Protein AF-0000000081274586 (afdb_homodimer)

Foldseek 3Di:
DPPPCLLVCQQVQLLVQLVVQLVVCVVVVFHSLLSLLVSLQCQAPQHDDHHRDLVVLVVLLLLLLLLVLLLVLLPDDPVLLVVQVVQQQVLLVQLLVQQLVLQLVLCVVVPADSLQSNLLSNLLRAFAPVLLCVVCVVVVCCVPPLNSSLNSNRNNSVVVLLVCQQCCLLCLLVLPFPPVDPCPPVNSVVSNCLSVVLLVVLLVCCVPVVLPPLLVVLVVVVVVVDPPVNLVSLSCLSQVQLVCSCVPRVGHSSSSSNSSSNSCSPPPCSVVSSVSSVVVSVSSNSSSSSSLSNLANPCCCVVVVPSLVSSLCSLQPVSLVSQLVSCVVSPFDSLSSLSSSLSRSAGHPSSSVSVVVCVVRVSHDSSSSNSNSSSRSVSSVCSVVSVVVSVVVVVVGPPDPGPPD/DPPPCLLVCQQVQLLVQLVVQLVVCVVVVFHSLLSLLVSLQCLAPQHDDHHRDLVVLVVLLLLLLLLVLLLVLLPDDPVLLVVQVVQQQVLLVQLLVQQLVLQLVLCVVVPADSLQSNLLSNLLRAFAPVLLCVVCVVVVCCVPPLNSSLNSNNVNSVVVLLVCQQCCLLCLLVLPFPPVDPQPPVNSVVSNCLSVVLLVVLLVCCQPVVLPPLLVVLVVVVVVVDPPVSLVSLSCLSQVQLVCSCVPRVGHSSSSNNSSSNSCSPHPCSVVSSVSSVVVSVSSNSSSSSSLSNLANPCCCVVVVPSLVSSLCSLQPVSLVSQLVSCVVSPFDSLSSLSSSLSRSAGHPSSSVSVVVCVVRVSHDSSSSNSNSSSRSVSSVCSVVSVVVSVVVVVVGPPDPGPPD

Secondary structure (DSSP, 8-state):
--TT-HHHHHHHHHHHHHHHHHHHHHHTT--HHHHHHHHHHHTSTTSSS----TTHHHHHHHHHHHHHHHHHHHT--HHHHHHTHHHHHHHHHHHHHHHHHHHHHHHHHTT--HHHHHHHHHHHT---HHHHHHHHHHHT-TTSHHHHHHHHHHHHHHHHHHHHHHHHHHHTTTTT-TT-S---HHHHHHHHHHHHHHHHHHHHHIIIIIHHHHHHHHHHHHHHT-HHHHHHHHHHHHHHHHHHHHHHH---HHHHHHHHHHHHHTSTTHHHHHHHHHHHHHHHHHHHHHHHHHT--TTHHHHTHHHHHHHHHIIIIIHHHHHHHHHHHTT--HHHHHHHHHHTSS--HHHHHHHHHHHHTTSS-HHHHHHHHHHHHHHHHHHHHHHHHHHHHHHHS--------/--TT-HHHHHHHHHHHHHHHHHHHHHHTT--HHHHHHHHHHHTSTTSSS----TTHHHHHHHHHHHHHHHHHHHT--HHHHHHTHHHHHHHHHHHHHHHHHHHHHHHHHTT--HHHHHHHHHHHT---HHHHHHHHHHHT-TTSHHHHHHHHHHHHHHHHHHHHHHHHHHHTTTTT-TT-S---HHHHHHHHHHHHHHHHHHHHHIIIIIHHHHHHHHHHHHHHT-HHHHHHHHHHHHHHHHHHHHHHH---HHHHHHHHHHHHHTSTTHHHHHHHHHHHHHHHHHHHHHHHHHT--TTHHHHTHHHHHHHHHIIIIIHHHHHHHHHHHTT--HHHHHHHHHHHSS--HHHHHHHHHHHHTTSS-HHHHHHHHHHHHHHHHHHHHHHHHHHHHHHHS--------

pLDDT: mean 85.74, std 10.14, range [29.06, 97.56]

Sequence (810 aa):
MHADTPLLSTIIGGIVLAFVLGTIAQRLRLPPLVGYLCAGVMAGPFTPGFVADQSLAPQLAELGVILLMFGVGLHFSMKELLAVKSIAIPGAIGQIALATLMGMGLAWLLGWAWGPGLVFGLALSVASTVVLLKALEDRGIEGSHEGHIAVGWLIVEDLVMVVALVLLPALAGVLGGAGSTAVGWWDLTEVLAVTLGKVVAFAALMLVVGRRVIPWMLERIVRTGSRELFRLGVLATALGVAYGATVLFGVSFALGAFFAGMVLAESEFSQRAAEESLPLRDAFAVLFFMSVGMLFDPRVLIDDTWAVLGTVLIVVLGKSLAAFAVVRAFGHPARTALTISASLAQIGEFSFILIGLGIGLEILPARARGLLLAAAILSILLNPLMFALIDRLKREVPAEPAPADMHADTPLLSTIIGGIVLAFVLGTIAQRLRLPPLVGYLCAGVMAGPFTPGFVADQSLAPQLAELGVILLMFGVGLHFSMKELLAVKSIAIPGAIGQIALATLMGMGLAWLLGWAWGPGLVFGLALSVASTVVLLKALEDRGIEGSHEGHIAVGWLIVEDLVMVVALVLLPALAGVLGGAGSTAVGWWDLTEVLAVTLGKVVAFAALMLVVGRRVIPWMLERIVRTGSRELFRLGVLATALGVAYGATVLFGVSFALGAFFAGMVLAESEFSQRAAEESLPLRDAFAVLFFMSVGMLFDPRVLIDDTWAVLGTVLIVVLGKSLAAFAVVRAFGHPARTALTISASLAQIGEFSFILIGLGIGLEILPARARGLLLAAAILSILLNPLMFALIDRLKREVPAEPAPAD

Nearest PDB structures (foldseek):
  8bxg-assembly1_A  TM=8.660E-01  e=5.063E-15  Escherichia coli
  9emb-assembly1_A  TM=8.598E-01  e=8.311E-15  Escherichia coli
  8by2-assembly1_A  TM=8.631E-01  e=4.908E-14  Escherichia coli
  8by2-assembly1_B  TM=8.669E-01  e=5.555E-14  Escherichia coli
  4bwz-assembly1_A  TM=7.240E-01  e=2.753E-14  Thermus thermophilus

Radius of gyration: 29.23 Å; Cα contacts (8 Å, |Δi|>4): 1393; chains: 2; bounding box: 60×84×66 Å

Solvent-accessible surface area (backbone atoms only — not comparable to full-atom values): 38778 Å² total; per-residue (Å²): 114,79,82,86,39,55,67,47,51,31,53,38,52,46,44,36,41,20,39,55,34,15,50,52,24,42,74,69,74,38,64,39,64,58,12,15,25,49,30,8,28,46,30,7,84,70,35,81,74,61,58,49,42,79,75,54,35,58,46,45,19,50,53,9,43,27,40,46,29,17,50,52,14,38,66,55,45,69,65,60,38,60,74,36,38,84,50,14,46,57,37,32,50,50,28,32,51,51,27,16,49,53,33,24,51,52,27,46,75,72,68,44,56,70,36,32,8,47,56,52,2,50,31,54,39,30,46,27,64,67,63,31,52,51,56,28,50,77,67,68,36,51,85,36,74,59,29,48,39,44,51,30,21,46,52,45,40,49,51,53,49,51,52,45,62,58,44,43,74,59,40,22,29,82,30,57,9,62,72,38,54,89,63,49,72,64,56,45,51,49,40,42,48,50,51,50,45,30,50,48,50,49,50,49,43,39,66,57,48,39,49,50,50,55,55,51,54,51,51,56,37,55,70,69,65,41,64,67,57,41,45,40,43,51,50,24,45,33,43,40,40,6,51,46,32,30,67,74,50,67,40,50,43,43,56,24,1,23,52,44,16,37,40,39,31,76,39,95,53,28,66,59,47,51,60,50,43,41,49,47,30,52,55,25,40,46,44,22,38,18,38,58,17,28,69,40,47,74,63,42,64,69,78,36,40,64,63,33,50,51,46,30,43,41,28,43,47,46,33,16,50,38,36,28,52,43,37,44,72,74,60,45,42,70,61,51,17,45,52,45,12,40,52,41,16,25,50,17,70,63,26,56,54,45,47,52,51,33,36,76,40,46,34,32,58,73,64,55,52,40,37,50,48,50,24,33,56,51,21,54,68,42,28,65,57,43,44,54,51,40,56,56,49,44,72,70,46,78,88,59,78,74,62,87,124,116,80,81,88,38,54,66,48,51,29,51,38,52,45,44,34,42,22,39,56,33,15,51,52,24,44,75,70,75,37,63,40,66,58,13,15,26,50,31,9,29,45,30,8,83,69,34,80,74,61,58,48,44,79,75,54,35,56,45,46,18,49,52,9,44,27,41,45,28,17,50,54,14,39,66,53,46,69,66,60,37,62,74,37,36,85,51,16,47,58,38,34,53,49,27,32,52,51,26,16,51,53,33,26,50,52,28,45,76,72,69,43,55,69,36,32,8,48,56,51,1,49,32,54,38,31,46,26,66,67,61,32,51,50,56,28,48,77,68,67,36,52,85,36,72,60,29,47,39,45,51,31,21,46,51,44,40,51,50,51,48,51,51,46,61,59,46,43,74,59,41,21,31,83,29,57,9,61,74,39,53,89,64,50,70,65,57,45,52,48,40,42,48,50,52,51,45,31,51,50,50,48,51,48,43,40,66,60,49,40,48,50,51,54,53,51,53,50,50,58,38,55,71,69,66,41,64,67,56,42,46,40,45,51,51,24,45,32,43,40,41,6,51,48,31,29,68,74,49,65,38,50,44,43,56,26,2,22,52,44,15,38,41,40,30,76,38,94,53,27,66,58,47,52,63,50,43,44,48,47,30,51,56,27,38,44,43,22,38,17,38,56,18,27,68,41,48,73,61,43,64,69,78,36,40,64,61,33,51,52,46,31,42,39,30,42,46,45,34,16,50,37,34,28,51,43,36,44,71,74,59,44,43,69,62,51,17,44,51,44,13,38,52,42,14,24,50,16,70,64,25,57,54,44,47,52,50,33,36,75,39,44,35,32,58,73,64,56,52,42,37,49,49,52,25,32,56,50,20,54,68,42,29,64,56,44,44,53,53,41,56,55,50,48,72,70,47,76,90,60,76,75,60,87,124

InterPro domains:
  IPR006153 Cation/H+ exchanger, transmembrane domain [PF00999] (15-388)
  IPR038770 Sodium/solute symporter superfamily [G3DSA:1.20.1530.20] (6-398)

Organism: Ralstonia solanacearum (NCBI:txid305)

Structure (mmCIF, N/CA/C/O backbone):
data_AF-0000000081274586-model_v1
#
loop_
_entity.id
_entity.type
_entity.pdbx_description
1 polymer 'Cation:proton antiporter'
#
loop_
_atom_site.group_PDB
_atom_site.id
_atom_site.type_symbol
_atom_site.label_atom_id
_atom_site.label_alt_id
_atom_site.label_comp_id
_atom_site.label_asym_id
_atom_site.label_entity_id
_atom_site.label_seq_id
_atom_site.pdbx_PDB_ins_code
_atom_site.Cartn_x
_atom_site.Cartn_y
_atom_site.Cartn_z
_atom_site.occupancy
_atom_site.B_iso_or_equiv
_atom_site.auth_seq_id
_atom_site.auth_comp_id
_atom_site.auth_asym_id
_atom_site.auth_atom_id
_atom_site.pdbx_PDB_model_num
ATOM 1 N N . MET A 1 1 ? 12.43 14.984 -12.961 1 29.06 1 MET A N 1
ATOM 2 C CA . MET A 1 1 ? 11.969 13.938 -12.055 1 29.06 1 MET A CA 1
ATOM 3 C C . MET A 1 1 ? 12.82 13.898 -10.789 1 29.06 1 MET A C 1
ATOM 5 O O . MET A 1 1 ? 14.047 13.961 -10.859 1 29.06 1 MET A O 1
ATOM 9 N N . HIS A 1 2 ? 12.516 14.57 -9.789 1 41.78 2 HIS A N 1
ATOM 10 C CA . HIS A 1 2 ? 13.305 14.625 -8.562 1 41.78 2 HIS A CA 1
ATOM 11 C C . HIS A 1 2 ? 14.078 13.328 -8.344 1 41.78 2 HIS A C 1
ATOM 13 O O . HIS A 1 2 ? 13.477 12.281 -8.102 1 41.78 2 HIS A O 1
ATOM 19 N N . ALA A 1 3 ? 15.141 13.109 -9.156 1 46.03 3 ALA A N 1
ATOM 20 C CA . ALA A 1 3 ? 16.203 12.109 -9.25 1 46.03 3 ALA A CA 1
ATOM 21 C C . ALA A 1 3 ? 16.469 11.469 -7.898 1 46.03 3 ALA A C 1
ATOM 23 O O . ALA A 1 3 ? 16.891 10.305 -7.828 1 46.03 3 ALA A O 1
ATOM 24 N N . ASP A 1 4 ? 15.945 12.164 -6.699 1 61.88 4 ASP A N 1
ATOM 25 C CA . ASP A 1 4 ? 16.406 11.797 -5.371 1 61.88 4 ASP A CA 1
ATOM 26 C C . ASP A 1 4 ? 15.367 10.953 -4.637 1 61.88 4 ASP A C 1
ATOM 28 O O . ASP A 1 4 ? 15.531 10.641 -3.457 1 61.88 4 ASP A O 1
ATOM 32 N N . THR A 1 5 ? 14.266 10.531 -5.508 1 80.75 5 THR A N 1
ATOM 33 C CA . THR A 1 5 ? 13.312 9.719 -4.777 1 80.75 5 THR A CA 1
ATOM 34 C C . THR A 1 5 ? 12.992 8.438 -5.543 1 80.75 5 THR A C 1
ATOM 36 O O . THR A 1 5 ? 11.891 8.266 -6.059 1 80.75 5 THR A O 1
ATOM 39 N N . PRO A 1 6 ? 13.898 7.531 -5.582 1 84.75 6 PRO A N 1
ATOM 40 C CA . PRO A 1 6 ? 13.766 6.32 -6.402 1 84.75 6 PRO A CA 1
ATOM 41 C C . PRO A 1 6 ? 12.547 5.484 -6.02 1 84.75 6 PRO A C 1
ATOM 43 O O . PRO A 1 6 ? 11.898 4.898 -6.891 1 84.75 6 PRO A O 1
ATOM 46 N N . LEU A 1 7 ? 12.227 5.465 -4.801 1 89.12 7 LEU A N 1
ATOM 47 C CA . LEU A 1 7 ? 11.086 4.672 -4.359 1 89.12 7 LEU A CA 1
ATOM 48 C C . LEU A 1 7 ? 9.781 5.277 -4.867 1 89.12 7 LEU A C 1
ATOM 50 O O . LEU A 1 7 ? 8.914 4.562 -5.379 1 89.12 7 LEU A O 1
ATOM 54 N N . LEU A 1 8 ? 9.695 6.582 -4.805 1 88.12 8 LEU A N 1
ATOM 55 C CA . LEU A 1 8 ? 8.484 7.281 -5.23 1 88.12 8 LEU A CA 1
ATOM 56 C C . LEU A 1 8 ? 8.273 7.129 -6.734 1 88.12 8 LEU A C 1
ATOM 58 O O . LEU A 1 8 ? 7.16 6.824 -7.18 1 88.12 8 LEU A O 1
ATOM 62 N N . SER A 1 9 ? 9.328 7.359 -7.465 1 87.94 9 SER A N 1
ATOM 63 C CA . SER A 1 9 ? 9.227 7.277 -8.914 1 87.94 9 SER A CA 1
ATOM 64 C C . SER A 1 9 ? 8.906 5.855 -9.367 1 87.94 9 SER A C 1
ATOM 66 O O . SER A 1 9 ? 8.164 5.656 -10.336 1 87.94 9 SER A O 1
ATOM 68 N N . THR A 1 10 ? 9.453 4.906 -8.648 1 90.25 10 THR A N 1
ATOM 69 C CA . THR A 1 10 ? 9.219 3.508 -8.992 1 90.25 10 THR A CA 1
ATOM 70 C C . THR A 1 10 ? 7.754 3.137 -8.75 1 90.25 10 THR A C 1
ATOM 72 O O . THR A 1 10 ? 7.121 2.508 -9.602 1 90.25 10 THR A O 1
ATOM 75 N N . ILE A 1 11 ? 7.23 3.553 -7.633 1 92.94 11 ILE A N 1
ATOM 76 C CA . ILE A 1 11 ? 5.855 3.207 -7.277 1 92.94 11 ILE A CA 1
ATOM 77 C C . ILE A 1 11 ? 4.887 3.975 -8.172 1 92.94 11 ILE A C 1
ATOM 79 O O . ILE A 1 11 ? 3.986 3.383 -8.773 1 92.94 11 ILE A O 1
ATOM 83 N N . ILE A 1 12 ? 5.07 5.281 -8.328 1 92.69 12 ILE A N 1
ATOM 84 C CA . ILE A 1 12 ? 4.148 6.121 -9.086 1 92.69 12 ILE A CA 1
ATOM 85 C C . ILE A 1 12 ? 4.215 5.77 -10.57 1 92.69 12 ILE A C 1
ATOM 87 O O . ILE A 1 12 ? 3.186 5.551 -11.211 1 92.69 12 ILE A O 1
ATOM 91 N N . GLY A 1 13 ? 5.48 5.723 -11.109 1 91.25 13 GLY A N 1
ATOM 92 C CA . GLY A 1 13 ? 5.645 5.34 -12.508 1 91.25 13 GLY A CA 1
ATOM 93 C C . GLY A 1 13 ? 5.098 3.959 -12.812 1 91.25 13 GLY A C 1
ATOM 94 O O . GLY A 1 13 ? 4.457 3.754 -13.844 1 91.25 13 GLY A O 1
ATOM 95 N N . GLY A 1 14 ? 5.375 3.062 -11.914 1 91.75 14 GLY A N 1
ATOM 96 C CA . GLY A 1 14 ? 4.883 1.706 -12.094 1 91.75 14 GLY A CA 1
ATOM 97 C C . GLY A 1 14 ? 3.367 1.616 -12.094 1 91.75 14 GLY A C 1
ATOM 98 O O . GLY A 1 14 ? 2.777 0.998 -12.977 1 91.75 14 GLY A O 1
ATOM 99 N N . ILE A 1 15 ? 2.721 2.242 -11.125 1 93.75 15 ILE A N 1
ATOM 100 C CA . ILE A 1 15 ? 1.271 2.178 -10.969 1 93.75 15 ILE A CA 1
ATOM 101 C C . ILE A 1 15 ? 0.592 2.863 -12.156 1 93.75 15 ILE A C 1
ATOM 103 O O . ILE A 1 15 ? -0.375 2.34 -12.711 1 93.75 15 ILE A O 1
ATOM 107 N N . VAL A 1 16 ? 1.096 4 -12.578 1 94.31 16 VAL A N 1
ATOM 108 C CA . VAL A 1 16 ? 0.489 4.75 -13.672 1 94.31 16 VAL A CA 1
ATOM 109 C C . VAL A 1 16 ? 0.646 3.979 -14.984 1 94.31 16 VAL A C 1
ATOM 111 O O . VAL A 1 16 ? -0.313 3.832 -15.742 1 94.31 16 VAL A O 1
ATOM 114 N N . LEU A 1 17 ? 1.836 3.488 -15.211 1 94.38 17 LEU A N 1
ATOM 115 C CA . LEU A 1 17 ? 2.088 2.719 -16.422 1 94.38 17 LEU A CA 1
ATOM 116 C C . LEU A 1 17 ? 1.252 1.442 -16.438 1 94.38 17 LEU A C 1
ATOM 118 O O . LEU A 1 17 ? 0.708 1.067 -17.484 1 94.38 17 LEU A O 1
ATOM 122 N N . ALA A 1 18 ? 1.231 0.761 -15.336 1 94.19 18 ALA A N 1
ATOM 123 C CA . ALA A 1 18 ? 0.438 -0.46 -15.227 1 94.19 18 ALA A CA 1
ATOM 124 C C . ALA A 1 18 ? -1.042 -0.176 -15.469 1 94.19 18 ALA A C 1
ATOM 126 O O . ALA A 1 18 ? -1.747 -0.991 -16.062 1 94.19 18 ALA A O 1
A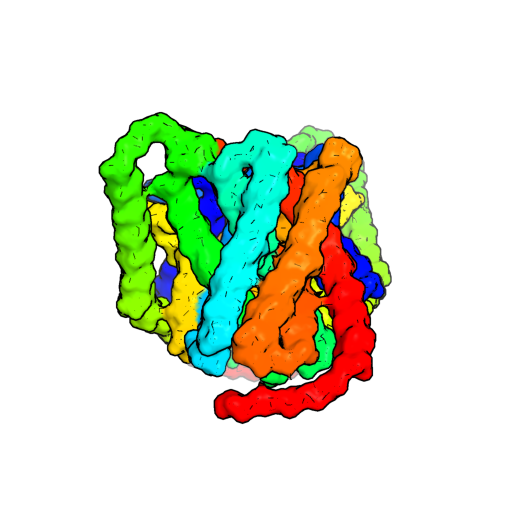TOM 127 N N . PHE A 1 19 ? -1.474 0.962 -14.977 1 94.62 19 PHE A N 1
ATOM 128 C CA . PHE A 1 19 ? -2.871 1.33 -15.18 1 94.62 19 PHE A CA 1
ATOM 129 C C . PHE A 1 19 ? -3.168 1.533 -16.656 1 94.62 19 PHE A C 1
ATOM 131 O O . PHE A 1 19 ? -4.16 1.017 -17.172 1 94.62 19 PHE A O 1
ATOM 138 N N . VAL A 1 20 ? -2.35 2.26 -17.328 1 94.62 20 VAL A N 1
ATOM 139 C CA . VAL A 1 20 ? -2.539 2.555 -18.75 1 94.62 20 VAL A CA 1
ATOM 140 C C . VAL A 1 20 ? -2.518 1.258 -19.562 1 94.62 20 VAL A C 1
ATOM 142 O O . VAL A 1 20 ? -3.438 0.986 -20.328 1 94.62 20 VAL A O 1
ATOM 145 N N . LEU A 1 21 ? -1.54 0.45 -19.297 1 94.25 21 LEU A N 1
ATOM 146 C CA . LEU A 1 21 ? -1.385 -0.771 -20.078 1 94.25 21 LEU A CA 1
ATOM 147 C C . LEU A 1 21 ? -2.4 -1.824 -19.641 1 94.25 21 LEU A C 1
ATOM 149 O O . LEU A 1 21 ? -2.84 -2.637 -20.469 1 94.25 21 LEU A O 1
ATOM 153 N N . GLY A 1 22 ? -2.686 -1.845 -18.375 1 91.75 22 GLY A N 1
ATOM 154 C CA . GLY A 1 22 ? -3.762 -2.717 -17.938 1 91.75 22 GLY A CA 1
ATOM 155 C C . GLY A 1 22 ? -5.094 -2.398 -18.578 1 91.75 22 GLY A C 1
ATOM 156 O O . GLY A 1 22 ? -5.84 -3.307 -18.953 1 91.75 22 GLY A O 1
ATOM 157 N N . THR A 1 23 ? -5.375 -1.112 -18.734 1 92 23 THR A N 1
ATOM 158 C CA . THR A 1 23 ? -6.609 -0.673 -19.391 1 92 23 THR A CA 1
ATOM 159 C C . THR A 1 23 ? -6.613 -1.051 -20.859 1 92 23 THR A C 1
ATOM 161 O O . THR A 1 23 ? -7.641 -1.464 -21.406 1 92 23 THR A O 1
ATOM 164 N N . ILE A 1 24 ? -5.523 -0.921 -21.484 1 93.38 24 ILE A N 1
ATOM 165 C CA . ILE A 1 24 ? -5.395 -1.299 -22.891 1 93.38 24 ILE A CA 1
ATOM 166 C C . ILE A 1 24 ? -5.625 -2.801 -23.031 1 93.38 24 ILE A C 1
ATOM 168 O O . ILE A 1 24 ? -6.324 -3.238 -23.953 1 93.38 24 ILE A O 1
ATOM 172 N N . ALA A 1 25 ? -5.016 -3.586 -22.141 1 89.31 25 ALA A N 1
ATOM 173 C CA . ALA A 1 25 ? -5.223 -5.031 -22.172 1 89.31 25 ALA A CA 1
ATOM 174 C C . ALA A 1 25 ? -6.703 -5.379 -22.016 1 89.31 25 ALA A C 1
ATOM 176 O O . ALA A 1 25 ? -7.227 -6.211 -22.766 1 89.31 25 ALA A O 1
ATOM 177 N N . GLN A 1 26 ? -7.309 -4.703 -21.078 1 85.88 26 GLN A N 1
ATOM 178 C CA . GLN A 1 26 ? -8.727 -4.945 -20.844 1 85.88 26 GLN A CA 1
ATOM 179 C C . GLN A 1 26 ? -9.555 -4.605 -22.078 1 85.88 26 GLN A C 1
ATOM 181 O O . GLN A 1 26 ? -10.508 -5.309 -22.406 1 85.88 26 GLN A O 1
ATOM 186 N N . ARG A 1 27 ? -9.25 -3.576 -22.766 1 87 27 ARG A N 1
ATOM 187 C CA . ARG A 1 27 ? -9.953 -3.164 -23.969 1 87 27 ARG A CA 1
ATOM 188 C C . ARG A 1 27 ? -9.766 -4.188 -25.094 1 87 27 ARG A C 1
ATOM 190 O O . ARG A 1 27 ? -10.648 -4.363 -25.922 1 87 27 ARG A O 1
ATOM 197 N N . LEU A 1 28 ? -8.672 -4.852 -25.047 1 86.31 28 LEU A N 1
ATOM 198 C CA . LEU A 1 28 ? -8.383 -5.887 -26.031 1 86.31 28 LEU A CA 1
ATOM 199 C C . LEU A 1 28 ? -8.938 -7.234 -25.578 1 86.31 28 LEU A C 1
ATOM 201 O O . LEU A 1 28 ? -8.578 -8.273 -26.141 1 86.31 28 LEU A O 1
ATOM 205 N N . ARG A 1 29 ? -9.641 -7.238 -24.469 1 80.94 29 ARG A N 1
ATOM 206 C CA . ARG A 1 29 ? -10.297 -8.422 -23.906 1 80.94 29 ARG A CA 1
ATOM 207 C C . ARG A 1 29 ? -9.273 -9.406 -23.359 1 80.94 29 ARG A C 1
ATOM 209 O O . ARG A 1 29 ? -9.43 -10.625 -23.516 1 80.94 29 ARG A O 1
ATOM 216 N N . LEU A 1 30 ? -8.18 -8.82 -22.891 1 81.5 30 LEU A N 1
ATOM 217 C CA . LEU A 1 30 ? -7.16 -9.594 -22.188 1 81.5 30 LEU A CA 1
ATOM 218 C C . LEU A 1 30 ? -7.195 -9.305 -20.688 1 81.5 30 LEU A C 1
ATOM 220 O O . LEU A 1 30 ? -7.699 -8.266 -20.266 1 81.5 30 LEU A O 1
ATOM 224 N N . PRO A 1 31 ? -6.746 -10.328 -19.875 1 80.81 31 PRO A N 1
ATOM 225 C CA . PRO A 1 31 ? -6.613 -10.023 -18.438 1 80.81 31 PRO A CA 1
ATOM 226 C C . PRO A 1 31 ? -5.672 -8.852 -18.172 1 80.81 31 PRO A C 1
ATOM 228 O O . PRO A 1 31 ? -4.617 -8.742 -18.812 1 80.81 31 PRO A O 1
ATOM 231 N N . PRO A 1 32 ? -6.055 -7.996 -17.266 1 86.19 32 PRO A N 1
ATOM 232 C CA . PRO A 1 32 ? -5.227 -6.824 -16.969 1 86.19 32 PRO A CA 1
ATOM 233 C C . PRO A 1 32 ? -3.803 -7.195 -16.562 1 86.19 32 PRO A C 1
ATOM 235 O O . PRO A 1 32 ? -2.871 -6.414 -16.766 1 86.19 32 PRO A O 1
ATOM 238 N N . LEU A 1 33 ? -3.625 -8.367 -16.031 1 83.12 33 LEU A N 1
ATOM 239 C CA . LEU A 1 33 ? -2.316 -8.82 -15.57 1 83.12 33 LEU A CA 1
ATOM 240 C C . LEU A 1 33 ? -1.305 -8.789 -16.719 1 83.12 33 LEU A C 1
ATOM 242 O O . LEU A 1 33 ? -0.119 -8.531 -16.484 1 83.12 33 LEU A O 1
ATOM 246 N N . VAL A 1 34 ? -1.748 -9.023 -17.922 1 85.06 34 VAL A N 1
ATOM 247 C CA . VAL A 1 34 ? -0.872 -8.938 -19.078 1 85.06 34 VAL A CA 1
ATOM 248 C C . VAL A 1 34 ? -0.344 -7.512 -19.219 1 85.06 34 VAL A C 1
ATOM 250 O O . VAL A 1 34 ? 0.827 -7.305 -19.547 1 85.06 34 VAL A O 1
ATOM 253 N N . GLY A 1 35 ? -1.231 -6.602 -19.047 1 90.12 35 GLY A N 1
ATOM 254 C CA . GLY A 1 35 ? -0.825 -5.207 -19.094 1 90.12 35 GLY A CA 1
ATOM 255 C C . GLY A 1 35 ? 0.187 -4.848 -18.016 1 90.12 35 GLY A C 1
ATOM 256 O O . GLY A 1 35 ? 1.115 -4.074 -18.266 1 90.12 35 GLY A O 1
ATOM 257 N N . TYR A 1 36 ? 0.014 -5.41 -16.781 1 91.12 36 TYR A N 1
ATOM 258 C CA . TYR A 1 36 ? 0.955 -5.152 -15.695 1 91.12 36 TYR A CA 1
ATOM 259 C C . TYR A 1 36 ? 2.338 -5.695 -16.031 1 91.12 36 TYR A C 1
ATOM 261 O O . TYR A 1 36 ? 3.35 -5.039 -15.773 1 91.12 36 TYR A O 1
ATOM 269 N N . LEU A 1 37 ? 2.412 -6.879 -16.641 1 88.44 37 LEU A N 1
ATOM 270 C CA . LEU A 1 37 ? 3.674 -7.477 -17.047 1 88.44 37 LEU A CA 1
ATOM 271 C C . LEU A 1 37 ? 4.348 -6.625 -18.125 1 88.44 37 LEU A C 1
ATOM 273 O O . LEU A 1 37 ? 5.559 -6.398 -18.062 1 88.44 37 LEU A O 1
ATOM 277 N N . CYS A 1 38 ? 3.564 -6.16 -19.062 1 92.19 38 CYS A N 1
ATOM 278 C CA . CYS A 1 38 ? 4.098 -5.324 -20.141 1 92.19 38 CYS A CA 1
ATOM 279 C C . CYS A 1 38 ? 4.629 -4.004 -19.578 1 92.19 38 CYS A C 1
ATOM 281 O O . CYS A 1 38 ? 5.617 -3.469 -20.078 1 92.19 38 CYS A O 1
ATOM 283 N N . ALA A 1 39 ? 3.881 -3.475 -18.609 1 93.56 39 ALA A N 1
ATOM 284 C CA . ALA A 1 39 ? 4.379 -2.273 -17.938 1 93.56 39 ALA A CA 1
ATOM 285 C C . ALA A 1 39 ? 5.758 -2.516 -17.344 1 93.56 39 ALA A C 1
ATOM 287 O O . ALA A 1 39 ? 6.625 -1.643 -17.391 1 93.56 39 ALA A O 1
ATOM 288 N N . GLY A 1 40 ? 5.938 -3.68 -16.75 1 91.94 40 GLY A N 1
ATOM 289 C CA . GLY A 1 40 ? 7.238 -4.059 -16.219 1 91.94 40 GLY A CA 1
ATOM 290 C C . GLY A 1 40 ? 8.312 -4.148 -17.297 1 91.94 40 GLY A C 1
ATOM 291 O O . GLY A 1 40 ? 9.438 -3.68 -17.094 1 91.94 40 GLY A O 1
ATOM 292 N N . VAL A 1 41 ? 7.957 -4.711 -18.406 1 91 41 VAL A N 1
ATOM 293 C CA . VAL A 1 41 ? 8.898 -4.82 -19.516 1 91 41 VAL A CA 1
ATOM 294 C C . VAL A 1 41 ? 9.344 -3.43 -19.969 1 91 41 VAL A C 1
ATOM 296 O O . VAL A 1 41 ? 10.531 -3.189 -20.188 1 91 41 VAL A O 1
ATOM 299 N N . MET A 1 42 ? 8.414 -2.521 -20.016 1 92.94 42 MET A N 1
ATOM 300 C CA . MET A 1 42 ? 8.688 -1.166 -20.484 1 92.94 42 MET A CA 1
ATOM 301 C C . MET A 1 42 ? 9.508 -0.398 -19.453 1 92.94 42 MET A C 1
ATOM 303 O O . MET A 1 42 ? 10.305 0.475 -19.812 1 92.94 42 MET A O 1
ATOM 307 N N . ALA A 1 43 ? 9.312 -0.731 -18.219 1 92.06 43 ALA A N 1
ATOM 308 C CA . ALA A 1 43 ? 10.008 -0.029 -17.141 1 92.06 43 ALA A CA 1
ATOM 309 C C . ALA A 1 43 ? 11.289 -0.758 -16.75 1 92.06 43 ALA A C 1
ATOM 311 O O . ALA A 1 43 ? 11.945 -0.392 -15.766 1 92.06 43 ALA A O 1
ATOM 312 N N . GLY A 1 44 ? 11.617 -1.797 -17.484 1 90.06 44 GLY A N 1
ATOM 313 C CA . GLY A 1 44 ? 12.789 -2.602 -17.188 1 90.06 44 GLY A CA 1
ATOM 314 C C . GLY A 1 44 ? 14.055 -2.092 -17.859 1 90.06 44 GLY A C 1
ATOM 315 O O . GLY A 1 44 ? 14 -1.166 -18.672 1 90.06 44 GLY A O 1
ATOM 316 N N . PRO A 1 45 ? 15.164 -2.631 -17.438 1 88.12 45 PRO A N 1
ATOM 317 C CA . PRO A 1 45 ? 16.453 -2.17 -17.953 1 88.12 45 PRO A CA 1
ATOM 318 C C . PRO A 1 45 ? 16.703 -2.609 -19.406 1 88.12 45 PRO A C 1
ATOM 320 O O . PRO A 1 45 ? 17.594 -2.08 -20.062 1 88.12 45 PRO A O 1
ATOM 323 N N . PHE A 1 46 ? 15.875 -3.432 -19.938 1 88.75 46 PHE A N 1
ATOM 324 C CA . PHE A 1 46 ? 16.156 -4.02 -21.25 1 88.75 46 PHE A CA 1
ATOM 325 C C . PHE A 1 46 ? 15.391 -3.293 -22.344 1 88.75 46 PHE A C 1
ATOM 327 O O . PHE A 1 46 ? 15.484 -3.656 -23.516 1 88.75 46 PHE A O 1
ATOM 334 N N . THR A 1 47 ? 14.578 -2.324 -22 1 86.81 47 THR A N 1
ATOM 335 C CA . THR A 1 47 ? 13.844 -1.496 -22.953 1 86.81 47 THR A CA 1
ATOM 336 C C . THR A 1 47 ? 14.133 -0.016 -22.719 1 86.81 47 THR A C 1
ATOM 338 O O . THR A 1 47 ? 14.445 0.386 -21.594 1 86.81 47 THR A O 1
ATOM 341 N N . PRO A 1 48 ? 14.062 0.738 -23.75 1 83.69 48 PRO A N 1
ATOM 342 C CA . PRO A 1 48 ? 14.344 2.164 -23.578 1 83.69 48 PRO A CA 1
ATOM 343 C C . PRO A 1 48 ? 13.258 2.885 -22.781 1 83.69 48 PRO A C 1
ATOM 345 O O . PRO A 1 48 ? 12.102 2.451 -22.781 1 83.69 48 PRO A O 1
ATOM 348 N N . GLY A 1 49 ? 13.719 3.902 -22.031 1 82 49 GLY A N 1
ATOM 349 C CA . GLY A 1 49 ? 12.742 4.711 -21.312 1 82 49 GLY A CA 1
ATOM 350 C C . GLY A 1 49 ? 12.953 4.707 -19.812 1 82 49 GLY A C 1
ATOM 351 O O . GLY A 1 49 ? 14.086 4.629 -19.344 1 82 49 GLY A O 1
ATOM 352 N N . PHE A 1 50 ? 11.852 4.82 -19.094 1 82.5 50 PHE A N 1
ATOM 353 C CA . PHE A 1 50 ? 11.836 4.855 -17.641 1 82.5 50 PHE A CA 1
ATOM 354 C C . PHE A 1 50 ? 12.258 3.508 -17.062 1 82.5 50 PHE A C 1
ATOM 356 O O . PHE A 1 50 ? 11.719 2.467 -17.438 1 82.5 50 PHE A O 1
ATOM 363 N N . VAL A 1 51 ? 13.359 3.512 -16.266 1 83.88 51 VAL A N 1
ATOM 364 C CA . VAL A 1 51 ? 13.805 2.295 -15.602 1 83.88 51 VAL A CA 1
ATOM 365 C C . VAL A 1 51 ? 13.547 2.398 -14.102 1 83.88 51 VAL A C 1
ATOM 367 O O . VAL A 1 51 ? 14.117 3.258 -13.43 1 83.88 51 VAL A O 1
ATOM 370 N N . ALA A 1 52 ? 12.625 1.581 -13.602 1 85.12 52 ALA A N 1
ATOM 371 C CA . ALA A 1 52 ? 12.344 1.52 -12.172 1 85.12 52 ALA A CA 1
ATOM 372 C C . ALA A 1 52 ? 13.547 1.003 -11.391 1 85.12 52 ALA A C 1
ATOM 374 O O . ALA A 1 52 ? 14.406 0.319 -11.953 1 85.12 52 ALA A O 1
ATOM 375 N N . ASP A 1 53 ? 13.68 1.404 -10.156 1 85.62 53 ASP A N 1
ATOM 376 C CA . ASP A 1 53 ? 14.82 1.02 -9.336 1 85.62 53 ASP A CA 1
ATOM 377 C C . ASP A 1 53 ? 14.906 -0.497 -9.18 1 85.62 53 ASP A C 1
ATOM 379 O O . ASP A 1 53 ? 13.977 -1.125 -8.664 1 85.62 53 ASP A O 1
ATOM 383 N N . GLN A 1 54 ? 16.016 -1.027 -9.547 1 78.31 54 GLN A N 1
ATOM 384 C CA . GLN A 1 54 ? 16.172 -2.473 -9.641 1 78.31 54 GLN A CA 1
ATOM 385 C C . GLN A 1 54 ? 16.375 -3.096 -8.258 1 78.31 54 GLN A C 1
ATOM 387 O O . GLN A 1 54 ? 16.25 -4.312 -8.102 1 78.31 54 GLN A O 1
ATOM 392 N N . SER A 1 55 ? 16.672 -2.287 -7.309 1 80.19 55 SER A N 1
ATOM 393 C CA . SER A 1 55 ? 16.844 -2.801 -5.953 1 80.19 55 SER A CA 1
ATOM 394 C C . SER A 1 55 ? 15.539 -2.736 -5.172 1 80.19 55 SER A C 1
ATOM 396 O O . SER A 1 55 ? 15.266 -3.598 -4.332 1 80.19 55 SER A O 1
ATOM 398 N N . LEU A 1 56 ? 14.703 -1.782 -5.531 1 86.38 56 LEU A N 1
ATOM 399 C CA . LEU A 1 56 ? 13.484 -1.545 -4.77 1 86.38 56 LEU A CA 1
ATOM 400 C C . LEU A 1 56 ? 12.32 -2.348 -5.344 1 86.38 56 LEU A C 1
ATOM 402 O O . LEU A 1 56 ? 11.477 -2.844 -4.598 1 86.38 56 LEU A O 1
ATOM 406 N N . ALA A 1 57 ? 12.359 -2.566 -6.602 1 85.19 57 ALA A N 1
ATOM 407 C CA . ALA A 1 57 ? 11.25 -3.23 -7.281 1 85.19 57 ALA A CA 1
ATOM 408 C C . ALA A 1 57 ? 11.078 -4.66 -6.785 1 85.19 57 ALA A C 1
ATOM 410 O O . ALA A 1 57 ? 9.961 -5.09 -6.48 1 85.19 57 ALA A O 1
ATOM 411 N N . PRO A 1 58 ? 12.203 -5.359 -6.574 1 79.31 58 PRO A N 1
ATOM 412 C CA . PRO A 1 58 ? 12.047 -6.719 -6.055 1 79.31 58 PRO A CA 1
ATOM 413 C C . PRO A 1 58 ? 11.492 -6.75 -4.633 1 79.31 58 PRO A C 1
ATOM 415 O O . PRO A 1 58 ? 10.766 -7.68 -4.27 1 79.31 58 PRO A O 1
ATOM 418 N N . GLN A 1 59 ? 11.812 -5.812 -3.885 1 84.75 59 GLN A N 1
ATOM 419 C CA . GLN A 1 59 ? 11.297 -5.766 -2.52 1 84.75 59 GLN A CA 1
ATOM 420 C C . GLN A 1 59 ? 9.805 -5.457 -2.504 1 84.75 59 GLN A C 1
ATOM 422 O O . GLN A 1 59 ? 9.062 -6.004 -1.684 1 84.75 59 GLN A O 1
ATOM 427 N N . LEU A 1 60 ? 9.398 -4.594 -3.381 1 88.31 60 LEU A N 1
ATOM 428 C CA . LEU A 1 60 ? 7.969 -4.32 -3.527 1 88.31 60 LEU A CA 1
ATOM 429 C C . LEU A 1 60 ? 7.227 -5.562 -4.008 1 88.31 60 LEU A C 1
ATOM 431 O O . LEU A 1 60 ? 6.094 -5.816 -3.584 1 88.31 60 LEU A O 1
ATOM 435 N N . ALA A 1 61 ? 7.914 -6.273 -4.867 1 84.69 61 ALA A N 1
ATOM 436 C CA . ALA A 1 61 ? 7.344 -7.52 -5.371 1 84.69 61 ALA A CA 1
ATOM 437 C C . ALA A 1 61 ? 7.121 -8.516 -4.242 1 84.69 61 ALA A C 1
ATOM 439 O O . ALA A 1 61 ? 6.137 -9.258 -4.246 1 84.69 61 ALA A O 1
ATOM 440 N N . GLU A 1 62 ? 8.062 -8.555 -3.348 1 84.75 62 GLU A N 1
ATOM 441 C CA . GLU A 1 62 ? 7.941 -9.461 -2.211 1 84.75 62 GLU A CA 1
ATOM 442 C C . GLU A 1 62 ? 6.727 -9.117 -1.354 1 84.75 62 GLU A C 1
ATOM 444 O O . GLU A 1 62 ? 6.043 -10.008 -0.848 1 84.75 62 GLU A O 1
ATOM 449 N N . LEU A 1 63 ? 6.457 -7.844 -1.169 1 90.69 63 LEU A N 1
ATOM 450 C CA . LEU A 1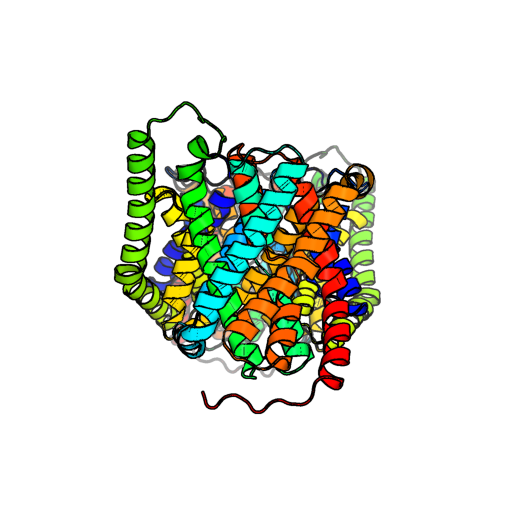 63 ? 5.25 -7.426 -0.461 1 90.69 63 LEU A CA 1
ATOM 451 C C . LEU A 1 63 ? 3.998 -7.887 -1.197 1 90.69 63 LEU A C 1
ATOM 453 O O . LEU A 1 63 ? 3.023 -8.305 -0.57 1 90.69 63 LEU A O 1
ATOM 457 N N . GLY A 1 64 ? 4.074 -7.762 -2.469 1 87.5 64 GLY A N 1
ATOM 458 C CA . GLY A 1 64 ? 2.969 -8.242 -3.283 1 87.5 64 GLY A CA 1
ATOM 459 C C . GLY A 1 64 ? 2.713 -9.727 -3.125 1 87.5 64 GLY A C 1
ATOM 460 O O . GLY A 1 64 ? 1.563 -10.148 -2.988 1 87.5 64 GLY A O 1
ATOM 461 N N . VAL A 1 65 ? 3.791 -10.477 -3.084 1 82.38 65 VAL A N 1
ATOM 462 C CA . VAL A 1 65 ? 3.686 -11.922 -2.91 1 82.38 65 VAL A CA 1
ATOM 463 C C . VAL A 1 65 ? 3.062 -12.234 -1.551 1 82.38 65 VAL A C 1
ATOM 465 O O . VAL A 1 65 ? 2.203 -13.109 -1.442 1 82.38 65 VAL A O 1
ATOM 468 N N . ILE A 1 66 ? 3.498 -11.555 -0.55 1 88.31 66 ILE A N 1
ATOM 469 C CA . ILE A 1 66 ? 3.002 -11.773 0.804 1 88.31 66 ILE A CA 1
ATOM 470 C C . ILE A 1 66 ? 1.495 -11.523 0.846 1 88.31 66 ILE A C 1
ATOM 472 O O . ILE A 1 66 ? 0.736 -12.367 1.336 1 88.31 66 ILE A O 1
ATOM 476 N N . LEU A 1 67 ? 1.077 -10.438 0.268 1 90 67 LEU A N 1
ATOM 477 C CA . LEU A 1 67 ? -0.332 -10.07 0.337 1 90 67 LEU A CA 1
ATOM 478 C C . LEU A 1 67 ? -1.174 -10.961 -0.564 1 90 67 LEU A C 1
ATOM 480 O O . LEU A 1 67 ? -2.314 -11.289 -0.23 1 90 67 LEU A O 1
ATOM 484 N N . LEU A 1 68 ? -0.617 -11.367 -1.689 1 80.5 68 LEU A N 1
ATOM 485 C CA . LEU A 1 68 ? -1.314 -12.297 -2.574 1 80.5 68 LEU A CA 1
ATOM 486 C C . LEU A 1 68 ? -1.527 -13.641 -1.892 1 80.5 68 LEU A C 1
ATOM 488 O O . LEU A 1 68 ? -2.625 -14.195 -1.939 1 80.5 68 LEU A O 1
ATOM 492 N N . MET A 1 69 ? -0.43 -14.102 -1.303 1 80 69 MET A N 1
ATOM 493 C CA . MET A 1 69 ? -0.504 -15.398 -0.641 1 80 69 MET A CA 1
ATOM 494 C C . MET A 1 69 ? -1.452 -15.344 0.552 1 80 69 MET A C 1
ATOM 496 O O . MET A 1 69 ? -2.137 -16.328 0.848 1 80 69 MET A O 1
ATOM 500 N N . PHE A 1 70 ? -1.476 -14.227 1.289 1 88.88 70 PHE A N 1
ATOM 501 C CA . PHE A 1 70 ? -2.438 -14.023 2.365 1 88.88 70 PHE A CA 1
ATOM 502 C C . PHE A 1 70 ? -3.865 -14.125 1.84 1 88.88 70 PHE A C 1
ATOM 504 O O . PHE A 1 70 ? -4.719 -14.758 2.465 1 88.88 70 PHE A O 1
ATOM 511 N N . GLY A 1 71 ? -4.133 -13.523 0.696 1 84.38 71 GLY A N 1
ATOM 512 C CA . GLY A 1 71 ? -5.438 -13.57 0.055 1 84.38 71 GLY A CA 1
ATOM 513 C C . GLY A 1 71 ? -5.852 -14.977 -0.348 1 84.38 71 GLY A C 1
ATOM 514 O O . GLY A 1 71 ? -7.008 -15.367 -0.166 1 84.38 71 GLY A O 1
ATOM 515 N N . VAL A 1 72 ? -4.93 -15.703 -0.931 1 75.12 72 VAL A N 1
ATOM 516 C CA . VAL A 1 72 ? -5.191 -17.078 -1.307 1 75.12 72 VAL A CA 1
ATOM 517 C C . VAL A 1 72 ? -5.566 -17.891 -0.067 1 75.12 72 VAL A C 1
ATOM 519 O O . VAL A 1 72 ? -6.5 -18.703 -0.104 1 75.12 72 VAL A O 1
ATOM 522 N N . GLY A 1 73 ? -4.836 -17.672 0.982 1 81.44 73 GLY A N 1
ATOM 523 C CA . GLY A 1 73 ? -5.137 -18.344 2.232 1 81.44 73 GLY A CA 1
ATOM 524 C C . GLY A 1 73 ? -6.527 -18.047 2.758 1 81.44 73 GLY A C 1
ATOM 525 O O . GLY A 1 73 ? -7.215 -18.938 3.264 1 81.44 73 GLY A O 1
ATOM 526 N N . LEU A 1 74 ? -6.965 -16.828 2.604 1 85.12 74 LEU A N 1
ATOM 527 C CA . LEU A 1 74 ? -8.266 -16.375 3.096 1 85.12 74 LEU A CA 1
ATOM 528 C C . LEU A 1 74 ? -9.398 -17.078 2.344 1 85.12 74 LEU A C 1
ATOM 530 O O . LEU A 1 74 ? -10.492 -17.25 2.881 1 85.12 74 LEU A O 1
ATOM 534 N N . HIS A 1 75 ? -9.156 -17.406 1.114 1 75.62 75 HIS A N 1
ATOM 535 C CA . HIS A 1 75 ? -10.195 -18 0.281 1 75.62 75 HIS A CA 1
ATOM 536 C C . HIS A 1 75 ? -10.086 -19.531 0.27 1 75.62 75 HIS A C 1
ATOM 538 O O . HIS A 1 75 ? -10.844 -20.203 -0.431 1 75.62 75 HIS A O 1
ATOM 544 N N . PHE A 1 76 ? -9.07 -19.938 0.913 1 69.88 76 PHE A N 1
ATOM 545 C CA . PHE A 1 76 ? -8.906 -21.391 0.96 1 69.88 76 PHE A CA 1
ATOM 546 C C . PHE A 1 76 ? -10.023 -22.031 1.761 1 69.88 76 PHE A C 1
ATOM 548 O O . PHE A 1 76 ? -10.305 -21.625 2.895 1 69.88 76 PHE A O 1
ATOM 555 N N . SER A 1 77 ? -10.875 -22.703 1.027 1 70.25 77 SER A N 1
ATOM 556 C CA . SER A 1 77 ? -11.945 -23.438 1.69 1 70.25 77 SER A CA 1
ATOM 557 C C . SER A 1 77 ? -11.672 -24.938 1.674 1 70.25 77 SER A C 1
ATOM 559 O O . SER A 1 77 ? -11.766 -25.578 0.625 1 70.25 77 SER A O 1
ATOM 561 N N . MET A 1 78 ? -11.297 -25.422 2.748 1 67.81 78 MET A N 1
ATOM 562 C CA . MET A 1 78 ? -11.078 -26.859 2.875 1 67.81 78 MET A CA 1
ATOM 563 C C . MET A 1 78 ? -12.32 -27.641 2.467 1 67.81 78 MET A C 1
ATOM 565 O O . MET A 1 78 ? -12.219 -28.719 1.862 1 67.81 78 MET A O 1
ATOM 569 N N . LYS A 1 79 ? -13.398 -27.031 2.66 1 68.88 79 LYS A N 1
ATOM 570 C CA . LYS A 1 79 ? -14.664 -27.688 2.316 1 68.88 79 LYS A CA 1
ATOM 571 C C . LYS A 1 79 ? -14.82 -27.812 0.804 1 68.88 79 LYS A C 1
ATOM 573 O O . LYS A 1 79 ? -15.219 -28.875 0.304 1 68.88 79 LYS A O 1
ATOM 578 N N . GLU A 1 80 ? -14.406 -26.766 0.224 1 67.38 80 GLU A N 1
ATOM 579 C CA . GLU A 1 80 ? -14.523 -26.797 -1.231 1 67.38 80 GLU A CA 1
ATOM 580 C C . GLU A 1 80 ? -13.539 -27.797 -1.845 1 67.38 80 GLU A C 1
ATOM 582 O O . GLU A 1 80 ? -13.867 -28.469 -2.816 1 67.38 80 GLU A O 1
ATOM 587 N N . LEU A 1 81 ? -12.383 -27.875 -1.313 1 70.44 81 LEU A N 1
ATOM 588 C CA . LEU A 1 81 ? -11.391 -28.828 -1.806 1 70.44 81 LEU A CA 1
ATOM 589 C C . LEU A 1 81 ? -11.836 -30.266 -1.54 1 70.44 81 LEU A C 1
ATOM 591 O O . LEU A 1 81 ? -11.703 -31.141 -2.408 1 70.44 81 LEU A O 1
ATOM 595 N N . LEU A 1 82 ? -12.438 -30.438 -0.466 1 77.31 82 LEU A N 1
ATOM 596 C CA . LEU A 1 82 ? -12.844 -31.781 -0.094 1 77.31 82 LEU A CA 1
ATOM 597 C C . LEU A 1 82 ? -14.023 -32.25 -0.942 1 77.31 82 LEU A C 1
ATOM 599 O O . LEU A 1 82 ? -14.195 -33.438 -1.174 1 77.31 82 LEU A O 1
ATOM 603 N N . ALA A 1 83 ? -14.734 -31.328 -1.444 1 77.69 83 ALA A N 1
ATOM 604 C CA . ALA A 1 83 ? -15.898 -31.656 -2.266 1 77.69 83 ALA A CA 1
ATOM 605 C C . ALA A 1 83 ? -15.477 -32.25 -3.607 1 77.69 83 ALA A C 1
ATOM 607 O O . ALA A 1 83 ? -16.219 -33 -4.215 1 77.69 83 ALA A O 1
ATOM 608 N N . VAL A 1 84 ? -14.289 -31.875 -4.035 1 78.5 84 VAL A N 1
ATOM 609 C CA . VAL A 1 84 ? -13.836 -32.344 -5.336 1 78.5 84 VAL A CA 1
ATOM 610 C C . VAL A 1 84 ? -12.492 -33.062 -5.18 1 78.5 84 VAL A C 1
ATOM 612 O O . VAL A 1 84 ? -11.703 -33.125 -6.129 1 78.5 84 VAL A O 1
ATOM 615 N N . LYS A 1 85 ? -12.25 -33.562 -4.043 1 85.5 85 LYS A N 1
ATOM 616 C CA . LYS A 1 85 ? -10.938 -34.094 -3.699 1 85.5 85 LYS A CA 1
ATOM 617 C C . LYS A 1 85 ? -10.594 -35.312 -4.566 1 85.5 85 LYS A C 1
ATOM 619 O O . LYS A 1 85 ? -9.422 -35.531 -4.898 1 85.5 85 LYS A O 1
ATOM 624 N N . SER A 1 86 ? -11.586 -36 -4.992 1 87.56 86 SER A N 1
ATOM 625 C CA . SER A 1 86 ? -11.359 -37.25 -5.703 1 87.56 86 SER A CA 1
ATOM 626 C C . SER A 1 86 ? -10.781 -37 -7.094 1 87.56 86 SER A C 1
ATOM 628 O O . SER A 1 86 ? -10.094 -37.875 -7.648 1 87.56 86 SER A O 1
ATOM 630 N N . ILE A 1 87 ? -11.031 -35.906 -7.578 1 86.94 87 ILE A N 1
ATOM 631 C CA . ILE A 1 87 ? -10.531 -35.594 -8.914 1 86.94 87 ILE A CA 1
ATOM 632 C C . ILE A 1 87 ? -9.438 -34.531 -8.836 1 86.94 87 ILE A C 1
ATOM 634 O O . ILE A 1 87 ? -8.406 -34.625 -9.5 1 86.94 87 ILE A O 1
ATOM 638 N N . ALA A 1 88 ? -9.711 -33.562 -8.047 1 88.12 88 ALA A N 1
ATOM 639 C CA . ALA A 1 88 ? -8.82 -32.406 -8 1 88.12 88 ALA A CA 1
ATOM 640 C C . ALA A 1 88 ? -7.438 -32.812 -7.484 1 88.12 88 ALA A C 1
ATOM 642 O O . ALA A 1 88 ? -6.418 -32.406 -8.047 1 88.12 88 ALA A O 1
ATOM 643 N N . ILE A 1 89 ? -7.391 -33.625 -6.484 1 90.88 89 ILE A N 1
ATOM 644 C CA . ILE A 1 89 ? -6.113 -33.938 -5.848 1 90.88 89 ILE A CA 1
ATOM 645 C C . ILE A 1 89 ? -5.289 -34.844 -6.75 1 90.88 89 ILE A C 1
ATOM 647 O O . ILE A 1 89 ? -4.223 -34.469 -7.227 1 90.88 89 ILE A O 1
ATOM 651 N N . PRO A 1 90 ? -5.809 -35.969 -7.078 1 91.88 90 PRO A N 1
ATOM 652 C CA . PRO A 1 90 ? -5.004 -36.844 -7.949 1 91.88 90 PRO A CA 1
ATOM 653 C C . PRO A 1 90 ? -4.816 -36.25 -9.344 1 91.88 90 PRO A C 1
ATOM 655 O O . PRO A 1 90 ? -3.766 -36.438 -9.961 1 91.88 90 PRO A O 1
ATOM 658 N N . GLY A 1 91 ? -5.773 -35.625 -9.82 1 92.19 91 GLY A N 1
ATOM 659 C CA . GLY A 1 91 ? -5.664 -35 -11.125 1 92.19 91 GLY A CA 1
ATOM 660 C C . GLY A 1 91 ? -4.574 -33.969 -11.203 1 92.19 91 GLY A C 1
ATOM 661 O O . GLY A 1 91 ? -3.744 -33.969 -12.109 1 92.19 91 GLY A O 1
ATOM 662 N N . ALA A 1 92 ? -4.625 -33.062 -10.258 1 93.62 92 ALA A N 1
ATOM 663 C CA . ALA A 1 92 ? -3.623 -31.984 -10.219 1 93.62 92 ALA A CA 1
ATOM 664 C C . ALA A 1 92 ? -2.219 -32.562 -10.062 1 93.62 92 ALA A C 1
ATOM 666 O O . ALA A 1 92 ? -1.282 -32.125 -10.734 1 93.62 92 ALA A O 1
ATOM 667 N N . ILE A 1 93 ? -2.1 -33.562 -9.219 1 94.69 93 ILE A N 1
ATOM 668 C CA . ILE A 1 93 ? -0.801 -34.188 -8.984 1 94.69 93 ILE A CA 1
ATOM 669 C C . ILE A 1 93 ? -0.317 -34.875 -10.258 1 94.69 93 ILE A C 1
ATOM 671 O O . ILE A 1 93 ? 0.857 -34.75 -10.617 1 94.69 93 ILE A O 1
ATOM 675 N N . GLY A 1 94 ? -1.239 -35.531 -10.836 1 94.5 94 GLY A N 1
ATOM 676 C CA . GLY A 1 94 ? -0.903 -36.188 -12.094 1 94.5 94 GLY A CA 1
ATOM 677 C C . GLY A 1 94 ? -0.484 -35.219 -13.172 1 94.5 94 GLY A C 1
ATOM 678 O O . GLY A 1 94 ? 0.513 -35.438 -13.867 1 94.5 94 GLY A O 1
ATOM 679 N N . GLN A 1 95 ? -1.256 -34.188 -13.328 1 94.69 95 GLN A N 1
ATOM 680 C CA . GLN A 1 95 ? -0.947 -33.188 -14.336 1 94.69 95 GLN A CA 1
ATOM 681 C C . GLN A 1 95 ? 0.369 -32.5 -14.016 1 94.69 95 GLN A C 1
ATOM 683 O O . GLN A 1 95 ? 1.155 -32.188 -14.922 1 94.69 95 GLN A O 1
ATOM 688 N N . ILE A 1 96 ? 0.658 -32.156 -12.758 1 96 96 ILE A N 1
ATOM 689 C CA . ILE A 1 96 ? 1.909 -31.547 -12.336 1 96 96 ILE A CA 1
ATOM 690 C C . ILE A 1 96 ? 3.084 -32.438 -12.703 1 96 96 ILE A C 1
ATOM 692 O O . ILE A 1 96 ? 4.09 -31.969 -13.242 1 96 96 ILE A O 1
ATOM 696 N N . ALA A 1 97 ? 2.914 -33.719 -12.422 1 96.56 97 ALA A N 1
ATOM 697 C CA . ALA A 1 97 ? 3.969 -34.688 -12.727 1 96.56 97 ALA A CA 1
ATOM 698 C C . ALA A 1 97 ? 4.258 -34.719 -14.219 1 96.56 97 ALA A C 1
ATOM 700 O O . ALA A 1 97 ? 5.418 -34.719 -14.641 1 96.56 97 ALA A O 1
ATOM 701 N N . LEU A 1 98 ? 3.211 -34.812 -14.961 1 96.12 98 LEU A N 1
ATOM 702 C CA . LEU A 1 98 ? 3.373 -34.906 -16.406 1 96.12 98 LEU A CA 1
ATOM 703 C C . LEU A 1 98 ? 4 -33.625 -16.969 1 96.12 98 LEU A C 1
ATOM 705 O O . LEU A 1 98 ? 4.895 -33.688 -17.812 1 96.12 98 LEU A O 1
ATOM 709 N N . ALA A 1 99 ? 3.506 -32.531 -16.562 1 95.56 99 ALA A N 1
ATOM 710 C CA . ALA A 1 99 ? 4.055 -31.25 -17.016 1 95.56 99 ALA A CA 1
ATOM 711 C C . ALA A 1 99 ? 5.512 -31.094 -16.594 1 95.56 99 ALA A C 1
ATOM 713 O O . ALA A 1 99 ? 6.332 -30.578 -17.359 1 95.56 99 ALA A O 1
ATOM 714 N N . THR A 1 100 ? 5.805 -31.469 -15.391 1 97.25 100 THR A N 1
ATOM 715 C CA . THR A 1 100 ? 7.176 -31.406 -14.883 1 97.25 100 THR A CA 1
ATOM 716 C C . THR A 1 100 ? 8.102 -32.281 -15.742 1 97.25 100 THR A C 1
ATOM 718 O O . THR A 1 100 ? 9.211 -31.859 -16.078 1 97.25 100 THR A O 1
ATOM 721 N N . LEU A 1 101 ? 7.625 -33.438 -16.078 1 97.44 101 LEU A N 1
ATOM 722 C CA . LEU A 1 101 ? 8.422 -34.344 -16.906 1 97.44 101 LEU A CA 1
ATOM 723 C C . LEU A 1 101 ? 8.672 -33.719 -18.281 1 97.44 101 LEU A C 1
ATOM 725 O O . LEU A 1 101 ? 9.773 -33.844 -18.828 1 97.44 101 LEU A O 1
ATOM 729 N N . MET A 1 102 ? 7.688 -33.156 -18.844 1 97.5 102 MET A N 1
ATOM 730 C CA . MET A 1 102 ? 7.867 -32.469 -20.125 1 97.5 102 MET A CA 1
ATOM 731 C C . MET A 1 102 ? 8.875 -31.328 -20 1 97.5 102 MET A C 1
ATOM 733 O O . MET A 1 102 ? 9.719 -31.156 -20.891 1 97.5 102 MET A O 1
ATOM 737 N N . GLY A 1 103 ? 8.758 -30.562 -18.953 1 97.12 103 GLY A N 1
ATOM 738 C CA . GLY A 1 103 ? 9.719 -29.5 -18.719 1 97.12 103 GLY A CA 1
ATOM 739 C C . GLY A 1 103 ? 11.133 -30.016 -18.531 1 97.12 103 GLY A C 1
ATOM 740 O O . GLY A 1 103 ? 12.086 -29.406 -19.016 1 97.12 103 GLY A O 1
ATOM 741 N N . MET A 1 104 ? 11.258 -31.125 -17.812 1 97.38 104 MET A N 1
ATOM 742 C CA . MET A 1 104 ? 12.562 -31.75 -17.656 1 97.38 104 MET A CA 1
ATOM 743 C C . MET A 1 104 ? 13.133 -32.188 -19 1 97.38 104 MET A C 1
ATOM 745 O O . MET A 1 104 ? 14.328 -32.094 -19.25 1 97.38 104 MET A O 1
ATOM 749 N N . GLY A 1 105 ? 12.281 -32.781 -19.766 1 97.56 105 GLY A N 1
ATOM 750 C CA . GLY A 1 105 ? 12.695 -33.156 -21.094 1 97.56 105 GLY A CA 1
ATOM 751 C C . GLY A 1 105 ? 13.242 -32 -21.906 1 97.56 105 GLY A C 1
ATOM 752 O O . GLY A 1 105 ? 14.273 -32.125 -22.562 1 97.56 105 GLY A O 1
ATOM 753 N N . LEU A 1 106 ? 12.523 -30.906 -21.906 1 97.5 106 LEU A N 1
ATOM 754 C CA . LEU A 1 106 ? 13 -29.719 -22.625 1 97.5 106 LEU A CA 1
ATOM 755 C C . LEU A 1 106 ? 14.328 -29.25 -22.047 1 97.5 106 LEU A C 1
ATOM 757 O O . LEU A 1 106 ? 15.234 -28.875 -22.797 1 97.5 106 LEU A O 1
ATOM 761 N N . ALA A 1 107 ? 14.422 -29.188 -20.719 1 97.19 107 ALA A N 1
ATOM 762 C CA . ALA A 1 107 ? 15.656 -28.766 -20.062 1 97.19 107 ALA A CA 1
ATOM 763 C C . ALA A 1 107 ? 16.828 -29.641 -20.484 1 97.19 107 ALA A C 1
ATOM 765 O O . ALA A 1 107 ? 17.938 -29.156 -20.688 1 97.19 107 ALA A O 1
ATOM 766 N N . TRP A 1 108 ? 16.562 -30.906 -20.625 1 95.94 108 TRP A N 1
ATOM 767 C CA . TRP A 1 108 ? 17.594 -31.844 -21.062 1 95.94 108 TRP A CA 1
ATOM 768 C C . TRP A 1 108 ? 18.047 -31.531 -22.484 1 95.94 108 TRP A C 1
ATOM 770 O O . TRP A 1 108 ? 19.234 -31.594 -22.781 1 95.94 108 TRP A O 1
ATOM 780 N N . LEU A 1 109 ? 17.109 -31.234 -23.281 1 96.38 109 LEU A N 1
ATOM 781 C CA . LEU A 1 109 ? 17.422 -30.875 -24.656 1 96.38 109 LEU A CA 1
ATOM 782 C C . LEU A 1 109 ? 18.25 -29.594 -24.719 1 96.38 109 LEU A C 1
ATOM 784 O O . LEU A 1 109 ? 19.016 -29.375 -25.656 1 96.38 109 LEU A O 1
ATOM 788 N N . LEU A 1 110 ? 18.109 -28.797 -23.719 1 95.69 110 LEU A N 1
ATOM 789 C CA . LEU A 1 110 ? 18.828 -27.516 -23.672 1 95.69 110 LEU A CA 1
ATOM 790 C C . LEU A 1 110 ? 20.188 -27.688 -22.969 1 95.69 110 LEU A C 1
ATOM 792 O O . LEU A 1 110 ? 20.938 -26.734 -22.828 1 95.69 110 LEU A O 1
ATOM 796 N N . GLY A 1 111 ? 20.453 -28.891 -22.391 1 94.88 111 GLY A N 1
ATOM 797 C CA . GLY A 1 111 ? 21.734 -29.203 -21.797 1 94.88 111 GLY A CA 1
ATOM 798 C C . GLY A 1 111 ? 21.781 -29 -20.297 1 94.88 111 GLY A C 1
ATOM 799 O O . GLY A 1 111 ? 22.859 -28.891 -19.703 1 94.88 111 GLY A O 1
ATOM 800 N N . TRP A 1 112 ? 20.641 -28.844 -19.766 1 95.81 112 TRP A N 1
ATOM 801 C CA . TRP A 1 112 ? 20.625 -28.641 -18.328 1 95.81 112 TRP A CA 1
ATOM 802 C C . TRP A 1 112 ? 20.656 -29.969 -17.578 1 95.81 112 TRP A C 1
ATOM 804 O O . TRP A 1 112 ? 20.203 -31 -18.109 1 95.81 112 TRP A O 1
ATOM 814 N N . ALA A 1 113 ? 21.172 -30.031 -16.375 1 94.75 113 ALA A N 1
ATOM 815 C CA . ALA A 1 113 ? 21.188 -31.219 -15.516 1 94.75 113 ALA A CA 1
ATOM 816 C C . ALA A 1 113 ? 19.781 -31.516 -14.977 1 94.75 113 ALA A C 1
ATOM 818 O O . ALA A 1 113 ? 18.844 -30.734 -15.203 1 94.75 113 ALA A O 1
ATOM 819 N N . TRP A 1 114 ? 19.609 -32.625 -14.328 1 94.06 114 TRP A N 1
ATOM 820 C CA . TRP A 1 114 ? 18.297 -33.062 -13.875 1 94.06 114 TRP A CA 1
ATOM 821 C C . TRP A 1 114 ? 17.734 -32.125 -12.805 1 94.06 114 TRP A C 1
ATOM 823 O O . TRP A 1 114 ? 16.516 -31.922 -12.734 1 94.06 114 TRP A O 1
ATOM 833 N N . GLY A 1 115 ? 18.609 -31.562 -12 1 93.94 115 GLY A N 1
ATOM 834 C CA . GLY A 1 115 ? 18.172 -30.656 -10.945 1 93.94 115 GLY A CA 1
ATOM 835 C C . GLY A 1 115 ? 17.469 -29.422 -11.484 1 93.94 115 GLY A C 1
ATOM 836 O O . GLY A 1 115 ? 16.281 -29.203 -11.203 1 93.94 115 GLY A O 1
ATOM 837 N N . PRO A 1 116 ? 18.219 -28.672 -12.328 1 95.75 116 PRO A N 1
ATOM 838 C CA . PRO A 1 116 ? 17.562 -27.516 -12.961 1 95.75 116 PRO A CA 1
ATOM 839 C C . PRO A 1 116 ? 16.328 -27.906 -13.766 1 95.75 116 PRO A C 1
ATOM 841 O O . PRO A 1 116 ? 15.344 -27.156 -13.789 1 95.75 116 PRO A O 1
ATOM 844 N N . GLY A 1 117 ? 16.438 -29.031 -14.367 1 97 117 GLY A N 1
ATOM 845 C CA . GLY A 1 117 ? 15.289 -29.5 -15.141 1 97 117 GLY A CA 1
ATOM 846 C C . GLY A 1 117 ? 14.062 -29.75 -14.289 1 97 117 GLY A C 1
ATOM 847 O O . GLY A 1 117 ? 12.945 -29.438 -14.703 1 97 117 GLY A O 1
ATOM 848 N N . LEU A 1 118 ? 14.211 -30.328 -13.148 1 96.5 118 LEU A N 1
ATOM 849 C CA . LEU A 1 118 ? 13.109 -30.594 -12.234 1 96.5 118 LEU A CA 1
ATOM 850 C C . LEU A 1 118 ? 12.445 -29.297 -11.789 1 96.5 118 LEU A C 1
ATOM 852 O O . LEU A 1 118 ? 11.219 -29.172 -11.812 1 96.5 118 LEU A O 1
ATOM 856 N N . VAL A 1 119 ? 13.289 -28.312 -11.414 1 96.44 119 VAL A N 1
ATOM 857 C CA . VAL A 1 119 ? 12.773 -27.031 -10.922 1 96.44 119 VAL A CA 1
ATOM 858 C C . VAL A 1 119 ? 12.086 -26.281 -12.055 1 96.44 119 VAL A C 1
ATOM 860 O O . VAL A 1 119 ? 11.023 -25.688 -11.867 1 96.44 119 VAL A O 1
ATOM 863 N N . PHE A 1 120 ? 12.672 -26.328 -13.195 1 97.25 120 PHE A N 1
ATOM 864 C CA . PHE A 1 120 ? 12.109 -25.688 -14.375 1 97.25 120 PHE A CA 1
ATOM 865 C C . PHE A 1 120 ? 10.773 -26.312 -14.75 1 97.25 120 PHE A C 1
ATOM 867 O O . PHE A 1 120 ? 9.789 -25.609 -14.992 1 97.25 120 PHE A O 1
ATOM 874 N N . GLY A 1 121 ? 10.758 -27.641 -14.797 1 97.19 121 GLY A N 1
ATOM 875 C CA . GLY A 1 121 ? 9.523 -28.344 -15.102 1 97.19 121 GLY A CA 1
ATOM 876 C C . GLY A 1 121 ? 8.422 -28.094 -14.094 1 97.19 121 GLY A C 1
ATOM 877 O O . GLY A 1 121 ? 7.262 -27.906 -14.469 1 97.19 121 GLY A O 1
ATOM 878 N N . LEU A 1 122 ? 8.75 -28.062 -12.859 1 96.19 122 LEU A N 1
ATOM 879 C CA . LEU A 1 122 ? 7.785 -27.766 -11.805 1 96.19 122 LEU A CA 1
ATOM 880 C C . LEU A 1 122 ? 7.207 -26.359 -11.977 1 96.19 122 LEU A C 1
ATOM 882 O O . LEU A 1 122 ? 6.016 -26.156 -11.758 1 96.19 122 LEU A O 1
ATOM 886 N N . ALA A 1 123 ? 8.062 -25.422 -12.336 1 96.06 123 ALA A N 1
ATOM 887 C CA . ALA A 1 123 ? 7.637 -24.031 -12.539 1 96.06 123 ALA A CA 1
ATOM 888 C C . ALA A 1 123 ? 6.633 -23.922 -13.68 1 96.06 123 ALA A C 1
ATOM 890 O O . ALA A 1 123 ? 5.75 -23.062 -13.664 1 96.06 123 ALA A O 1
ATOM 891 N N . LEU A 1 124 ? 6.742 -24.812 -14.641 1 96.25 124 LEU A N 1
ATOM 892 C CA . LEU A 1 124 ? 5.871 -24.766 -15.805 1 96.25 124 LEU A CA 1
ATOM 893 C C . LEU A 1 124 ? 4.539 -25.453 -15.523 1 96.25 124 LEU A C 1
ATOM 895 O O . LEU A 1 124 ? 3.588 -25.312 -16.297 1 96.25 124 LEU A O 1
ATOM 899 N N . SER A 1 125 ? 4.426 -26.078 -14.383 1 95.31 125 SER A N 1
ATOM 900 C CA . SER A 1 125 ? 3.32 -27.016 -14.172 1 95.31 125 SER A CA 1
ATOM 901 C C . SER A 1 125 ? 2.131 -26.328 -13.523 1 95.31 125 SER A C 1
ATOM 903 O O . SER A 1 125 ? 1.029 -26.875 -13.477 1 95.31 125 SER A O 1
ATOM 905 N N . VAL A 1 126 ? 2.299 -25.078 -13.102 1 91.69 126 VAL A N 1
ATOM 906 C CA . VAL A 1 126 ? 1.243 -24.453 -12.312 1 91.69 126 VAL A CA 1
ATOM 907 C C . VAL A 1 126 ? 0.605 -23.312 -13.109 1 91.69 126 VAL A C 1
ATOM 909 O O . VAL A 1 126 ? 1.289 -22.609 -13.852 1 91.69 126 VAL A O 1
ATOM 912 N N . ALA A 1 127 ? -0.712 -23.188 -12.875 1 91.56 127 ALA A N 1
ATOM 913 C CA . ALA A 1 127 ? -1.481 -22.156 -13.562 1 91.56 127 ALA A CA 1
ATOM 914 C C . ALA A 1 127 ? -1.841 -21.016 -12.625 1 91.56 127 ALA A C 1
ATOM 916 O O . ALA A 1 127 ? -1.592 -21.094 -11.414 1 91.56 127 ALA A O 1
ATOM 917 N N . SER A 1 128 ? -2.322 -19.953 -13.195 1 83.75 128 SER A N 1
ATOM 918 C CA . SER A 1 128 ? -2.699 -18.766 -12.438 1 83.75 128 SER A CA 1
ATOM 919 C C . SER A 1 128 ? -4.16 -18.828 -12 1 83.75 128 SER A C 1
ATOM 921 O O . SER A 1 128 ? -5.055 -18.984 -12.836 1 83.75 128 SER A O 1
ATOM 923 N N . THR A 1 129 ? -4.336 -18.594 -10.727 1 75.69 129 THR A N 1
ATOM 924 C CA . THR A 1 129 ? -5.691 -18.578 -10.18 1 75.69 129 THR A CA 1
ATOM 925 C C . THR A 1 129 ? -6.465 -17.375 -10.703 1 75.69 129 THR A C 1
ATOM 927 O O . THR A 1 129 ? -7.648 -17.484 -11.031 1 75.69 129 THR A O 1
ATOM 930 N N . VAL A 1 130 ? -5.887 -16.297 -10.805 1 69.12 130 VAL A N 1
ATOM 931 C CA . VAL A 1 130 ? -6.535 -15.055 -11.211 1 69.12 130 VAL A CA 1
ATOM 932 C C . VAL A 1 130 ? -7.031 -15.18 -12.656 1 69.12 130 VAL A C 1
ATOM 934 O O . VAL A 1 130 ? -8.164 -14.789 -12.961 1 69.12 130 VAL A O 1
ATOM 937 N N . VAL A 1 131 ? -6.188 -15.711 -13.516 1 75.88 131 VAL A N 1
ATOM 938 C CA . VAL A 1 131 ? -6.543 -15.852 -14.922 1 75.88 131 VAL A CA 1
ATOM 939 C C . VAL A 1 131 ? -7.664 -16.875 -15.078 1 75.88 131 VAL A C 1
ATOM 941 O O . VAL A 1 131 ? -8.594 -16.672 -15.859 1 75.88 131 VAL A O 1
ATOM 944 N N . LEU A 1 132 ? -7.605 -17.891 -14.32 1 80.88 132 LEU A N 1
ATOM 945 C CA . LEU A 1 132 ? -8.617 -18.938 -14.367 1 80.88 132 LEU A CA 1
ATOM 946 C C . LEU A 1 132 ? -9.977 -18.391 -13.93 1 80.88 132 LEU A C 1
ATOM 948 O O . LEU A 1 132 ? -10.984 -18.609 -14.609 1 80.88 132 LEU A O 1
ATOM 952 N N . LEU A 1 133 ? -10.008 -17.75 -12.797 1 72.69 133 LEU A N 1
ATOM 953 C CA . LEU A 1 133 ? -11.266 -17.25 -12.25 1 72.69 133 LEU A CA 1
ATOM 954 C C . LEU A 1 133 ? -11.906 -16.234 -13.188 1 72.69 133 LEU A C 1
ATOM 956 O O . LEU A 1 133 ? -13.125 -16.234 -13.375 1 72.69 133 LEU A O 1
ATOM 960 N N . LYS A 1 134 ? -11.031 -15.414 -13.719 1 69.62 134 LYS A N 1
ATOM 961 C CA . LYS A 1 134 ? -11.555 -14.438 -14.672 1 69.62 134 LYS A CA 1
ATOM 962 C C . LYS A 1 134 ? -12.172 -15.133 -15.883 1 69.62 134 LYS A C 1
ATOM 964 O O . LYS A 1 134 ? -13.25 -14.742 -16.344 1 69.62 134 LYS A O 1
ATOM 969 N N . ALA A 1 135 ? -11.57 -16.109 -16.391 1 75.38 135 ALA A N 1
ATOM 970 C CA . ALA A 1 135 ? -12.062 -16.844 -17.547 1 75.38 135 ALA A CA 1
ATOM 971 C C . ALA A 1 135 ? -13.375 -17.547 -17.234 1 75.38 135 ALA A C 1
ATOM 973 O O . ALA A 1 135 ? -14.281 -17.578 -18.078 1 75.38 135 ALA A O 1
ATOM 974 N N . LEU A 1 136 ? -13.461 -18.094 -16.047 1 77.56 136 LEU A N 1
ATOM 975 C CA . LEU A 1 136 ? -14.68 -18.781 -15.641 1 77.56 136 LEU A CA 1
ATOM 976 C C . LEU A 1 136 ? -15.828 -17.781 -15.438 1 77.56 136 LEU A C 1
ATOM 978 O O . LEU A 1 136 ? -16.969 -18.078 -15.805 1 77.56 136 LEU A O 1
ATOM 982 N N . GLU A 1 137 ? -15.453 -16.703 -14.859 1 71.94 137 GLU A N 1
ATOM 983 C CA . GLU A 1 137 ? -16.438 -15.656 -14.625 1 71.94 137 GLU A CA 1
ATOM 984 C C . GLU A 1 137 ? -16.984 -15.109 -15.938 1 71.94 137 GLU A C 1
ATOM 986 O O . GLU A 1 137 ? -18.203 -14.891 -16.078 1 71.94 137 GLU A O 1
ATOM 991 N N . ASP A 1 138 ? -16.172 -14.875 -16.875 1 70 138 ASP A N 1
ATOM 992 C CA . ASP A 1 138 ? -16.547 -14.352 -18.188 1 70 138 ASP A CA 1
ATOM 993 C C . ASP A 1 138 ? -17.531 -15.297 -18.891 1 70 138 ASP A C 1
ATOM 995 O O . ASP A 1 138 ? -18.375 -14.859 -19.672 1 70 138 ASP A O 1
ATOM 999 N N . ARG A 1 139 ? -17.391 -16.531 -18.5 1 75.25 139 ARG A N 1
ATOM 1000 C CA . ARG A 1 139 ? -18.234 -17.531 -19.156 1 75.25 139 ARG A CA 1
ATOM 1001 C C . ARG A 1 139 ? -19.406 -17.922 -18.266 1 75.25 139 ARG A C 1
ATOM 1003 O O . ARG A 1 139 ? -20.266 -18.719 -18.672 1 75.25 139 ARG A O 1
ATOM 1010 N N . GLY A 1 140 ? -19.375 -17.375 -17.078 1 73.75 140 GLY A N 1
ATOM 1011 C CA . GLY A 1 140 ? -20.469 -17.609 -16.141 1 73.75 140 GLY A CA 1
ATOM 1012 C C . GLY A 1 140 ? -20.484 -19.016 -15.602 1 73.75 140 GLY A C 1
ATOM 1013 O O . GLY A 1 140 ? -21.562 -19.562 -15.32 1 73.75 140 GLY A O 1
ATOM 1014 N N . ILE A 1 141 ? -19.422 -19.719 -15.555 1 78.56 141 ILE A N 1
ATOM 1015 C CA . ILE A 1 141 ? -19.422 -21.109 -15.109 1 78.56 141 ILE A CA 1
ATOM 1016 C C . ILE A 1 141 ? -18.609 -21.234 -13.828 1 78.56 141 ILE A C 1
ATOM 1018 O O . ILE A 1 141 ? -18.109 -22.312 -13.508 1 78.56 141 ILE A O 1
ATOM 1022 N N . GLU A 1 142 ? -18.312 -20.172 -13.156 1 76.62 142 GLU A N 1
ATOM 1023 C CA . GLU A 1 142 ? -17.531 -20.188 -11.922 1 76.62 142 GLU A CA 1
ATOM 1024 C C . GLU A 1 142 ? -18.219 -21.047 -10.859 1 76.62 142 GLU A C 1
ATOM 1026 O O . GLU A 1 142 ? -17.547 -21.688 -10.047 1 76.62 142 GLU A O 1
ATOM 1031 N N . GLY A 1 143 ? -19.547 -21.109 -10.922 1 75.69 143 GLY A N 1
ATOM 1032 C CA . GLY A 1 143 ? -20.312 -21.875 -9.938 1 75.69 143 GLY A CA 1
ATOM 1033 C C . GLY A 1 143 ? -20.672 -23.266 -10.422 1 75.69 143 GLY A C 1
ATOM 1034 O O . GLY A 1 143 ? -21.297 -24.047 -9.688 1 75.69 143 GLY A O 1
ATOM 1035 N N . SER A 1 144 ? -20.281 -23.609 -11.555 1 81.44 144 SER A N 1
ATOM 1036 C CA . SER A 1 144 ? -20.594 -24.922 -12.117 1 81.44 144 SER A CA 1
ATOM 1037 C C . SER A 1 144 ? -19.688 -26 -11.539 1 81.44 144 SER A C 1
ATOM 1039 O O . SER A 1 144 ? -18.734 -25.688 -10.812 1 81.44 144 SER A O 1
ATOM 1041 N N . HIS A 1 145 ? -20.078 -27.188 -11.82 1 81.94 145 HIS A N 1
ATOM 1042 C CA . HIS A 1 145 ? -19.266 -28.312 -11.375 1 81.94 145 HIS A CA 1
ATOM 1043 C C . HIS A 1 145 ? -17.859 -28.25 -11.969 1 81.94 145 HIS A C 1
ATOM 1045 O O . HIS A 1 145 ? -16.875 -28.484 -11.258 1 81.94 145 HIS A O 1
ATOM 1051 N N . GLU A 1 146 ? -17.734 -27.875 -13.195 1 84.69 146 GLU A N 1
ATOM 1052 C CA . GLU A 1 146 ? -16.438 -27.719 -13.859 1 84.69 146 GLU A CA 1
ATOM 1053 C C . GLU A 1 146 ? -15.617 -26.609 -13.211 1 84.69 146 GLU A C 1
ATOM 1055 O O . GLU A 1 146 ? -14.398 -26.734 -13.062 1 84.69 146 GLU A O 1
ATOM 1060 N N . GLY A 1 147 ? -16.344 -25.625 -12.906 1 82.94 147 GLY A N 1
ATOM 1061 C CA . GLY A 1 147 ? -15.68 -24.516 -12.242 1 82.94 147 GLY A CA 1
ATOM 1062 C C . GLY A 1 147 ? -15.094 -24.891 -10.898 1 82.94 147 GLY A C 1
ATOM 1063 O O . GLY A 1 147 ? -13.961 -24.516 -10.578 1 82.94 147 GLY A O 1
ATOM 1064 N N . HIS A 1 148 ? -15.828 -25.688 -10.172 1 82.38 148 HIS A N 1
ATOM 1065 C CA . HIS A 1 148 ? -15.359 -26.109 -8.852 1 82.38 148 HIS A CA 1
ATOM 1066 C C . HIS A 1 148 ? -14.156 -27.047 -8.977 1 82.38 148 HIS A C 1
ATOM 1068 O O . HIS A 1 148 ? -13.242 -26.984 -8.148 1 82.38 148 HIS A O 1
ATOM 1074 N N . ILE A 1 149 ? -14.195 -27.844 -9.945 1 85.44 149 ILE A N 1
ATOM 1075 C CA . ILE A 1 149 ? -13.078 -28.75 -10.172 1 85.44 149 ILE A CA 1
ATOM 1076 C C . ILE A 1 149 ? -11.828 -27.953 -10.555 1 85.44 149 ILE A C 1
ATOM 1078 O O . ILE A 1 149 ? -10.734 -28.219 -10.047 1 85.44 149 ILE A O 1
ATOM 1082 N N . ALA A 1 150 ? -12.031 -26.984 -11.375 1 87.5 150 ALA A N 1
ATOM 1083 C CA . ALA A 1 150 ? -10.906 -26.172 -11.82 1 87.5 150 ALA A CA 1
ATOM 1084 C C . ALA A 1 150 ? -10.273 -25.406 -10.656 1 87.5 150 ALA A C 1
ATOM 1086 O O . ALA A 1 150 ? -9.055 -25.344 -10.531 1 87.5 150 ALA A O 1
ATOM 1087 N N . VAL A 1 151 ? -11.117 -24.906 -9.844 1 82.06 151 VAL A N 1
ATOM 1088 C CA . VAL A 1 151 ? -10.641 -24.141 -8.695 1 82.06 151 VAL A CA 1
ATOM 1089 C C . VAL A 1 151 ? -9.922 -25.078 -7.719 1 82.06 151 VAL A C 1
ATOM 1091 O O . VAL A 1 151 ? -8.852 -24.75 -7.207 1 82.06 151 VAL A O 1
ATOM 1094 N N . GLY A 1 152 ? -10.555 -26.172 -7.441 1 82.5 152 GLY A N 1
ATOM 1095 C CA . GLY A 1 152 ? -9.914 -27.156 -6.586 1 82.5 152 GLY A CA 1
ATOM 1096 C C . GLY A 1 152 ? -8.578 -27.641 -7.121 1 82.5 152 GLY A C 1
ATOM 1097 O O . GLY A 1 152 ? -7.633 -27.844 -6.352 1 82.5 152 GLY A O 1
ATOM 1098 N N . TRP A 1 153 ? -8.523 -27.781 -8.406 1 88.56 153 TRP A N 1
ATOM 1099 C CA . TRP A 1 153 ? -7.305 -28.172 -9.102 1 88.56 153 TRP A CA 1
ATOM 1100 C C . TRP A 1 153 ? -6.18 -27.172 -8.828 1 88.56 153 TRP A C 1
ATOM 1102 O O . TRP A 1 153 ? -5.055 -27.578 -8.516 1 88.56 153 TRP A O 1
ATOM 1112 N N . LEU A 1 154 ? -6.496 -25.969 -8.914 1 86 154 LEU A N 1
ATOM 1113 C CA . LEU A 1 154 ? -5.512 -24.906 -8.742 1 86 154 LEU A CA 1
ATOM 1114 C C . LEU A 1 154 ? -5.043 -24.828 -7.293 1 86 154 LEU A C 1
ATOM 1116 O O . LEU A 1 154 ? -3.885 -24.5 -7.027 1 86 154 LEU A O 1
ATOM 1120 N N . ILE A 1 155 ? -5.965 -25.062 -6.402 1 79.06 155 ILE A N 1
ATOM 1121 C CA . ILE A 1 155 ? -5.605 -25.062 -4.984 1 79.06 155 ILE A CA 1
ATOM 1122 C C . ILE A 1 155 ? -4.527 -26.109 -4.73 1 79.06 155 ILE A C 1
ATOM 1124 O O . ILE A 1 155 ? -3.557 -25.844 -4.012 1 79.06 155 ILE A O 1
ATOM 1128 N N . VAL A 1 156 ? -4.742 -27.234 -5.309 1 85.06 156 VAL A N 1
ATOM 1129 C CA . VAL A 1 156 ? -3.771 -28.312 -5.141 1 85.06 156 VAL A CA 1
ATOM 1130 C C . VAL A 1 156 ? -2.439 -27.922 -5.77 1 85.06 156 VAL A C 1
ATOM 1132 O O . VAL A 1 156 ? -1.377 -28.156 -5.188 1 85.06 156 VAL A O 1
ATOM 1135 N N . GLU A 1 157 ? -2.484 -27.344 -6.953 1 88.69 157 GLU A N 1
ATOM 1136 C CA . GLU A 1 157 ? -1.271 -26.859 -7.605 1 88.69 157 GLU A CA 1
ATOM 1137 C C . GLU A 1 157 ? -0.53 -25.859 -6.715 1 88.69 157 GLU A C 1
ATOM 1139 O O . GLU A 1 157 ? 0.688 -25.953 -6.551 1 88.69 157 GLU A O 1
ATOM 1144 N N . ASP A 1 158 ? -1.306 -24.984 -6.168 1 80.81 158 ASP A N 1
ATOM 1145 C CA . ASP A 1 158 ? -0.702 -23.969 -5.32 1 80.81 158 ASP A CA 1
ATOM 1146 C C . ASP A 1 158 ? -0.057 -24.594 -4.086 1 80.81 158 ASP A C 1
ATOM 1148 O O . ASP A 1 158 ? 1.032 -24.172 -3.676 1 80.81 158 ASP A O 1
ATOM 1152 N N . LEU A 1 159 ? -0.729 -25.531 -3.521 1 77.88 159 LEU A N 1
ATOM 1153 C CA . LEU A 1 159 ? -0.215 -26.203 -2.336 1 77.88 159 LEU A CA 1
ATOM 1154 C C . LEU A 1 159 ? 1.089 -26.922 -2.648 1 77.88 159 LEU A C 1
ATOM 1156 O O . LEU A 1 159 ? 2.031 -26.891 -1.853 1 77.88 159 LEU A O 1
ATOM 1160 N N . VAL A 1 160 ? 1.155 -27.562 -3.73 1 87.19 160 VAL A N 1
ATOM 1161 C CA . VAL A 1 160 ? 2.361 -28.281 -4.148 1 87.19 160 VAL A CA 1
ATOM 1162 C C . VAL A 1 160 ? 3.506 -27.281 -4.332 1 87.19 160 VAL A C 1
ATOM 1164 O O . VAL A 1 160 ? 4.648 -27.562 -3.967 1 87.19 160 VAL A O 1
ATOM 1167 N N . MET A 1 161 ? 3.223 -26.141 -4.883 1 85.69 161 MET A N 1
ATOM 1168 C CA . MET A 1 161 ? 4.246 -25.125 -5.105 1 85.69 161 MET A CA 1
ATOM 1169 C C . MET A 1 161 ? 4.77 -24.578 -3.783 1 85.69 161 MET A C 1
ATOM 1171 O O . MET A 1 161 ? 5.953 -24.266 -3.658 1 85.69 161 MET A O 1
ATOM 1175 N N . VAL A 1 162 ? 3.828 -24.391 -2.867 1 76.12 162 VAL A N 1
ATOM 1176 C CA . VAL A 1 162 ? 4.234 -23.938 -1.542 1 76.12 162 VAL A CA 1
ATOM 1177 C C . VAL A 1 162 ? 5.227 -24.922 -0.937 1 76.12 162 VAL A C 1
ATOM 1179 O O . VAL A 1 162 ? 6.25 -24.531 -0.377 1 76.12 162 VAL A O 1
ATOM 1182 N N . VAL A 1 163 ? 4.93 -26.172 -1.063 1 79.94 163 VAL A N 1
ATOM 1183 C CA . VAL A 1 163 ? 5.812 -27.219 -0.562 1 79.94 163 VAL A CA 1
ATOM 1184 C C . VAL A 1 163 ? 7.148 -27.172 -1.3 1 79.94 163 VAL A C 1
ATOM 1186 O O . VAL A 1 163 ? 8.211 -27.297 -0.684 1 79.94 163 VAL A O 1
ATOM 1189 N N . ALA A 1 164 ? 7.098 -27 -2.557 1 87.75 164 ALA A N 1
ATOM 1190 C CA . ALA A 1 164 ? 8.312 -26.922 -3.365 1 87.75 164 ALA A CA 1
ATOM 1191 C C . ALA A 1 164 ? 9.18 -25.734 -2.939 1 87.75 164 ALA A C 1
ATOM 1193 O O . ALA A 1 164 ? 10.398 -25.859 -2.855 1 87.75 164 ALA A O 1
ATOM 1194 N N . LEU A 1 165 ? 8.555 -24.625 -2.717 1 80.31 165 LEU A N 1
ATOM 1195 C CA . LEU A 1 165 ? 9.273 -23.422 -2.33 1 80.31 165 LEU A CA 1
ATOM 1196 C C . LEU A 1 165 ? 9.969 -23.609 -0.983 1 80.31 165 LEU A C 1
ATOM 1198 O O . LEU A 1 165 ? 11.062 -23.078 -0.763 1 80.31 165 LEU A O 1
ATOM 1202 N N . VAL A 1 166 ? 9.344 -24.391 -0.161 1 74.75 166 VAL A N 1
ATOM 1203 C CA . VAL A 1 166 ? 9.891 -24.625 1.172 1 74.75 166 VAL A CA 1
ATOM 1204 C C . VAL A 1 166 ? 11.062 -25.609 1.085 1 74.75 166 VAL A C 1
ATOM 1206 O O . VAL A 1 166 ? 12.055 -25.453 1.797 1 74.75 166 VAL A O 1
ATOM 1209 N N . LEU A 1 167 ? 10.977 -26.484 0.243 1 80.88 167 LEU A N 1
ATOM 1210 C CA . LEU A 1 167 ? 11.945 -27.578 0.195 1 80.88 167 LEU A CA 1
ATOM 1211 C C . LEU A 1 167 ? 13.141 -27.203 -0.684 1 80.88 167 LEU A C 1
ATOM 1213 O O . LEU A 1 167 ? 14.227 -27.766 -0.528 1 80.88 167 LEU A O 1
ATOM 1217 N N . LEU A 1 168 ? 12.945 -26.297 -1.53 1 86 168 LEU A N 1
ATOM 1218 C CA . LEU A 1 168 ? 13.945 -26.016 -2.557 1 86 168 LEU A CA 1
ATOM 1219 C C . LEU A 1 168 ? 15.266 -25.578 -1.93 1 86 168 LEU A C 1
ATOM 1221 O O . LEU A 1 168 ? 16.328 -26.062 -2.316 1 86 168 LEU A O 1
ATOM 1225 N N . PRO A 1 169 ? 15.266 -24.672 -0.936 1 80.19 169 PRO A N 1
ATOM 1226 C CA . PRO A 1 169 ? 16.547 -24.281 -0.332 1 80.19 169 PRO A CA 1
ATOM 1227 C C . PRO A 1 169 ? 17.266 -25.453 0.325 1 80.19 169 PRO A C 1
ATOM 1229 O O . PRO A 1 169 ? 18.5 -25.547 0.253 1 80.19 169 PRO A O 1
ATOM 1232 N N . ALA A 1 170 ? 16.516 -26.344 0.896 1 77.69 170 ALA A N 1
ATOM 1233 C CA . ALA A 1 170 ? 17.094 -27.516 1.563 1 77.69 170 ALA A CA 1
ATOM 1234 C C . ALA A 1 170 ? 17.672 -28.5 0.549 1 77.69 170 ALA A C 1
ATOM 1236 O O . ALA A 1 170 ? 18.609 -29.234 0.85 1 77.69 170 ALA A O 1
ATOM 1237 N N . LEU A 1 171 ? 17.188 -28.438 -0.631 1 85.12 171 LEU A N 1
ATOM 1238 C CA . LEU A 1 171 ? 17.594 -29.422 -1.641 1 85.12 171 LEU A CA 1
ATOM 1239 C C . LEU A 1 171 ? 18.547 -28.781 -2.652 1 85.12 171 LEU A C 1
ATOM 1241 O O . LEU A 1 171 ? 18.938 -29.438 -3.621 1 85.12 171 LEU A O 1
ATOM 1245 N N . ALA A 1 172 ? 18.859 -27.594 -2.43 1 86.12 172 ALA A N 1
ATOM 1246 C CA . ALA A 1 172 ? 19.656 -26.844 -3.404 1 86.12 172 ALA A CA 1
ATOM 1247 C C . ALA A 1 172 ? 20.953 -27.578 -3.729 1 86.12 172 ALA A C 1
ATOM 1249 O O . ALA A 1 172 ? 21.359 -27.672 -4.895 1 86.12 172 ALA A O 1
ATOM 1250 N N . GLY A 1 173 ? 21.688 -28.062 -2.746 1 81.62 173 GLY A N 1
ATOM 1251 C CA . GLY A 1 173 ? 22.938 -28.781 -2.961 1 81.62 173 GLY A CA 1
ATOM 1252 C C . GLY A 1 173 ? 22.781 -30 -3.842 1 81.62 173 GLY A C 1
ATOM 1253 O O . GLY A 1 173 ? 23.594 -30.234 -4.742 1 81.62 173 GLY A O 1
ATOM 1254 N N . VAL A 1 174 ? 21.734 -30.75 -3.645 1 82.5 174 VAL A N 1
ATOM 1255 C CA . VAL A 1 174 ? 21.5 -31.984 -4.387 1 82.5 174 VAL A CA 1
ATOM 1256 C C . VAL A 1 174 ? 21.047 -31.656 -5.809 1 82.5 174 VAL A C 1
ATOM 1258 O O . VAL A 1 174 ? 21.344 -32.406 -6.746 1 82.5 174 VAL A O 1
ATOM 1261 N N . LEU A 1 175 ? 20.516 -30.547 -5.949 1 87.44 175 LEU A N 1
ATOM 1262 C CA . LEU A 1 175 ? 19.953 -30.172 -7.242 1 87.44 175 LEU A CA 1
ATOM 1263 C C . LEU A 1 175 ? 20.969 -29.406 -8.078 1 87.44 175 LEU A C 1
ATOM 1265 O O . LEU A 1 175 ? 20.656 -28.938 -9.172 1 87.44 175 LEU A O 1
ATOM 1269 N N . GLY A 1 176 ? 22.172 -29.25 -7.535 1 80.88 176 GLY A N 1
ATOM 1270 C CA . GLY A 1 176 ? 23.25 -28.656 -8.312 1 80.88 176 GLY A CA 1
ATOM 1271 C C . GLY A 1 176 ? 23.453 -27.188 -8.016 1 80.88 176 GLY A C 1
ATOM 1272 O O . GLY A 1 176 ? 24.141 -26.484 -8.766 1 80.88 176 GLY A O 1
ATOM 1273 N N . GLY A 1 177 ? 22.75 -26.719 -7.016 1 81.44 177 GLY A N 1
ATOM 1274 C CA . GLY A 1 177 ? 22.891 -25.312 -6.684 1 81.44 177 GLY A CA 1
ATOM 1275 C C . GLY A 1 177 ? 24.078 -25.031 -5.789 1 81.44 177 GLY A C 1
ATOM 1276 O O . GLY A 1 177 ? 25.047 -25.781 -5.785 1 81.44 177 GLY A O 1
ATOM 1277 N N . ALA A 1 178 ? 23.969 -23.797 -5.113 1 69.38 178 ALA A N 1
ATOM 1278 C CA . ALA A 1 178 ? 25.031 -23.328 -4.234 1 69.38 178 ALA A CA 1
ATOM 1279 C C . ALA A 1 178 ? 25.344 -24.344 -3.146 1 69.38 178 ALA A C 1
ATOM 1281 O O . ALA A 1 178 ? 24.438 -24.875 -2.496 1 69.38 178 ALA A O 1
ATOM 1282 N N . GLY A 1 179 ? 26.578 -24.641 -2.943 1 60.03 179 GLY A N 1
ATOM 1283 C CA . GLY A 1 179 ? 27.031 -25.562 -1.912 1 60.03 179 GLY A CA 1
ATOM 1284 C C . GLY A 1 179 ? 27 -27.016 -2.354 1 60.03 179 GLY A C 1
ATOM 1285 O O . GLY A 1 179 ? 26.953 -27.922 -1.52 1 60.03 179 GLY A O 1
ATOM 1286 N N . SER A 1 180 ? 26.609 -27.281 -3.629 1 61.31 180 SER A N 1
ATOM 1287 C CA . SER A 1 180 ? 26.5 -28.609 -4.211 1 61.31 180 SER A CA 1
ATOM 1288 C C . SER A 1 180 ? 27.703 -29.469 -3.855 1 61.31 180 SER A C 1
ATOM 1290 O O . SER A 1 180 ? 27.938 -30.516 -4.477 1 61.31 180 SER A O 1
ATOM 1292 N N . THR A 1 181 ? 28.422 -29.078 -2.854 1 52.22 181 THR A N 1
ATOM 1293 C CA . THR A 1 181 ? 29.406 -30.109 -2.535 1 52.22 181 THR A CA 1
ATOM 1294 C C . THR A 1 181 ? 28.734 -31.438 -2.215 1 52.22 181 THR A C 1
ATOM 1296 O O . THR A 1 181 ? 27.562 -31.453 -1.81 1 52.22 181 THR A O 1
ATOM 1299 N N . ALA A 1 182 ? 29.359 -32.562 -2.609 1 52.28 182 ALA A N 1
ATOM 1300 C CA . ALA A 1 182 ? 28.984 -33.969 -2.402 1 52.28 182 ALA A CA 1
ATOM 1301 C C . ALA A 1 182 ? 28.344 -34.156 -1.027 1 52.28 182 ALA A C 1
ATOM 1303 O O . ALA A 1 182 ? 29.047 -34.312 -0.026 1 52.28 182 ALA A O 1
ATOM 1304 N N . VAL A 1 183 ? 27.359 -33.344 -0.72 1 53.97 183 VAL A N 1
ATOM 1305 C CA . VAL A 1 183 ? 26.781 -33.531 0.602 1 53.97 183 VAL A CA 1
ATOM 1306 C C . VAL A 1 183 ? 26.266 -34.969 0.731 1 53.97 183 VAL A C 1
ATOM 1308 O O . VAL A 1 183 ? 25.578 -35.469 -0.166 1 53.97 183 VAL A O 1
ATOM 1311 N N . GLY A 1 184 ? 26.875 -35.781 1.501 1 56.75 184 GLY A N 1
ATOM 1312 C CA . GLY A 1 184 ? 26.469 -37.156 1.792 1 56.75 184 GLY A CA 1
ATOM 1313 C C . GLY A 1 184 ? 25 -37.281 2.107 1 56.75 184 GLY A C 1
ATOM 1314 O O . GLY A 1 184 ? 24.344 -36.312 2.443 1 56.75 184 GLY A O 1
ATOM 1315 N N . TRP A 1 185 ? 24.375 -38.344 1.599 1 59.81 185 TRP A N 1
ATOM 1316 C CA . TRP A 1 185 ? 22.969 -38.719 1.794 1 59.81 185 TRP A CA 1
ATOM 1317 C C . TRP A 1 185 ? 22.516 -38.344 3.201 1 59.81 185 TRP A C 1
ATOM 1319 O O . TRP A 1 185 ? 21.375 -37.906 3.391 1 59.81 185 TRP A O 1
ATOM 1329 N N . TRP A 1 186 ? 23.422 -38.531 4.137 1 61.38 186 TRP A N 1
ATOM 1330 C CA . TRP A 1 186 ? 23.047 -38.281 5.527 1 61.38 186 TRP A CA 1
ATOM 1331 C C . TRP A 1 186 ? 22.875 -36.812 5.797 1 61.38 186 TRP A C 1
ATOM 1333 O O . TRP A 1 186 ? 21.953 -36.406 6.516 1 61.38 186 TRP A O 1
ATOM 1343 N N . ASP A 1 187 ? 23.703 -36.094 5.184 1 65.25 187 ASP A N 1
ATOM 1344 C CA . ASP A 1 187 ? 23.625 -34.625 5.367 1 65.25 187 ASP A CA 1
ATOM 1345 C C . ASP A 1 187 ? 22.359 -34.062 4.727 1 65.25 187 ASP A C 1
ATOM 1347 O O . ASP A 1 187 ? 21.719 -33.188 5.297 1 65.25 187 ASP A O 1
ATOM 1351 N N . LEU A 1 188 ? 21.969 -34.719 3.693 1 70.56 188 LEU A N 1
ATOM 1352 C CA . LEU A 1 188 ? 20.766 -34.281 3.004 1 70.56 188 LEU A CA 1
ATOM 1353 C C . LEU A 1 188 ? 19.516 -34.625 3.816 1 70.56 188 LEU A C 1
ATOM 1355 O O . LEU A 1 188 ? 18.594 -33.812 3.916 1 70.56 188 LEU A O 1
ATOM 1359 N N . THR A 1 189 ? 19.594 -35.875 4.309 1 74.75 189 THR A N 1
ATOM 1360 C CA . THR A 1 189 ? 18.453 -36.312 5.094 1 74.75 189 THR A CA 1
ATOM 1361 C C . THR A 1 189 ? 18.266 -35.438 6.328 1 74.75 189 THR A C 1
ATOM 1363 O O . THR A 1 189 ? 17.141 -35.156 6.723 1 74.75 189 THR A O 1
ATOM 1366 N N . GLU A 1 190 ? 19.359 -34.969 6.867 1 74.88 190 GLU A N 1
ATOM 1367 C CA . GLU A 1 190 ? 19.281 -34.125 8.047 1 74.88 190 GLU A CA 1
ATOM 1368 C C . GLU A 1 190 ? 18.719 -32.719 7.699 1 74.88 190 GLU A C 1
ATOM 1370 O O . GLU A 1 190 ? 17.875 -32.188 8.422 1 74.88 190 GLU A O 1
ATOM 1375 N N . VAL A 1 191 ? 19.188 -32.25 6.641 1 72.69 191 VAL A N 1
ATOM 1376 C CA . VAL A 1 191 ? 18.734 -30.922 6.227 1 72.69 191 VAL A CA 1
ATOM 1377 C C . VAL A 1 191 ? 17.25 -30.969 5.875 1 72.69 191 VAL A C 1
ATOM 1379 O O . VAL A 1 191 ? 16.484 -30.062 6.23 1 72.69 191 VAL A O 1
ATOM 1382 N N . LEU A 1 192 ? 16.922 -32 5.227 1 76.62 192 LEU A N 1
ATOM 1383 C CA . LEU A 1 192 ? 15.523 -32.156 4.848 1 76.62 192 LEU A CA 1
ATOM 1384 C C . LEU A 1 192 ? 14.641 -32.344 6.082 1 76.62 192 LEU A C 1
ATOM 1386 O O . LEU A 1 192 ? 13.539 -31.797 6.152 1 76.62 192 LEU A O 1
ATOM 1390 N N . ALA A 1 193 ? 15.164 -33.156 6.926 1 82.12 193 ALA A N 1
ATOM 1391 C CA . ALA A 1 193 ? 14.414 -33.406 8.148 1 82.12 193 ALA A CA 1
ATOM 1392 C C . ALA A 1 193 ? 14.242 -32.156 8.969 1 82.12 193 ALA A C 1
ATOM 1394 O O . ALA A 1 193 ? 13.156 -31.891 9.5 1 82.12 193 ALA A O 1
ATOM 1395 N N . VAL A 1 194 ? 15.258 -31.359 9.039 1 80.56 194 VAL A N 1
ATOM 1396 C CA . VAL A 1 194 ? 15.211 -30.125 9.82 1 80.56 194 VAL A CA 1
ATOM 1397 C C . VAL A 1 194 ? 14.281 -29.125 9.148 1 80.56 194 VAL A C 1
ATOM 1399 O O . VAL A 1 194 ? 13.469 -28.484 9.812 1 80.56 194 VAL A O 1
ATOM 1402 N N . THR A 1 195 ? 14.406 -29.031 7.871 1 76.62 195 THR A N 1
ATOM 1403 C CA . THR A 1 195 ? 13.57 -28.078 7.148 1 76.62 195 THR A CA 1
ATOM 1404 C C . THR A 1 195 ? 12.094 -28.484 7.227 1 76.62 195 THR A C 1
ATOM 1406 O O . THR A 1 195 ? 11.234 -27.641 7.512 1 76.62 195 THR A O 1
ATOM 1409 N N . LEU A 1 196 ? 11.875 -29.719 6.961 1 81.5 196 LEU A N 1
ATOM 1410 C CA . LEU A 1 196 ? 10.508 -30.219 7.055 1 81.5 196 LEU A CA 1
ATOM 1411 C C . LEU A 1 196 ? 9.984 -30.094 8.484 1 81.5 196 LEU A C 1
ATOM 1413 O O . LEU A 1 196 ? 8.797 -29.828 8.695 1 81.5 196 LEU A O 1
ATOM 1417 N N . GLY A 1 197 ? 10.836 -30.375 9.352 1 85.56 197 GLY A N 1
ATOM 1418 C CA . GLY A 1 197 ? 10.469 -30.203 10.75 1 85.56 197 GLY A CA 1
ATOM 1419 C C . GLY A 1 197 ? 10.07 -28.781 11.094 1 85.56 197 GLY A C 1
ATOM 1420 O O . GLY A 1 197 ? 9.086 -28.578 11.805 1 85.56 197 GLY A O 1
ATOM 1421 N N . LYS A 1 198 ? 10.812 -27.844 10.578 1 84.56 198 LYS A N 1
ATOM 1422 C CA . LYS A 1 198 ? 10.508 -26.438 10.82 1 84.56 198 LYS A CA 1
ATOM 1423 C C . LYS A 1 198 ? 9.18 -26.047 10.195 1 84.56 198 LYS A C 1
ATOM 1425 O O . LYS A 1 198 ? 8.398 -25.297 10.797 1 84.56 198 LYS A O 1
ATOM 1430 N N . VAL A 1 199 ? 8.977 -26.516 9.039 1 82.06 199 VAL A N 1
ATOM 1431 C CA . VAL A 1 199 ? 7.73 -26.203 8.352 1 82.06 199 VAL A CA 1
ATOM 1432 C C . VAL A 1 199 ? 6.551 -26.797 9.117 1 82.06 199 VAL A C 1
ATOM 1434 O O . VAL A 1 199 ? 5.527 -26.141 9.305 1 82.06 199 VAL A O 1
ATOM 1437 N N . VAL A 1 200 ? 6.727 -28.016 9.492 1 87 200 VAL A N 1
ATOM 1438 C CA . VAL A 1 200 ? 5.672 -28.703 10.242 1 87 200 VAL A CA 1
ATOM 1439 C C . VAL A 1 200 ? 5.461 -28 11.586 1 87 200 VAL A C 1
ATOM 1441 O O . VAL A 1 200 ? 4.324 -27.828 12.031 1 87 200 VAL A O 1
ATOM 1444 N N . ALA A 1 201 ? 6.52 -27.656 12.211 1 92 201 ALA A N 1
ATOM 1445 C CA . ALA A 1 201 ? 6.43 -26.953 13.484 1 92 201 ALA A CA 1
ATOM 1446 C C . ALA A 1 201 ? 5.688 -25.625 13.32 1 92 201 ALA A C 1
ATOM 1448 O O . ALA A 1 201 ? 4.852 -25.281 14.156 1 92 201 ALA A O 1
ATOM 1449 N N . PHE A 1 202 ? 6.012 -24.938 12.25 1 90.56 202 PHE A N 1
ATOM 1450 C CA . PHE A 1 202 ? 5.348 -23.656 11.984 1 90.56 202 PHE A CA 1
ATOM 1451 C C . PHE A 1 202 ? 3.865 -23.875 11.711 1 90.56 202 PHE A C 1
ATOM 1453 O O . PHE A 1 202 ? 3.018 -23.156 12.25 1 90.56 202 PHE A O 1
ATOM 1460 N N . ALA A 1 203 ? 3.617 -24.812 10.867 1 87.5 203 ALA A N 1
ATOM 1461 C CA . ALA A 1 203 ? 2.225 -25.125 10.547 1 87.5 203 ALA A CA 1
ATOM 1462 C C . ALA A 1 203 ? 1.443 -25.5 11.805 1 87.5 203 ALA A C 1
ATOM 1464 O O . ALA A 1 203 ? 0.309 -25.047 11.992 1 87.5 203 ALA A O 1
ATOM 1465 N N . ALA A 1 204 ? 2.066 -26.312 12.57 1 91.94 204 ALA A N 1
ATOM 1466 C CA . ALA A 1 204 ? 1.432 -26.75 13.812 1 91.94 204 ALA A CA 1
ATOM 1467 C C . ALA A 1 204 ? 1.199 -25.547 14.742 1 91.94 204 ALA A C 1
ATOM 1469 O O . ALA A 1 204 ? 0.135 -25.438 15.352 1 91.94 204 ALA A O 1
ATOM 1470 N N . LEU A 1 205 ? 2.162 -24.719 14.836 1 93.69 205 LEU A N 1
ATOM 1471 C CA . LEU A 1 205 ? 2.029 -23.516 15.664 1 93.69 205 LEU A CA 1
ATOM 1472 C C . LEU A 1 205 ? 0.872 -22.656 15.172 1 93.69 205 LEU A C 1
ATOM 1474 O O . LEU A 1 205 ? 0.084 -22.156 15.984 1 93.69 205 LEU A O 1
ATOM 1478 N N . MET A 1 206 ? 0.795 -22.484 13.891 1 91.81 206 MET A N 1
ATOM 1479 C CA . MET A 1 206 ? -0.251 -21.656 13.312 1 91.81 206 MET A CA 1
ATOM 1480 C C . MET A 1 206 ? -1.625 -22.281 13.5 1 91.81 206 MET A C 1
ATOM 1482 O O . MET A 1 206 ? -2.602 -21.594 13.781 1 91.81 206 MET A O 1
ATOM 1486 N N . LEU A 1 207 ? -1.669 -23.578 13.414 1 88.5 207 LEU A N 1
ATOM 1487 C CA . LEU A 1 207 ? -2.949 -24.281 13.5 1 88.5 207 LEU A CA 1
ATOM 1488 C C . LEU A 1 207 ? -3.398 -24.406 14.953 1 88.5 207 LEU A C 1
ATOM 1490 O O . LEU A 1 207 ? -4.586 -24.594 15.227 1 88.5 207 LEU A O 1
ATOM 1494 N N . VAL A 1 208 ? -2.486 -24.328 15.867 1 91.88 208 VAL A N 1
ATOM 1495 C CA . VAL A 1 208 ? -2.842 -24.484 17.281 1 91.88 208 VAL A CA 1
ATOM 1496 C C . VAL A 1 208 ? -2.92 -23.109 17.938 1 91.88 208 VAL A C 1
ATOM 1498 O O . VAL A 1 208 ? -3.945 -22.734 18.516 1 91.88 208 VAL A O 1
ATOM 1501 N N . VAL A 1 209 ? -1.89 -22.359 17.781 1 93.19 209 VAL A N 1
ATOM 1502 C CA . VAL A 1 209 ? -1.8 -21.062 18.438 1 93.19 209 VAL A CA 1
ATOM 1503 C C . VAL A 1 209 ? -2.414 -19.984 17.547 1 93.19 209 VAL A C 1
ATOM 1505 O O . VAL A 1 209 ? -3.209 -19.156 18.016 1 93.19 209 VAL A O 1
ATOM 1508 N N . GLY A 1 210 ? -2.082 -19.906 16.297 1 92.62 210 GLY A N 1
ATOM 1509 C CA . GLY A 1 210 ? -2.596 -18.906 15.375 1 92.62 210 GLY A CA 1
ATOM 1510 C C . GLY A 1 210 ? -4.109 -18.922 15.258 1 92.62 210 GLY A C 1
ATOM 1511 O O . GLY A 1 210 ? -4.742 -17.875 15.188 1 92.62 210 GLY A O 1
ATOM 1512 N N . ARG A 1 211 ? -4.629 -20.062 15.281 1 90.62 211 ARG A N 1
ATOM 1513 C CA . ARG A 1 211 ? -6.074 -20.219 15.141 1 90.62 211 ARG A CA 1
ATOM 1514 C C . ARG A 1 211 ? -6.812 -19.609 16.328 1 90.62 211 ARG A C 1
ATOM 1516 O O . ARG A 1 211 ? -7.984 -19.25 16.219 1 90.62 211 ARG A O 1
ATOM 1523 N N . ARG A 1 212 ? -6.184 -19.516 17.438 1 92.94 212 ARG A N 1
ATOM 1524 C CA . ARG A 1 212 ? -6.797 -18.953 18.641 1 92.94 212 ARG A CA 1
ATOM 1525 C C . ARG A 1 212 ? -6.402 -17.5 18.828 1 92.94 212 ARG A C 1
ATOM 1527 O O . ARG A 1 212 ? -7.254 -16.641 19.094 1 92.94 212 ARG A O 1
ATOM 1534 N N . VAL A 1 213 ? -5.141 -17.172 18.594 1 94.19 213 VAL A N 1
ATOM 1535 C CA . VAL A 1 213 ? -4.598 -15.859 18.938 1 94.19 213 VAL A CA 1
ATOM 1536 C C . VAL A 1 213 ? -5.047 -14.828 17.906 1 94.19 213 VAL A C 1
ATOM 1538 O O . VAL A 1 213 ? -5.441 -13.711 18.266 1 94.19 213 VAL A O 1
ATOM 1541 N N . ILE A 1 214 ? -5.004 -15.117 16.641 1 93.75 214 ILE A N 1
ATOM 1542 C CA . ILE A 1 214 ? -5.281 -14.156 15.57 1 93.75 214 ILE A CA 1
ATOM 1543 C C . ILE A 1 214 ? -6.742 -13.719 15.641 1 93.75 214 ILE A C 1
ATOM 1545 O O . ILE A 1 214 ? -7.035 -12.516 15.695 1 93.75 214 ILE A O 1
ATOM 1549 N N . PRO A 1 215 ? -7.699 -14.664 15.719 1 91.19 215 PRO A N 1
ATOM 1550 C CA . PRO A 1 215 ? -9.094 -14.234 15.852 1 91.19 215 PRO A CA 1
ATOM 1551 C C . PRO A 1 215 ? -9.367 -13.516 17.172 1 91.19 215 PRO A C 1
ATOM 1553 O O . PRO A 1 215 ? -10.156 -12.57 17.203 1 91.19 215 PRO A O 1
ATOM 1556 N N . TRP A 1 216 ? -8.742 -14.008 18.203 1 92.31 216 TRP A N 1
ATOM 1557 C CA . TRP A 1 216 ? -8.891 -13.352 19.5 1 92.31 216 TRP A CA 1
ATOM 1558 C C . TRP A 1 216 ? -8.43 -11.898 19.438 1 92.31 216 TRP A C 1
ATOM 1560 O O . TRP A 1 216 ? -9.109 -11.008 19.938 1 92.31 216 TRP A O 1
ATOM 1570 N N . MET A 1 217 ? -7.312 -11.641 18.859 1 92.06 217 MET A N 1
ATOM 1571 C CA . MET A 1 217 ? -6.758 -10.297 18.703 1 92.06 217 MET A CA 1
ATOM 1572 C C . MET A 1 217 ? -7.68 -9.422 17.875 1 92.06 217 MET A C 1
ATOM 1574 O O . MET A 1 217 ? -7.957 -8.273 18.25 1 92.06 217 MET A O 1
ATOM 1578 N N . LEU A 1 218 ? -8.203 -9.906 16.781 1 90.88 218 LEU A N 1
ATOM 1579 C CA . LEU A 1 218 ? -9.062 -9.133 15.891 1 90.88 218 LEU A CA 1
ATOM 1580 C C . LEU A 1 218 ? -10.406 -8.852 16.531 1 90.88 218 LEU A C 1
ATOM 1582 O O . LEU A 1 218 ? -11.008 -7.801 16.312 1 90.88 218 LEU A O 1
ATOM 1586 N N . GLU A 1 219 ? -10.859 -9.836 17.297 1 91.06 219 GLU A N 1
ATOM 1587 C CA . GLU A 1 219 ? -12.102 -9.617 18.031 1 91.06 219 GLU A CA 1
ATOM 1588 C C . GLU A 1 219 ? -11.977 -8.453 19 1 91.06 219 GLU A C 1
ATOM 1590 O O . GLU A 1 219 ? -12.898 -7.648 19.141 1 91.06 219 GLU A O 1
ATOM 1595 N N . ARG A 1 220 ? -10.906 -8.406 19.656 1 89.94 220 ARG A N 1
ATOM 1596 C CA . ARG A 1 220 ? -10.664 -7.316 20.594 1 89.94 220 ARG A CA 1
ATOM 1597 C C . ARG A 1 220 ? -10.625 -5.969 19.875 1 89.94 220 ARG A C 1
ATOM 1599 O O . ARG A 1 220 ? -11.078 -4.961 20.422 1 89.94 220 ARG A O 1
ATOM 1606 N N . ILE A 1 221 ? -10.109 -5.965 18.734 1 90 221 ILE A N 1
ATOM 1607 C CA . ILE A 1 221 ? -10.008 -4.738 17.953 1 90 221 ILE A CA 1
ATOM 1608 C C . ILE A 1 221 ? -11.398 -4.328 17.469 1 90 221 ILE A C 1
ATOM 1610 O O . ILE A 1 221 ? -11.734 -3.141 17.469 1 90 221 ILE A O 1
ATOM 1614 N N . VAL A 1 222 ? -12.141 -5.266 17 1 85.81 222 VAL A N 1
ATOM 1615 C CA . VAL A 1 222 ? -13.484 -4.992 16.516 1 85.81 222 VAL A CA 1
ATOM 1616 C C . VAL A 1 222 ? -14.32 -4.371 17.641 1 85.81 222 VAL A C 1
ATOM 1618 O O . VAL A 1 222 ? -15.156 -3.498 17.391 1 85.81 222 VAL A O 1
ATOM 1621 N N . ARG A 1 223 ? -14.078 -4.805 18.797 1 85.94 223 ARG A N 1
ATOM 1622 C CA . ARG A 1 223 ? -14.828 -4.305 19.938 1 85.94 223 ARG A CA 1
ATOM 1623 C C . ARG A 1 223 ? -14.531 -2.832 20.188 1 85.94 223 ARG A C 1
ATOM 1625 O O . ARG A 1 223 ? -15.359 -2.117 20.766 1 85.94 223 ARG A O 1
ATOM 1632 N N . THR A 1 224 ? -13.422 -2.43 19.812 1 82.06 224 THR A N 1
ATOM 1633 C CA . THR A 1 224 ? -13.086 -1.021 19.969 1 82.06 224 THR A CA 1
ATOM 1634 C C . THR A 1 224 ? -13.844 -0.162 18.969 1 82.06 224 THR A C 1
ATOM 1636 O O . THR A 1 224 ? -13.945 1.056 19.125 1 82.06 224 THR A O 1
ATOM 1639 N N . GLY A 1 225 ? -14.266 -0.742 17.844 1 79.94 225 GLY A N 1
ATOM 1640 C CA . GLY A 1 225 ? -15.055 -0.045 16.844 1 79.94 225 GLY A CA 1
ATOM 1641 C C . GLY A 1 225 ? -14.203 0.67 15.812 1 79.94 225 GLY A C 1
ATOM 1642 O O . GLY A 1 225 ? -14.734 1.342 14.922 1 79.94 225 GLY A O 1
ATOM 1643 N N . SER A 1 226 ? -12.984 0.544 15.883 1 83.12 226 SER A N 1
ATOM 1644 C CA . SER A 1 226 ? -12.094 1.246 14.969 1 83.12 226 SER A CA 1
ATOM 1645 C C . SER A 1 226 ? -11.867 0.439 13.688 1 83.12 226 SER A C 1
ATOM 1647 O O . SER A 1 226 ? -11.141 -0.554 13.703 1 83.12 226 SER A O 1
ATOM 1649 N N . ARG A 1 227 ? -12.359 0.935 12.617 1 84.38 227 ARG A N 1
ATOM 1650 C CA . ARG A 1 227 ? -12.156 0.274 11.328 1 84.38 227 ARG A CA 1
ATOM 1651 C C . ARG A 1 227 ? -10.711 0.4 10.875 1 84.38 227 ARG A C 1
ATOM 1653 O O . ARG A 1 227 ? -10.18 -0.507 10.227 1 84.38 227 ARG A O 1
ATOM 1660 N N . GLU A 1 228 ? -10.172 1.484 11.234 1 86.12 228 GLU A N 1
ATOM 1661 C CA . GLU A 1 228 ? -8.781 1.73 10.867 1 86.12 228 GLU A CA 1
ATOM 1662 C C . GLU A 1 228 ? -7.848 0.713 11.516 1 86.12 228 GLU A C 1
ATOM 1664 O O . GLU A 1 228 ? -6.984 0.141 10.852 1 86.12 228 GLU A O 1
ATOM 1669 N N . LEU A 1 229 ? -8.062 0.459 12.805 1 90.25 229 LEU A N 1
ATOM 1670 C CA . LEU A 1 229 ? -7.211 -0.482 13.531 1 90.25 229 LEU A CA 1
ATOM 1671 C C . LEU A 1 229 ? -7.438 -1.907 13.031 1 90.25 229 LEU A C 1
ATOM 1673 O O . LEU A 1 229 ? -6.512 -2.719 13.023 1 90.25 229 LEU A O 1
ATOM 1677 N N . PHE A 1 230 ? -8.672 -2.174 12.68 1 91.5 230 PHE A N 1
ATOM 1678 C CA . PHE A 1 230 ? -8.945 -3.494 12.133 1 91.5 230 PHE A CA 1
ATOM 1679 C C . PHE A 1 230 ? -8.164 -3.717 10.844 1 91.5 230 PHE A C 1
ATOM 1681 O O . PHE A 1 230 ? -7.543 -4.766 10.656 1 91.5 230 PHE A O 1
ATOM 1688 N N . ARG A 1 231 ? -8.195 -2.713 9.938 1 91.56 231 ARG A N 1
ATOM 1689 C CA . ARG A 1 231 ? -7.43 -2.789 8.703 1 91.56 231 ARG A CA 1
ATOM 1690 C C . ARG A 1 231 ? -5.945 -2.973 8.984 1 91.56 231 ARG A C 1
ATOM 1692 O O . ARG A 1 231 ? -5.285 -3.803 8.359 1 91.56 231 ARG A O 1
ATOM 1699 N N . LEU A 1 232 ? -5.52 -2.213 9.883 1 92.38 232 LEU A N 1
ATOM 1700 C CA . LEU A 1 232 ? -4.113 -2.301 10.258 1 92.38 232 LEU A CA 1
ATOM 1701 C C . LEU A 1 232 ? -3.801 -3.662 10.867 1 92.38 232 LEU A C 1
ATOM 1703 O O . LEU A 1 232 ? -2.705 -4.195 10.68 1 92.38 232 LEU A O 1
ATOM 1707 N N . GLY A 1 233 ? -4.707 -4.184 11.688 1 94.44 233 GLY A N 1
ATOM 1708 C CA . GLY A 1 233 ? -4.527 -5.496 12.289 1 94.44 233 GLY A CA 1
ATOM 1709 C C . GLY A 1 233 ? -4.41 -6.613 11.266 1 94.44 233 GLY A C 1
ATOM 1710 O O . GLY A 1 233 ? -3.561 -7.496 11.398 1 94.44 233 GLY A O 1
ATOM 1711 N N . VAL A 1 234 ? -5.289 -6.555 10.305 1 94.12 234 VAL A N 1
ATOM 1712 C CA . VAL A 1 234 ? -5.262 -7.547 9.234 1 94.12 234 VAL A CA 1
ATOM 1713 C C . VAL A 1 234 ? -3.924 -7.484 8.508 1 94.12 234 VAL A C 1
ATOM 1715 O O . VAL A 1 234 ? -3.301 -8.516 8.242 1 94.12 234 VAL A O 1
ATOM 1718 N N . LEU A 1 235 ? -3.49 -6.277 8.18 1 94.38 235 LEU A N 1
ATOM 1719 C CA . LEU A 1 235 ? -2.227 -6.078 7.477 1 94.38 235 LEU A CA 1
ATOM 1720 C C . LEU A 1 235 ? -1.051 -6.527 8.336 1 94.38 235 LEU A C 1
ATOM 1722 O O . LEU A 1 235 ? -0.136 -7.191 7.848 1 94.38 235 LEU A O 1
ATOM 1726 N N . ALA A 1 236 ? -1.093 -6.168 9.594 1 95.5 236 ALA A N 1
ATOM 1727 C CA . ALA A 1 236 ? -0.035 -6.539 10.531 1 95.5 236 ALA A CA 1
ATOM 1728 C C . ALA A 1 236 ? 0.055 -8.055 10.68 1 95.5 236 ALA A C 1
ATOM 1730 O O . ALA A 1 236 ? 1.147 -8.609 10.836 1 95.5 236 ALA A O 1
ATOM 1731 N N . THR A 1 237 ? -1.061 -8.695 10.695 1 95.25 237 THR A N 1
ATOM 1732 C CA . THR A 1 237 ? -1.095 -10.148 10.805 1 95.25 237 THR A CA 1
ATOM 1733 C C . THR A 1 237 ? -0.466 -10.805 9.578 1 95.25 237 THR A C 1
ATOM 1735 O O . THR A 1 237 ? 0.379 -11.688 9.703 1 95.25 237 THR A O 1
ATOM 1738 N N . ALA A 1 238 ? -0.887 -10.336 8.383 1 94.44 238 ALA A N 1
ATOM 1739 C CA . ALA A 1 238 ? -0.354 -10.891 7.137 1 94.44 238 ALA A CA 1
ATOM 1740 C C . ALA A 1 238 ? 1.156 -10.688 7.051 1 94.44 238 ALA A C 1
ATOM 1742 O O . ALA A 1 238 ? 1.905 -11.648 6.832 1 94.44 238 ALA A O 1
ATOM 1743 N N . LEU A 1 239 ? 1.622 -9.477 7.266 1 95.31 239 LEU A N 1
ATOM 1744 C CA . LEU A 1 239 ? 3.027 -9.109 7.117 1 95.31 239 LEU A CA 1
ATOM 1745 C C . LEU A 1 239 ? 3.848 -9.625 8.297 1 95.31 239 LEU A C 1
ATOM 1747 O O . LEU A 1 239 ? 4.957 -10.133 8.109 1 95.31 239 LEU A O 1
ATOM 1751 N N . GLY A 1 240 ? 3.322 -9.555 9.523 1 95.12 240 GLY A N 1
ATOM 1752 C CA . GLY A 1 240 ? 4.027 -9.961 10.727 1 95.12 240 GLY A CA 1
ATOM 1753 C C . GLY A 1 240 ? 4.273 -11.461 10.797 1 95.12 240 GLY A C 1
ATOM 1754 O O . GLY A 1 240 ? 5.375 -11.898 11.133 1 95.12 240 GLY A O 1
ATOM 1755 N N . VAL A 1 241 ? 3.244 -12.195 10.508 1 94.94 241 VAL A N 1
ATOM 1756 C CA . VAL A 1 241 ? 3.381 -13.648 10.531 1 94.94 241 VAL A CA 1
ATOM 1757 C C . VAL A 1 241 ? 4.348 -14.094 9.438 1 94.94 241 VAL A C 1
ATOM 1759 O O . VAL A 1 241 ? 5.16 -15 9.648 1 94.94 241 VAL A O 1
ATOM 1762 N N . ALA A 1 242 ? 4.215 -13.445 8.242 1 91.44 242 ALA A N 1
ATOM 1763 C CA . ALA A 1 242 ? 5.133 -13.773 7.156 1 91.44 242 ALA A CA 1
ATOM 1764 C C . ALA A 1 242 ? 6.582 -13.523 7.57 1 91.44 242 ALA A C 1
ATOM 1766 O O . ALA A 1 242 ? 7.441 -14.398 7.395 1 91.44 242 ALA A O 1
ATOM 1767 N N . TYR A 1 243 ? 6.809 -12.406 8.133 1 91.19 243 TYR A N 1
ATOM 1768 C CA . TYR A 1 243 ? 8.156 -12.055 8.57 1 91.19 243 TYR A CA 1
ATOM 1769 C C . TYR A 1 243 ? 8.609 -12.945 9.727 1 91.19 243 TYR A C 1
ATOM 1771 O O . TYR A 1 243 ? 9.742 -13.43 9.734 1 91.19 243 TYR A O 1
ATOM 1779 N N . GLY A 1 244 ? 7.812 -13.195 10.719 1 92.12 244 GLY A N 1
ATOM 1780 C CA . GLY A 1 244 ? 8.133 -14.055 11.844 1 92.12 244 GLY A CA 1
ATOM 1781 C C . GLY A 1 244 ? 8.438 -15.484 11.438 1 92.12 244 GLY A C 1
ATOM 1782 O O . GLY A 1 244 ? 9.344 -16.109 11.992 1 92.12 244 GLY A O 1
ATOM 1783 N N . ALA A 1 245 ? 7.668 -15.953 10.492 1 89.94 245 ALA A N 1
ATOM 1784 C CA . ALA A 1 245 ? 7.891 -17.312 9.992 1 89.94 245 ALA A CA 1
ATOM 1785 C C . ALA A 1 245 ? 9.281 -17.438 9.375 1 89.94 245 ALA A C 1
ATOM 1787 O O . ALA A 1 245 ? 9.961 -18.453 9.586 1 89.94 245 ALA A O 1
ATOM 1788 N N . THR A 1 246 ? 9.672 -16.438 8.664 1 85.06 246 THR A N 1
ATOM 1789 C CA . THR A 1 246 ? 10.961 -16.469 7.98 1 85.06 246 THR A CA 1
ATOM 1790 C C . THR A 1 246 ? 12.109 -16.328 8.977 1 85.06 246 THR A C 1
ATOM 1792 O O . THR A 1 246 ? 13.109 -17.031 8.883 1 85.06 246 THR A O 1
ATOM 1795 N N . VAL A 1 247 ? 11.945 -15.516 10.008 1 86.31 247 VAL A N 1
ATOM 1796 C CA . VAL A 1 247 ? 13.023 -15.227 10.953 1 86.31 247 VAL A CA 1
ATOM 1797 C C . VAL A 1 247 ? 13.148 -16.359 11.953 1 86.31 247 VAL A C 1
ATOM 1799 O O . VAL A 1 247 ? 14.266 -16.766 12.305 1 86.31 247 VAL A O 1
ATOM 1802 N N . LEU A 1 248 ? 12.094 -16.938 12.289 1 88.5 248 LEU A N 1
ATOM 1803 C CA . LEU A 1 248 ? 12.109 -17.906 13.383 1 88.5 248 LEU A CA 1
ATOM 1804 C C . LEU A 1 248 ? 12.227 -19.328 12.836 1 88.5 248 LEU A C 1
ATOM 1806 O O . LEU A 1 248 ? 12.836 -20.188 13.469 1 88.5 248 LEU A O 1
ATOM 1810 N N . PHE A 1 249 ? 11.617 -19.578 11.648 1 86.62 249 PHE A N 1
ATOM 1811 C CA . PHE A 1 249 ? 11.539 -20.953 11.18 1 86.62 249 PHE A CA 1
ATOM 1812 C C . PHE A 1 249 ? 12.258 -21.109 9.844 1 86.62 249 PHE A C 1
ATOM 1814 O O . PHE A 1 249 ? 12.438 -22.234 9.359 1 86.62 249 PHE A O 1
ATOM 1821 N N . GLY A 1 250 ? 12.609 -20.031 9.297 1 78 250 GLY A N 1
ATOM 1822 C CA . GLY A 1 250 ? 13.328 -20.125 8.039 1 78 250 GLY A CA 1
ATOM 1823 C C . GLY A 1 250 ? 12.43 -20.453 6.859 1 78 250 GLY A C 1
ATOM 1824 O O . GLY A 1 250 ? 12.891 -20.984 5.848 1 78 250 GLY A O 1
ATOM 1825 N N . VAL A 1 251 ? 11.188 -20.25 7.047 1 75.44 251 VAL A N 1
ATOM 1826 C CA . VAL A 1 251 ? 10.258 -20.516 5.957 1 75.44 251 VAL A CA 1
ATOM 1827 C C . VAL A 1 251 ? 10.062 -19.266 5.109 1 75.44 251 VAL A C 1
ATOM 1829 O O . VAL A 1 251 ? 10.367 -18.156 5.559 1 75.44 251 VAL A O 1
ATOM 1832 N N . SER A 1 252 ? 9.617 -19.375 3.842 1 74.94 252 SER A N 1
ATOM 1833 C CA . SER A 1 252 ? 9.445 -18.25 2.932 1 74.94 252 SER A CA 1
ATOM 1834 C C . SER A 1 252 ? 8.359 -17.297 3.432 1 74.94 252 SER A C 1
ATOM 1836 O O . SER A 1 252 ? 7.453 -17.719 4.156 1 74.94 252 SER A O 1
ATOM 1838 N N . PHE A 1 253 ? 8.453 -16.047 3.041 1 82.19 253 PHE A N 1
ATOM 1839 C CA . PHE A 1 253 ? 7.434 -15.047 3.334 1 82.19 253 PHE A CA 1
ATOM 1840 C C . PHE A 1 253 ? 6.066 -15.5 2.83 1 82.19 253 PHE A C 1
ATOM 1842 O O . PHE A 1 253 ? 5.055 -15.312 3.508 1 82.19 253 PHE A O 1
ATOM 1849 N N . ALA A 1 254 ? 6.121 -16.125 1.687 1 76.94 254 ALA A N 1
ATOM 1850 C CA . ALA A 1 254 ? 4.895 -16.547 1.019 1 76.94 254 ALA A CA 1
ATOM 1851 C C . ALA A 1 254 ? 4.152 -17.594 1.854 1 76.94 254 ALA A C 1
ATOM 1853 O O . ALA A 1 254 ? 2.934 -17.5 2.021 1 76.94 254 ALA A O 1
ATOM 1854 N N . LEU A 1 255 ? 4.848 -18.531 2.35 1 78 255 LEU A N 1
ATOM 1855 C CA . LEU A 1 255 ? 4.234 -19.578 3.15 1 78 255 LEU A CA 1
ATOM 1856 C C . LEU A 1 255 ? 3.656 -19.016 4.441 1 78 255 LEU A C 1
ATOM 1858 O O . LEU A 1 255 ? 2.566 -19.406 4.863 1 78 255 LEU A O 1
ATOM 1862 N N . GLY A 1 256 ? 4.418 -18.234 5.082 1 86.31 256 GLY A N 1
ATOM 1863 C CA . GLY A 1 256 ? 3.924 -17.594 6.293 1 86.31 256 GLY A CA 1
ATOM 1864 C C . GLY A 1 256 ? 2.627 -16.844 6.078 1 86.31 256 GLY A C 1
ATOM 1865 O O . GLY A 1 256 ? 1.68 -17 6.852 1 86.31 256 GLY A O 1
ATOM 1866 N N . ALA A 1 257 ? 2.625 -16.031 5.012 1 88.81 257 ALA A N 1
ATOM 1867 C CA . ALA A 1 257 ? 1.435 -15.242 4.699 1 88.81 257 ALA A CA 1
ATOM 1868 C C . ALA A 1 257 ? 0.252 -16.141 4.367 1 88.81 257 ALA A C 1
ATOM 1870 O O . ALA A 1 257 ? -0.883 -15.859 4.758 1 88.81 257 ALA A O 1
ATOM 1871 N N . PHE A 1 258 ? 0.493 -17.266 3.68 1 82.5 258 PHE A N 1
ATOM 1872 C CA . PHE A 1 258 ? -0.544 -18.219 3.307 1 82.5 258 PHE A CA 1
ATOM 1873 C C . PHE A 1 258 ? -1.213 -18.797 4.543 1 82.5 258 PHE A C 1
ATOM 1875 O O . PHE A 1 258 ? -2.441 -18.859 4.625 1 82.5 258 PHE A O 1
ATOM 1882 N N . PHE A 1 259 ? -0.454 -19.188 5.496 1 86.81 259 PHE A N 1
ATOM 1883 C CA . PHE A 1 259 ? -1.004 -19.797 6.699 1 86.81 259 PHE A CA 1
ATOM 1884 C C . PHE A 1 259 ? -1.757 -18.766 7.535 1 86.81 259 PHE A C 1
ATOM 1886 O O . PHE A 1 259 ? -2.754 -19.094 8.18 1 86.81 259 PHE A O 1
ATOM 1893 N N . ALA A 1 260 ? -1.251 -17.547 7.594 1 92.56 260 ALA A N 1
ATOM 1894 C CA . ALA A 1 260 ? -1.979 -16.5 8.289 1 92.56 260 ALA A CA 1
ATOM 1895 C C . ALA A 1 260 ? -3.375 -16.312 7.695 1 92.56 260 ALA A C 1
ATOM 1897 O O . ALA A 1 260 ? -4.355 -16.188 8.43 1 92.56 260 ALA A O 1
ATOM 1898 N N . GLY A 1 261 ? -3.441 -16.25 6.371 1 90.06 261 GLY A N 1
ATOM 1899 C CA . GLY A 1 261 ? -4.723 -16.141 5.695 1 90.06 261 GLY A CA 1
ATOM 1900 C C . GLY A 1 261 ? -5.621 -17.344 5.941 1 90.06 261 GLY A C 1
ATOM 1901 O O . GLY A 1 261 ? -6.82 -17.188 6.184 1 90.06 261 GLY A O 1
ATOM 1902 N N . MET A 1 262 ? -5.051 -18.5 5.922 1 85.06 262 MET A N 1
ATOM 1903 C CA . MET A 1 262 ? -5.805 -19.734 6.109 1 85.06 262 MET A CA 1
ATOM 1904 C C . MET A 1 262 ? -6.426 -19.781 7.5 1 85.06 262 MET A C 1
ATOM 1906 O O . MET A 1 262 ? -7.574 -20.203 7.656 1 85.06 262 MET A O 1
ATOM 1910 N N . VAL A 1 263 ? -5.684 -19.422 8.445 1 89.62 263 VAL A N 1
ATOM 1911 C CA . VAL A 1 263 ? -6.168 -19.391 9.82 1 89.62 263 VAL A CA 1
ATOM 1912 C C . VAL A 1 263 ? -7.312 -18.406 9.953 1 89.62 263 VAL A C 1
ATOM 1914 O O . VAL A 1 263 ? -8.305 -18.672 10.633 1 89.62 263 VAL A O 1
ATOM 1917 N N . LEU A 1 264 ? -7.184 -17.328 9.336 1 90.31 264 LEU A N 1
ATOM 1918 C CA . LEU A 1 264 ? -8.219 -16.297 9.398 1 90.31 264 LEU A CA 1
ATOM 1919 C C . LEU A 1 264 ? -9.461 -16.734 8.625 1 90.31 264 LEU A C 1
ATOM 1921 O O . LEU A 1 264 ? -10.578 -16.312 8.953 1 90.31 264 LEU A O 1
ATOM 1925 N N . ALA A 1 265 ? -9.258 -17.516 7.57 1 87 265 ALA A N 1
ATOM 1926 C CA . ALA A 1 265 ? -10.367 -18 6.746 1 87 265 ALA A CA 1
ATOM 1927 C C . ALA A 1 265 ? -11.375 -18.766 7.586 1 87 265 ALA A C 1
ATOM 1929 O O . ALA A 1 265 ? -12.57 -18.766 7.281 1 87 265 ALA A O 1
ATOM 1930 N N . GLU A 1 266 ? -10.93 -19.359 8.617 1 83.94 266 GLU A N 1
ATOM 1931 C CA . GLU A 1 266 ? -11.781 -20.172 9.469 1 83.94 266 GLU A CA 1
ATOM 1932 C C . GLU A 1 266 ? -12.445 -19.344 10.555 1 83.94 266 GLU A C 1
ATOM 1934 O O . GLU A 1 266 ? -13.281 -19.844 11.312 1 83.94 266 GLU A O 1
ATOM 1939 N N . SER A 1 267 ? -12.164 -18.109 10.625 1 86.12 267 SER A N 1
ATOM 1940 C CA . SER A 1 267 ? -12.727 -17.234 11.648 1 86.12 267 SER A CA 1
ATOM 1941 C C . SER A 1 267 ? -13.922 -16.453 11.102 1 86.12 267 SER A C 1
ATOM 1943 O O . SER A 1 267 ? -14.18 -16.453 9.898 1 86.12 267 SER A O 1
ATOM 1945 N N . GLU A 1 268 ? -14.711 -15.766 11.992 1 86.25 268 GLU A N 1
ATOM 1946 C CA . GLU A 1 268 ? -15.867 -14.961 11.617 1 86.25 268 GLU A CA 1
ATOM 1947 C C . GLU A 1 268 ? -15.445 -13.672 10.914 1 86.25 268 GLU A C 1
ATOM 1949 O O . GLU A 1 268 ? -16.266 -13 10.289 1 86.25 268 GLU A O 1
ATOM 1954 N N . PHE A 1 269 ? -14.133 -13.422 10.922 1 87.56 269 PHE A N 1
ATOM 1955 C CA . PHE A 1 269 ? -13.656 -12.148 10.398 1 87.56 269 PHE A CA 1
ATOM 1956 C C . PHE A 1 269 ? -13.102 -12.328 8.984 1 87.56 269 PHE A C 1
ATOM 1958 O O . PHE A 1 269 ? -12.586 -11.375 8.391 1 87.56 269 PHE A O 1
ATOM 1965 N N . SER A 1 270 ? -13.266 -13.516 8.422 1 87.94 270 SER A N 1
ATOM 1966 C CA . SER A 1 270 ? -12.672 -13.867 7.133 1 87.94 270 SER A CA 1
ATOM 1967 C C . SER A 1 270 ? -13.133 -12.914 6.039 1 87.94 270 SER A C 1
ATOM 1969 O O . SER A 1 270 ? -12.312 -12.359 5.301 1 87.94 270 SER A O 1
ATOM 1971 N N . GLN A 1 271 ? -14.438 -12.68 5.957 1 86.06 271 GLN A N 1
ATOM 1972 C CA . GLN A 1 271 ? -14.992 -11.859 4.891 1 86.06 271 GLN A CA 1
ATOM 1973 C C . GLN A 1 271 ? -14.555 -10.398 5.031 1 86.06 271 GLN A C 1
ATOM 1975 O O . GLN A 1 271 ? -14.188 -9.758 4.047 1 86.06 271 GLN A O 1
ATOM 1980 N N . ARG A 1 272 ? -14.586 -9.914 6.203 1 88.12 272 ARG A N 1
ATOM 1981 C CA . ARG A 1 272 ? -14.203 -8.531 6.441 1 88.12 272 ARG A CA 1
ATOM 1982 C C . ARG A 1 272 ? -12.711 -8.328 6.172 1 88.12 272 ARG A C 1
ATOM 1984 O O . ARG A 1 272 ? -12.312 -7.316 5.586 1 88.12 272 ARG A O 1
ATOM 1991 N N . ALA A 1 273 ? -12 -9.266 6.633 1 87.81 273 ALA A N 1
ATOM 1992 C CA . ALA A 1 273 ? -10.555 -9.195 6.414 1 87.81 273 ALA A CA 1
ATOM 1993 C C . ALA A 1 273 ? -10.227 -9.203 4.926 1 87.81 273 ALA A C 1
ATOM 1995 O O . ALA A 1 273 ? -9.336 -8.477 4.473 1 87.81 273 ALA A O 1
ATOM 1996 N N . ALA A 1 274 ? -10.891 -10.008 4.188 1 85.38 274 ALA A N 1
ATOM 1997 C CA . ALA A 1 274 ? -10.695 -10.086 2.742 1 85.38 274 ALA A CA 1
ATOM 1998 C C . ALA A 1 274 ? -11.031 -8.758 2.072 1 85.38 274 ALA A C 1
ATOM 2000 O O . ALA A 1 274 ? -10.281 -8.273 1.226 1 85.38 274 ALA A O 1
ATOM 2001 N N . GLU A 1 275 ? -12.102 -8.203 2.48 1 84.62 275 GLU A N 1
ATOM 2002 C CA . GLU A 1 275 ? -12.562 -6.945 1.892 1 84.62 275 GLU A CA 1
ATOM 2003 C C . GLU A 1 275 ? -11.602 -5.805 2.213 1 84.62 275 GLU A C 1
ATOM 2005 O O . GLU A 1 275 ? -11.289 -4.988 1.344 1 84.62 275 GLU A O 1
ATOM 2010 N N . GLU A 1 276 ? -11.125 -5.789 3.387 1 84.88 276 GLU A N 1
ATOM 2011 C CA . GLU A 1 276 ? -10.289 -4.684 3.84 1 84.88 276 GLU A CA 1
ATOM 2012 C C . GLU A 1 276 ? -8.875 -4.797 3.277 1 84.88 276 GLU A C 1
ATOM 2014 O O . GLU A 1 276 ? -8.156 -3.799 3.189 1 84.88 276 GLU A O 1
ATOM 2019 N N . SER A 1 277 ? -8.484 -5.977 2.893 1 87.31 277 SER A N 1
ATOM 2020 C CA . SER A 1 277 ? -7.121 -6.164 2.4 1 87.31 277 SER A CA 1
ATOM 2021 C C . SER A 1 277 ? -7.07 -6.098 0.877 1 87.31 277 SER A C 1
ATOM 2023 O O . SER A 1 277 ? -5.992 -5.992 0.29 1 87.31 277 SER A O 1
ATOM 2025 N N . LEU A 1 278 ? -8.219 -6.055 0.216 1 84.94 278 LEU A N 1
ATOM 2026 C CA . LEU A 1 278 ? -8.305 -6.227 -1.229 1 84.94 278 LEU A CA 1
ATOM 2027 C C . LEU A 1 278 ? -7.617 -5.082 -1.958 1 84.94 278 LEU A C 1
ATOM 2029 O O . LEU A 1 278 ? -6.832 -5.309 -2.885 1 84.94 278 LEU A O 1
ATOM 2033 N N . PRO A 1 279 ? -7.812 -3.844 -1.512 1 86.19 279 PRO A N 1
ATOM 2034 C CA . PRO A 1 279 ? -7.164 -2.75 -2.238 1 86.19 279 PRO A CA 1
ATOM 2035 C C . PRO A 1 279 ? -5.641 -2.793 -2.129 1 86.19 279 PRO A C 1
ATOM 2037 O O . PRO A 1 279 ? -4.941 -2.516 -3.105 1 86.19 279 PRO A O 1
ATOM 2040 N N . LEU A 1 280 ? -5.156 -3.158 -1 1 89.44 280 LEU A N 1
ATOM 2041 C CA . LEU A 1 280 ? -3.713 -3.27 -0.818 1 89.44 280 LEU A CA 1
ATOM 2042 C C . LEU A 1 280 ? -3.152 -4.438 -1.624 1 89.44 280 LEU A C 1
ATOM 2044 O O . LEU A 1 280 ? -2.088 -4.316 -2.236 1 89.44 280 LEU A O 1
ATOM 2048 N N . ARG A 1 281 ? -3.83 -5.52 -1.541 1 87.5 281 ARG A N 1
ATOM 2049 C CA . ARG A 1 281 ? -3.424 -6.695 -2.309 1 87.5 281 ARG A CA 1
ATOM 2050 C C . ARG A 1 281 ? -3.35 -6.375 -3.799 1 87.5 281 ARG A C 1
ATOM 2052 O O . ARG A 1 281 ? -2.369 -6.711 -4.461 1 87.5 281 ARG A O 1
ATOM 2059 N N . ASP A 1 282 ? -4.332 -5.676 -4.309 1 87.19 282 ASP A N 1
ATOM 2060 C CA . ASP A 1 282 ? -4.375 -5.336 -5.727 1 87.19 282 ASP A CA 1
ATOM 2061 C C . ASP A 1 282 ? -3.219 -4.414 -6.109 1 87.19 282 ASP A C 1
ATOM 2063 O O . ASP A 1 282 ? -2.562 -4.625 -7.129 1 87.19 282 ASP A O 1
ATOM 2067 N N . ALA A 1 283 ? -3.049 -3.434 -5.266 1 89.38 283 ALA A N 1
ATOM 2068 C CA . ALA A 1 283 ? -2 -2.457 -5.551 1 89.38 283 ALA A CA 1
ATOM 2069 C C . ALA A 1 283 ? -0.625 -3.119 -5.57 1 89.38 283 ALA A C 1
ATOM 2071 O O . ALA A 1 283 ? 0.177 -2.871 -6.477 1 89.38 283 ALA A O 1
ATOM 2072 N N . PHE A 1 284 ? -0.364 -3.969 -4.656 1 89.88 284 PHE A N 1
ATOM 2073 C CA . PHE A 1 284 ? 0.96 -4.57 -4.562 1 89.88 284 PHE A CA 1
ATOM 2074 C C . PHE A 1 284 ? 1.096 -5.734 -5.539 1 89.88 284 PHE A C 1
ATOM 2076 O O . PHE A 1 284 ? 2.203 -6.059 -5.973 1 89.88 284 PHE A O 1
ATOM 2083 N N . ALA A 1 285 ? -0.02 -6.352 -5.883 1 86.06 285 ALA A N 1
ATOM 2084 C CA . ALA A 1 285 ? 0.024 -7.344 -6.953 1 86.06 285 ALA A CA 1
ATOM 2085 C C . ALA A 1 285 ? 0.482 -6.715 -8.266 1 86.06 285 ALA A C 1
ATOM 2087 O O . ALA A 1 285 ? 1.252 -7.32 -9.016 1 86.06 285 ALA A O 1
ATOM 2088 N N . VAL A 1 286 ? -0.054 -5.539 -8.492 1 89.31 286 VAL A N 1
ATOM 2089 C CA . VAL A 1 286 ? 0.336 -4.801 -9.688 1 89.31 286 VAL A CA 1
ATOM 2090 C C . VAL A 1 286 ? 1.843 -4.555 -9.672 1 89.31 286 VAL A C 1
ATOM 2092 O O . VAL A 1 286 ? 2.52 -4.754 -10.688 1 89.31 286 VAL A O 1
ATOM 2095 N N . LEU A 1 287 ? 2.332 -4.168 -8.539 1 90.06 287 LEU A N 1
ATOM 2096 C CA . LEU A 1 287 ? 3.76 -3.895 -8.414 1 90.06 287 LEU A CA 1
ATOM 2097 C C . LEU A 1 287 ? 4.57 -5.18 -8.539 1 90.06 287 LEU A C 1
ATOM 2099 O O . LEU A 1 287 ? 5.684 -5.168 -9.062 1 90.06 287 LEU A O 1
ATOM 2103 N N . PHE A 1 288 ? 4.066 -6.285 -8.078 1 86.12 288 PHE A N 1
ATOM 2104 C CA . PHE A 1 288 ? 4.719 -7.582 -8.219 1 86.12 288 PHE A CA 1
ATOM 2105 C C . PHE A 1 288 ? 4.852 -7.965 -9.688 1 86.12 288 PHE A C 1
ATOM 2107 O O . PHE A 1 288 ? 5.945 -8.281 -10.156 1 86.12 288 PHE A O 1
ATOM 2114 N N . PHE A 1 289 ? 3.764 -7.883 -10.43 1 85 289 PHE A N 1
ATOM 2115 C CA . PHE A 1 289 ? 3.775 -8.281 -11.828 1 85 289 PHE A CA 1
ATOM 2116 C C . PHE A 1 289 ? 4.637 -7.332 -12.656 1 85 289 PHE A C 1
ATOM 2118 O O . PHE A 1 289 ? 5.301 -7.754 -13.609 1 85 289 PHE A O 1
ATOM 2125 N N . MET A 1 290 ? 4.539 -6.125 -12.234 1 88.81 290 MET A N 1
ATOM 2126 C CA . MET A 1 290 ? 5.418 -5.164 -12.906 1 88.81 290 MET A CA 1
ATOM 2127 C C . MET A 1 290 ? 6.883 -5.512 -12.664 1 88.81 290 MET A C 1
ATOM 2129 O O . MET A 1 290 ? 7.699 -5.465 -13.586 1 88.81 290 MET A O 1
ATOM 2133 N N . SER A 1 291 ? 7.242 -5.855 -11.453 1 87.38 291 SER A N 1
ATOM 2134 C CA . SER A 1 291 ? 8.617 -6.203 -11.102 1 87.38 291 SER A CA 1
ATOM 2135 C C . SER A 1 291 ? 9.078 -7.445 -11.859 1 87.38 291 SER A C 1
ATOM 2137 O O . SER A 1 291 ? 10.242 -7.547 -12.242 1 87.38 291 SER A O 1
ATOM 2139 N N . VAL A 1 292 ? 8.234 -8.391 -11.977 1 83 292 VAL A N 1
ATOM 2140 C CA . VAL A 1 292 ? 8.531 -9.609 -12.719 1 83 292 VAL A CA 1
ATOM 2141 C C . VAL A 1 292 ? 8.773 -9.281 -14.188 1 83 292 VAL A C 1
ATOM 2143 O O . VAL A 1 292 ? 9.703 -9.797 -14.805 1 83 292 VAL A O 1
ATOM 2146 N N . GLY A 1 293 ? 7.969 -8.398 -14.719 1 87.06 293 GLY A N 1
ATOM 2147 C CA . GLY A 1 293 ? 8.125 -7.973 -16.109 1 87.06 293 GLY A CA 1
ATOM 2148 C C . GLY A 1 293 ? 9.445 -7.262 -16.359 1 87.06 293 GLY A C 1
ATOM 2149 O O . GLY A 1 293 ? 10 -7.355 -17.453 1 87.06 293 GLY A O 1
ATOM 2150 N N . MET A 1 294 ? 9.891 -6.586 -15.383 1 88.81 294 MET A N 1
ATOM 2151 C CA . MET A 1 294 ? 11.141 -5.84 -15.531 1 88.81 294 MET A CA 1
ATOM 2152 C C . MET A 1 294 ? 12.312 -6.777 -15.805 1 88.81 294 MET A C 1
ATOM 2154 O O . MET A 1 294 ? 13.32 -6.367 -16.375 1 88.81 294 MET A O 1
ATOM 2158 N N . LEU A 1 295 ? 12.18 -7.988 -15.422 1 82.81 295 LEU A N 1
ATOM 2159 C CA . LEU A 1 295 ? 13.266 -8.961 -15.555 1 82.81 295 LEU A CA 1
ATOM 2160 C C . LEU A 1 295 ? 13.242 -9.617 -16.922 1 82.81 295 LEU A C 1
ATOM 2162 O O . LEU A 1 295 ? 14.133 -10.406 -17.25 1 82.81 295 LEU A O 1
ATOM 2166 N N . PHE A 1 296 ? 12.305 -9.25 -17.719 1 87.06 296 PHE A N 1
ATOM 2167 C CA . PHE A 1 296 ? 12.148 -9.883 -19.016 1 87.06 296 PHE A CA 1
ATOM 2168 C C . PHE A 1 296 ? 12.977 -9.156 -20.078 1 87.06 296 PHE A C 1
ATOM 2170 O O . PHE A 1 296 ? 12.773 -7.965 -20.328 1 87.06 296 PHE A O 1
ATOM 2177 N N . ASP A 1 297 ? 13.891 -9.836 -20.641 1 89.88 297 ASP A N 1
ATOM 2178 C CA . ASP A 1 297 ? 14.633 -9.359 -21.797 1 89.88 297 ASP A CA 1
ATOM 2179 C C . ASP A 1 297 ? 14 -9.844 -23.094 1 89.88 297 ASP A C 1
ATOM 2181 O O . ASP A 1 297 ? 14.109 -11.023 -23.453 1 89.88 297 ASP A O 1
ATOM 2185 N N . PRO A 1 298 ? 13.414 -8.891 -23.828 1 90.12 298 PRO A N 1
ATOM 2186 C CA . PRO A 1 298 ? 12.711 -9.297 -25.047 1 90.12 298 PRO A CA 1
ATOM 2187 C C . PRO A 1 298 ? 13.633 -9.961 -26.078 1 90.12 298 PRO A C 1
ATOM 2189 O O . PRO A 1 298 ? 13.164 -10.648 -26.984 1 90.12 298 PRO A O 1
ATOM 2192 N N . ARG A 1 299 ? 15.016 -9.875 -26 1 89.94 299 ARG A N 1
ATOM 2193 C CA . ARG A 1 299 ? 15.969 -10.469 -26.938 1 89.94 299 ARG A CA 1
ATOM 2194 C C . ARG A 1 299 ? 15.914 -11.992 -26.875 1 89.94 299 ARG A C 1
ATOM 2196 O O . ARG A 1 299 ? 16.328 -12.672 -27.828 1 89.94 299 ARG A O 1
ATOM 2203 N N . VAL A 1 300 ? 15.25 -12.516 -25.766 1 89.5 300 VAL A N 1
ATOM 2204 C CA . VAL A 1 300 ? 15.141 -13.961 -25.578 1 89.5 300 VAL A CA 1
ATOM 2205 C C . VAL A 1 300 ? 14.25 -14.555 -26.656 1 89.5 300 VAL A C 1
ATOM 2207 O O . VAL A 1 300 ? 14.469 -15.688 -27.109 1 89.5 300 VAL A O 1
ATOM 2210 N N . LEU A 1 301 ? 13.281 -13.805 -27.156 1 90.56 301 LEU A N 1
ATOM 2211 C CA . LEU A 1 301 ? 12.344 -14.258 -28.172 1 90.56 301 LEU A CA 1
ATOM 2212 C C . LEU A 1 301 ? 13.062 -14.516 -29.5 1 90.56 301 LEU A C 1
ATOM 2214 O O . LEU A 1 301 ? 12.648 -15.375 -30.281 1 90.56 301 LEU A O 1
ATOM 2218 N N . ILE A 1 302 ? 14.141 -13.789 -29.656 1 91.38 302 ILE A N 1
ATOM 2219 C CA . ILE A 1 302 ? 14.891 -13.891 -30.906 1 91.38 302 ILE A CA 1
ATOM 2220 C C . ILE A 1 302 ? 16.094 -14.812 -30.719 1 91.38 302 ILE A C 1
ATOM 2222 O O . ILE A 1 302 ? 16.344 -15.688 -31.562 1 91.38 302 ILE A O 1
ATOM 2226 N N . ASP A 1 303 ? 16.797 -14.672 -29.609 1 91.88 303 ASP A N 1
ATOM 2227 C CA . ASP A 1 303 ? 18.031 -15.414 -29.359 1 91.88 303 ASP A CA 1
ATOM 2228 C C . ASP A 1 303 ? 17.734 -16.859 -28.969 1 91.88 303 ASP A C 1
ATOM 2230 O O . ASP A 1 303 ? 18.562 -17.75 -29.156 1 91.88 303 ASP A O 1
ATOM 2234 N N . ASP A 1 304 ? 16.547 -17.078 -28.375 1 94.88 304 ASP A N 1
ATOM 2235 C CA . ASP A 1 304 ? 16.188 -18.406 -27.859 1 94.88 304 ASP A CA 1
ATOM 2236 C C . ASP A 1 304 ? 14.82 -18.844 -28.375 1 94.88 304 ASP A C 1
ATOM 2238 O O . ASP A 1 304 ? 13.992 -19.344 -27.625 1 94.88 304 ASP A O 1
ATOM 2242 N N . THR A 1 305 ? 14.555 -18.672 -29.625 1 94.56 305 THR A N 1
ATOM 2243 C CA . THR A 1 305 ? 13.242 -18.844 -30.25 1 94.56 305 THR A CA 1
ATOM 2244 C C . THR A 1 305 ? 12.727 -20.266 -30.031 1 94.56 305 THR A C 1
ATOM 2246 O O . THR A 1 305 ? 11.57 -20.469 -29.672 1 94.56 305 THR A O 1
ATOM 2249 N N . TRP A 1 306 ? 13.547 -21.219 -30.188 1 95.31 306 TRP A N 1
ATOM 2250 C CA . TRP A 1 306 ? 13.109 -22.609 -30.125 1 95.31 306 TRP A CA 1
ATOM 2251 C C . TRP A 1 306 ? 12.828 -23.016 -28.688 1 95.31 306 TRP A C 1
ATOM 2253 O O . TRP A 1 306 ? 11.867 -23.75 -28.422 1 95.31 306 TRP A O 1
ATOM 2263 N N . ALA A 1 307 ? 13.688 -22.625 -27.812 1 96.56 307 ALA A N 1
ATOM 2264 C CA . ALA A 1 307 ? 13.461 -22.938 -26.406 1 96.56 307 ALA A CA 1
ATOM 2265 C C . ALA A 1 307 ? 12.188 -22.266 -25.891 1 96.56 307 ALA A C 1
ATOM 2267 O O . ALA A 1 307 ? 11.453 -22.844 -25.094 1 96.56 307 ALA A O 1
ATOM 2268 N N . VAL A 1 308 ? 11.961 -21.031 -26.375 1 96.81 308 VAL A N 1
ATOM 2269 C CA . VAL A 1 308 ? 10.742 -20.312 -26.016 1 96.81 308 VAL A CA 1
ATOM 2270 C C . VAL A 1 308 ? 9.523 -21.047 -26.562 1 96.81 308 VAL A C 1
ATOM 2272 O O . VAL A 1 308 ? 8.539 -21.266 -25.844 1 96.81 308 VAL A O 1
ATOM 2275 N N . LEU A 1 309 ? 9.578 -21.438 -27.797 1 96.75 309 LEU A N 1
ATOM 2276 C CA . LEU A 1 309 ? 8.477 -22.156 -28.422 1 96.75 309 LEU A CA 1
ATOM 2277 C C . LEU A 1 309 ? 8.203 -23.469 -27.703 1 96.75 309 LEU A C 1
ATOM 2279 O O . LEU A 1 309 ? 7.043 -23.844 -27.484 1 96.75 309 LEU A O 1
ATOM 2283 N N . GLY A 1 310 ? 9.297 -24.188 -27.406 1 97.25 310 GLY A N 1
ATOM 2284 C CA . GLY A 1 310 ? 9.141 -25.406 -26.641 1 97.25 310 GLY A CA 1
ATOM 2285 C C . GLY A 1 310 ? 8.461 -25.203 -25.297 1 97.25 310 GLY A C 1
ATOM 2286 O O . GLY A 1 310 ? 7.598 -25.984 -24.906 1 97.25 310 GLY A O 1
ATOM 2287 N N . THR A 1 311 ? 8.906 -24.188 -24.625 1 97.44 311 THR A N 1
ATOM 2288 C CA . THR A 1 311 ? 8.336 -23.875 -23.312 1 97.44 311 THR A CA 1
ATOM 2289 C C . THR A 1 311 ? 6.859 -23.516 -23.438 1 97.44 311 THR A C 1
ATOM 2291 O O . THR A 1 311 ? 6.031 -24 -22.672 1 97.44 311 THR A O 1
ATOM 2294 N N . VAL A 1 312 ? 6.52 -22.688 -24.406 1 96.69 312 VAL A N 1
ATOM 2295 C CA . VAL A 1 312 ? 5.145 -22.266 -24.641 1 96.69 312 VAL A CA 1
ATOM 2296 C C . VAL A 1 312 ? 4.281 -23.469 -25 1 96.69 312 VAL A C 1
ATOM 2298 O O . VAL A 1 312 ? 3.15 -23.594 -24.516 1 96.69 312 VAL A O 1
ATOM 2301 N N . LEU A 1 313 ? 4.801 -24.328 -25.812 1 96.75 313 LEU A N 1
ATOM 2302 C CA . LEU A 1 313 ? 4.066 -25.516 -26.234 1 96.75 313 LEU A CA 1
ATOM 2303 C C . LEU A 1 313 ? 3.777 -26.422 -25.047 1 96.75 313 LEU A C 1
ATOM 2305 O O . LEU A 1 313 ? 2.709 -27.031 -24.969 1 96.75 313 LEU A O 1
ATOM 2309 N N . ILE A 1 314 ? 4.711 -26.531 -24.188 1 97.06 314 ILE A N 1
ATOM 2310 C CA . ILE A 1 314 ? 4.504 -27.344 -23 1 97.06 314 ILE A CA 1
ATOM 2311 C C . ILE A 1 314 ? 3.391 -26.734 -22.141 1 97.06 314 ILE A C 1
ATOM 2313 O O . ILE A 1 314 ? 2.506 -27.453 -21.672 1 97.06 314 ILE A O 1
ATOM 2317 N N . VAL A 1 315 ? 3.402 -25.422 -21.953 1 96.56 315 VAL A N 1
ATOM 2318 C CA . VAL A 1 315 ? 2.465 -24.734 -21.078 1 96.56 315 VAL A CA 1
ATOM 2319 C C . VAL A 1 315 ? 1.074 -24.734 -21.719 1 96.56 315 VAL A C 1
ATOM 2321 O O . VAL A 1 315 ? 0.077 -25 -21.031 1 96.56 315 VAL A O 1
ATOM 2324 N N . VAL A 1 316 ? 0.969 -24.453 -23 1 95.19 316 VAL A N 1
ATOM 2325 C CA . VAL A 1 316 ? -0.32 -24.234 -23.656 1 95.19 316 VAL A CA 1
ATOM 2326 C C . VAL A 1 316 ? -0.901 -25.578 -24.109 1 95.19 316 VAL A C 1
ATOM 2328 O O . VAL A 1 316 ? -2.078 -25.859 -23.875 1 95.19 316 VAL A O 1
ATOM 2331 N N . LEU A 1 317 ? -0.086 -26.391 -24.703 1 94.94 317 LEU A N 1
ATOM 2332 C CA . LEU A 1 317 ? -0.579 -27.641 -25.266 1 94.94 317 LEU A CA 1
ATOM 2333 C C . LEU A 1 317 ? -0.251 -28.812 -24.359 1 94.94 317 LEU A C 1
ATOM 2335 O O . LEU A 1 317 ? -1.127 -29.625 -24.031 1 94.94 317 LEU A O 1
ATOM 2339 N N . GLY A 1 318 ? 0.966 -28.953 -23.938 1 95.56 318 GLY A N 1
ATOM 2340 C CA . GLY A 1 318 ? 1.385 -30.078 -23.125 1 95.56 318 GLY A CA 1
ATOM 2341 C C . GLY A 1 318 ? 0.581 -30.219 -21.844 1 95.56 318 GLY A C 1
ATOM 2342 O O . GLY A 1 318 ? 0.028 -31.281 -21.562 1 95.56 318 GLY A O 1
ATOM 2343 N N . LYS A 1 319 ? 0.598 -29.156 -21.109 1 94.69 319 LYS A N 1
ATOM 2344 C CA . LYS A 1 319 ? -0.148 -29.156 -19.844 1 94.69 319 LYS A CA 1
ATOM 2345 C C . LYS A 1 319 ? -1.635 -29.391 -20.094 1 94.69 319 LYS A C 1
ATOM 2347 O O . LYS A 1 319 ? -2.291 -30.094 -19.312 1 94.69 319 LYS A O 1
ATOM 2352 N N . SER A 1 320 ? -2.162 -28.766 -21.094 1 94.25 320 SER A N 1
ATOM 2353 C CA . SER A 1 320 ? -3.572 -28.922 -21.438 1 94.25 320 SER A CA 1
ATOM 2354 C C . SER A 1 320 ? -3.893 -30.359 -21.797 1 94.25 320 SER A C 1
ATOM 2356 O O . SER A 1 320 ? -4.914 -30.906 -21.375 1 94.25 320 SER A O 1
ATOM 2358 N N . LEU A 1 321 ? -3.053 -30.938 -22.562 1 94.44 321 LEU A N 1
ATOM 2359 C CA . LEU A 1 321 ? -3.246 -32.344 -22.953 1 94.44 321 LEU A CA 1
ATOM 2360 C C . LEU A 1 321 ? -3.127 -33.25 -21.734 1 94.44 321 LEU A C 1
ATOM 2362 O O . LEU A 1 321 ? -3.854 -34.25 -21.625 1 94.44 321 LEU A O 1
ATOM 2366 N N . ALA A 1 322 ? -2.188 -32.969 -20.906 1 94.44 322 ALA A N 1
ATOM 2367 C CA . ALA A 1 322 ? -2.033 -33.75 -19.672 1 94.44 322 ALA A CA 1
ATOM 2368 C C . ALA A 1 322 ? -3.293 -33.656 -18.828 1 94.44 322 ALA A C 1
ATOM 2370 O O . ALA A 1 322 ? -3.768 -34.688 -18.312 1 94.44 322 ALA A O 1
ATOM 2371 N N . ALA A 1 323 ? -3.799 -32.469 -18.672 1 93.88 323 ALA A N 1
ATOM 2372 C CA . ALA A 1 323 ? -5.023 -32.281 -17.891 1 93.88 323 ALA A CA 1
ATOM 2373 C C . ALA A 1 323 ? -6.191 -33.031 -18.531 1 93.88 323 ALA A C 1
ATOM 2375 O O . ALA A 1 323 ? -6.988 -33.656 -17.828 1 93.88 323 ALA A O 1
ATOM 2376 N N . PHE A 1 324 ? -6.289 -32.906 -19.828 1 93.56 324 PHE A N 1
ATOM 2377 C CA . PHE A 1 324 ? -7.344 -33.594 -20.562 1 93.56 324 PHE A CA 1
ATOM 2378 C C . PHE A 1 324 ? -7.27 -35.094 -20.328 1 93.56 324 PHE A C 1
ATOM 2380 O O . PHE A 1 324 ? -8.281 -35.75 -20.031 1 93.56 324 PHE A O 1
ATOM 2387 N N . ALA A 1 325 ? -6.098 -35.625 -20.469 1 93.75 325 ALA A N 1
ATOM 2388 C CA . ALA A 1 325 ? -5.883 -37.062 -20.344 1 93.75 325 ALA A CA 1
ATOM 2389 C C . ALA A 1 325 ? -6.219 -37.531 -18.922 1 93.75 325 ALA A C 1
ATOM 2391 O O . ALA A 1 325 ? -6.848 -38.562 -18.75 1 93.75 325 ALA A O 1
ATOM 2392 N N . VAL A 1 326 ? -5.828 -36.75 -17.969 1 92.06 326 VAL A N 1
ATOM 2393 C CA . VAL A 1 326 ? -6.035 -37.125 -16.578 1 92.06 326 VAL A CA 1
ATOM 2394 C C . VAL A 1 326 ? -7.523 -37.094 -16.234 1 92.06 326 VAL A C 1
ATOM 2396 O O . VAL A 1 326 ? -8.055 -38 -15.602 1 92.06 326 VAL A O 1
ATOM 2399 N N . VAL A 1 327 ? -8.234 -36.062 -16.672 1 91.12 327 VAL A N 1
ATOM 2400 C CA . VAL A 1 327 ? -9.656 -35.906 -16.391 1 91.12 327 VAL A CA 1
ATOM 2401 C C . VAL A 1 327 ? -10.438 -37.031 -17.078 1 91.12 327 VAL A C 1
ATOM 2403 O O . VAL A 1 327 ? -11.352 -37.625 -16.484 1 91.12 327 VAL A O 1
ATOM 2406 N N . ARG A 1 328 ? -10 -37.406 -18.266 1 92.19 328 ARG A N 1
ATOM 2407 C CA . ARG A 1 328 ? -10.656 -38.5 -18.984 1 92.19 328 ARG A CA 1
ATOM 2408 C C . ARG A 1 328 ? -10.367 -39.844 -18.312 1 92.19 328 ARG A C 1
ATOM 2410 O O . ARG A 1 328 ? -11.234 -40.719 -18.281 1 92.19 328 ARG A O 1
ATOM 2417 N N . ALA A 1 329 ? -9.242 -39.969 -17.875 1 92.06 329 ALA A N 1
ATOM 2418 C CA . ALA A 1 329 ? -8.852 -41.219 -17.219 1 92.06 329 ALA A CA 1
ATOM 2419 C C . ALA A 1 329 ? -9.664 -41.438 -15.938 1 92.06 329 ALA A C 1
ATOM 2421 O O . ALA A 1 329 ? -9.898 -42.594 -15.547 1 92.06 329 ALA A O 1
ATOM 2422 N N . PHE A 1 330 ? -10.141 -40.375 -15.336 1 89.06 330 PHE A N 1
ATOM 2423 C CA . PHE A 1 330 ? -10.938 -40.5 -14.117 1 89.06 330 PHE A CA 1
ATOM 2424 C C . PHE A 1 330 ? -12.414 -40.656 -14.438 1 89.06 330 PHE A C 1
ATOM 2426 O O . PHE A 1 330 ? -13.258 -40.656 -13.539 1 89.06 330 PHE A O 1
ATOM 2433 N N . GLY A 1 331 ? -12.789 -40.625 -15.742 1 87.44 331 GLY A N 1
ATOM 2434 C CA . GLY A 1 331 ? -14.141 -40.969 -16.156 1 87.44 331 GLY A CA 1
ATOM 2435 C C . GLY A 1 331 ? -15.039 -39.781 -16.359 1 87.44 331 GLY A C 1
ATOM 2436 O O . GLY A 1 331 ? -16.266 -39.906 -16.438 1 87.44 331 GLY A O 1
ATOM 2437 N N . HIS A 1 332 ? -14.477 -38.688 -16.469 1 88.25 332 HIS A N 1
ATOM 2438 C CA . HIS A 1 332 ? -15.297 -37.5 -16.656 1 88.25 332 HIS A CA 1
ATOM 2439 C C . HIS A 1 332 ? -15.508 -37.219 -18.141 1 88.25 332 HIS A C 1
ATOM 2441 O O . HIS A 1 332 ? -14.703 -37.625 -18.984 1 88.25 332 HIS A O 1
ATOM 2447 N N . PRO A 1 333 ? -16.562 -36.531 -18.375 1 89.69 333 PRO A N 1
ATOM 2448 C CA . PRO A 1 333 ? -16.891 -36.25 -19.781 1 89.69 333 PRO A CA 1
ATOM 2449 C C . PRO A 1 333 ? -15.844 -35.375 -20.469 1 89.69 333 PRO A C 1
ATOM 2451 O O . PRO A 1 333 ? -15.133 -34.625 -19.812 1 89.69 333 PRO A O 1
ATOM 2454 N N . ALA A 1 334 ? -15.836 -35.5 -21.766 1 91.06 334 ALA A N 1
ATOM 2455 C CA . ALA A 1 334 ? -14.875 -34.75 -22.594 1 91.06 334 ALA A CA 1
ATOM 2456 C C . ALA A 1 334 ? -15.078 -33.25 -22.453 1 91.06 334 ALA A C 1
ATOM 2458 O O . ALA A 1 334 ? -14.117 -32.469 -22.5 1 91.06 334 ALA A O 1
ATOM 2459 N N . ARG A 1 335 ? -16.266 -32.844 -22.156 1 88.19 335 ARG A N 1
ATOM 2460 C CA . ARG A 1 335 ? -16.578 -31.422 -22.016 1 88.19 335 ARG A CA 1
ATOM 2461 C C . ARG A 1 335 ? -15.938 -30.844 -20.766 1 88.19 335 ARG A C 1
ATOM 2463 O O . ARG A 1 335 ? -15.422 -29.719 -20.781 1 88.19 335 ARG A O 1
ATOM 2470 N N . THR A 1 336 ? -16.047 -31.641 -19.812 1 88.31 336 THR A N 1
ATOM 2471 C CA . THR A 1 336 ? -15.422 -31.234 -18.562 1 88.31 336 THR A CA 1
ATOM 2472 C C . THR A 1 336 ? -13.898 -31.188 -18.703 1 88.31 336 THR A C 1
ATOM 2474 O O . THR A 1 336 ? -13.258 -30.25 -18.234 1 88.31 336 THR A O 1
ATOM 2477 N N . ALA A 1 337 ? -13.406 -32.188 -19.391 1 92.69 337 ALA A N 1
ATOM 2478 C CA . ALA A 1 337 ? -11.961 -32.25 -19.594 1 92.69 337 ALA A CA 1
ATOM 2479 C C . ALA A 1 337 ? -11.461 -31.078 -20.422 1 92.69 337 ALA A C 1
ATOM 2481 O O . ALA A 1 337 ? -10.391 -30.531 -20.141 1 92.69 337 ALA A O 1
ATOM 2482 N N . LEU A 1 338 ? -12.188 -30.672 -21.391 1 91.5 338 LEU A N 1
ATOM 2483 C CA . LEU A 1 338 ? -11.812 -29.562 -22.25 1 91.5 338 LEU A CA 1
ATOM 2484 C C . LEU A 1 338 ? -11.82 -28.25 -21.469 1 91.5 338 LEU A C 1
ATOM 2486 O O . LEU A 1 338 ? -10.906 -27.422 -21.625 1 91.5 338 LEU A O 1
ATOM 2490 N N . THR A 1 339 ? -12.781 -28.109 -20.609 1 88.31 339 THR A N 1
ATOM 2491 C CA . THR A 1 339 ? -12.875 -26.875 -19.812 1 88.31 339 THR A CA 1
ATOM 2492 C C . THR A 1 339 ? -11.695 -26.781 -18.859 1 88.31 339 THR A C 1
ATOM 2494 O O . THR A 1 339 ? -11.086 -25.703 -18.719 1 88.31 339 THR A O 1
ATOM 2497 N N . ILE A 1 340 ? -11.398 -27.859 -18.266 1 89.56 340 ILE A N 1
ATOM 2498 C CA . ILE A 1 340 ? -10.297 -27.875 -17.297 1 89.56 340 ILE A CA 1
ATOM 2499 C C . ILE A 1 340 ? -8.977 -27.641 -18.031 1 89.56 340 ILE A C 1
ATOM 2501 O O . ILE A 1 340 ? -8.117 -26.891 -17.547 1 89.56 340 ILE A O 1
ATOM 2505 N N . SER A 1 341 ? -8.852 -28.25 -19.172 1 92.19 341 SER A N 1
ATOM 2506 C CA . SER A 1 341 ? -7.641 -28.109 -19.969 1 92.19 341 SER A CA 1
ATOM 2507 C C . SER A 1 341 ? -7.414 -26.656 -20.359 1 92.19 341 SER A C 1
ATOM 2509 O O . SER A 1 341 ? -6.301 -26.141 -20.234 1 92.19 341 SER A O 1
ATOM 2511 N N . ALA A 1 342 ? -8.383 -26 -20.812 1 90.25 342 ALA A N 1
ATOM 2512 C CA . ALA A 1 342 ? -8.266 -24.609 -21.234 1 90.25 342 ALA A CA 1
ATOM 2513 C C . ALA A 1 342 ? -7.977 -23.703 -20.047 1 90.25 342 ALA A C 1
ATOM 2515 O O . ALA A 1 342 ? -7.238 -22.719 -20.172 1 90.25 342 ALA A O 1
ATOM 2516 N N . SER A 1 343 ? -8.531 -24.078 -18.938 1 87.88 343 SER A N 1
ATOM 2517 C CA . SER A 1 343 ? -8.383 -23.266 -17.734 1 87.88 343 SER A CA 1
ATOM 2518 C C . SER A 1 343 ? -6.949 -23.281 -17.219 1 87.88 343 SER A C 1
ATOM 2520 O O . SER A 1 343 ? -6.496 -22.328 -16.594 1 87.88 343 SER A O 1
ATOM 2522 N N . LEU A 1 344 ? -6.195 -24.328 -17.547 1 89.88 344 LEU A N 1
ATOM 2523 C CA . LEU A 1 344 ? -4.859 -24.516 -16.984 1 89.88 344 LEU A CA 1
ATOM 2524 C C . LEU A 1 344 ? -3.785 -24.141 -18 1 89.88 344 LEU A C 1
ATOM 2526 O O . LEU A 1 344 ? -2.592 -24.203 -17.688 1 89.88 344 LEU A O 1
ATOM 2530 N N . ALA A 1 345 ? -4.172 -23.641 -19.188 1 93.12 345 ALA A N 1
ATOM 2531 C CA . ALA A 1 345 ? -3.264 -23.438 -20.312 1 93.12 345 ALA A CA 1
ATOM 2532 C C . ALA A 1 345 ? -2.498 -22.125 -20.156 1 93.12 345 ALA A C 1
ATOM 2534 O O . ALA A 1 345 ? -2.391 -21.344 -21.109 1 93.12 345 ALA A O 1
ATOM 2535 N N . GLN A 1 346 ? -2.053 -21.781 -19 1 91.44 346 GLN A N 1
ATOM 2536 C CA . GLN A 1 346 ? -1.242 -20.594 -18.719 1 91.44 346 GLN A CA 1
ATOM 2537 C C . GLN A 1 346 ? -0.43 -20.781 -17.438 1 91.44 346 GLN A C 1
ATOM 2539 O O . GLN A 1 346 ? -0.5 -21.844 -16.797 1 91.44 346 GLN A O 1
ATOM 2544 N N . ILE A 1 347 ? 0.422 -19.75 -17.141 1 88.62 347 ILE A N 1
ATOM 2545 C CA . ILE A 1 347 ? 1.365 -19.875 -16.031 1 88.62 347 ILE A CA 1
ATOM 2546 C C . ILE A 1 347 ? 0.933 -18.953 -14.891 1 88.62 347 ILE A C 1
ATOM 2548 O O . ILE A 1 347 ? 0.31 -17.922 -15.117 1 88.62 347 ILE A O 1
ATOM 2552 N N . GLY A 1 348 ? 1.218 -19.422 -13.719 1 78.62 348 GLY A N 1
ATOM 2553 C CA . GLY A 1 348 ? 0.782 -18.703 -12.531 1 78.62 348 GLY A CA 1
ATOM 2554 C C . GLY A 1 348 ? 1.902 -17.938 -11.852 1 78.62 348 GLY A C 1
ATOM 2555 O O . GLY A 1 348 ? 3.061 -18.031 -12.258 1 78.62 348 GLY A O 1
ATOM 2556 N N . GLU A 1 349 ? 1.543 -17.172 -10.875 1 76.06 349 GLU A N 1
ATOM 2557 C CA . GLU A 1 349 ? 2.451 -16.328 -10.117 1 76.06 349 GLU A CA 1
ATOM 2558 C C . GLU A 1 349 ? 3.498 -17.156 -9.375 1 76.06 349 GLU A C 1
ATOM 2560 O O . GLU A 1 349 ? 4.645 -16.719 -9.227 1 76.06 349 GLU A O 1
ATOM 2565 N N . PHE A 1 350 ? 3.115 -18.297 -8.922 1 82.69 350 PHE A N 1
ATOM 2566 C CA . PHE A 1 350 ? 4.031 -19.141 -8.156 1 82.69 350 PHE A CA 1
ATOM 2567 C C . PHE A 1 350 ? 5.203 -19.578 -9.023 1 82.69 350 PHE A C 1
ATOM 2569 O O . PHE A 1 350 ? 6.301 -19.828 -8.508 1 82.69 350 PHE A O 1
ATOM 2576 N N . SER A 1 351 ? 4.949 -19.625 -10.273 1 91.25 351 SER A N 1
ATOM 2577 C CA . SER A 1 351 ? 6.02 -19.969 -11.195 1 91.25 351 SER A CA 1
ATOM 2578 C C . SER A 1 351 ? 7.148 -18.953 -11.148 1 91.25 351 SER A C 1
ATOM 2580 O O . SER A 1 351 ? 8.328 -19.312 -11.172 1 91.25 351 SER A O 1
ATOM 2582 N N . PHE A 1 352 ? 6.75 -17.734 -11.047 1 85.56 352 PHE A N 1
ATOM 2583 C CA . PHE A 1 352 ? 7.734 -16.656 -10.984 1 85.56 352 PHE A CA 1
ATOM 2584 C C . PHE A 1 352 ? 8.539 -16.734 -9.695 1 85.56 352 PHE A C 1
ATOM 2586 O O . PHE A 1 352 ? 9.758 -16.531 -9.703 1 85.56 352 PHE A O 1
ATOM 2593 N N . ILE A 1 353 ? 7.828 -17.031 -8.672 1 80.88 353 ILE A N 1
ATOM 2594 C CA . ILE A 1 353 ? 8.477 -17.109 -7.367 1 80.88 353 ILE A CA 1
ATOM 2595 C C . ILE A 1 353 ? 9.453 -18.281 -7.344 1 80.88 353 ILE A C 1
ATOM 2597 O O . ILE A 1 353 ? 10.586 -18.141 -6.879 1 80.88 353 ILE A O 1
ATOM 2601 N N . LEU A 1 354 ? 9.07 -19.359 -7.879 1 89 354 LEU A N 1
ATOM 2602 C CA . LEU A 1 354 ? 9.898 -20.562 -7.883 1 89 354 LEU A CA 1
ATOM 2603 C C . LEU A 1 354 ? 11.148 -20.359 -8.734 1 89 354 LEU A C 1
ATOM 2605 O O . LEU A 1 354 ? 12.25 -20.734 -8.328 1 89 354 LEU A O 1
ATOM 2609 N N . ILE A 1 355 ? 10.984 -19.828 -9.859 1 92.38 355 ILE A N 1
ATOM 2610 C CA . ILE A 1 355 ? 12.109 -19.594 -10.766 1 92.38 355 ILE A CA 1
ATOM 2611 C C . ILE A 1 355 ? 13.094 -18.609 -10.125 1 92.38 355 ILE A C 1
ATOM 2613 O O . ILE A 1 355 ? 14.305 -18.781 -10.227 1 92.38 355 ILE A O 1
ATOM 2617 N N . GLY A 1 356 ? 12.586 -17.578 -9.578 1 87.12 356 GLY A N 1
ATOM 2618 C CA . GLY A 1 356 ? 13.445 -16.625 -8.883 1 87.12 356 GLY A CA 1
ATOM 2619 C C . GLY A 1 356 ? 14.258 -17.266 -7.777 1 87.12 356 GLY A C 1
ATOM 2620 O O . GLY A 1 356 ? 15.461 -17 -7.66 1 87.12 356 GLY A O 1
ATOM 2621 N N . LEU A 1 357 ? 13.594 -18.047 -7.012 1 82.81 357 LEU A N 1
ATOM 2622 C CA . LEU A 1 357 ? 14.273 -18.75 -5.934 1 82.81 357 LEU A CA 1
ATOM 2623 C C . LEU A 1 357 ? 15.305 -19.734 -6.488 1 82.81 357 LEU A C 1
ATOM 2625 O O . LEU A 1 357 ? 16.406 -19.844 -5.953 1 82.81 357 LEU A O 1
ATOM 2629 N N . GLY A 1 358 ? 15 -20.422 -7.508 1 91.69 358 GLY A N 1
ATOM 2630 C CA . GLY A 1 358 ? 15.914 -21.359 -8.141 1 91.69 358 GLY A CA 1
ATOM 2631 C C . GLY A 1 358 ? 17.172 -20.688 -8.656 1 91.69 358 GLY A C 1
ATOM 2632 O O . GLY A 1 358 ? 18.266 -21.25 -8.555 1 91.69 358 GLY A O 1
ATOM 2633 N N . ILE A 1 359 ? 17 -19.578 -9.188 1 91.44 359 ILE A N 1
ATOM 2634 C CA . ILE A 1 359 ? 18.141 -18.844 -9.703 1 91.44 359 ILE A CA 1
ATOM 2635 C C . ILE A 1 359 ? 18.969 -18.281 -8.547 1 91.44 359 ILE A C 1
ATOM 2637 O O . ILE A 1 359 ? 20.203 -18.328 -8.586 1 91.44 359 ILE A O 1
ATOM 2641 N N . GLY A 1 360 ? 18.312 -17.766 -7.566 1 87.31 360 GLY A N 1
ATOM 2642 C CA . GLY A 1 360 ? 19 -17.266 -6.391 1 87.31 360 GLY A CA 1
ATOM 2643 C C . GLY A 1 360 ? 19.828 -18.312 -5.684 1 87.31 360 GLY A C 1
ATOM 2644 O O . GLY A 1 360 ? 20.891 -18.016 -5.125 1 87.31 360 GLY A O 1
ATOM 2645 N N . LEU A 1 361 ? 19.359 -19.562 -5.734 1 87.62 361 LEU A N 1
ATOM 2646 C CA . LEU A 1 361 ? 20.047 -20.688 -5.102 1 87.62 361 LEU A CA 1
ATOM 2647 C C . LEU A 1 361 ? 21.062 -21.297 -6.055 1 87.62 361 LEU A C 1
ATOM 2649 O O . LEU A 1 361 ? 21.672 -22.328 -5.738 1 87.62 361 LEU A O 1
ATOM 2653 N N . GLU A 1 362 ? 21.188 -20.703 -7.234 1 92.69 362 GLU A N 1
ATOM 2654 C CA . GLU A 1 362 ? 22.141 -21.094 -8.273 1 92.69 362 GLU A CA 1
ATOM 2655 C C . GLU A 1 362 ? 21.844 -22.484 -8.812 1 92.69 362 GLU A C 1
ATOM 2657 O O . GLU A 1 362 ? 22.75 -23.219 -9.219 1 92.69 362 GLU A O 1
ATOM 2662 N N . ILE A 1 363 ? 20.609 -22.875 -8.68 1 93.12 363 ILE A N 1
ATOM 2663 C CA . ILE A 1 363 ? 20.172 -24.141 -9.258 1 93.12 363 ILE A CA 1
ATOM 2664 C C . ILE A 1 363 ? 19.891 -23.953 -10.75 1 93.12 363 ILE A C 1
ATOM 2666 O O . ILE A 1 363 ? 20.328 -24.75 -11.578 1 93.12 363 ILE A O 1
ATOM 2670 N N . LEU A 1 364 ? 19.219 -22.844 -11.047 1 95.38 364 LEU A N 1
ATOM 2671 C CA . LEU A 1 364 ? 18.797 -22.547 -12.414 1 95.38 364 LEU A CA 1
ATOM 2672 C C . LEU A 1 364 ? 19.625 -21.406 -13.008 1 95.38 364 LEU A C 1
ATOM 2674 O O . LEU A 1 364 ? 20 -20.484 -12.297 1 95.38 364 LEU A O 1
ATOM 2678 N N . PRO A 1 365 ? 19.922 -21.547 -14.266 1 93.44 365 PRO A N 1
ATOM 2679 C CA . PRO A 1 365 ? 20.516 -20.391 -14.938 1 93.44 365 PRO A CA 1
ATOM 2680 C C . PRO A 1 365 ? 19.516 -19.266 -15.18 1 93.44 365 PRO A C 1
ATOM 2682 O O . PRO A 1 365 ? 18.312 -19.5 -15.227 1 93.44 365 PRO A O 1
ATOM 2685 N N . ALA A 1 366 ? 20 -18.078 -15.445 1 91.56 366 ALA A N 1
ATOM 2686 C CA . ALA A 1 366 ? 19.172 -16.891 -15.711 1 91.56 366 ALA A CA 1
ATOM 2687 C C . ALA A 1 366 ? 18.328 -17.094 -16.953 1 91.56 366 ALA A C 1
ATOM 2689 O O . ALA A 1 366 ? 17.234 -16.516 -17.062 1 91.56 366 ALA A O 1
ATOM 2690 N N . ARG A 1 367 ? 18.797 -17.984 -17.766 1 93.25 367 ARG A N 1
ATOM 2691 C CA . ARG A 1 367 ? 18.094 -18.312 -19.016 1 93.25 367 ARG A CA 1
ATOM 2692 C C . ARG A 1 367 ? 16.703 -18.859 -18.719 1 93.25 367 ARG A C 1
ATOM 2694 O O . ARG A 1 367 ? 15.758 -18.609 -19.469 1 93.25 367 ARG A O 1
ATOM 2701 N N . ALA A 1 368 ? 16.578 -19.531 -17.625 1 95 368 ALA A N 1
ATOM 2702 C CA . ALA A 1 368 ? 15.305 -20.125 -17.234 1 95 368 ALA A CA 1
ATOM 2703 C C . ALA A 1 368 ? 14.25 -19.047 -17 1 95 368 ALA A C 1
ATOM 2705 O O . ALA A 1 368 ? 13.07 -19.234 -17.312 1 95 368 ALA A O 1
ATOM 2706 N N . ARG A 1 369 ? 14.68 -17.953 -16.438 1 92.56 369 ARG A N 1
ATOM 2707 C CA . ARG A 1 369 ? 13.758 -16.844 -16.172 1 92.56 369 ARG A CA 1
ATOM 2708 C C . ARG A 1 369 ? 13.219 -16.25 -17.469 1 92.56 369 ARG A C 1
ATOM 2710 O O . ARG A 1 369 ? 12.023 -15.977 -17.594 1 92.56 369 ARG A O 1
ATOM 2717 N N . GLY A 1 370 ? 14.078 -16.062 -18.391 1 92.75 370 GLY A N 1
ATOM 2718 C CA . GLY A 1 370 ? 13.648 -15.539 -19.688 1 92.75 370 GLY A CA 1
ATOM 2719 C C . GLY A 1 370 ? 12.641 -16.438 -20.391 1 92.75 370 GLY A C 1
ATOM 2720 O O . GLY A 1 370 ? 11.648 -15.953 -20.938 1 92.75 370 GLY A O 1
ATOM 2721 N N . LEU A 1 371 ? 12.898 -17.719 -20.328 1 95.06 371 LEU A N 1
ATOM 2722 C CA . LEU A 1 371 ? 12.008 -18.688 -20.969 1 95.06 371 LEU A CA 1
ATOM 2723 C C . LEU A 1 371 ? 10.641 -18.703 -20.281 1 95.06 371 LEU A C 1
ATOM 2725 O O . LEU A 1 371 ? 9.609 -18.703 -20.953 1 95.06 371 LEU A O 1
ATOM 2729 N N . LEU A 1 372 ? 10.672 -18.672 -18.984 1 94.62 372 LEU A N 1
ATOM 2730 C CA . LEU A 1 372 ? 9.422 -18.719 -18.219 1 94.62 372 LEU A CA 1
ATOM 2731 C C . LEU A 1 372 ? 8.602 -17.469 -18.438 1 94.62 372 LEU A C 1
ATOM 2733 O O . LEU A 1 372 ? 7.379 -17.531 -18.609 1 94.62 372 LEU A O 1
ATOM 2737 N N . LEU A 1 373 ? 9.281 -16.328 -18.438 1 91 373 LEU A N 1
ATOM 2738 C CA . LEU A 1 373 ? 8.578 -15.062 -18.578 1 91 373 LEU A CA 1
ATOM 2739 C C . LEU A 1 373 ? 7.965 -14.945 -19.969 1 91 373 LEU A C 1
ATOM 2741 O O . LEU A 1 373 ? 6.836 -14.477 -20.125 1 91 373 LEU A O 1
ATOM 2745 N N . ALA A 1 374 ? 8.719 -15.344 -20.938 1 92.81 374 ALA A N 1
ATOM 2746 C CA . ALA A 1 374 ? 8.188 -15.375 -22.297 1 92.81 374 ALA A CA 1
ATOM 2747 C C . ALA A 1 374 ? 6.965 -16.281 -22.391 1 92.81 374 ALA A C 1
ATOM 2749 O O . ALA A 1 374 ? 5.941 -15.906 -22.969 1 92.81 374 ALA A O 1
ATOM 2750 N N . ALA A 1 375 ? 7.109 -17.406 -21.812 1 93.88 375 ALA A N 1
ATOM 2751 C CA . ALA A 1 375 ? 6.012 -18.375 -21.844 1 93.88 375 ALA A CA 1
ATOM 2752 C C . ALA A 1 375 ? 4.801 -17.844 -21.078 1 93.88 375 ALA A C 1
ATOM 2754 O O . ALA A 1 375 ? 3.656 -18.094 -21.469 1 93.88 375 ALA A O 1
ATOM 2755 N N . ALA A 1 376 ? 5.055 -17.203 -20 1 90.62 376 ALA A N 1
ATOM 2756 C CA . ALA A 1 376 ? 3.975 -16.641 -19.188 1 90.62 376 ALA A CA 1
ATOM 2757 C C . ALA A 1 376 ? 3.18 -15.609 -19.969 1 90.62 376 ALA A C 1
ATOM 2759 O O . ALA A 1 376 ? 1.951 -15.68 -20.047 1 90.62 376 ALA A O 1
ATOM 2760 N N . ILE A 1 377 ? 3.846 -14.672 -20.578 1 86.75 377 ILE A N 1
ATOM 2761 C CA . ILE A 1 377 ? 3.199 -13.602 -21.328 1 86.75 377 ILE A CA 1
ATOM 2762 C C . ILE A 1 377 ? 2.443 -14.188 -22.516 1 86.75 377 ILE A C 1
ATOM 2764 O O . ILE A 1 377 ? 1.262 -13.898 -22.719 1 86.75 377 ILE A O 1
ATOM 2768 N N . LEU A 1 378 ? 3.059 -15.078 -23.219 1 90.38 378 LEU A N 1
ATOM 2769 C CA . LEU A 1 378 ? 2.469 -15.633 -24.422 1 90.38 378 LEU A CA 1
ATOM 2770 C C . LEU A 1 378 ? 1.308 -16.562 -24.094 1 90.38 378 LEU A C 1
ATOM 2772 O O . LEU A 1 378 ? 0.291 -16.562 -24.781 1 90.38 378 LEU A O 1
ATOM 2776 N N . SER A 1 379 ? 1.502 -17.312 -23.031 1 92.06 379 SER A N 1
ATOM 2777 C CA . SER A 1 379 ? 0.439 -18.25 -22.688 1 92.06 379 SER A CA 1
ATOM 2778 C C . SER A 1 379 ? -0.799 -17.516 -22.172 1 92.06 379 SER A C 1
ATOM 2780 O O . SER A 1 379 ? -1.928 -17.922 -22.453 1 92.06 379 SER A O 1
ATOM 2782 N N . ILE A 1 380 ? -0.662 -16.469 -21.5 1 81.94 380 ILE A N 1
ATOM 2783 C CA . ILE A 1 380 ? -1.797 -15.68 -21.031 1 81.94 380 ILE A CA 1
ATOM 2784 C C . ILE A 1 380 ? -2.479 -15 -22.219 1 81.94 380 ILE A C 1
ATOM 2786 O O . ILE A 1 380 ? -3.709 -14.938 -22.281 1 81.94 380 ILE A O 1
ATOM 2790 N N . LEU A 1 381 ? -1.671 -14.547 -23.172 1 83.88 381 LEU A N 1
ATOM 2791 C CA . LEU A 1 381 ? -2.195 -13.93 -24.391 1 83.88 381 LEU A CA 1
ATOM 2792 C C . LEU A 1 381 ? -2.98 -14.938 -25.219 1 83.88 381 LEU A C 1
ATOM 2794 O O . LEU A 1 381 ? -3.961 -14.578 -25.875 1 83.88 381 LEU A O 1
ATOM 2798 N N . LEU A 1 382 ? -2.574 -16.094 -25.125 1 88.31 382 LEU A N 1
ATOM 2799 C CA . LEU A 1 382 ? -3.16 -17.125 -25.969 1 88.31 382 LEU A CA 1
ATOM 2800 C C . LEU A 1 382 ? -4.332 -17.797 -25.266 1 88.31 382 LEU A C 1
ATOM 2802 O O . LEU A 1 382 ? -5.113 -18.516 -25.891 1 88.31 382 LEU A O 1
ATOM 2806 N N . ASN A 1 383 ? -4.465 -17.516 -24.016 1 86.5 383 ASN A N 1
ATOM 2807 C CA . ASN A 1 383 ? -5.438 -18.25 -23.219 1 86.5 383 ASN A CA 1
ATOM 2808 C C . ASN A 1 383 ? -6.859 -18.031 -23.734 1 86.5 383 ASN A C 1
ATOM 2810 O O . ASN A 1 383 ? -7.641 -18.984 -23.844 1 86.5 383 ASN A O 1
ATOM 2814 N N . PRO A 1 384 ? -7.262 -16.781 -24.078 1 79.69 384 PRO A N 1
ATOM 2815 C CA . PRO A 1 384 ? -8.602 -16.594 -24.641 1 79.69 384 PRO A CA 1
ATOM 2816 C C . PRO A 1 384 ? -8.82 -17.375 -25.922 1 79.69 384 PRO A C 1
ATOM 2818 O O . PRO A 1 384 ? -9.922 -17.875 -26.188 1 79.69 384 PRO A O 1
ATOM 2821 N N . LEU A 1 385 ? -7.844 -17.5 -26.688 1 83.06 385 LEU A N 1
ATOM 2822 C CA . LEU A 1 385 ? -7.922 -18.281 -27.922 1 83.06 385 LEU A CA 1
ATOM 2823 C C . LEU A 1 385 ? -8.117 -19.75 -27.609 1 83.06 385 LEU A C 1
ATOM 2825 O O . LEU A 1 385 ? -8.797 -20.469 -28.359 1 83.06 385 LEU A O 1
ATOM 2829 N N . MET A 1 386 ? -7.473 -20.188 -26.578 1 87.56 386 MET A N 1
ATOM 2830 C CA . MET A 1 386 ? -7.641 -21.578 -26.172 1 87.56 386 MET A CA 1
ATOM 2831 C C . MET A 1 386 ? -9.078 -21.844 -25.75 1 87.56 386 MET A C 1
ATOM 2833 O O . MET A 1 386 ? -9.641 -22.891 -26.094 1 87.56 386 MET A O 1
ATOM 2837 N N . PHE A 1 387 ? -9.688 -20.953 -25.078 1 84.81 387 PHE A N 1
ATOM 2838 C CA . PHE A 1 387 ? -11.078 -21.125 -24.672 1 84.81 387 PHE A CA 1
ATOM 2839 C C . PHE A 1 387 ? -12 -21.094 -25.891 1 84.81 387 PHE A C 1
ATOM 2841 O O . PHE A 1 387 ? -12.969 -21.859 -25.953 1 84.81 387 PHE A O 1
ATOM 2848 N N . ALA A 1 388 ? -11.719 -20.234 -26.781 1 83.56 388 ALA A N 1
ATOM 2849 C CA . ALA A 1 388 ? -12.516 -20.172 -28 1 83.56 388 ALA A CA 1
ATOM 2850 C C . ALA A 1 388 ? -12.445 -21.5 -28.781 1 83.56 388 ALA A C 1
ATOM 2852 O O . ALA A 1 388 ? -13.453 -21.953 -29.312 1 83.56 388 ALA A O 1
ATOM 2853 N N . LEU A 1 389 ? -11.281 -21.969 -28.844 1 85.88 389 LEU A N 1
ATOM 2854 C CA . LEU A 1 389 ? -11.07 -23.234 -29.516 1 85.88 389 LEU A CA 1
ATOM 2855 C C . LEU A 1 389 ? -11.844 -24.359 -28.828 1 85.88 389 LEU A C 1
ATOM 2857 O O . LEU A 1 389 ? -12.469 -25.188 -29.5 1 85.88 389 LEU A O 1
ATOM 2861 N N . ILE A 1 390 ? -11.805 -24.359 -27.578 1 85.62 390 ILE A N 1
ATOM 2862 C CA . ILE A 1 390 ? -12.461 -25.422 -26.828 1 85.62 390 ILE A CA 1
ATOM 2863 C C . ILE A 1 390 ? -13.977 -25.281 -26.922 1 85.62 390 ILE A C 1
ATOM 2865 O O . ILE A 1 390 ? -14.695 -26.266 -26.984 1 85.62 390 ILE A O 1
ATOM 2869 N N . ASP A 1 391 ? -14.438 -24.094 -26.922 1 84.12 391 ASP A N 1
ATOM 2870 C CA . ASP A 1 391 ? -15.867 -23.859 -27.109 1 84.12 391 ASP A CA 1
ATOM 2871 C C . ASP A 1 391 ? -16.344 -24.406 -28.453 1 84.12 391 ASP A C 1
ATOM 2873 O O . ASP A 1 391 ? -17.453 -24.938 -28.547 1 84.12 391 ASP A O 1
ATOM 2877 N N . ARG A 1 392 ? -15.555 -24.297 -29.391 1 86 392 ARG A N 1
ATOM 2878 C CA . ARG A 1 392 ? -15.883 -24.844 -30.703 1 86 392 ARG A CA 1
ATOM 2879 C C . ARG A 1 392 ? -15.867 -26.359 -30.688 1 86 392 ARG A C 1
ATOM 2881 O O . ARG A 1 392 ? -16.734 -27 -31.281 1 86 392 ARG A O 1
ATOM 2888 N N . LEU A 1 393 ? -14.898 -26.875 -30.016 1 86.12 393 LEU A N 1
ATOM 2889 C CA . LEU A 1 393 ? -14.766 -28.312 -29.953 1 86.12 393 LEU A CA 1
ATOM 2890 C C . LEU A 1 393 ? -15.898 -28.938 -29.141 1 86.12 393 LEU A C 1
ATOM 2892 O O . LEU A 1 393 ? -16.359 -30.047 -29.438 1 86.12 393 LEU A O 1
ATOM 2896 N N . LYS A 1 394 ? -16.297 -28.234 -28.062 1 83.19 394 LYS A N 1
ATOM 2897 C CA . LYS A 1 394 ? -17.391 -28.719 -27.219 1 83.19 394 LYS A CA 1
ATOM 2898 C C . LYS A 1 394 ? -18.688 -28.828 -28 1 83.19 394 LYS A C 1
ATOM 2900 O O . LYS A 1 394 ? -19.531 -29.672 -27.688 1 83.19 394 LYS A O 1
ATOM 2905 N N . ARG A 1 395 ? -18.812 -28.016 -28.953 1 79.44 395 ARG A N 1
ATOM 2906 C CA . ARG A 1 395 ? -20 -28.062 -29.781 1 79.44 395 ARG A CA 1
ATOM 2907 C C . ARG A 1 395 ? -20.047 -29.328 -30.625 1 79.44 395 ARG A C 1
ATOM 2909 O O . ARG A 1 395 ? -21.125 -29.828 -30.969 1 79.44 395 ARG A O 1
ATOM 2916 N N . GLU A 1 396 ? -18.922 -29.844 -30.812 1 78.19 396 GLU A N 1
ATOM 2917 C CA . GLU A 1 396 ? -18.828 -31.031 -31.672 1 78.19 396 GLU A CA 1
ATOM 2918 C C . GLU A 1 396 ? -18.875 -32.312 -30.859 1 78.19 396 GLU A C 1
ATOM 2920 O O . GLU A 1 396 ? -19.047 -33.406 -31.406 1 78.19 396 GLU A O 1
ATOM 2925 N N . VAL A 1 397 ? -18.594 -32.188 -29.609 1 73.88 397 VAL A N 1
ATOM 2926 C CA . VAL A 1 397 ? -18.578 -33.344 -28.75 1 73.88 397 VAL A CA 1
ATOM 2927 C C . VAL A 1 397 ? -19.953 -33.562 -28.156 1 73.88 397 VAL A C 1
ATOM 2929 O O . VAL A 1 397 ? -20.562 -32.656 -27.594 1 73.88 397 VAL A O 1
ATOM 2932 N N . PRO A 1 398 ? -20.625 -34.688 -28.406 1 68.06 398 PRO A N 1
ATOM 2933 C CA . PRO A 1 398 ? -21.938 -34.969 -27.828 1 68.06 398 PRO A CA 1
ATOM 2934 C C . PRO A 1 398 ? -21.953 -34.906 -26.312 1 68.06 398 PRO A C 1
ATOM 2936 O O . PRO A 1 398 ? -20.938 -35.188 -25.672 1 68.06 398 PRO A O 1
ATOM 2939 N N . ALA A 1 399 ? -22.922 -34.156 -25.609 1 63.59 399 ALA A N 1
ATOM 2940 C CA . ALA A 1 399 ? -23.109 -34.094 -24.156 1 63.59 399 ALA A CA 1
ATOM 2941 C C . ALA A 1 399 ? -23.188 -35.469 -23.547 1 63.59 399 ALA A C 1
ATOM 2943 O O . ALA A 1 399 ? -23.969 -36.312 -23.984 1 63.59 399 ALA A O 1
ATOM 2944 N N . GLU A 1 400 ? -22.016 -35.938 -23.125 1 66.31 400 GLU A N 1
ATOM 2945 C CA . GLU A 1 400 ? -22.031 -37.219 -22.453 1 66.31 400 GLU A CA 1
ATOM 2946 C C . GLU A 1 400 ? -22.703 -37.156 -21.078 1 66.31 400 GLU A C 1
ATOM 2948 O O . GLU A 1 400 ? -22.641 -36.094 -20.422 1 66.31 400 GLU A O 1
ATOM 2953 N N . PRO A 1 401 ? -23.594 -38.031 -20.672 1 58.09 401 PRO A N 1
ATOM 2954 C CA . PRO A 1 401 ? -24.203 -38 -19.328 1 58.09 401 PRO A CA 1
ATOM 2955 C C . PRO A 1 401 ? -23.172 -37.938 -18.203 1 58.09 401 PRO A C 1
ATOM 2957 O O . PRO A 1 401 ? -22.047 -38.438 -18.359 1 58.09 401 PRO A O 1
ATOM 2960 N N . ALA A 1 402 ? -23.359 -36.875 -17.328 1 54.09 402 ALA A N 1
ATOM 2961 C CA . ALA A 1 402 ? -22.531 -36.75 -16.125 1 54.09 402 ALA A CA 1
ATOM 2962 C C . ALA A 1 402 ? -22.391 -38.094 -15.422 1 54.09 402 ALA A C 1
ATOM 2964 O O . ALA A 1 402 ? -23.391 -38.781 -15.203 1 54.09 402 ALA A O 1
ATOM 2965 N N . PRO A 1 403 ? -21.234 -38.75 -15.438 1 46.25 403 PRO A N 1
ATOM 2966 C CA . PRO A 1 403 ? -21.297 -39.969 -14.625 1 46.25 403 PRO A CA 1
ATOM 2967 C C . PRO A 1 403 ? -22.031 -39.75 -13.297 1 46.25 403 PRO A C 1
ATOM 2969 O O . PRO A 1 403 ? -22.078 -38.625 -12.789 1 46.25 403 PRO A O 1
ATOM 2972 N N . ALA A 1 404 ? -22.984 -40.688 -12.969 1 44.44 404 ALA A N 1
ATOM 2973 C CA . ALA A 1 404 ? -23.5 -40.719 -11.609 1 44.44 404 ALA A CA 1
ATOM 2974 C C . ALA A 1 404 ? -22.375 -40.562 -10.594 1 44.44 404 ALA A C 1
ATOM 2976 O O . ALA A 1 404 ? -21.469 -41.406 -10.539 1 44.44 404 ALA A O 1
ATOM 2977 N N . ASP A 1 405 ? -22 -39.281 -10.219 1 33.78 405 ASP A N 1
ATOM 2978 C CA . ASP A 1 405 ? -21.125 -39.219 -9.055 1 33.78 405 ASP A CA 1
ATOM 2979 C C . ASP A 1 405 ? -21.641 -40.094 -7.918 1 33.78 405 ASP A C 1
ATOM 2981 O O . ASP A 1 405 ? -22.844 -40.094 -7.625 1 33.78 405 ASP A O 1
ATOM 2985 N N . MET B 1 1 ? 17.438 -11.18 10.625 1 29.77 1 MET B N 1
ATOM 2986 C CA . MET B 1 1 ? 16.594 -10.305 9.812 1 29.77 1 MET B CA 1
ATOM 2987 C C . MET B 1 1 ? 17.219 -10.07 8.438 1 29.77 1 MET B C 1
ATOM 2989 O O . MET B 1 1 ? 18.422 -9.797 8.336 1 29.77 1 MET B O 1
ATOM 2993 N N . HIS B 1 2 ? 16.938 -10.883 7.488 1 42.34 2 HIS B N 1
ATOM 2994 C CA . HIS B 1 2 ? 17.516 -10.766 6.156 1 42.34 2 HIS B CA 1
ATOM 2995 C C . HIS B 1 2 ? 17.891 -9.32 5.84 1 42.34 2 HIS B C 1
ATOM 2997 O O . HIS B 1 2 ? 17.016 -8.461 5.699 1 42.34 2 HIS B O 1
ATOM 3003 N N . ALA B 1 3 ? 18.969 -8.828 6.484 1 46 3 ALA B N 1
ATOM 3004 C CA . ALA B 1 3 ? 19.75 -7.59 6.441 1 46 3 ALA B CA 1
ATOM 3005 C C . ALA B 1 3 ? 19.688 -6.953 5.055 1 46 3 ALA B C 1
ATOM 3007 O O . ALA B 1 3 ? 19.797 -5.73 4.922 1 46 3 ALA B O 1
ATOM 3008 N N . ASP B 1 4 ? 19.156 -7.785 3.953 1 62.41 4 ASP B N 1
ATOM 3009 C CA . ASP B 1 4 ? 19.344 -7.352 2.572 1 62.41 4 ASP B CA 1
ATOM 3010 C C . ASP B 1 4 ? 18.047 -6.805 1.99 1 62.41 4 ASP B C 1
ATOM 3012 O O . ASP B 1 4 ? 17.984 -6.48 0.803 1 62.41 4 ASP B O 1
ATOM 3016 N N . THR B 1 5 ? 16.984 -6.645 3.025 1 80.88 5 THR B N 1
ATOM 3017 C CA . THR B 1 5 ? 15.773 -6.098 2.439 1 80.88 5 THR B CA 1
ATOM 3018 C C . THR B 1 5 ? 15.258 -4.918 3.264 1 80.88 5 THR B C 1
ATOM 3020 O O . THR B 1 5 ? 14.219 -5.02 3.924 1 80.88 5 THR B O 1
ATOM 3023 N N . PRO B 1 6 ? 15.93 -3.803 3.205 1 84.88 6 PRO B N 1
ATOM 3024 C CA . PRO B 1 6 ? 15.617 -2.652 4.055 1 84.88 6 PRO B CA 1
ATOM 3025 C C . PRO B 1 6 ? 14.188 -2.146 3.859 1 84.88 6 PRO B C 1
ATOM 3027 O O . PRO B 1 6 ? 13.539 -1.723 4.82 1 84.88 6 PRO B O 1
ATOM 3030 N N . LEU B 1 7 ? 13.711 -2.225 2.686 1 89.31 7 LEU B N 1
ATOM 3031 C CA . LEU B 1 7 ? 12.359 -1.747 2.42 1 89.31 7 LEU B CA 1
ATOM 3032 C C . LEU B 1 7 ? 11.328 -2.646 3.088 1 89.31 7 LEU B C 1
ATOM 3034 O O . LEU B 1 7 ? 10.391 -2.158 3.729 1 89.31 7 LEU B O 1
ATOM 3038 N N . LEU B 1 8 ? 11.555 -3.934 3.016 1 88.25 8 LEU B N 1
ATOM 3039 C CA . LEU B 1 8 ? 10.625 -4.902 3.586 1 88.25 8 LEU B CA 1
ATOM 3040 C C . LEU B 1 8 ? 10.586 -4.789 5.105 1 88.25 8 LEU B C 1
ATOM 3042 O O . LEU B 1 8 ? 9.508 -4.758 5.703 1 88.25 8 LEU B O 1
ATOM 3046 N N . SER B 1 9 ? 11.75 -4.738 5.688 1 87.94 9 SER B N 1
ATOM 3047 C CA . SER B 1 9 ? 11.828 -4.66 7.145 1 87.94 9 SER B CA 1
ATOM 3048 C C . SER B 1 9 ? 11.234 -3.354 7.66 1 87.94 9 SER B C 1
ATOM 3050 O O . SER B 1 9 ? 10.609 -3.328 8.719 1 87.94 9 SER B O 1
ATOM 3052 N N . THR B 1 10 ? 11.43 -2.309 6.891 1 90.19 10 THR B N 1
ATOM 3053 C CA . THR B 1 10 ? 10.906 -1.006 7.285 1 90.19 10 THR B CA 1
ATOM 3054 C C . THR B 1 10 ? 9.375 -1.007 7.254 1 90.19 10 THR B C 1
ATOM 3056 O O . THR B 1 10 ? 8.734 -0.538 8.195 1 90.19 10 THR B O 1
ATOM 3059 N N . ILE B 1 11 ? 8.828 -1.564 6.207 1 92.94 11 ILE B N 1
ATOM 3060 C CA . ILE B 1 11 ? 7.379 -1.572 6.051 1 92.94 11 ILE B CA 1
ATOM 3061 C C . ILE B 1 11 ? 6.758 -2.539 7.059 1 92.94 11 ILE B C 1
ATOM 3063 O O . ILE B 1 11 ? 5.832 -2.176 7.785 1 92.94 11 ILE B O 1
ATOM 3067 N N . ILE B 1 12 ? 7.285 -3.752 7.168 1 92.75 12 ILE B N 1
ATOM 3068 C CA . ILE B 1 12 ? 6.703 -4.781 8.023 1 92.75 12 ILE B CA 1
ATOM 3069 C C . ILE B 1 12 ? 6.883 -4.395 9.492 1 92.75 12 ILE B C 1
ATOM 3071 O O . ILE B 1 12 ? 5.93 -4.426 10.266 1 92.75 12 ILE B O 1
ATOM 3075 N N . GLY B 1 13 ? 8.164 -4.035 9.852 1 91.25 13 GLY B N 1
ATOM 3076 C CA . GLY B 1 13 ? 8.414 -3.602 11.219 1 91.25 13 GLY B CA 1
ATOM 3077 C C . GLY B 1 13 ? 7.59 -2.391 11.625 1 91.25 13 GLY B C 1
ATOM 3078 O O . GLY B 1 13 ? 7.074 -2.328 12.742 1 91.25 13 GLY B O 1
ATOM 3079 N N . GLY B 1 14 ? 7.504 -1.468 10.711 1 91.69 14 GLY B N 1
ATOM 3080 C CA . GLY B 1 14 ? 6.727 -0.27 10.977 1 91.69 14 GLY B CA 1
ATOM 3081 C C . GLY B 1 14 ? 5.25 -0.552 11.18 1 91.69 14 GLY B C 1
ATOM 3082 O O . GLY B 1 14 ? 4.652 -0.08 12.148 1 91.69 14 GLY B O 1
ATOM 3083 N N . ILE B 1 15 ? 4.66 -1.337 10.305 1 93.69 15 ILE B N 1
ATOM 3084 C CA . ILE B 1 15 ? 3.232 -1.632 10.352 1 93.69 15 ILE B CA 1
ATOM 3085 C C . ILE B 1 15 ? 2.91 -2.443 11.602 1 93.69 15 ILE B C 1
ATOM 3087 O O . ILE B 1 15 ? 1.93 -2.164 12.297 1 93.69 15 ILE B O 1
ATOM 3091 N N . VAL B 1 16 ? 3.725 -3.412 11.938 1 94.31 16 VAL B N 1
ATOM 3092 C CA . VAL B 1 16 ? 3.477 -4.27 13.094 1 94.31 16 VAL B CA 1
ATOM 3093 C C . VAL B 1 16 ? 3.613 -3.461 14.383 1 94.31 16 VAL B C 1
ATOM 3095 O O . VAL B 1 16 ? 2.76 -3.543 15.266 1 94.31 16 VAL B O 1
ATOM 3098 N N . LEU B 1 17 ? 4.672 -2.689 14.453 1 94.44 17 LEU B N 1
ATOM 3099 C CA . LEU B 1 17 ? 4.887 -1.86 15.633 1 94.44 17 LEU B CA 1
ATOM 3100 C C . LEU B 1 17 ? 3.773 -0.83 15.789 1 94.44 17 LEU B C 1
ATOM 3102 O O . LEU B 1 17 ? 3.301 -0.58 16.891 1 94.44 17 LEU B O 1
ATOM 3106 N N . ALA B 1 18 ? 3.441 -0.19 14.703 1 94.25 18 ALA B N 1
ATOM 3107 C CA . ALA B 1 18 ? 2.365 0.796 14.719 1 94.25 18 ALA B CA 1
ATOM 3108 C C . ALA B 1 18 ? 1.047 0.162 15.156 1 94.25 18 ALA B C 1
ATOM 3110 O O . ALA B 1 18 ? 0.252 0.788 15.867 1 94.25 18 ALA B O 1
ATOM 3111 N N . PHE B 1 19 ? 0.846 -1.059 14.719 1 94.69 19 PHE B N 1
ATOM 3112 C CA . PHE B 1 19 ? -0.376 -1.755 15.102 1 94.69 19 PHE B CA 1
ATOM 3113 C C . PHE B 1 19 ? -0.41 -2 16.609 1 94.69 19 PHE B C 1
ATOM 3115 O O . PHE B 1 19 ? -1.421 -1.735 17.266 1 94.69 19 PHE B O 1
ATOM 3122 N N . VAL B 1 20 ? 0.644 -2.482 17.141 1 94.69 20 VAL B N 1
ATOM 3123 C CA . VAL B 1 20 ? 0.729 -2.793 18.562 1 94.69 20 VAL B CA 1
ATOM 3124 C C . VAL B 1 20 ? 0.541 -1.517 19.375 1 94.69 20 VAL B C 1
ATOM 3126 O O . VAL B 1 20 ? -0.302 -1.467 20.281 1 94.69 20 VAL B O 1
ATOM 3129 N N . LEU B 1 21 ? 1.248 -0.501 19 1 94.25 21 LEU B N 1
ATOM 3130 C CA . LEU B 1 21 ? 1.202 0.734 19.781 1 94.25 21 LEU B CA 1
ATOM 3131 C C . LEU B 1 21 ? -0.091 1.496 19.516 1 94.25 21 LEU B C 1
ATOM 3133 O O . LEU B 1 21 ? -0.603 2.189 20.391 1 94.25 21 LEU B O 1
ATOM 3137 N N . GLY B 1 22 ? -0.54 1.424 18.297 1 91.75 22 GLY B N 1
ATOM 3138 C CA . GLY B 1 22 ? -1.846 1.998 18.016 1 91.75 22 GLY B CA 1
ATOM 3139 C C . GLY B 1 22 ? -2.961 1.374 18.828 1 91.75 22 GLY B C 1
ATOM 3140 O O . GLY B 1 22 ? -3.848 2.078 19.312 1 91.75 22 GLY B O 1
ATOM 3141 N N . THR B 1 23 ? -2.895 0.06 19 1 92 23 THR B N 1
ATOM 3142 C CA . THR B 1 23 ? -3.883 -0.657 19.797 1 92 23 THR B CA 1
ATOM 3143 C C . THR B 1 23 ? -3.775 -0.267 21.281 1 92 23 THR B C 1
ATOM 3145 O O . THR B 1 23 ? -4.793 -0.112 21.953 1 92 23 THR B O 1
ATOM 3148 N N . ILE B 1 24 ? -2.615 -0.113 21.734 1 93.44 24 ILE B N 1
ATOM 3149 C CA . ILE B 1 24 ? -2.395 0.309 23.109 1 93.44 24 ILE B CA 1
ATOM 3150 C C . ILE B 1 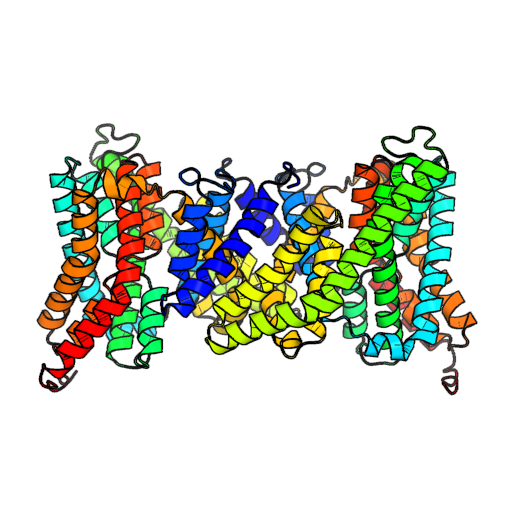24 ? -2.963 1.711 23.312 1 93.44 24 ILE B C 1
ATOM 3152 O O . ILE B 1 24 ? -3.617 1.979 24.328 1 93.44 24 ILE B O 1
ATOM 3156 N N . ALA B 1 25 ? -2.693 2.607 22.375 1 89.19 25 ALA B N 1
ATOM 3157 C CA . ALA B 1 25 ? -3.244 3.959 22.438 1 89.19 25 ALA B CA 1
ATOM 3158 C C . ALA B 1 25 ? -4.77 3.926 22.5 1 89.19 25 ALA B C 1
ATOM 3160 O O . ALA B 1 25 ? -5.379 4.621 23.328 1 89.19 25 ALA B O 1
ATOM 3161 N N . GLN B 1 26 ? -5.316 3.109 21.641 1 85.88 26 GLN B N 1
ATOM 3162 C CA . GLN B 1 26 ? -6.77 2.986 21.609 1 85.88 26 GLN B CA 1
ATOM 3163 C C . GLN B 1 26 ? -7.309 2.477 22.953 1 85.88 26 GLN B C 1
ATOM 3165 O O . GLN B 1 26 ? -8.352 2.93 23.422 1 85.88 26 GLN B O 1
ATOM 3170 N N . ARG B 1 27 ? -6.672 1.567 23.562 1 87.06 27 ARG B N 1
ATOM 3171 C CA . ARG B 1 27 ? -7.074 1.017 24.844 1 87.06 27 ARG B CA 1
ATOM 3172 C C . ARG B 1 27 ? -6.996 2.074 25.938 1 87.06 27 ARG B C 1
ATOM 3174 O O . ARG B 1 27 ? -7.773 2.043 26.891 1 87.06 27 ARG B O 1
ATOM 3181 N N . LEU B 1 28 ? -6.109 2.988 25.766 1 86.06 28 LEU B N 1
ATOM 3182 C CA . LEU B 1 28 ? -5.949 4.078 26.719 1 86.06 28 LEU B CA 1
ATOM 3183 C C . LEU B 1 28 ? -6.871 5.242 26.375 1 86.06 28 LEU B C 1
ATOM 3185 O O . LEU B 1 28 ? -6.707 6.344 26.906 1 86.06 28 LEU B O 1
ATOM 3189 N N . ARG B 1 29 ? -7.703 5.051 25.359 1 80.69 29 ARG B N 1
ATOM 3190 C CA . ARG B 1 29 ? -8.695 6.027 24.922 1 80.69 29 ARG B CA 1
ATOM 3191 C C . ARG B 1 29 ? -8.031 7.227 24.25 1 80.69 29 ARG B C 1
ATOM 3193 O O . ARG B 1 29 ? -8.461 8.367 24.438 1 80.69 29 ARG B O 1
ATOM 3200 N N . LEU B 1 30 ? -6.898 6.922 23.641 1 81.25 30 LEU B N 1
ATOM 3201 C CA . LEU B 1 30 ? -6.207 7.91 22.812 1 81.25 30 LEU B CA 1
ATOM 3202 C C . LEU B 1 30 ? -6.375 7.598 21.328 1 81.25 30 LEU B C 1
ATOM 3204 O O . LEU B 1 30 ? -6.66 6.457 20.969 1 81.25 30 LEU B O 1
ATOM 3208 N N . PRO B 1 31 ? -6.309 8.68 20.469 1 80.56 31 PRO B N 1
ATOM 3209 C CA . PRO B 1 31 ? -6.305 8.398 19.047 1 80.56 31 PRO B CA 1
ATOM 3210 C C . PRO B 1 31 ? -5.148 7.484 18.625 1 80.56 31 PRO B C 1
ATOM 3212 O O . PRO B 1 31 ? -4.027 7.648 19.109 1 80.56 31 PRO B O 1
ATOM 3215 N N . PRO B 1 32 ? -5.434 6.551 17.766 1 86.12 32 PRO B N 1
ATOM 3216 C CA . PRO B 1 32 ? -4.395 5.613 17.344 1 86.12 32 PRO B CA 1
ATOM 3217 C C . PRO B 1 32 ? -3.174 6.312 16.75 1 86.12 32 PRO B C 1
ATOM 3219 O O . PRO B 1 32 ? -2.062 5.785 16.797 1 86.12 32 PRO B O 1
ATOM 3222 N N . LEU B 1 33 ? -3.371 7.465 16.203 1 83.19 33 LEU B N 1
ATOM 3223 C CA . LEU B 1 33 ? -2.289 8.219 15.586 1 83.19 33 LEU B CA 1
ATOM 3224 C C . LEU B 1 33 ? -1.154 8.461 16.578 1 83.19 33 LEU B C 1
ATOM 3226 O O . LEU B 1 33 ? 0.016 8.5 16.188 1 83.19 33 LEU B O 1
ATOM 3230 N N . VAL B 1 34 ? -1.473 8.617 17.828 1 84.94 34 VAL B N 1
ATOM 3231 C CA . VAL B 1 34 ? -0.45 8.766 18.859 1 84.94 34 VAL B CA 1
ATOM 3232 C C . VAL B 1 34 ? 0.426 7.516 18.906 1 84.94 34 VAL B C 1
ATOM 3234 O O . VAL B 1 34 ? 1.646 7.609 19.078 1 84.94 34 VAL B O 1
A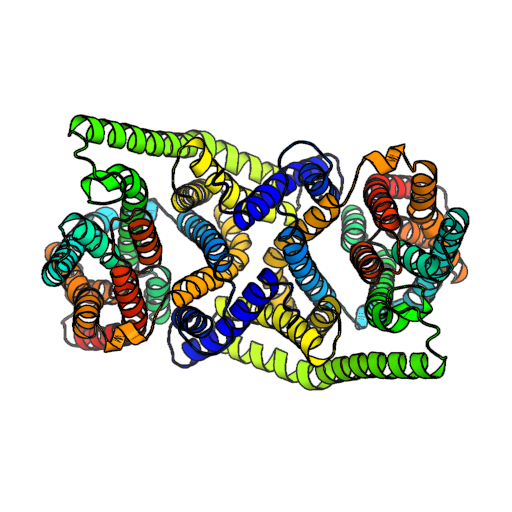TOM 3237 N N . GLY B 1 35 ? -0.232 6.414 18.844 1 90 35 GLY B N 1
ATOM 3238 C CA . GLY B 1 35 ? 0.508 5.164 18.797 1 90 35 GLY B CA 1
ATOM 3239 C C . GLY B 1 35 ? 1.421 5.043 17.594 1 90 35 GLY B C 1
ATOM 3240 O O . GLY B 1 35 ? 2.537 4.531 17.703 1 90 35 GLY B O 1
ATOM 3241 N N . TYR B 1 36 ? 0.954 5.52 16.406 1 90.94 36 TYR B N 1
ATOM 3242 C CA . TYR B 1 36 ? 1.771 5.48 15.203 1 90.94 36 TYR B CA 1
ATOM 3243 C C . TYR B 1 36 ? 3.012 6.352 15.359 1 90.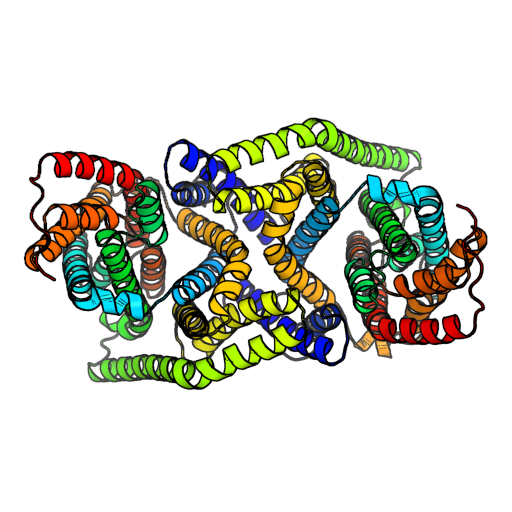94 36 TYR B C 1
ATOM 3245 O O . TYR B 1 36 ? 4.109 5.961 14.945 1 90.94 36 TYR B O 1
ATOM 3253 N N . LEU B 1 37 ? 2.869 7.527 15.961 1 88.31 37 LEU B N 1
ATOM 3254 C CA . LEU B 1 37 ? 3.992 8.422 16.219 1 88.31 37 LEU B CA 1
ATOM 3255 C C . LEU B 1 37 ? 4.996 7.781 17.172 1 88.31 37 LEU B C 1
ATOM 3257 O O . LEU B 1 37 ? 6.207 7.859 16.938 1 88.31 37 LEU B O 1
ATOM 3261 N N . CYS B 1 38 ? 4.488 7.16 18.203 1 92.19 38 CYS B N 1
ATOM 3262 C CA . CYS B 1 38 ? 5.352 6.496 19.172 1 92.19 38 CYS B CA 1
ATOM 3263 C C . CYS B 1 38 ? 6.109 5.34 18.516 1 92.19 38 CYS B C 1
ATOM 3265 O O . CYS B 1 38 ? 7.258 5.07 18.875 1 92.19 38 CYS B O 1
ATOM 3267 N N . ALA B 1 39 ? 5.391 4.617 17.656 1 93.56 39 ALA B N 1
ATOM 3268 C CA . ALA B 1 39 ? 6.074 3.566 16.906 1 93.56 39 ALA B CA 1
ATOM 3269 C C . ALA B 1 39 ? 7.254 4.129 16.125 1 93.56 39 ALA B C 1
ATOM 3271 O O . ALA B 1 39 ? 8.312 3.498 16.031 1 93.56 39 ALA B O 1
ATOM 3272 N N . GLY B 1 40 ? 7.062 5.297 15.539 1 91.94 40 GLY B N 1
ATOM 3273 C CA . GLY B 1 40 ? 8.141 5.973 14.844 1 91.94 40 GLY B CA 1
ATOM 3274 C C . GLY B 1 40 ? 9.297 6.348 15.75 1 91.94 40 GLY B C 1
ATOM 3275 O O . GLY B 1 40 ? 10.461 6.164 15.391 1 91.94 40 GLY B O 1
ATOM 3276 N N . VAL B 1 41 ? 8.969 6.816 16.922 1 91 41 VAL B N 1
ATOM 3277 C CA . VAL B 1 41 ? 10 7.176 17.891 1 91 41 VAL B CA 1
ATOM 3278 C C . VAL B 1 41 ? 10.82 5.941 18.25 1 91 41 VAL B C 1
ATOM 3280 O O . VAL B 1 41 ? 12.055 6.004 18.297 1 91 41 VAL B O 1
ATOM 3283 N N . MET B 1 42 ? 10.156 4.84 18.422 1 92.94 42 MET B N 1
ATOM 3284 C CA . MET B 1 42 ? 10.82 3.604 18.812 1 92.94 42 MET B CA 1
ATOM 3285 C C . MET B 1 42 ? 11.656 3.039 17.672 1 92.94 42 MET B C 1
ATOM 3287 O O . MET B 1 42 ? 12.68 2.395 17.906 1 92.94 42 MET B O 1
ATOM 3291 N N . ALA B 1 43 ? 11.219 3.281 16.469 1 92 43 ALA B N 1
ATOM 3292 C CA . ALA B 1 43 ? 11.914 2.75 15.305 1 92 43 ALA B CA 1
ATOM 3293 C C . ALA B 1 43 ? 12.906 3.764 14.75 1 92 43 ALA B C 1
ATOM 3295 O O . ALA B 1 43 ? 13.492 3.553 13.688 1 92 43 ALA B O 1
ATOM 3296 N N . GLY B 1 44 ? 13.07 4.867 15.461 1 89.94 44 GLY B N 1
ATOM 3297 C CA . GLY B 1 44 ? 13.961 5.93 15.016 1 89.94 44 GLY B CA 1
ATOM 3298 C C . GLY B 1 44 ? 15.383 5.754 15.492 1 89.94 44 GLY B C 1
ATOM 3299 O O . GLY B 1 44 ? 15.672 4.859 16.297 1 89.94 44 GLY B O 1
ATOM 3300 N N . PRO B 1 45 ? 16.25 6.543 14.93 1 87.81 45 PRO B N 1
ATOM 3301 C CA . PRO B 1 45 ? 17.672 6.422 15.266 1 87.81 45 PRO B CA 1
ATOM 3302 C C . PRO B 1 45 ? 18 6.934 16.672 1 87.81 45 PRO B C 1
ATOM 3304 O O . PRO B 1 45 ? 19.078 6.648 17.203 1 87.81 45 PRO B O 1
ATOM 3307 N N . PHE B 1 46 ? 17.094 7.543 17.328 1 88.62 46 PHE B N 1
ATOM 3308 C CA . PHE B 1 46 ? 17.391 8.211 18.594 1 88.62 46 PHE B CA 1
ATOM 3309 C C . PHE B 1 46 ? 16.984 7.336 19.781 1 88.62 46 PHE B C 1
ATOM 3311 O O . PHE B 1 46 ? 17.141 7.73 20.938 1 88.62 46 PHE B O 1
ATOM 3318 N N . THR B 1 47 ? 16.406 6.191 19.547 1 86.62 47 THR B N 1
ATOM 3319 C CA . THR B 1 47 ? 16.031 5.227 20.562 1 86.62 47 THR B CA 1
ATOM 3320 C C . THR B 1 47 ? 16.641 3.857 20.266 1 86.62 47 THR B C 1
ATOM 3322 O O . THR B 1 47 ? 16.891 3.527 19.109 1 86.62 47 THR B O 1
ATOM 3325 N N . PRO B 1 48 ? 16.891 3.137 21.297 1 83.56 48 PRO B N 1
ATOM 3326 C CA . PRO B 1 48 ? 17.484 1.818 21.062 1 83.56 48 PRO B CA 1
ATOM 3327 C C . PRO B 1 48 ? 16.5 0.838 20.406 1 83.56 48 PRO B C 1
ATOM 3329 O O . PRO B 1 48 ? 15.289 0.974 20.578 1 83.56 48 PRO B O 1
ATOM 3332 N N . GLY B 1 49 ? 17.078 -0.046 19.578 1 81.88 49 GLY B N 1
ATOM 3333 C CA . GLY B 1 49 ? 16.25 -1.079 18.984 1 81.88 49 GLY B CA 1
ATOM 3334 C C . GLY B 1 49 ? 16.25 -1.053 17.469 1 81.88 49 GLY B C 1
ATOM 3335 O O . GLY B 1 49 ? 17.25 -0.714 16.844 1 81.88 49 GLY B O 1
ATOM 3336 N N . PHE B 1 50 ? 15.109 -1.456 16.906 1 82.31 50 PHE B N 1
ATOM 3337 C CA . PHE B 1 50 ? 14.914 -1.521 15.461 1 82.31 50 PHE B CA 1
ATOM 3338 C C . PHE B 1 50 ? 14.906 -0.125 14.852 1 82.31 50 PHE B C 1
ATOM 3340 O O . PHE B 1 50 ? 14.188 0.76 15.32 1 82.31 50 PHE B O 1
ATOM 3347 N N . VAL B 1 51 ? 15.867 0.138 13.922 1 83.94 51 VAL B N 1
ATOM 3348 C CA . VAL B 1 51 ? 15.922 1.417 13.219 1 83.94 51 VAL B CA 1
ATOM 3349 C C . VAL B 1 51 ? 15.492 1.226 11.766 1 83.94 51 VAL B C 1
ATOM 3351 O O . VAL B 1 51 ? 16.156 0.523 11 1 83.94 51 VAL B O 1
ATOM 3354 N N . ALA B 1 52 ? 14.344 1.77 11.414 1 85.38 52 ALA B N 1
ATOM 3355 C CA . ALA B 1 52 ? 13.867 1.734 10.031 1 85.38 52 ALA B CA 1
ATOM 3356 C C . ALA B 1 52 ? 14.797 2.52 9.109 1 85.38 52 ALA B C 1
ATOM 3358 O O . ALA B 1 52 ? 15.523 3.402 9.562 1 85.38 52 ALA B O 1
ATOM 3359 N N . ASP B 1 53 ? 14.852 2.156 7.855 1 85.38 53 ASP B N 1
ATOM 3360 C CA . ASP B 1 53 ? 15.734 2.797 6.891 1 85.38 53 ASP B CA 1
ATOM 3361 C C . ASP B 1 53 ? 15.422 4.285 6.754 1 85.38 53 ASP B C 1
ATOM 3363 O O . ASP B 1 53 ? 14.305 4.652 6.375 1 85.38 53 ASP B O 1
ATOM 3367 N N . GLN B 1 54 ? 16.391 5.074 6.98 1 77.88 54 GLN B N 1
ATOM 3368 C CA . GLN B 1 54 ? 16.203 6.52 7.074 1 77.88 54 GLN B CA 1
ATOM 3369 C C . GLN B 1 54 ? 16.047 7.145 5.688 1 77.88 54 GLN B C 1
ATOM 3371 O O . GLN B 1 54 ? 15.602 8.289 5.566 1 77.88 54 GLN B O 1
ATOM 3376 N N . SER B 1 55 ? 16.422 6.422 4.691 1 79.94 55 SER B N 1
ATOM 3377 C CA . SER B 1 55 ? 16.281 6.938 3.332 1 79.94 55 SER B CA 1
ATOM 3378 C C . SER B 1 55 ? 14.938 6.539 2.734 1 79.94 55 SER B C 1
ATOM 3380 O O . SER B 1 55 ? 14.352 7.289 1.949 1 79.94 55 SER B O 1
ATOM 3382 N N . LEU B 1 56 ? 14.414 5.422 3.195 1 86.38 56 LEU B N 1
ATOM 3383 C CA . LEU B 1 56 ? 13.203 4.879 2.602 1 86.38 56 LEU B CA 1
ATOM 3384 C C . LEU B 1 56 ? 11.969 5.375 3.342 1 86.38 56 LEU B C 1
ATOM 3386 O O . LEU B 1 56 ? 10.93 5.637 2.725 1 86.38 56 LEU B O 1
ATOM 3390 N N . ALA B 1 57 ? 12.102 5.613 4.594 1 85 57 ALA B N 1
ATOM 3391 C CA . ALA B 1 57 ? 10.969 5.992 5.426 1 85 57 ALA B CA 1
ATOM 3392 C C . ALA B 1 57 ? 10.383 7.328 4.98 1 85 57 ALA B C 1
ATOM 3394 O O . ALA B 1 57 ? 9.164 7.465 4.84 1 85 57 ALA B O 1
ATOM 3395 N N . PRO B 1 58 ? 11.258 8.289 4.629 1 79.06 58 PRO B N 1
ATOM 3396 C CA . PRO B 1 58 ? 10.703 9.562 4.16 1 79.06 58 PRO B CA 1
ATOM 3397 C C . PRO B 1 58 ? 9.969 9.43 2.828 1 79.06 58 PRO B C 1
ATOM 3399 O O . PRO B 1 58 ? 8.992 10.148 2.584 1 79.06 58 PRO B O 1
ATOM 3402 N N . GLN B 1 59 ? 10.414 8.586 2.029 1 84.62 59 GLN B N 1
ATOM 3403 C CA . GLN B 1 59 ? 9.75 8.391 0.746 1 84.62 59 GLN B CA 1
ATOM 3404 C C . GLN B 1 59 ? 8.383 7.727 0.928 1 84.62 59 GLN B C 1
ATOM 3406 O O . GLN B 1 59 ? 7.43 8.055 0.225 1 84.62 59 GLN B O 1
ATOM 3411 N N . LEU B 1 60 ? 8.32 6.805 1.836 1 87.88 60 LEU B N 1
ATOM 3412 C CA . LEU B 1 60 ? 7.043 6.191 2.17 1 87.88 60 LEU B CA 1
ATOM 3413 C C . LEU B 1 60 ? 6.086 7.219 2.768 1 87.88 60 LEU B C 1
ATOM 3415 O O . LEU B 1 60 ? 4.883 7.18 2.504 1 87.88 60 LEU B O 1
ATOM 3419 N N . ALA B 1 61 ? 6.691 8.094 3.539 1 84.38 61 ALA B N 1
ATOM 3420 C CA . ALA B 1 61 ? 5.906 9.172 4.137 1 84.38 61 ALA B CA 1
ATOM 3421 C C . ALA B 1 61 ? 5.293 10.062 3.062 1 84.38 61 ALA B C 1
ATOM 3423 O O . ALA B 1 61 ? 4.164 10.539 3.213 1 84.38 61 ALA B O 1
ATOM 3424 N N . GLU B 1 62 ? 6.062 10.312 2.049 1 84.38 62 GLU B N 1
ATOM 3425 C CA . GLU B 1 62 ? 5.574 11.141 0.953 1 84.38 62 GLU B CA 1
ATOM 3426 C C . GLU B 1 62 ? 4.375 10.492 0.265 1 84.38 62 GLU B C 1
ATOM 3428 O O . GLU B 1 62 ? 3.434 11.188 -0.131 1 84.38 62 GLU B O 1
ATOM 3433 N N . LEU B 1 63 ? 4.402 9.188 0.105 1 90.44 63 LEU B N 1
ATOM 3434 C CA . LEU B 1 63 ? 3.252 8.477 -0.442 1 90.44 63 LEU B CA 1
ATOM 3435 C C . LEU B 1 63 ? 2.035 8.625 0.465 1 90.44 63 LEU B C 1
ATOM 3437 O O . LEU B 1 63 ? 0.912 8.781 -0.019 1 90.44 63 LEU B O 1
ATOM 3441 N N . GLY B 1 64 ? 2.309 8.547 1.713 1 87.25 64 GLY B N 1
ATOM 3442 C CA . GLY B 1 64 ? 1.24 8.758 2.678 1 87.25 64 GLY B CA 1
ATOM 3443 C C . GLY B 1 64 ? 0.606 10.133 2.58 1 87.25 64 GLY B C 1
ATOM 3444 O O . GLY B 1 64 ? -0.62 10.258 2.602 1 87.25 64 GLY B O 1
ATOM 3445 N N . VAL B 1 65 ? 1.449 11.125 2.41 1 82.19 65 VAL B N 1
ATOM 3446 C CA . VAL B 1 65 ? 0.969 12.5 2.277 1 82.19 65 VAL B CA 1
ATOM 3447 C C . VAL B 1 65 ? 0.114 12.625 1.021 1 82.19 65 VAL B C 1
ATOM 3449 O O . VAL B 1 65 ? -0.941 13.266 1.042 1 82.19 65 VAL B O 1
ATOM 3452 N N . ILE B 1 66 ? 0.57 12.062 -0.041 1 88.19 66 ILE B N 1
ATOM 3453 C CA . ILE B 1 66 ? -0.142 12.125 -1.312 1 88.19 66 ILE B CA 1
ATOM 3454 C C . ILE B 1 66 ? -1.534 11.516 -1.156 1 88.19 66 ILE B C 1
ATOM 3456 O O . ILE B 1 66 ? -2.535 12.141 -1.526 1 88.19 66 ILE B O 1
ATOM 3460 N N . LEU B 1 67 ? -1.597 10.367 -0.543 1 89.81 67 LEU B N 1
ATOM 3461 C CA . LEU B 1 67 ? -2.867 9.664 -0.43 1 89.81 67 LEU B CA 1
ATOM 3462 C C . LEU B 1 67 ? -3.775 10.344 0.592 1 89.81 67 LEU B C 1
ATOM 3464 O O . LEU B 1 67 ? -4.996 10.375 0.417 1 89.81 67 LEU B O 1
ATOM 3468 N N . LEU B 1 68 ? -3.186 10.875 1.645 1 80.06 68 LEU B N 1
ATOM 3469 C CA . LEU B 1 68 ? -3.965 11.617 2.631 1 80.06 68 LEU B CA 1
ATOM 3470 C C . LEU B 1 68 ? -4.59 12.859 2.006 1 80.06 68 LEU B C 1
ATOM 3472 O O . LEU B 1 68 ? -5.777 13.133 2.209 1 80.06 68 LEU B O 1
ATOM 3476 N N . MET B 1 69 ? -3.73 13.562 1.276 1 79.75 69 MET B N 1
ATOM 3477 C CA . MET B 1 69 ? -4.211 14.789 0.651 1 79.75 69 MET B CA 1
ATOM 3478 C C . MET B 1 69 ? -5.266 14.492 -0.407 1 79.75 69 MET B C 1
ATOM 3480 O O . MET B 1 69 ? -6.203 15.273 -0.595 1 79.75 69 MET B O 1
ATOM 3484 N N . PHE B 1 70 ? -5.117 13.391 -1.146 1 88.75 70 PHE B N 1
ATOM 3485 C CA . PHE B 1 70 ? -6.133 12.93 -2.088 1 88.75 70 PHE B CA 1
ATOM 3486 C C . PHE B 1 70 ? -7.457 12.688 -1.378 1 88.75 70 PHE B C 1
ATOM 3488 O O . PHE B 1 70 ? -8.516 13.07 -1.873 1 88.75 70 PHE B O 1
ATOM 3495 N N . GLY B 1 71 ? -7.414 12.062 -0.223 1 84.12 71 GLY B N 1
ATOM 3496 C CA . GLY B 1 71 ? -8.594 11.805 0.589 1 84.12 71 GLY B CA 1
ATOM 3497 C C . GLY B 1 71 ? -9.281 13.062 1.068 1 84.12 71 GLY B C 1
ATOM 3498 O O . GLY B 1 71 ? -10.508 13.156 1.053 1 84.12 71 GLY B O 1
ATOM 3499 N N . VAL B 1 72 ? -8.492 13.992 1.541 1 74.94 72 VAL B N 1
ATOM 3500 C CA . VAL B 1 72 ? -9.031 15.281 1.972 1 74.94 72 VAL B CA 1
ATOM 3501 C C . VAL B 1 72 ? -9.758 15.953 0.809 1 74.94 72 VAL B C 1
ATOM 3503 O O . VAL B 1 72 ? -10.844 16.5 0.985 1 74.94 72 VAL B O 1
ATOM 3506 N N . GLY B 1 73 ? -9.141 15.906 -0.334 1 81.25 73 GLY B N 1
ATOM 3507 C CA . GLY B 1 73 ? -9.766 16.469 -1.52 1 81.25 73 GLY B CA 1
ATOM 3508 C C . GLY B 1 73 ? -11.094 15.82 -1.861 1 81.25 73 GLY B C 1
ATOM 3509 O O . GLY B 1 73 ? -12.039 16.5 -2.252 1 81.25 73 GLY B O 1
ATOM 3510 N N . LEU B 1 74 ? -11.195 14.531 -1.673 1 85 74 LEU B N 1
ATOM 3511 C CA . LEU B 1 74 ? -12.398 13.773 -1.994 1 85 74 LEU B CA 1
ATOM 3512 C C . LEU B 1 74 ? -13.555 14.18 -1.088 1 85 74 LEU B C 1
ATOM 3514 O O . LEU B 1 74 ? -14.727 14.055 -1.47 1 85 74 LEU B O 1
ATOM 3518 N N . HIS B 1 75 ? -13.242 14.602 0.099 1 75.62 75 HIS B N 1
ATOM 3519 C CA . HIS B 1 75 ? -14.273 14.938 1.072 1 75.62 75 HIS B CA 1
ATOM 3520 C C . HIS B 1 75 ? -14.539 16.438 1.098 1 75.62 75 HIS B C 1
ATOM 3522 O O . HIS B 1 75 ? -15.328 16.922 1.916 1 75.62 75 HIS B O 1
ATOM 3528 N N . PHE B 1 76 ? -13.758 17.078 0.328 1 69.69 76 PHE B N 1
ATOM 3529 C CA . PHE B 1 76 ? -13.961 18.516 0.286 1 69.69 76 PHE B CA 1
ATOM 3530 C C . PHE B 1 76 ? -15.305 18.859 -0.336 1 69.69 76 PHE B C 1
ATOM 3532 O O . PHE B 1 76 ? -15.633 18.375 -1.42 1 69.69 76 PHE B O 1
ATOM 3539 N N . SER B 1 77 ? -16.172 19.328 0.516 1 69.75 77 SER B N 1
ATOM 3540 C CA . SER B 1 77 ? -17.469 19.781 0.02 1 69.75 77 SER B CA 1
ATOM 3541 C C . SER B 1 77 ? -17.562 21.297 0.023 1 69.75 77 SER B C 1
ATOM 3543 O O . SER B 1 77 ? -17.672 21.922 1.085 1 69.75 77 SER B O 1
ATOM 3545 N N . MET B 1 78 ? -17.453 21.844 -1.087 1 67.19 78 MET B N 1
ATOM 3546 C CA . MET B 1 78 ? -17.594 23.297 -1.222 1 67.19 78 MET B CA 1
ATOM 3547 C C . MET B 1 78 ? -18.922 23.766 -0.636 1 67.19 78 MET B C 1
ATOM 3549 O O . MET B 1 78 ? -19 24.828 -0.031 1 67.19 78 MET B O 1
ATOM 3553 N N . LYS B 1 79 ? -19.844 22.922 -0.693 1 68.38 79 LYS B N 1
ATOM 3554 C CA . LYS B 1 79 ? -21.156 23.25 -0.168 1 68.38 79 LYS B CA 1
ATOM 3555 C C . LYS B 1 79 ? -21.141 23.359 1.354 1 68.38 79 LYS B C 1
ATOM 3557 O O . LYS B 1 79 ? -21.703 24.297 1.922 1 68.38 79 LYS B O 1
ATOM 3562 N N . GLU B 1 80 ? -20.422 22.469 1.847 1 67.06 80 GLU B N 1
ATOM 3563 C CA . GLU B 1 80 ? -20.328 22.484 3.305 1 67.06 80 GLU B CA 1
ATOM 3564 C C . GLU B 1 80 ? -19.531 23.688 3.793 1 67.06 80 GLU B C 1
ATOM 3566 O O . GLU B 1 80 ? -19.875 24.297 4.812 1 67.06 80 GLU B O 1
ATOM 3571 N N . LEU B 1 81 ? -18.516 24.047 3.104 1 70.19 81 LEU B N 1
ATOM 3572 C CA . LEU B 1 81 ? -17.734 25.219 3.473 1 70.19 81 LEU B CA 1
ATOM 3573 C C . LEU B 1 81 ? -18.547 26.5 3.297 1 70.19 81 LEU B C 1
ATOM 3575 O O . LEU B 1 81 ? -18.5 27.391 4.148 1 70.19 81 LEU B O 1
ATO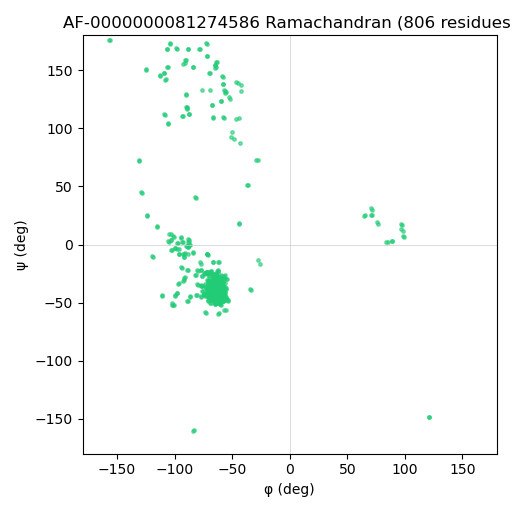M 3579 N N . LEU B 1 82 ? -19.297 26.5 2.314 1 76.94 82 LEU B N 1
ATOM 3580 C CA . LEU B 1 82 ? -20.062 27.703 2.027 1 76.94 82 LEU B CA 1
ATOM 3581 C C . LEU B 1 82 ? -21.188 27.891 3.037 1 76.94 82 LEU B C 1
ATOM 3583 O O . LEU B 1 82 ? -21.609 29.016 3.311 1 76.94 82 LEU B O 1
ATOM 3587 N N . ALA B 1 83 ? -21.578 26.828 3.625 1 77.38 83 ALA B N 1
ATOM 3588 C CA . ALA B 1 83 ? -22.656 26.875 4.605 1 77.38 83 ALA B CA 1
ATOM 3589 C C . ALA B 1 83 ? -22.203 27.578 5.887 1 77.38 83 ALA B C 1
ATOM 3591 O O . ALA B 1 83 ? -23.016 28.141 6.613 1 77.38 83 ALA B O 1
ATOM 3592 N N . VAL B 1 84 ? -20.922 27.516 6.129 1 77.94 84 VAL B N 1
ATOM 3593 C CA . VAL B 1 84 ? -20.406 28.109 7.363 1 77.94 84 VAL B CA 1
ATOM 3594 C C . VAL B 1 84 ? -19.328 29.125 7.043 1 77.94 84 VAL B C 1
ATOM 3596 O O . VAL B 1 84 ? -18.453 29.406 7.871 1 77.94 84 VAL B O 1
ATOM 3599 N N . LYS B 1 85 ? -19.375 29.641 5.891 1 85.12 85 LYS B N 1
ATOM 3600 C CA . LYS B 1 85 ? -18.281 30.469 5.379 1 85.12 85 LYS B CA 1
ATOM 3601 C C . LYS B 1 85 ? -18.125 31.734 6.215 1 85.12 85 LYS B C 1
ATOM 3603 O O . LYS B 1 85 ? -17.016 32.25 6.391 1 85.12 85 LYS B O 1
ATOM 3608 N N . SER B 1 86 ? -19.203 32.188 6.785 1 87.19 86 SER B N 1
ATOM 3609 C CA . SER B 1 86 ? -19.188 33.469 7.48 1 87.19 86 SER B CA 1
ATOM 3610 C C . SER B 1 86 ? -18.375 33.375 8.773 1 87.19 86 SER B C 1
ATOM 3612 O O . SER B 1 86 ? -17.859 34.406 9.25 1 87.19 86 SER B O 1
ATOM 3614 N N . ILE B 1 87 ? -18.281 32.25 9.266 1 86.5 87 ILE B N 1
ATOM 3615 C CA . ILE B 1 87 ? -17.531 32.094 10.516 1 86.5 87 ILE B CA 1
ATOM 3616 C C . ILE B 1 87 ? -16.234 31.328 10.266 1 86.5 87 ILE B C 1
ATOM 3618 O O . ILE B 1 87 ? -15.188 31.703 10.789 1 86.5 87 ILE B O 1
ATOM 3622 N N . ALA B 1 88 ? -16.375 30.328 9.5 1 87.75 88 ALA B N 1
ATOM 3623 C CA . ALA B 1 88 ? -15.25 29.422 9.312 1 87.75 88 ALA B CA 1
ATOM 3624 C C . ALA B 1 88 ? -14.086 30.141 8.625 1 87.75 88 ALA B C 1
ATOM 3626 O O . ALA B 1 88 ? -12.938 30 9.039 1 87.75 88 ALA B O 1
ATOM 3627 N N . ILE B 1 89 ? -14.375 30.922 7.641 1 90.75 89 ILE B N 1
ATOM 3628 C CA . ILE B 1 89 ? -13.305 31.516 6.844 1 90.75 89 ILE B CA 1
ATOM 3629 C C . ILE B 1 89 ? -12.617 32.625 7.645 1 90.75 89 ILE B C 1
ATOM 3631 O O . ILE B 1 89 ? -11.43 32.5 7.969 1 90.75 89 ILE B O 1
ATOM 3635 N N . PRO B 1 90 ? -13.359 33.594 8.062 1 91.88 90 PRO B N 1
ATOM 3636 C CA . PRO B 1 90 ? -12.68 34.625 8.828 1 91.88 90 PRO B CA 1
ATOM 3637 C C . PRO B 1 90 ? -12.164 34.125 10.172 1 91.88 90 PRO B C 1
ATOM 3639 O O . PRO B 1 90 ? -11.117 34.594 10.648 1 91.88 90 PRO B O 1
ATOM 3642 N N . GLY B 1 91 ? -12.859 33.312 10.758 1 92.19 91 GLY B N 1
ATOM 3643 C CA . GLY B 1 91 ? -12.422 32.75 12.031 1 92.19 91 GLY B CA 1
ATOM 3644 C C . GLY B 1 91 ? -11.109 32 11.938 1 92.19 91 GLY B C 1
ATOM 3645 O O . GLY B 1 91 ? -10.188 32.219 12.727 1 92.19 91 GLY B O 1
ATOM 3646 N N . ALA B 1 92 ? -11.062 31.094 10.984 1 93.56 92 ALA B N 1
ATOM 3647 C CA . ALA B 1 92 ? -9.844 30.312 10.789 1 93.56 92 ALA B CA 1
ATOM 3648 C C . ALA B 1 92 ? -8.656 31.203 10.461 1 93.56 92 ALA B C 1
ATOM 3650 O O . ALA B 1 92 ? -7.562 31.016 10.984 1 93.56 92 ALA B O 1
ATOM 3651 N N . ILE B 1 93 ? -8.914 32.188 9.625 1 94.69 93 ILE B N 1
ATOM 3652 C CA . ILE B 1 93 ? -7.848 33.125 9.227 1 94.69 93 ILE B CA 1
ATOM 3653 C C . ILE B 1 93 ? -7.379 33.906 10.438 1 94.69 93 ILE B C 1
ATOM 3655 O O . ILE B 1 93 ? -6.176 34.125 10.633 1 94.69 93 ILE B O 1
ATOM 3659 N N . GLY B 1 94 ? -8.352 34.375 11.148 1 94.5 94 GLY B N 1
ATOM 3660 C CA . GLY B 1 94 ? -8.016 35.094 12.359 1 94.5 94 GLY B CA 1
ATOM 3661 C C . GLY B 1 94 ? -7.227 34.25 13.359 1 94.5 94 GLY B C 1
ATOM 3662 O O . GLY B 1 94 ? -6.227 34.75 13.914 1 94.5 94 GLY B O 1
ATOM 3663 N N . GLN B 1 95 ? -7.688 33.094 13.602 1 94.69 95 GLN B N 1
ATOM 3664 C CA . GLN B 1 95 ? -7.004 32.219 14.531 1 94.69 95 GLN B CA 1
ATOM 3665 C C . GLN B 1 95 ? -5.613 31.844 14.023 1 94.69 95 GLN B C 1
ATOM 3667 O O . GLN B 1 95 ? -4.664 31.766 14.805 1 94.69 95 GLN B O 1
ATOM 3672 N N . ILE B 1 96 ? -5.434 31.578 12.727 1 95.94 96 ILE B N 1
ATOM 3673 C CA . ILE B 1 96 ? -4.141 31.281 12.125 1 95.94 96 ILE B CA 1
ATOM 3674 C C . ILE B 1 96 ? -3.184 32.438 12.352 1 95.94 96 ILE B C 1
ATOM 3676 O O . ILE B 1 96 ? -2.029 32.25 12.742 1 95.94 96 ILE B O 1
ATOM 3680 N N . ALA B 1 97 ? -3.701 33.625 12.117 1 96.56 97 ALA B N 1
ATOM 3681 C CA . ALA B 1 97 ? -2.885 34.844 12.297 1 96.56 97 ALA B CA 1
ATOM 3682 C C . ALA B 1 97 ? -2.414 34.969 13.742 1 96.56 97 ALA B C 1
ATOM 3684 O O . ALA B 1 97 ? -1.238 35.25 13.992 1 96.56 97 ALA B O 1
ATOM 3685 N N . LEU B 1 98 ? -3.33 34.781 14.617 1 96.12 98 LEU B N 1
ATOM 3686 C CA . LEU B 1 98 ? -3 34.938 16.031 1 96.12 98 LEU B CA 1
ATOM 3687 C C . LEU B 1 98 ? -2.01 33.875 16.484 1 96.12 98 LEU B C 1
ATOM 3689 O O . LEU B 1 98 ? -1.054 34.156 17.203 1 96.12 98 LEU B O 1
ATOM 3693 N N . ALA B 1 99 ? -2.271 32.688 16.109 1 95.62 99 ALA B N 1
ATOM 3694 C CA . ALA B 1 99 ? -1.371 31.594 16.469 1 95.62 99 ALA B CA 1
ATOM 3695 C C . ALA B 1 99 ? 0.009 31.797 15.852 1 95.62 99 ALA B C 1
ATOM 3697 O O . ALA B 1 99 ? 1.027 31.5 16.484 1 95.62 99 ALA B O 1
ATOM 3698 N N . THR B 1 100 ? 0.03 32.219 14.625 1 97.25 100 THR B N 1
ATOM 3699 C CA . THR B 1 100 ? 1.29 32.5 13.945 1 97.25 100 THR B CA 1
ATOM 3700 C C . THR B 1 100 ? 2.084 33.562 14.68 1 97.25 100 THR B C 1
ATOM 3702 O O . THR B 1 100 ? 3.295 33.438 14.867 1 97.25 100 THR B O 1
ATOM 3705 N N . LEU B 1 101 ? 1.388 34.562 15.086 1 97.5 101 LEU B N 1
ATOM 3706 C CA . LEU B 1 101 ? 2.045 35.656 15.82 1 97.5 101 LEU B CA 1
ATOM 3707 C C . LEU B 1 101 ? 2.619 35.156 17.141 1 97.5 101 LEU B C 1
ATOM 3709 O O . LEU B 1 101 ? 3.715 35.531 17.531 1 97.5 101 LEU B O 1
ATOM 3713 N N . MET B 1 102 ? 1.897 34.344 17.828 1 97.5 102 MET B N 1
ATOM 3714 C CA . MET B 1 102 ? 2.404 33.75 19.062 1 97.5 102 MET B CA 1
ATOM 3715 C C . MET B 1 102 ? 3.639 32.906 18.797 1 97.5 102 MET B C 1
ATOM 3717 O O . MET B 1 102 ? 4.609 32.938 19.547 1 97.5 102 MET B O 1
ATOM 3721 N N . GLY B 1 103 ? 3.572 32.125 17.75 1 97.19 103 GLY B N 1
ATOM 3722 C CA . GLY B 1 103 ? 4.723 31.312 17.359 1 97.19 103 GLY B CA 1
ATOM 3723 C C . GLY B 1 103 ? 5.938 32.156 17 1 97.19 103 GLY B C 1
ATOM 3724 O O . GLY B 1 103 ? 7.066 31.812 17.344 1 97.19 103 GLY B O 1
ATOM 3725 N N . MET B 1 104 ? 5.68 33.25 16.297 1 97.38 104 MET B N 1
ATOM 3726 C CA . MET B 1 104 ? 6.754 34.188 15.977 1 97.38 104 MET B CA 1
ATOM 3727 C C . MET B 1 104 ? 7.367 34.781 17.25 1 97.38 104 MET B C 1
ATOM 3729 O O . MET B 1 104 ? 8.586 34.969 17.328 1 97.38 104 MET B O 1
ATOM 3733 N N . GLY B 1 105 ? 6.516 35.125 18.125 1 97.56 105 GLY B N 1
ATOM 3734 C CA . GLY B 1 105 ? 7 35.625 19.406 1 97.56 105 GLY B CA 1
ATOM 3735 C C . GLY B 1 105 ? 7.918 34.625 20.109 1 97.56 105 GLY B C 1
ATOM 3736 O O . GLY B 1 105 ? 8.969 35.031 20.625 1 97.56 105 GLY B O 1
ATOM 3737 N N . LEU B 1 106 ? 7.508 33.406 20.172 1 97.5 106 LEU B N 1
ATOM 3738 C CA . LEU B 1 106 ? 8.344 32.406 20.781 1 97.5 106 LEU B CA 1
ATOM 3739 C C . LEU B 1 106 ? 9.664 32.25 20.031 1 97.5 106 LEU B C 1
ATOM 3741 O O . LEU B 1 106 ? 10.727 32.125 20.641 1 97.5 106 LEU B O 1
ATOM 3745 N N . ALA B 1 107 ? 9.586 32.188 18.719 1 97.19 107 ALA B N 1
ATOM 3746 C CA . ALA B 1 107 ? 10.781 32.062 17.891 1 97.19 107 ALA B CA 1
ATOM 3747 C C . ALA B 1 107 ? 11.75 33.219 18.172 1 97.19 107 ALA B C 1
ATOM 3749 O O . ALA B 1 107 ? 12.969 33 18.203 1 97.19 107 ALA B O 1
ATOM 3750 N N . TRP B 1 108 ? 11.195 34.375 18.359 1 96 108 TRP B N 1
ATOM 3751 C CA . TRP B 1 108 ? 12.016 35.562 18.656 1 96 108 TRP B CA 1
ATOM 3752 C C . TRP B 1 108 ? 12.727 35.375 20 1 96 108 TRP B C 1
ATOM 3754 O O . TRP B 1 108 ? 13.898 35.75 20.141 1 96 108 TRP B O 1
ATOM 3764 N N . LEU B 1 109 ? 12.016 34.875 20.922 1 96.38 109 LEU B N 1
ATOM 3765 C CA . LEU B 1 109 ? 12.602 34.625 22.234 1 96.38 109 LEU B CA 1
ATOM 3766 C C . LEU B 1 109 ? 13.711 33.594 22.156 1 96.38 109 LEU B C 1
ATOM 3768 O O . LEU B 1 109 ? 14.625 33.594 22.984 1 96.38 109 LEU B O 1
ATOM 3772 N N . LEU B 1 110 ? 13.625 32.75 21.188 1 95.69 110 LEU B N 1
ATOM 3773 C CA . LEU B 1 110 ? 14.617 31.703 21 1 95.69 110 LEU B CA 1
ATOM 3774 C C . LEU B 1 110 ? 15.773 32.188 20.141 1 95.69 110 LEU B C 1
ATOM 3776 O O . LEU B 1 110 ? 16.719 31.438 19.875 1 95.69 110 LEU B O 1
ATOM 3780 N N . GLY B 1 111 ? 15.664 33.406 19.547 1 94.94 111 GLY B N 1
ATOM 3781 C CA . GLY B 1 111 ? 16.75 34 18.797 1 94.94 111 GLY B CA 1
ATOM 3782 C C . GLY B 1 111 ? 16.641 33.812 17.297 1 94.94 111 GLY B C 1
ATOM 3783 O O . GLY B 1 111 ? 17.609 33.969 16.562 1 94.94 111 GLY B O 1
ATOM 3784 N N . TRP B 1 112 ? 15.508 33.375 16.922 1 95.81 112 TRP B N 1
ATOM 3785 C CA . TRP B 1 112 ? 15.344 33.156 15.492 1 95.81 112 TRP B CA 1
ATOM 3786 C C . TRP B 1 112 ? 14.953 34.438 14.781 1 95.81 112 TRP B C 1
ATOM 3788 O O . TRP B 1 112 ? 14.336 35.312 15.375 1 95.81 112 TRP B O 1
ATOM 3798 N N . ALA B 1 113 ? 15.281 34.594 13.508 1 94.75 113 ALA B N 1
ATOM 3799 C CA . ALA B 1 113 ? 14.883 35.75 12.68 1 94.75 113 ALA B CA 1
ATOM 3800 C C . ALA B 1 113 ? 13.398 35.688 12.336 1 94.75 113 ALA B C 1
ATOM 3802 O O . ALA B 1 113 ? 12.719 34.719 12.68 1 94.75 113 ALA B O 1
ATOM 3803 N N . TRP B 1 114 ? 12.867 36.688 11.734 1 94.12 114 TRP B N 1
ATOM 3804 C CA . TRP B 1 114 ? 11.438 36.781 11.469 1 94.12 114 TRP B CA 1
ATOM 3805 C C . TRP B 1 114 ? 10.992 35.75 10.469 1 94.12 114 TRP B C 1
ATOM 3807 O O . TRP B 1 114 ? 9.867 35.219 10.555 1 94.12 114 TRP B O 1
ATOM 3817 N N . GLY B 1 115 ? 11.852 35.375 9.539 1 93.88 115 GLY B N 1
ATOM 3818 C CA . GLY B 1 115 ? 11.516 34.375 8.547 1 93.88 115 GLY B CA 1
ATOM 3819 C C . GLY B 1 115 ? 11.211 33.031 9.148 1 93.88 115 GLY B C 1
ATOM 3820 O O . GLY B 1 115 ? 10.094 32.531 9.023 1 93.88 115 GLY B O 1
ATOM 3821 N N . PRO B 1 116 ? 12.227 32.469 9.867 1 95.81 116 PRO B N 1
ATOM 3822 C CA . PRO B 1 116 ? 11.977 31.219 10.57 1 95.81 116 PRO B CA 1
ATOM 3823 C C . PRO B 1 116 ? 10.797 31.312 11.539 1 95.81 116 PRO B C 1
ATOM 3825 O O . PRO B 1 116 ? 10.039 30.344 11.688 1 95.81 116 PRO B O 1
ATOM 3828 N N . GLY B 1 117 ? 10.703 32.438 12.133 1 97 117 GLY B N 1
ATOM 3829 C CA . GLY B 1 117 ? 9.594 32.625 13.062 1 97 117 GLY B CA 1
ATOM 3830 C C . GLY B 1 117 ? 8.234 32.531 12.391 1 97 117 GLY B C 1
ATOM 3831 O O . GLY B 1 117 ? 7.297 31.984 12.945 1 97 117 GLY B O 1
ATOM 3832 N N . LEU B 1 118 ? 8.094 33.125 11.258 1 96.5 118 LEU B N 1
ATOM 3833 C CA . LEU B 1 118 ? 6.844 33.094 10.5 1 96.5 118 LEU B CA 1
ATOM 3834 C C . LEU B 1 118 ? 6.461 31.672 10.125 1 96.5 118 LEU B C 1
ATOM 3836 O O . LEU B 1 118 ? 5.316 31.266 10.32 1 96.5 118 LEU B O 1
ATOM 3840 N N . VAL B 1 119 ? 7.469 30.906 9.641 1 96.44 119 VAL B N 1
ATOM 3841 C CA . VAL B 1 119 ? 7.211 29.547 9.195 1 96.44 119 VAL B CA 1
ATOM 3842 C C . VAL B 1 119 ? 6.895 28.672 10.398 1 96.44 119 VAL B C 1
ATOM 3844 O O . VAL B 1 119 ? 5.984 27.828 10.352 1 96.44 119 VAL B O 1
ATOM 3847 N N . PHE B 1 120 ? 7.598 28.875 11.445 1 97.25 120 PHE B N 1
ATOM 3848 C CA . PHE B 1 120 ? 7.371 28.125 12.68 1 97.25 120 PHE B CA 1
ATOM 3849 C C . PHE B 1 120 ? 5.988 28.422 13.242 1 97.25 120 PHE B C 1
ATOM 3851 O O . PHE B 1 120 ? 5.25 27.5 13.602 1 97.25 120 PHE B O 1
ATOM 3858 N N . GLY B 1 121 ? 5.648 29.703 13.305 1 97.25 121 GLY B N 1
ATOM 3859 C CA . GLY B 1 121 ? 4.336 30.109 13.789 1 97.25 121 GLY B CA 1
ATOM 3860 C C . GLY B 1 121 ? 3.199 29.562 12.938 1 97.25 121 GLY B C 1
ATOM 3861 O O . GLY B 1 121 ? 2.184 29.109 13.461 1 97.25 121 GLY B O 1
ATOM 3862 N N . LEU B 1 122 ? 3.359 29.594 11.664 1 96.12 122 LEU B N 1
ATOM 3863 C CA . LEU B 1 122 ? 2.357 29.062 10.75 1 96.12 122 LEU B CA 1
ATOM 3864 C C . LEU B 1 122 ? 2.172 27.562 10.977 1 96.12 122 LEU B C 1
ATOM 3866 O O . LEU B 1 122 ? 1.049 27.047 10.922 1 96.12 122 LEU B O 1
ATOM 3870 N N . ALA B 1 123 ? 3.277 26.859 11.203 1 96.06 123 ALA B N 1
ATOM 3871 C CA . ALA B 1 123 ? 3.232 25.406 11.43 1 96.06 123 ALA B CA 1
ATOM 3872 C C . ALA B 1 123 ? 2.447 25.078 12.703 1 96.06 123 ALA B C 1
ATOM 3874 O O . ALA B 1 123 ? 1.81 24.031 12.789 1 96.06 123 ALA B O 1
ATOM 3875 N N . LEU B 1 124 ? 2.463 25.984 13.648 1 96.31 124 LEU B N 1
ATOM 3876 C CA . LEU B 1 124 ? 1.795 25.734 14.922 1 96.31 124 LEU B CA 1
ATOM 3877 C C . LEU B 1 124 ? 0.31 26.078 14.828 1 96.31 124 LEU B C 1
ATOM 3879 O O . LEU B 1 124 ? -0.467 25.719 15.719 1 96.31 124 LEU B O 1
ATOM 3883 N N . SER B 1 125 ? -0.101 26.656 13.727 1 95.31 125 SER B N 1
ATOM 3884 C CA . SER B 1 125 ? -1.416 27.281 13.68 1 95.31 125 SER B CA 1
ATOM 3885 C C . SER B 1 125 ? -2.48 26.312 13.188 1 95.31 125 SER B C 1
ATOM 3887 O O . SER B 1 125 ? -3.678 26.578 13.305 1 95.31 125 SER B O 1
ATOM 3889 N N . VAL B 1 126 ? -2.072 25.125 12.727 1 91.56 126 VAL B N 1
ATOM 3890 C CA . VAL B 1 126 ? -3.043 24.25 12.078 1 91.56 126 VAL B CA 1
ATOM 3891 C C . VAL B 1 126 ? -3.27 23.016 12.93 1 91.56 126 VAL B C 1
ATOM 3893 O O . VAL B 1 126 ? -2.338 22.5 13.57 1 91.56 126 VAL B O 1
ATOM 3896 N N . ALA B 1 127 ? -4.543 22.562 12.875 1 91.56 127 ALA B N 1
ATOM 3897 C CA . ALA B 1 127 ? -4.938 21.391 13.648 1 91.56 127 ALA B CA 1
ATOM 3898 C C . ALA B 1 127 ? -5.129 20.172 12.734 1 91.56 127 ALA B C 1
ATOM 3900 O O . ALA B 1 127 ? -5.062 20.297 11.516 1 91.56 127 ALA B O 1
ATOM 3901 N N . SER B 1 128 ? -5.25 19.031 13.352 1 83.69 128 SER B N 1
ATOM 3902 C CA . SER B 1 128 ? -5.418 17.781 12.633 1 83.69 128 SER B CA 1
ATOM 3903 C C . SER B 1 128 ? -6.895 17.469 12.398 1 83.69 128 SER B C 1
ATOM 3905 O O . SER B 1 128 ? -7.68 17.422 13.344 1 83.69 128 SER B O 1
ATOM 3907 N N . THR B 1 129 ? -7.176 17.188 11.141 1 75.56 129 THR B N 1
ATOM 3908 C CA . THR B 1 129 ? -8.547 16.828 10.789 1 75.56 129 THR B CA 1
ATOM 3909 C C . THR B 1 129 ? -8.922 15.469 11.391 1 75.56 129 THR B C 1
ATOM 3911 O O . THR B 1 129 ? -10.039 15.289 11.867 1 75.56 129 THR B O 1
ATOM 3914 N N . VAL B 1 130 ? -8.086 14.578 11.391 1 68.94 130 VAL B N 1
ATOM 3915 C CA . VAL B 1 130 ? -8.352 13.227 11.859 1 68.94 130 VAL B CA 1
ATOM 3916 C C . VAL B 1 130 ? -8.664 13.242 13.359 1 68.94 130 VAL B C 1
ATOM 3918 O O . VAL B 1 130 ? -9.602 12.594 13.812 1 68.94 130 VAL B O 1
ATOM 3921 N N . VAL B 1 131 ? -7.863 13.984 14.109 1 75.62 131 VAL B N 1
ATOM 3922 C CA . VAL B 1 131 ? -8.047 14.055 15.555 1 75.62 131 VAL B CA 1
ATOM 3923 C C . VAL B 1 131 ? -9.359 14.766 15.875 1 75.62 131 VAL B C 1
ATOM 3925 O O . VAL B 1 131 ? -10.094 14.352 16.766 1 75.62 131 VAL B O 1
ATOM 3928 N N . LEU B 1 132 ? -9.648 15.75 15.133 1 80.69 132 LEU B N 1
ATOM 3929 C CA . LEU B 1 132 ? -10.875 16.516 15.336 1 80.69 132 LEU B CA 1
ATOM 3930 C C . LEU B 1 132 ? -12.102 15.641 15.078 1 80.69 132 LEU B C 1
ATOM 3932 O O . LEU B 1 132 ? -13.023 15.602 15.891 1 80.69 132 LEU B O 1
ATOM 3936 N N . LEU B 1 133 ? -12.125 14.992 13.945 1 72.5 133 LEU B N 1
ATOM 3937 C CA . LEU B 1 133 ? -13.289 14.188 13.562 1 72.5 133 LEU B CA 1
ATOM 3938 C C . LEU B 1 133 ? -13.523 13.062 14.562 1 72.5 133 LEU B C 1
ATOM 3940 O O . LEU B 1 133 ? -14.664 12.766 14.906 1 72.5 133 LEU B O 1
ATOM 3944 N N . LYS B 1 134 ? -12.414 12.492 14.953 1 69.5 134 LYS B N 1
ATOM 3945 C CA . LYS B 1 134 ? -12.539 11.43 15.953 1 69.5 134 LYS B CA 1
ATOM 3946 C C . LYS B 1 134 ? -13.148 11.969 17.25 1 69.5 134 LYS B C 1
ATOM 3948 O O . LYS B 1 134 ? -14.023 11.328 17.844 1 69.5 134 LYS B O 1
ATOM 3953 N N . ALA B 1 135 ? -12.742 13.07 17.688 1 75.38 135 ALA B N 1
ATOM 3954 C CA . ALA B 1 135 ? -13.242 13.68 18.922 1 75.38 135 ALA B CA 1
ATOM 3955 C C . ALA B 1 135 ? -14.719 14.039 18.797 1 75.38 135 ALA B C 1
ATOM 3957 O O . ALA B 1 135 ? -15.484 13.859 19.75 1 75.38 135 ALA B O 1
ATOM 3958 N N . LEU B 1 136 ? -15.094 14.523 17.641 1 77.38 136 LEU B N 1
ATOM 3959 C CA . LEU B 1 136 ? -16.484 14.883 17.406 1 77.38 136 LEU B CA 1
ATOM 3960 C C . LEU B 1 136 ? -17.375 13.641 17.344 1 77.38 136 LEU B C 1
ATOM 3962 O O . LEU B 1 136 ? -18.484 13.641 17.859 1 77.38 136 LEU B O 1
ATOM 3966 N N . GLU B 1 137 ? -16.828 12.672 16.703 1 71.81 137 GLU B N 1
ATOM 3967 C CA . GLU B 1 137 ? -17.547 11.406 16.578 1 71.81 137 GLU B CA 1
ATOM 3968 C C . GLU B 1 137 ? -17.766 10.766 17.953 1 71.81 137 GLU B C 1
ATOM 3970 O O . GLU B 1 137 ? -18.844 10.258 18.234 1 71.81 137 GLU B O 1
ATOM 3975 N N . ASP B 1 138 ? -16.781 10.758 18.766 1 70.06 138 ASP B N 1
ATOM 3976 C CA . ASP B 1 138 ? -16.844 10.18 20.109 1 70.06 138 ASP B CA 1
ATOM 3977 C C . ASP B 1 138 ? -17.922 10.867 20.953 1 70.06 138 ASP B C 1
ATOM 3979 O O . ASP B 1 138 ? -18.516 10.25 21.828 1 70.06 138 ASP B O 1
ATOM 3983 N N . ARG B 1 139 ? -18.156 12.078 20.562 1 75.19 139 ARG B N 1
ATOM 3984 C CA . ARG B 1 139 ? -19.109 12.859 21.344 1 75.19 139 ARG B CA 1
ATOM 3985 C C . ARG B 1 139 ? -20.453 12.938 20.625 1 75.19 139 ARG B C 1
ATOM 3987 O O . ARG B 1 139 ? -21.422 13.492 21.172 1 75.19 139 ARG B O 1
ATOM 3994 N N . GLY B 1 140 ? -20.453 12.391 19.438 1 74.12 140 GLY B N 1
ATOM 3995 C CA . GLY B 1 140 ? -21.672 12.328 18.672 1 74.12 140 GLY B CA 1
ATOM 3996 C C . GLY B 1 140 ? -22.125 13.688 18.156 1 74.12 140 GLY B C 1
ATOM 3997 O O . GLY B 1 140 ? -23.312 13.945 18.031 1 74.12 140 GLY B O 1
ATOM 3998 N N . ILE B 1 141 ? -21.281 14.617 17.984 1 78.5 141 ILE B N 1
ATOM 3999 C CA . ILE B 1 141 ? -21.672 15.961 17.562 1 78.5 141 ILE B CA 1
ATOM 4000 C C . ILE B 1 141 ? -21.094 16.266 16.188 1 78.5 141 ILE B C 1
ATOM 4002 O O . ILE B 1 141 ? -20.938 17.438 15.828 1 78.5 141 ILE B O 1
ATOM 4006 N N . GLU B 1 142 ? -20.641 15.297 15.477 1 76.56 142 GLU B N 1
ATOM 4007 C CA . GLU B 1 142 ? -20.062 15.484 14.148 1 76.56 142 GLU B CA 1
ATOM 4008 C C . GLU B 1 142 ? -21.078 16.125 13.195 1 76.56 142 GLU B C 1
ATOM 4010 O O . GLU B 1 142 ? -20.703 16.906 12.32 1 76.56 142 GLU B O 1
ATOM 4015 N N . GLY B 1 143 ? -22.359 15.875 13.445 1 75.69 143 GLY B N 1
ATOM 4016 C CA . GLY B 1 143 ? -23.406 16.406 12.594 1 75.69 143 GLY B CA 1
ATOM 4017 C C . GLY B 1 143 ? -24.047 17.672 13.148 1 75.69 143 GLY B C 1
ATOM 4018 O O . GLY B 1 143 ? -24.922 18.266 12.516 1 75.69 143 GLY B O 1
ATOM 4019 N N . SER B 1 144 ? -23.594 18.109 14.219 1 81.31 144 SER B N 1
ATOM 4020 C CA . SER B 1 144 ? -24.125 19.312 14.844 1 81.31 144 SER B CA 1
ATOM 4021 C C . SER B 1 144 ? -23.609 20.578 14.164 1 81.31 144 SER B C 1
ATOM 4023 O O . SER B 1 144 ? -22.719 20.5 13.32 1 81.31 144 SER B O 1
ATOM 4025 N N . HIS B 1 145 ? -24.234 21.641 14.516 1 81.81 145 HIS B N 1
ATOM 4026 C CA . HIS B 1 145 ? -23.797 22.938 13.992 1 81.81 145 HIS B CA 1
ATOM 4027 C C . HIS B 1 145 ? -22.344 23.219 14.383 1 81.81 145 HIS B C 1
ATOM 4029 O O . HIS B 1 145 ? -21.562 23.688 13.555 1 81.81 145 HIS B O 1
ATOM 4035 N N . GLU B 1 146 ? -21.969 22.906 15.578 1 84.31 146 GLU B N 1
ATOM 4036 C CA . GLU B 1 146 ? -20.609 23.094 16.047 1 84.31 146 GLU B CA 1
ATOM 4037 C C . GLU B 1 146 ? -19.641 22.203 15.281 1 84.31 146 GLU B C 1
ATOM 4039 O O . GLU B 1 146 ? -18.516 22.625 14.977 1 84.31 146 GLU B O 1
ATOM 4044 N N . GLY B 1 147 ? -20.141 21.078 15.055 1 82.88 147 GLY B N 1
ATOM 4045 C CA . GLY B 1 147 ? -19.312 20.156 14.297 1 82.88 147 GLY B CA 1
ATOM 4046 C C . GLY B 1 147 ? -19.016 20.641 12.883 1 82.88 147 GLY B C 1
ATOM 4047 O O . GLY B 1 147 ? -17.891 20.547 12.414 1 82.88 147 GLY B O 1
ATOM 4048 N N . HIS B 1 148 ? -20.016 21.219 12.281 1 82.25 148 HIS B N 1
ATOM 4049 C CA . HIS B 1 148 ? -19.859 21.734 10.922 1 82.25 148 HIS B CA 1
ATOM 4050 C C . HIS B 1 148 ? -18.922 22.938 10.891 1 82.25 148 HIS B C 1
ATOM 4052 O O . HIS B 1 148 ? -18.141 23.094 9.953 1 82.25 148 HIS B O 1
ATOM 4058 N N . ILE B 1 149 ? -19.016 23.703 11.875 1 85 149 ILE B N 1
ATOM 4059 C CA . ILE B 1 149 ? -18.125 24.859 11.969 1 85 149 ILE B CA 1
ATOM 4060 C C . ILE B 1 149 ? -16.688 24.406 12.156 1 85 149 ILE B C 1
ATOM 4062 O O . ILE B 1 149 ? -15.773 24.922 11.516 1 85 149 ILE B O 1
ATOM 4066 N N . ALA B 1 150 ? -16.531 23.422 12.984 1 87.38 150 ALA B N 1
ATOM 4067 C CA . ALA B 1 150 ? -15.188 22.922 13.266 1 87.38 150 ALA B CA 1
ATOM 4068 C C . ALA B 1 150 ? -14.562 22.312 12.008 1 87.38 150 ALA B C 1
ATOM 4070 O O . ALA B 1 150 ? -13.383 22.562 11.719 1 87.38 150 ALA B O 1
ATOM 4071 N N . VAL B 1 151 ? -15.359 21.625 11.305 1 81.88 151 VAL B N 1
ATOM 4072 C CA . VAL B 1 151 ? -14.867 20.984 10.094 1 81.88 151 VAL B CA 1
ATOM 4073 C C . VAL B 1 151 ? -14.539 22.047 9.039 1 81.88 151 VAL B C 1
ATOM 4075 O O . VAL B 1 151 ? -13.5 21.969 8.383 1 81.88 151 VAL B O 1
ATOM 4078 N N . GLY B 1 152 ? -15.453 22.953 8.867 1 82.25 152 GLY B N 1
ATOM 4079 C CA . GLY B 1 152 ? -15.195 24.047 7.953 1 82.25 152 GLY B CA 1
ATOM 4080 C C . GLY B 1 152 ? -13.953 24.844 8.312 1 82.25 152 GLY B C 1
ATOM 4081 O O . GLY B 1 152 ? -13.203 25.266 7.43 1 82.25 152 GLY B O 1
ATOM 4082 N N . TRP B 1 153 ? -13.758 25.016 9.578 1 88.38 153 TRP B N 1
ATOM 4083 C CA . TRP B 1 153 ? -12.586 25.703 10.109 1 88.38 153 TRP B CA 1
ATOM 4084 C C . TRP B 1 153 ? -11.305 25.016 9.68 1 88.38 153 TRP B C 1
ATOM 4086 O O . TRP B 1 153 ? -10.359 25.672 9.219 1 88.38 153 TRP B O 1
ATOM 4096 N N . LEU B 1 154 ? -11.305 23.766 9.789 1 85.62 154 LEU B N 1
ATOM 4097 C CA . LEU B 1 154 ? -10.117 22.969 9.461 1 85.62 154 LEU B CA 1
ATOM 4098 C C . LEU B 1 154 ? -9.852 22.984 7.961 1 85.62 154 LEU B C 1
ATOM 4100 O O . LEU B 1 154 ? -8.695 22.953 7.535 1 85.62 154 LEU B O 1
ATOM 4104 N N . ILE B 1 155 ? -10.914 22.984 7.207 1 78.75 155 ILE B N 1
ATOM 4105 C CA . ILE B 1 155 ? -10.766 23.047 5.758 1 78.75 155 ILE B CA 1
ATOM 4106 C C . ILE B 1 155 ? -10.023 24.328 5.379 1 78.75 155 ILE B C 1
ATOM 4108 O O . ILE B 1 155 ? -9.125 24.297 4.531 1 78.75 155 ILE B O 1
ATOM 4112 N N . VAL B 1 156 ? -10.422 25.375 5.996 1 84.69 156 VAL B N 1
ATOM 4113 C CA . VAL B 1 156 ? -9.781 26.656 5.723 1 84.69 156 VAL B CA 1
ATOM 4114 C C . VAL B 1 156 ? -8.312 26.594 6.156 1 84.69 156 VAL B C 1
ATOM 4116 O O . VAL B 1 156 ? -7.434 27.078 5.438 1 84.69 156 VAL B O 1
ATOM 4119 N N . GLU B 1 157 ? -8.055 26.047 7.324 1 88.56 157 GLU B N 1
ATOM 4120 C CA . GLU B 1 157 ? -6.684 25.875 7.797 1 88.56 157 GLU B CA 1
ATOM 4121 C C . GLU B 1 157 ? -5.848 25.094 6.797 1 88.56 157 GLU B C 1
ATOM 4123 O O . GLU B 1 157 ? -4.727 25.484 6.469 1 88.56 157 GLU B O 1
ATOM 4128 N N . ASP B 1 158 ? -6.449 24.047 6.34 1 80.38 158 ASP B N 1
ATOM 4129 C CA . ASP B 1 158 ? -5.734 23.188 5.398 1 80.38 158 ASP B CA 1
ATOM 4130 C C . ASP B 1 158 ? -5.434 23.922 4.098 1 80.38 158 ASP B C 1
ATOM 4132 O O . ASP B 1 158 ? -4.344 23.797 3.537 1 80.38 158 ASP B O 1
ATOM 4136 N N . LEU B 1 159 ? -6.387 24.672 3.65 1 77.56 159 LEU B N 1
ATOM 4137 C CA . LEU B 1 159 ? -6.219 25.438 2.42 1 77.56 159 LEU B CA 1
ATOM 4138 C C . LEU B 1 159 ? -5.102 26.453 2.564 1 77.56 159 LEU B C 1
ATOM 4140 O O . LEU B 1 159 ? -4.297 26.641 1.648 1 77.56 159 LEU B O 1
ATOM 4144 N N . VAL B 1 160 ? -5.047 27.109 3.641 1 87 160 VAL B N 1
ATOM 4145 C CA . VAL B 1 160 ? -4.004 28.094 3.904 1 87 160 VAL B CA 1
ATOM 4146 C C . VAL B 1 160 ? -2.639 27.422 3.918 1 87 160 VAL B C 1
ATOM 4148 O O . VAL B 1 160 ? -1.66 27.969 3.404 1 87 160 VAL B O 1
ATOM 4151 N N . MET B 1 161 ? -2.562 26.25 4.473 1 85.5 161 MET B N 1
ATOM 4152 C CA . MET B 1 161 ? -1.3 25.516 4.539 1 85.5 161 MET B CA 1
ATOM 4153 C C . MET B 1 161 ? -0.844 25.078 3.148 1 85.5 161 MET B C 1
ATOM 4155 O O . MET B 1 161 ? 0.354 25.062 2.861 1 85.5 161 MET B O 1
ATOM 4159 N N . VAL B 1 162 ? -1.819 24.672 2.367 1 75.81 162 VAL B N 1
ATOM 4160 C CA . VAL B 1 162 ? -1.496 24.312 0.99 1 75.81 162 VAL B CA 1
ATOM 4161 C C . VAL B 1 162 ? -0.867 25.5 0.276 1 75.81 162 VAL B C 1
ATOM 4163 O O . VAL B 1 162 ? 0.137 25.359 -0.424 1 75.81 162 VAL B O 1
ATOM 4166 N N . VAL B 1 163 ? -1.438 26.641 0.463 1 79.75 163 VAL B N 1
ATOM 4167 C CA . VAL B 1 163 ? -0.915 27.875 -0.133 1 79.75 163 VAL B CA 1
ATOM 4168 C C . VAL B 1 163 ? 0.479 28.156 0.42 1 79.75 163 VAL B C 1
ATOM 4170 O O . VAL B 1 163 ? 1.388 28.516 -0.329 1 79.75 163 VAL B O 1
ATOM 4173 N N . 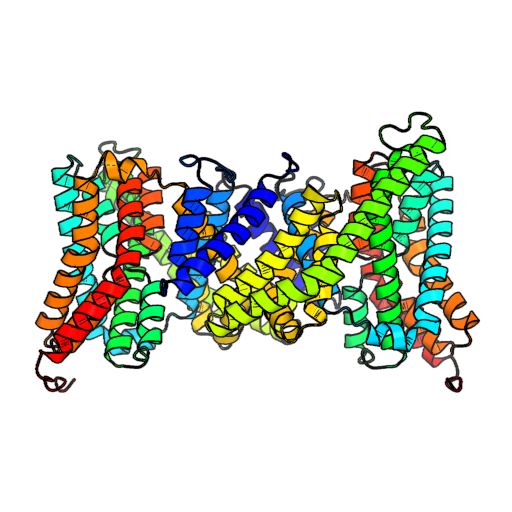ALA B 1 164 ? 0.644 27.984 1.672 1 87.5 164 ALA B N 1
ATOM 4174 C CA . ALA B 1 164 ? 1.938 28.219 2.311 1 87.5 164 ALA B CA 1
ATOM 4175 C C . ALA B 1 164 ? 3 27.281 1.749 1 87.5 164 ALA B C 1
ATOM 4177 O O . ALA B 1 164 ? 4.137 27.688 1.504 1 87.5 164 ALA B O 1
ATOM 4178 N N . LEU B 1 165 ? 2.639 26.047 1.582 1 79.88 165 LEU B N 1
ATOM 4179 C CA . LEU B 1 165 ? 3.576 25.062 1.078 1 79.88 165 LEU B CA 1
ATOM 4180 C C . LEU B 1 165 ? 4.012 25.391 -0.345 1 79.88 165 LEU B C 1
ATOM 4182 O O . LEU B 1 165 ? 5.156 25.141 -0.722 1 79.88 165 LEU B O 1
ATOM 4186 N N . VAL B 1 166 ? 3.109 25.969 -1.065 1 74.5 166 VAL B N 1
ATOM 4187 C CA . VAL B 1 166 ? 3.389 26.312 -2.455 1 74.5 166 VAL B CA 1
ATOM 4188 C C . VAL B 1 166 ? 4.289 27.547 -2.508 1 74.5 166 VAL B C 1
ATOM 4190 O O . VAL B 1 166 ? 5.184 27.641 -3.35 1 74.5 166 VAL B O 1
ATOM 4193 N N . LEU B 1 167 ? 4.102 28.406 -1.64 1 80.62 167 LEU B N 1
ATOM 4194 C CA . LEU B 1 167 ? 4.773 29.703 -1.7 1 80.62 167 LEU B CA 1
ATOM 4195 C C . LEU B 1 167 ? 6.125 29.641 -1 1 80.62 167 LEU B C 1
ATOM 4197 O O . LEU B 1 167 ? 7.016 30.453 -1.292 1 80.62 167 LEU B O 1
ATOM 4201 N N . LEU B 1 168 ? 6.289 28.734 -0.154 1 85.75 168 LEU B N 1
ATOM 4202 C CA . LEU B 1 168 ? 7.457 28.703 0.723 1 85.75 168 LEU B CA 1
ATOM 4203 C C . LEU B 1 168 ? 8.742 28.609 -0.088 1 85.75 168 LEU B C 1
ATOM 4205 O O . LEU B 1 168 ? 9.703 29.344 0.16 1 85.75 168 LEU B O 1
ATOM 4209 N N . PRO B 1 169 ? 8.828 27.703 -1.095 1 80 169 PRO B N 1
ATOM 4210 C CA . PRO B 1 169 ? 10.07 27.625 -1.874 1 80 169 PRO B CA 1
ATOM 4211 C C . PRO B 1 169 ? 10.383 28.938 -2.602 1 80 169 PRO B C 1
ATOM 4213 O O . PRO B 1 169 ? 11.555 29.328 -2.695 1 80 169 PRO B O 1
ATOM 4216 N N . ALA B 1 170 ? 9.367 29.609 -3.045 1 77.62 170 ALA B N 1
ATOM 4217 C CA . ALA B 1 170 ? 9.547 30.875 -3.762 1 77.62 170 ALA B CA 1
ATOM 4218 C C . ALA B 1 170 ? 9.992 31.984 -2.816 1 77.62 170 ALA B C 1
ATOM 4220 O O . ALA B 1 170 ? 10.688 32.906 -3.229 1 77.62 170 ALA B O 1
ATOM 4221 N N . LEU B 1 171 ? 9.703 31.828 -1.58 1 84.88 171 LEU B N 1
ATOM 4222 C CA . LEU B 1 171 ? 9.992 32.875 -0.616 1 84.88 171 LEU B CA 1
ATOM 4223 C C . LEU B 1 171 ? 11.195 32.531 0.245 1 84.88 171 LEU B C 1
ATOM 4225 O O . LEU B 1 171 ? 11.555 33.25 1.165 1 84.88 171 LEU B O 1
ATOM 4229 N N . ALA B 1 172 ? 11.773 31.438 -0.036 1 85.94 172 ALA B N 1
ATOM 4230 C CA . ALA B 1 172 ? 12.844 30.922 0.809 1 85.94 172 ALA B CA 1
ATOM 4231 C C . ALA B 1 172 ? 13.953 31.969 0.969 1 85.94 172 ALA B C 1
ATOM 4233 O O . ALA B 1 172 ? 14.477 32.156 2.07 1 85.94 172 ALA B O 1
ATOM 4234 N N . GLY B 1 173 ? 14.398 32.594 -0.096 1 81.44 173 GLY B N 1
ATOM 4235 C CA . GLY B 1 173 ? 15.453 33.594 -0.039 1 81.44 173 GLY B CA 1
ATOM 4236 C C . GLY B 1 173 ? 15.125 34.75 0.875 1 81.44 173 GLY B C 1
ATOM 4237 O O . GLY B 1 173 ? 15.961 35.188 1.664 1 81.44 173 GLY B O 1
ATOM 4238 N N . VAL B 1 174 ? 13.914 35.219 0.834 1 82.31 174 VAL B N 1
ATOM 4239 C CA . VAL B 1 174 ? 13.477 36.375 1.624 1 82.31 174 VAL B CA 1
ATOM 4240 C C . VAL B 1 174 ? 13.328 35.969 3.088 1 82.31 174 VAL B C 1
ATOM 4242 O O . VAL B 1 174 ? 13.547 36.781 3.99 1 82.31 174 VAL B O 1
ATOM 4245 N N . LEU B 1 175 ? 13.102 34.75 3.273 1 87.38 175 LEU B N 1
ATOM 4246 C CA . LEU B 1 175 ? 12.828 34.281 4.625 1 87.38 175 LEU B CA 1
ATOM 4247 C C . LEU B 1 175 ? 14.109 33.812 5.301 1 87.38 175 LEU B C 1
ATOM 4249 O O . LEU B 1 175 ? 14.07 33.281 6.414 1 87.38 175 LEU B O 1
ATOM 4253 N N . GLY B 1 176 ? 15.219 33.938 4.602 1 80.44 176 GLY B N 1
ATOM 4254 C CA . GLY B 1 176 ? 16.5 33.625 5.211 1 80.44 176 GLY B CA 1
ATOM 4255 C C . GLY B 1 176 ? 17.031 32.25 4.867 1 80.44 176 GLY B C 1
ATOM 4256 O O . GLY B 1 176 ? 17.969 31.766 5.508 1 80.44 176 GLY B O 1
ATOM 4257 N N . GLY B 1 177 ? 16.328 31.609 3.969 1 81.31 177 GLY B N 1
ATOM 4258 C CA . GLY B 1 177 ? 16.766 30.281 3.598 1 81.31 177 GLY B CA 1
ATOM 4259 C C . GLY B 1 177 ? 17.859 30.281 2.547 1 81.31 177 GLY B C 1
ATOM 4260 O O . GLY B 1 177 ? 18.609 31.25 2.42 1 81.31 177 GLY B O 1
ATOM 4261 N N . ALA B 1 178 ? 17.953 29.047 1.87 1 69.38 178 ALA B N 1
ATOM 4262 C CA . ALA B 1 178 ? 18.984 28.844 0.85 1 69.38 178 ALA B CA 1
ATOM 4263 C C . ALA B 1 178 ? 18.875 29.891 -0.256 1 69.38 178 ALA B C 1
ATOM 4265 O O . ALA B 1 178 ? 17.797 30.141 -0.776 1 69.38 178 ALA B O 1
ATOM 4266 N N . GLY B 1 179 ? 19.969 30.469 -0.624 1 59.44 179 GLY B N 1
ATOM 4267 C CA . GLY B 1 179 ? 20.031 31.453 -1.692 1 59.44 179 GLY B CA 1
ATOM 4268 C C . GLY B 1 179 ? 19.688 32.844 -1.229 1 59.44 179 GLY B C 1
ATOM 4269 O O . GLY B 1 179 ? 19.312 33.719 -2.037 1 59.44 179 GLY B O 1
ATOM 4270 N N . SER B 1 180 ? 19.422 33.031 0.08 1 60.81 180 SER B N 1
ATOM 4271 C CA . SER B 1 180 ? 19.062 34.312 0.697 1 60.81 180 SER B CA 1
ATOM 4272 C C . SER B 1 180 ? 19.953 35.438 0.189 1 60.81 180 SER B C 1
ATOM 4274 O O . SER B 1 180 ? 20.031 36.5 0.804 1 60.81 180 SER B O 1
ATOM 4276 N N . THR B 1 181 ? 20.594 35.219 -0.925 1 52.16 181 THR B N 1
ATOM 4277 C CA . THR B 1 181 ? 21.234 36.469 -1.357 1 52.16 181 THR B CA 1
ATOM 4278 C C . THR B 1 181 ? 20.203 37.562 -1.547 1 52.16 181 THR B C 1
ATOM 4280 O O . THR B 1 181 ? 19.031 37.312 -1.776 1 52.16 181 THR B O 1
ATOM 4283 N N . ALA B 1 182 ? 20.578 38.812 -1.224 1 51.78 182 ALA B N 1
ATOM 4284 C CA . ALA B 1 182 ? 19.844 40.062 -1.354 1 51.78 182 ALA B CA 1
ATOM 4285 C C . ALA B 1 182 ? 19 40.094 -2.621 1 51.78 182 ALA B C 1
ATOM 4287 O O . ALA B 1 182 ? 19.5 40.375 -3.711 1 51.78 182 ALA B O 1
ATOM 4288 N N . VAL B 1 183 ? 18.219 39.031 -2.793 1 53.72 183 VAL B N 1
ATOM 4289 C CA . VAL B 1 183 ? 17.422 39.062 -4.016 1 53.72 183 VAL B CA 1
ATOM 4290 C C . VAL B 1 183 ? 16.562 40.312 -4.062 1 53.72 183 VAL B C 1
ATOM 4292 O O . VAL B 1 183 ? 15.914 40.656 -3.072 1 53.72 183 VAL B O 1
ATOM 4295 N N . GLY B 1 184 ? 16.844 41.25 -4.891 1 56.56 184 GLY B N 1
ATOM 4296 C CA . GLY B 1 184 ? 16.094 42.469 -5.109 1 56.56 184 GLY B CA 1
ATOM 4297 C C . GLY B 1 184 ? 14.594 42.219 -5.215 1 56.56 184 GLY B C 1
ATOM 4298 O O . GLY B 1 184 ? 14.156 41.094 -5.473 1 56.56 184 GLY B O 1
ATOM 4299 N N . TRP B 1 185 ? 13.805 43.094 -4.605 1 59.44 185 TRP B N 1
ATOM 4300 C CA . TRP B 1 185 ? 12.352 43.125 -4.598 1 59.44 185 TRP B CA 1
ATOM 4301 C C . TRP B 1 185 ? 11.789 42.625 -5.93 1 59.44 185 TRP B C 1
ATOM 4303 O O . TRP B 1 185 ? 10.797 41.906 -5.969 1 59.44 185 TRP B O 1
ATOM 4313 N N . TRP B 1 186 ? 12.5 43.031 -6.969 1 61.12 186 TRP B N 1
ATOM 4314 C CA . TRP B 1 186 ? 12.008 42.656 -8.305 1 61.12 186 TRP B CA 1
ATOM 4315 C C . TRP B 1 186 ? 12.164 41.188 -8.57 1 61.12 186 TRP B C 1
ATOM 4317 O O . TRP B 1 186 ? 11.281 40.562 -9.156 1 61.12 186 TRP B O 1
ATOM 4327 N N . ASP B 1 187 ? 13.227 40.719 -8.094 1 65.12 187 ASP B N 1
ATOM 4328 C CA . ASP B 1 187 ? 13.477 39.281 -8.289 1 65.12 187 ASP B CA 1
ATOM 4329 C C . ASP B 1 187 ? 12.492 38.438 -7.488 1 65.12 187 ASP B C 1
ATOM 4331 O O . ASP B 1 187 ? 12 37.406 -7.977 1 65.12 187 ASP B O 1
ATOM 4335 N N . LEU B 1 188 ? 12.102 39 -6.398 1 70 188 LEU B N 1
ATOM 4336 C CA . LEU B 1 188 ? 11.148 38.281 -5.555 1 70 188 LEU B CA 1
ATOM 4337 C C . LEU B 1 188 ? 9.758 38.312 -6.176 1 70 188 LEU B C 1
ATOM 4339 O O . LEU B 1 188 ? 9.047 37.281 -6.16 1 70 188 LEU B O 1
ATOM 4343 N N . THR B 1 189 ? 9.461 39.5 -6.66 1 74.38 189 THR B N 1
ATOM 4344 C CA . THR B 1 189 ? 8.141 39.656 -7.27 1 74.38 189 THR B CA 1
ATOM 4345 C C . THR B 1 189 ? 8.008 38.719 -8.484 1 74.38 189 THR B C 1
ATOM 4347 O O . THR B 1 189 ? 6.938 38.156 -8.727 1 74.38 189 THR B O 1
ATOM 4350 N N . GLU B 1 190 ? 9.094 38.531 -9.18 1 74.62 190 GLU B N 1
ATOM 4351 C CA . GLU B 1 190 ? 9.062 37.656 -10.359 1 74.62 190 GLU B CA 1
ATOM 4352 C C . GLU B 1 190 ? 8.922 36.188 -9.961 1 74.62 190 GLU B C 1
ATOM 4354 O O . GLU B 1 190 ? 8.141 35.469 -10.57 1 74.62 190 GLU B O 1
ATOM 4359 N N . VAL B 1 191 ? 9.625 35.844 -8.984 1 72.31 191 VAL B N 1
ATOM 4360 C CA . VAL B 1 191 ? 9.578 34.469 -8.531 1 72.31 191 VAL B CA 1
ATOM 4361 C C . VAL B 1 191 ? 8.188 34.156 -7.977 1 72.31 191 VAL B C 1
ATOM 4363 O O . VAL B 1 191 ? 7.637 33.094 -8.242 1 72.31 191 VAL B O 1
ATOM 4366 N N . LEU B 1 192 ? 7.715 35.094 -7.273 1 76.25 192 LEU B N 1
ATOM 4367 C CA . LEU B 1 192 ? 6.387 34.906 -6.703 1 76.25 192 LEU B CA 1
ATOM 4368 C C . LEU B 1 192 ? 5.328 34.844 -7.801 1 76.25 192 LEU B C 1
ATOM 4370 O O . LEU B 1 192 ? 4.398 34.031 -7.727 1 76.25 192 LEU B O 1
ATOM 4374 N N . ALA B 1 193 ? 5.504 35.75 -8.703 1 81.94 193 ALA B N 1
ATOM 4375 C CA . ALA B 1 193 ? 4.547 35.781 -9.805 1 81.94 193 ALA B CA 1
ATOM 4376 C C . ALA B 1 193 ? 4.582 34.5 -10.609 1 81.94 193 ALA B C 1
ATOM 4378 O O . ALA B 1 193 ? 3.535 33.969 -10.992 1 81.94 193 ALA B O 1
ATOM 4379 N N . VAL B 1 194 ? 5.738 33.969 -10.82 1 80.38 194 VAL B N 1
ATOM 4380 C CA . VAL B 1 194 ? 5.891 32.75 -11.602 1 80.38 194 VAL B CA 1
ATOM 4381 C C . VAL B 1 194 ? 5.332 31.578 -10.828 1 80.38 194 VAL B C 1
ATOM 4383 O O . VAL B 1 194 ? 4.621 30.734 -11.383 1 80.38 194 VAL B O 1
ATOM 4386 N N . THR B 1 195 ? 5.656 31.516 -9.594 1 76.19 195 THR B N 1
ATOM 4387 C CA . THR B 1 195 ? 5.188 30.406 -8.773 1 76.19 195 THR B CA 1
ATOM 4388 C C . THR B 1 195 ? 3.666 30.438 -8.648 1 76.19 195 THR B C 1
ATOM 4390 O O . THR B 1 195 ? 3.004 29.406 -8.82 1 76.19 195 THR B O 1
ATOM 4393 N N . LEU B 1 196 ? 3.182 31.594 -8.336 1 81.19 196 LEU B N 1
ATOM 4394 C CA . LEU B 1 196 ? 1.734 31.75 -8.234 1 81.19 196 LEU B CA 1
ATOM 4395 C C . LEU B 1 196 ? 1.064 31.469 -9.57 1 81.19 196 LEU B C 1
ATOM 4397 O O . LEU B 1 196 ? -0.037 30.922 -9.625 1 81.19 196 LEU B O 1
ATOM 4401 N N . GLY B 1 197 ? 1.699 31.938 -10.547 1 85.56 197 GLY B N 1
ATOM 4402 C CA . GLY B 1 197 ? 1.19 31.656 -11.883 1 85.56 197 GLY B CA 1
ATOM 4403 C C . GLY B 1 197 ? 1.106 30.172 -12.195 1 85.56 197 GLY B C 1
ATOM 4404 O O . GLY B 1 197 ? 0.118 29.719 -12.766 1 85.56 197 GLY B O 1
ATOM 4405 N N . LYS B 1 198 ? 2.119 29.438 -11.797 1 84.38 198 LYS B N 1
ATOM 4406 C CA . LYS B 1 198 ? 2.139 28 -12.023 1 84.38 198 LYS B CA 1
ATOM 4407 C C . LYS B 1 198 ? 1.039 27.297 -11.227 1 84.38 198 LYS B C 1
ATOM 4409 O O . LYS B 1 198 ? 0.393 26.375 -11.727 1 84.38 198 LYS B O 1
ATOM 4414 N N . VAL B 1 199 ? 0.885 27.734 -10.055 1 81.69 199 VAL B N 1
ATOM 4415 C CA . VAL B 1 199 ? -0.142 27.141 -9.203 1 81.69 199 VAL B CA 1
ATOM 4416 C C . VAL B 1 199 ? -1.523 27.406 -9.797 1 81.69 199 VAL B C 1
ATOM 4418 O O . VAL B 1 199 ? -2.371 26.516 -9.852 1 81.69 199 VAL B O 1
ATOM 4421 N N . VAL B 1 200 ? -1.716 28.641 -10.156 1 86.69 200 VAL B N 1
ATOM 4422 C CA . VAL B 1 200 ? -2.994 29.031 -10.742 1 86.69 200 VAL B CA 1
ATOM 4423 C C . VAL B 1 200 ? -3.209 28.297 -12.062 1 86.69 200 VAL B C 1
ATOM 4425 O O . VAL B 1 200 ? -4.316 27.828 -12.352 1 86.69 200 VAL B O 1
ATOM 4428 N N . ALA B 1 201 ? -2.191 28.203 -12.828 1 91.88 201 ALA B N 1
ATOM 4429 C CA . ALA B 1 201 ? -2.273 27.469 -14.094 1 91.88 201 ALA B CA 1
ATOM 4430 C C . ALA B 1 201 ? -2.641 26 -13.852 1 91.88 201 ALA B C 1
ATOM 4432 O O . ALA B 1 201 ? -3.467 25.438 -14.578 1 91.88 201 ALA B O 1
ATOM 4433 N N . PHE B 1 202 ? -2.014 25.422 -12.859 1 90.31 202 PHE B N 1
ATOM 4434 C CA . PHE B 1 202 ? -2.305 24.031 -12.531 1 90.31 202 PHE B CA 1
ATOM 4435 C C . PHE B 1 202 ? -3.742 23.875 -12.047 1 90.31 202 PHE B C 1
ATOM 4437 O O . PHE B 1 202 ? -4.453 22.969 -12.484 1 90.31 202 PHE B O 1
ATOM 4444 N N . ALA B 1 203 ? -4.098 24.75 -11.156 1 87.25 203 ALA B N 1
ATOM 4445 C CA . ALA B 1 203 ? -5.465 24.703 -10.648 1 87.25 203 ALA B CA 1
ATOM 4446 C C . ALA B 1 203 ? -6.477 24.859 -11.781 1 87.25 203 ALA B C 1
ATOM 4448 O O . ALA B 1 203 ? -7.484 24.141 -11.82 1 87.25 203 ALA B O 1
ATOM 4449 N N . ALA B 1 204 ? -6.188 25.797 -12.609 1 91.75 204 ALA B N 1
ATOM 4450 C CA . ALA B 1 204 ? -7.07 26.031 -13.75 1 91.75 204 ALA B CA 1
ATOM 4451 C C . ALA B 1 204 ? -7.125 24.797 -14.664 1 91.75 204 ALA B C 1
ATOM 4453 O O . ALA B 1 204 ? -8.203 24.406 -15.125 1 91.75 204 ALA B O 1
ATOM 4454 N N . LEU B 1 205 ? -6.016 24.219 -14.898 1 93.62 205 LEU B N 1
ATOM 4455 C CA . LEU B 1 205 ? -5.957 23.016 -15.711 1 93.62 205 LEU B CA 1
ATOM 4456 C C . LEU B 1 205 ? -6.789 21.906 -15.086 1 93.62 205 LEU B C 1
ATOM 4458 O O . LEU B 1 205 ? -7.535 21.203 -15.789 1 93.62 205 LEU B O 1
ATOM 4462 N N . MET B 1 206 ? -6.645 21.75 -13.812 1 91.69 206 MET B N 1
ATOM 4463 C CA . MET B 1 206 ? -7.367 20.688 -13.109 1 91.69 206 MET B CA 1
ATOM 4464 C C . MET B 1 206 ? -8.867 20.969 -13.102 1 91.69 206 MET B C 1
ATOM 4466 O O . MET B 1 206 ? -9.672 20.047 -13.258 1 91.69 206 MET B O 1
ATOM 4470 N N . LEU B 1 207 ? -9.227 22.219 -12.992 1 88.19 207 LEU B N 1
ATOM 4471 C CA . LEU B 1 207 ? -10.641 22.562 -12.891 1 88.19 207 LEU B CA 1
ATOM 4472 C C . LEU B 1 207 ? -11.297 22.562 -14.266 1 88.19 207 LEU B C 1
ATOM 4474 O O . LEU B 1 207 ? -12.516 22.438 -14.375 1 88.19 207 LEU B O 1
ATOM 4478 N N . VAL B 1 208 ? -10.531 22.703 -15.305 1 91.75 208 VAL B N 1
ATOM 4479 C CA . VAL B 1 208 ? -11.094 22.719 -16.641 1 91.75 208 VAL B CA 1
ATOM 4480 C C . VAL B 1 208 ? -10.914 21.359 -17.312 1 91.75 208 VAL B C 1
ATOM 4482 O O . VAL B 1 208 ? -11.891 20.75 -17.75 1 91.75 208 VAL B O 1
ATOM 4485 N N . VAL B 1 209 ? -9.719 20.891 -17.312 1 93.19 209 VAL B N 1
ATOM 4486 C CA . VAL B 1 209 ? -9.398 19.641 -18 1 93.19 209 VAL B CA 1
ATOM 4487 C C . VAL B 1 209 ? -9.609 18.469 -17.047 1 93.19 209 VAL B C 1
ATOM 4489 O O . VAL B 1 209 ? -10.234 17.469 -17.422 1 93.19 209 VAL B O 1
ATOM 4492 N N . GLY B 1 210 ? -9.109 18.5 -15.852 1 92.62 210 GLY B N 1
ATOM 4493 C CA . GLY B 1 210 ? -9.234 17.422 -14.883 1 92.62 210 GLY B CA 1
ATOM 4494 C C . GLY B 1 210 ? -10.672 17.078 -14.562 1 92.62 210 GLY B C 1
ATOM 4495 O O . GLY B 1 210 ? -11.008 15.898 -14.422 1 92.62 210 GLY B O 1
ATOM 4496 N N . ARG B 1 211 ? -11.461 18.047 -14.5 1 90.56 211 ARG B N 1
ATOM 4497 C CA . ARG B 1 211 ? -12.859 17.844 -14.156 1 90.56 211 ARG B CA 1
ATOM 4498 C C . ARG B 1 211 ? -13.578 17.047 -15.242 1 90.56 211 ARG B C 1
ATOM 4500 O O . ARG B 1 211 ? -14.602 16.406 -14.977 1 90.56 211 ARG B O 1
ATOM 4507 N N . ARG B 1 212 ? -13.109 17.094 -16.422 1 92.88 212 ARG B N 1
ATOM 4508 C CA . ARG B 1 212 ? -13.727 16.375 -17.531 1 92.88 212 ARG B CA 1
ATOM 4509 C C . ARG B 1 212 ? -13.008 15.055 -17.797 1 92.88 212 ARG B C 1
ATOM 4511 O O . ARG B 1 212 ? -13.656 14.016 -17.953 1 92.88 212 ARG B O 1
ATOM 4518 N N . VAL B 1 213 ? -11.688 15.055 -17.75 1 94.25 213 VAL B N 1
ATOM 4519 C CA . VAL B 1 213 ? -10.891 13.914 -18.188 1 94.25 213 VAL B CA 1
ATOM 4520 C C . VAL B 1 213 ? -10.938 12.82 -17.109 1 94.25 213 VAL B C 1
ATOM 4522 O O . VAL B 1 213 ? -11.086 11.641 -17.422 1 94.25 213 VAL B O 1
ATOM 4525 N N . ILE B 1 214 ? -10.789 13.125 -15.859 1 93.75 214 ILE B N 1
ATOM 4526 C CA . ILE B 1 214 ? -10.68 12.148 -14.781 1 93.75 214 ILE B CA 1
ATOM 4527 C C . ILE B 1 214 ? -11.977 11.359 -14.664 1 93.75 214 ILE B C 1
ATOM 4529 O O . ILE B 1 214 ? -11.977 10.125 -14.695 1 93.75 214 ILE B O 1
ATOM 4533 N N . PRO B 1 215 ? -13.141 12.047 -14.594 1 91.12 215 PRO B N 1
ATOM 4534 C CA . PRO B 1 215 ? -14.398 11.289 -14.539 1 91.12 215 PRO B CA 1
ATOM 4535 C C . PRO B 1 215 ? -14.656 10.5 -15.82 1 91.12 215 PRO B C 1
ATOM 4537 O O . PRO B 1 215 ? -15.195 9.383 -15.766 1 91.12 215 PRO B O 1
ATOM 4540 N N . TRP B 1 216 ? -14.32 11.109 -16.922 1 92.25 216 TRP B N 1
ATOM 4541 C CA . TRP B 1 216 ? -14.484 10.414 -18.203 1 92.25 216 TRP B CA 1
ATOM 4542 C C . TRP B 1 216 ? -13.672 9.125 -18.219 1 92.25 216 TRP B C 1
ATOM 4544 O O . TRP B 1 216 ? -14.172 8.078 -18.656 1 92.25 216 TRP B O 1
ATOM 4554 N N . MET B 1 217 ? -12.461 9.156 -17.812 1 92.12 217 MET B N 1
ATOM 4555 C CA . MET B 1 217 ? -11.578 7.992 -17.766 1 92.12 217 MET B CA 1
ATOM 4556 C C . MET B 1 217 ? -12.141 6.926 -16.828 1 92.12 217 MET B C 1
ATOM 4558 O O . MET B 1 217 ? -12.172 5.746 -17.172 1 92.12 217 MET B O 1
ATOM 4562 N N . LEU B 1 218 ? -12.609 7.293 -15.664 1 90.94 218 LEU B N 1
ATOM 4563 C CA . LEU B 1 218 ? -13.117 6.352 -14.672 1 90.94 218 LEU B CA 1
ATOM 4564 C C . LEU B 1 218 ? -14.438 5.734 -15.141 1 90.94 218 LEU B C 1
ATOM 4566 O O . LEU B 1 218 ? -14.719 4.574 -14.844 1 90.94 218 LEU B O 1
ATOM 4570 N N . GLU B 1 219 ? -15.203 6.566 -15.82 1 90.94 219 GLU B N 1
ATOM 4571 C CA . GLU B 1 219 ? -16.453 6.039 -16.375 1 90.94 219 GLU B CA 1
ATOM 4572 C C . GLU B 1 219 ? -16.172 4.922 -17.375 1 90.94 219 GLU B C 1
ATOM 4574 O O . GLU B 1 219 ? -16.875 3.91 -17.406 1 90.94 219 GLU B O 1
ATOM 4579 N N . ARG B 1 220 ? -15.227 5.125 -18.172 1 89.94 220 ARG B N 1
ATOM 4580 C CA . ARG B 1 220 ? -14.852 4.113 -19.156 1 89.94 220 ARG B CA 1
ATOM 4581 C C . ARG B 1 220 ? -14.383 2.832 -18.469 1 89.94 220 ARG B C 1
ATOM 4583 O O . ARG B 1 220 ? -14.641 1.732 -18.969 1 89.94 220 ARG B O 1
ATOM 4590 N N . ILE B 1 221 ? -13.734 2.975 -17.406 1 90.06 221 ILE B N 1
ATOM 4591 C CA . ILE B 1 221 ? -13.227 1.824 -16.656 1 90.06 221 ILE B CA 1
ATOM 4592 C C . ILE B 1 221 ? -14.391 1.089 -16 1 90.06 221 ILE B C 1
ATOM 4594 O O . ILE B 1 221 ? -14.422 -0.143 -15.977 1 90.06 221 ILE B O 1
ATOM 4598 N N . VAL B 1 222 ? -15.273 1.823 -15.422 1 85.88 222 VAL B N 1
ATOM 4599 C CA . VAL B 1 222 ? -16.438 1.231 -14.766 1 85.88 222 VAL B CA 1
ATOM 4600 C C . VAL B 1 222 ? -17.234 0.404 -15.773 1 85.88 222 VAL B C 1
ATOM 4602 O O . VAL B 1 222 ? -17.781 -0.645 -15.422 1 85.88 222 VAL B O 1
ATOM 4605 N N . ARG B 1 223 ? -17.25 0.867 -16.938 1 85.81 223 ARG B N 1
ATOM 4606 C CA . ARG B 1 223 ? -18.016 0.178 -17.984 1 85.81 223 ARG B CA 1
ATOM 4607 C C . ARG B 1 223 ? -17.391 -1.18 -18.297 1 85.81 223 ARG B C 1
ATOM 4609 O O . ARG B 1 223 ? -18.078 -2.086 -18.766 1 85.81 223 ARG B O 1
ATOM 4616 N N . THR B 1 224 ? -16.172 -1.294 -18.078 1 82.06 224 THR B N 1
ATOM 4617 C CA . THR B 1 224 ? -15.523 -2.578 -18.312 1 82.06 224 THR B CA 1
ATOM 4618 C C . THR B 1 224 ? -15.906 -3.584 -17.234 1 82.06 224 THR B C 1
ATOM 4620 O O . THR B 1 224 ? -15.719 -4.789 -17.406 1 82.06 224 THR B O 1
ATOM 4623 N N . GLY B 1 225 ? -16.297 -3.109 -16.047 1 80.06 225 GLY B N 1
ATOM 4624 C CA . GLY B 1 225 ? -16.75 -3.967 -14.961 1 80.06 225 GLY B CA 1
ATOM 4625 C C . GLY B 1 225 ? -15.625 -4.434 -14.062 1 80.06 225 GLY B C 1
ATOM 4626 O O . GLY B 1 225 ? -15.844 -5.199 -13.117 1 80.06 225 GLY B O 1
ATOM 4627 N N . SER B 1 226 ? -14.492 -4.008 -14.305 1 83.44 226 SER B N 1
ATOM 4628 C CA . SER B 1 226 ? -13.336 -4.453 -13.523 1 83.44 226 SER B CA 1
ATOM 4629 C C . SER B 1 226 ? -13.148 -3.592 -12.273 1 83.44 226 SER B C 1
ATOM 4631 O O . SER B 1 226 ? -12.695 -2.449 -12.367 1 83.44 226 SER B O 1
ATOM 4633 N N . ARG B 1 227 ? -13.359 -4.176 -11.156 1 84.5 227 ARG B N 1
ATOM 4634 C CA . ARG B 1 227 ? -13.156 -3.463 -9.898 1 84.5 227 ARG B CA 1
ATOM 4635 C C . ARG B 1 227 ? -11.672 -3.221 -9.641 1 84.5 227 ARG B C 1
ATOM 4637 O O . ARG B 1 227 ? -11.297 -2.197 -9.062 1 84.5 227 ARG B O 1
ATOM 4644 N N . GLU B 1 228 ? -10.945 -4.152 -10.078 1 86.12 228 GLU B N 1
ATOM 4645 C CA . GLU B 1 228 ? -9.5 -4.039 -9.906 1 86.12 228 GLU B CA 1
ATOM 4646 C C . GLU B 1 228 ? -8.938 -2.838 -10.664 1 86.12 228 GLU B C 1
ATOM 4648 O O . GLU B 1 228 ? -8.156 -2.062 -10.109 1 86.12 228 GLU B O 1
ATOM 4653 N N . LEU B 1 229 ? -9.383 -2.664 -11.906 1 90.31 229 LEU B N 1
ATOM 4654 C CA . LEU B 1 229 ? -8.898 -1.555 -12.719 1 90.31 229 LEU B CA 1
ATOM 4655 C C . LEU B 1 229 ? -9.398 -0.22 -12.18 1 90.31 229 LEU B C 1
ATOM 4657 O O . LEU B 1 229 ? -8.703 0.794 -12.273 1 90.31 229 LEU B O 1
ATOM 4661 N N . PHE B 1 230 ? -10.602 -0.258 -11.656 1 91.62 230 PHE B N 1
ATOM 4662 C CA . PHE B 1 230 ? -11.117 0.965 -11.047 1 91.62 230 PHE B CA 1
ATOM 4663 C C . PHE B 1 230 ? -10.242 1.395 -9.875 1 91.62 230 PHE B C 1
ATOM 4665 O O . PHE B 1 230 ? -9.875 2.566 -9.766 1 91.62 230 PHE B O 1
ATOM 4672 N N . ARG B 1 231 ? -9.898 0.43 -8.992 1 91.56 231 ARG B N 1
ATOM 4673 C CA . ARG B 1 231 ? -9.016 0.715 -7.867 1 91.56 231 ARG B CA 1
ATOM 4674 C C . ARG B 1 231 ? -7.672 1.25 -8.352 1 91.56 231 ARG B C 1
ATOM 4676 O O . ARG B 1 231 ? -7.156 2.227 -7.801 1 91.56 231 ARG B O 1
ATOM 4683 N N . LEU B 1 232 ? -7.199 0.607 -9.305 1 92.38 232 LEU B N 1
ATOM 4684 C CA . LEU B 1 232 ? -5.922 1.029 -9.875 1 92.38 232 LEU B CA 1
ATOM 4685 C C . LEU B 1 232 ? -6.039 2.416 -10.5 1 92.38 232 LEU B C 1
ATOM 4687 O O . LEU B 1 232 ? -5.09 3.205 -10.445 1 92.38 232 LEU B O 1
ATOM 4691 N N . GLY B 1 233 ? -7.148 2.688 -11.18 1 94.44 233 GLY B N 1
ATOM 4692 C CA . GLY B 1 233 ? -7.383 3.992 -11.773 1 94.44 233 GLY B CA 1
ATOM 4693 C C . GLY B 1 233 ? -7.406 5.121 -10.758 1 94.44 233 GLY B C 1
ATOM 4694 O O . GLY B 1 233 ? -6.824 6.184 -10.992 1 94.44 233 GLY B O 1
ATOM 4695 N N . VAL B 1 234 ? -8.102 4.859 -9.688 1 94.12 234 VAL B N 1
ATOM 4696 C CA . VAL B 1 234 ? -8.18 5.848 -8.617 1 94.12 234 VAL B CA 1
ATOM 4697 C C . VAL B 1 234 ? -6.777 6.125 -8.07 1 94.12 234 VAL B C 1
ATOM 4699 O O . VAL B 1 234 ? -6.398 7.285 -7.879 1 94.12 234 VAL B O 1
ATOM 4702 N N . LEU B 1 235 ? -6.016 5.07 -7.828 1 94.38 235 LEU B N 1
ATOM 4703 C CA . LEU B 1 235 ? -4.66 5.199 -7.305 1 94.38 235 LEU B CA 1
ATOM 4704 C C . LEU B 1 235 ? -3.754 5.902 -8.305 1 94.38 235 LEU B C 1
ATOM 4706 O O . LEU B 1 235 ? -2.971 6.781 -7.934 1 94.38 235 LEU B O 1
ATOM 4710 N N . ALA B 1 236 ? -3.883 5.531 -9.555 1 95.5 236 ALA B N 1
ATOM 4711 C CA . ALA B 1 236 ? -3.084 6.137 -10.617 1 95.5 236 ALA B CA 1
ATOM 4712 C C . ALA B 1 236 ? -3.389 7.625 -10.75 1 95.5 236 ALA B C 1
ATOM 4714 O O . ALA B 1 236 ? -2.496 8.422 -11.039 1 95.5 236 ALA B O 1
ATOM 4715 N N . THR B 1 237 ? -4.617 7.984 -10.609 1 95.19 237 THR B N 1
ATOM 4716 C CA . THR B 1 237 ? -5.023 9.383 -10.688 1 95.19 237 THR B CA 1
ATOM 4717 C C . THR B 1 237 ? -4.41 10.188 -9.539 1 95.19 237 THR B C 1
ATOM 4719 O O . THR B 1 237 ? -3.834 11.258 -9.766 1 95.19 237 THR B O 1
ATOM 4722 N N . ALA B 1 238 ? -4.539 9.648 -8.312 1 94.38 238 ALA B N 1
ATOM 4723 C CA . ALA B 1 238 ? -3.996 10.336 -7.148 1 94.38 238 ALA B CA 1
ATOM 4724 C C . ALA B 1 238 ? -2.486 10.508 -7.27 1 94.38 238 ALA B C 1
ATOM 4726 O O . ALA B 1 238 ? -1.973 11.625 -7.133 1 94.38 238 ALA B O 1
ATOM 4727 N N . LEU B 1 239 ? -1.769 9.453 -7.566 1 95.25 239 LEU B N 1
ATOM 4728 C CA . LEU B 1 239 ? -0.31 9.445 -7.617 1 95.25 239 LEU B CA 1
ATOM 4729 C C . LEU B 1 239 ? 0.192 10.125 -8.891 1 95.25 239 LEU B C 1
ATOM 4731 O O . LEU B 1 239 ? 1.155 10.891 -8.844 1 95.25 239 LEU B O 1
ATOM 4735 N N . GLY B 1 240 ? -0.466 9.906 -10.031 1 95.06 240 GLY B N 1
ATOM 4736 C CA . GLY B 1 240 ? -0.052 10.453 -11.312 1 95.06 240 GLY B CA 1
ATOM 4737 C C . GLY B 1 240 ? -0.191 11.969 -11.383 1 95.06 240 GLY B C 1
ATOM 4738 O O . GLY B 1 240 ? 0.714 12.656 -11.859 1 95.06 240 GLY B O 1
ATOM 4739 N N . VAL B 1 241 ? -1.319 12.43 -10.953 1 94.94 241 VAL B N 1
ATOM 4740 C CA . VAL B 1 241 ? -1.546 13.875 -10.969 1 94.94 241 VAL B CA 1
ATOM 4741 C C . VAL B 1 241 ? -0.579 14.562 -10.008 1 94.94 241 VAL B C 1
ATOM 4743 O O . VAL B 1 241 ? -0.05 15.633 -10.312 1 94.94 241 VAL B O 1
ATOM 4746 N N . ALA B 1 242 ? -0.388 13.922 -8.828 1 91.44 242 ALA B N 1
ATOM 4747 C CA . ALA B 1 242 ? 0.562 14.477 -7.867 1 91.44 242 ALA B CA 1
ATOM 4748 C C . ALA B 1 242 ? 1.957 14.594 -8.477 1 91.44 242 ALA B C 1
ATOM 4750 O O . ALA B 1 242 ? 2.592 15.648 -8.398 1 91.44 242 ALA B O 1
ATOM 4751 N N . TYR B 1 243 ? 2.369 13.555 -9.078 1 91.06 243 TYR B N 1
ATOM 4752 C CA . TYR B 1 243 ? 3.689 13.531 -9.695 1 91.06 243 TYR B CA 1
ATOM 4753 C C . TYR B 1 243 ? 3.752 14.484 -10.883 1 91.06 243 TYR B C 1
ATOM 4755 O O . TYR B 1 243 ? 4.719 15.234 -11.039 1 91.06 243 TYR B O 1
ATOM 4763 N N . GLY B 1 244 ? 2.797 14.523 -11.758 1 92.06 244 GLY B N 1
ATOM 4764 C CA . GLY B 1 244 ? 2.74 15.414 -12.906 1 92.06 244 GLY B CA 1
ATOM 4765 C C . GLY B 1 244 ? 2.74 16.891 -12.523 1 92.06 244 GLY B C 1
ATOM 4766 O O . GLY B 1 244 ? 3.381 17.703 -13.18 1 92.06 244 GLY B O 1
ATOM 4767 N N . ALA B 1 245 ? 2.02 17.156 -11.469 1 89.88 245 ALA B N 1
ATOM 4768 C CA . ALA B 1 245 ? 1.968 18.531 -10.984 1 89.88 245 ALA B CA 1
ATOM 4769 C C . ALA B 1 245 ? 3.352 19.016 -10.555 1 89.88 245 ALA B C 1
ATOM 4771 O O . ALA B 1 245 ? 3.73 20.156 -10.844 1 89.88 245 ALA B O 1
ATOM 4772 N N . THR B 1 246 ? 4.062 18.156 -9.93 1 84.81 246 THR B N 1
ATOM 4773 C CA . THR B 1 246 ? 5.383 18.516 -9.43 1 84.81 246 THR B CA 1
ATOM 4774 C C . THR B 1 246 ? 6.383 18.641 -10.57 1 84.81 246 THR B C 1
ATOM 4776 O O . THR B 1 246 ? 7.188 19.578 -10.602 1 84.81 246 THR B O 1
ATOM 4779 N N . VAL B 1 247 ? 6.301 17.797 -11.586 1 86.19 247 VAL B N 1
ATOM 4780 C CA . VAL B 1 247 ? 7.273 17.766 -12.672 1 86.19 247 VAL B CA 1
ATOM 4781 C C . VAL B 1 247 ? 6.98 18.891 -13.656 1 86.19 247 VAL B C 1
ATOM 4783 O O . VAL B 1 247 ? 7.898 19.547 -14.156 1 86.19 247 VAL B O 1
ATOM 4786 N N . LEU B 1 248 ? 5.777 19.172 -13.836 1 88.38 248 LEU B N 1
ATOM 4787 C CA . LEU B 1 248 ? 5.414 20.109 -14.898 1 88.38 248 LEU B CA 1
ATOM 4788 C C . LEU B 1 248 ? 5.246 21.516 -14.352 1 88.38 248 LEU B C 1
ATOM 4790 O O . LEU B 1 248 ? 5.531 22.5 -15.047 1 88.38 248 LEU B O 1
ATOM 4794 N N . PHE B 1 249 ? 4.766 21.625 -13.094 1 86.38 249 PHE B N 1
ATOM 4795 C CA . PHE B 1 249 ? 4.41 22.953 -12.586 1 86.38 249 PHE B CA 1
ATOM 4796 C C . PHE B 1 249 ? 5.246 23.312 -11.367 1 86.38 249 PHE B C 1
ATOM 4798 O O . PHE B 1 249 ? 5.203 24.438 -10.883 1 86.38 249 PHE B O 1
ATOM 4805 N N . GLY B 1 250 ? 5.906 22.359 -10.891 1 77.75 250 GLY B N 1
ATOM 4806 C CA . GLY B 1 250 ? 6.742 22.625 -9.734 1 77.75 250 GLY B CA 1
ATOM 4807 C C . GLY B 1 250 ? 5.957 22.75 -8.438 1 77.75 250 GLY B C 1
ATOM 4808 O O . GLY B 1 250 ? 6.414 23.391 -7.484 1 77.75 250 GLY B O 1
ATOM 4809 N N . VAL B 1 251 ? 4.797 22.234 -8.461 1 75.19 251 VAL B N 1
ATOM 4810 C CA . VAL B 1 251 ? 3.986 22.297 -7.246 1 75.19 251 VAL B CA 1
ATOM 4811 C C . VAL B 1 251 ? 4.223 21.047 -6.402 1 75.19 251 VAL B C 1
ATOM 4813 O O . VAL B 1 251 ? 4.734 20.031 -6.902 1 75.19 251 VAL B O 1
ATOM 4816 N N . SER B 1 252 ? 3.934 21.078 -5.082 1 74.56 252 SER B N 1
ATOM 4817 C CA . SER B 1 252 ? 4.164 19.953 -4.176 1 74.56 252 SER B CA 1
ATOM 4818 C C . SER B 1 252 ? 3.295 18.766 -4.543 1 74.56 252 SER B C 1
ATOM 4820 O O . SER B 1 252 ? 2.225 18.922 -5.133 1 74.56 252 SER B O 1
ATOM 4822 N N . PHE B 1 253 ? 3.746 17.562 -4.191 1 81.94 253 PHE B N 1
ATOM 4823 C CA . PHE B 1 253 ? 2.975 16.344 -4.363 1 81.94 253 PHE B CA 1
ATOM 4824 C C . PHE B 1 253 ? 1.62 16.453 -3.674 1 81.94 253 PHE B C 1
ATOM 4826 O O . PHE B 1 253 ? 0.604 16.016 -4.211 1 81.94 253 PHE B O 1
ATOM 4833 N N . ALA B 1 254 ? 1.665 17.094 -2.539 1 76.75 254 ALA B N 1
ATOM 4834 C CA . ALA B 1 254 ? 0.472 17.219 -1.706 1 76.75 254 ALA B CA 1
ATOM 4835 C C . ALA B 1 254 ? -0.611 18.016 -2.416 1 76.75 254 ALA B C 1
ATOM 4837 O O . ALA B 1 254 ? -1.782 17.641 -2.418 1 76.75 254 ALA B O 1
ATOM 4838 N N . LEU B 1 255 ? -0.249 19.109 -2.982 1 77.88 255 LEU B N 1
ATOM 4839 C CA . LEU B 1 255 ? -1.206 19.969 -3.676 1 77.88 255 LEU B CA 1
ATOM 4840 C C . LEU B 1 255 ? -1.792 19.25 -4.891 1 77.88 255 LEU B C 1
ATOM 4842 O O . LEU B 1 255 ? -2.992 19.344 -5.152 1 77.88 255 LEU B O 1
ATOM 4846 N N . GLY B 1 256 ? -0.944 18.672 -5.637 1 86.06 256 GLY B N 1
ATOM 4847 C CA . GLY B 1 256 ? -1.426 17.906 -6.777 1 86.06 256 GLY B CA 1
ATOM 4848 C C . GLY B 1 256 ? -2.455 16.859 -6.406 1 86.06 256 GLY B C 1
ATOM 4849 O O . GLY B 1 256 ? -3.504 16.75 -7.047 1 86.06 256 GLY B O 1
ATOM 4850 N N . ALA B 1 257 ? -2.117 16.094 -5.359 1 88.62 257 ALA B N 1
ATOM 4851 C CA . ALA B 1 257 ? -3.025 15.039 -4.906 1 88.62 257 ALA B CA 1
ATOM 4852 C C . ALA B 1 257 ? -4.34 15.633 -4.402 1 88.62 257 ALA B C 1
ATOM 4854 O O . ALA B 1 257 ? -5.41 15.07 -4.641 1 88.62 257 ALA B O 1
ATOM 4855 N N . PHE B 1 258 ? -4.297 16.766 -3.727 1 82.06 258 PHE B N 1
ATOM 4856 C CA . PHE B 1 258 ? -5.477 17.453 -3.203 1 82.06 258 PHE B CA 1
ATOM 4857 C C . PHE B 1 258 ? -6.43 17.828 -4.332 1 82.06 258 PHE B C 1
ATOM 4859 O O . PHE B 1 258 ? -7.633 17.578 -4.246 1 82.06 258 PHE B O 1
ATOM 4866 N N . PHE B 1 259 ? -5.914 18.391 -5.379 1 86.75 259 PHE B N 1
ATOM 4867 C CA . PHE B 1 259 ? -6.754 18.828 -6.488 1 86.75 259 PHE B CA 1
ATOM 4868 C C . PHE B 1 259 ? -7.336 17.625 -7.23 1 86.75 259 PHE B C 1
ATOM 4870 O O . PHE B 1 259 ? -8.461 17.688 -7.73 1 86.75 259 PHE B O 1
ATOM 4877 N N . ALA B 1 260 ? -6.562 16.562 -7.367 1 92.5 260 ALA B N 1
ATOM 4878 C CA . ALA B 1 260 ? -7.098 15.352 -7.977 1 92.5 260 ALA B CA 1
ATOM 4879 C C . ALA B 1 260 ? -8.312 14.836 -7.207 1 92.5 260 ALA B C 1
ATOM 4881 O O . ALA B 1 260 ? -9.32 14.477 -7.805 1 92.5 260 ALA B O 1
ATOM 4882 N N . GLY B 1 261 ? -8.18 14.781 -5.891 1 90.06 261 GLY B N 1
ATOM 4883 C CA . GLY B 1 261 ? -9.297 14.383 -5.047 1 90.06 261 GLY B CA 1
ATOM 4884 C C . GLY B 1 261 ? -10.484 15.312 -5.152 1 90.06 261 GLY B C 1
ATOM 4885 O O . GLY B 1 261 ? -11.633 14.867 -5.234 1 90.06 261 GLY B O 1
ATOM 4886 N N . MET B 1 262 ? -10.219 16.578 -5.195 1 84.88 262 MET B N 1
ATOM 4887 C CA . MET B 1 262 ? -11.273 17.578 -5.258 1 84.88 262 MET B CA 1
ATOM 4888 C C . MET B 1 262 ? -12.07 17.453 -6.551 1 84.88 262 MET B C 1
ATOM 4890 O O . MET B 1 262 ? -13.297 17.578 -6.543 1 84.88 262 MET B O 1
ATOM 4894 N N . VAL B 1 263 ? -11.398 17.266 -7.59 1 89.56 263 VAL B N 1
ATOM 4895 C CA . VAL B 1 263 ? -12.039 17.109 -8.891 1 89.56 263 VAL B CA 1
ATOM 4896 C C . VAL B 1 263 ? -12.914 15.859 -8.883 1 89.56 263 VAL B C 1
ATOM 4898 O O . VAL B 1 263 ? -14.023 15.867 -9.414 1 89.56 263 VAL B O 1
ATOM 4901 N N . LEU B 1 264 ? -12.43 14.859 -8.312 1 90.25 264 LEU B N 1
ATOM 4902 C CA . LEU B 1 264 ? -13.18 13.602 -8.25 1 90.25 264 LEU B CA 1
ATOM 4903 C C . LEU B 1 264 ? -14.375 13.727 -7.316 1 90.25 264 LEU B C 1
ATOM 4905 O O . LEU B 1 264 ? -15.383 13.039 -7.5 1 90.25 264 LEU B O 1
ATOM 4909 N N . ALA B 1 265 ? -14.227 14.562 -6.285 1 87 265 ALA B N 1
ATOM 4910 C CA . ALA B 1 265 ? -15.297 14.758 -5.312 1 87 265 ALA B CA 1
ATOM 4911 C C . ALA B 1 265 ? -16.578 15.25 -5.992 1 87 265 ALA B C 1
ATOM 4913 O O . ALA B 1 265 ? -17.688 14.953 -5.527 1 87 265 ALA B O 1
ATOM 4914 N N . GLU B 1 266 ? -16.438 15.906 -7.059 1 83.88 266 GLU B N 1
ATOM 4915 C CA . GLU B 1 266 ? -17.562 16.484 -7.773 1 83.88 266 GLU B CA 1
ATOM 4916 C C . GLU B 1 266 ? -18.141 15.484 -8.773 1 83.88 266 GLU B C 1
ATOM 4918 O O . GLU B 1 266 ? -19.172 15.758 -9.398 1 83.88 266 GLU B O 1
ATOM 4923 N N . SER B 1 267 ? -17.594 14.367 -8.891 1 86.06 267 SER B N 1
ATOM 4924 C CA . SER B 1 267 ? -18.062 13.359 -9.844 1 86.06 267 SER B CA 1
ATOM 4925 C C . SER B 1 267 ? -18.938 12.32 -9.156 1 86.06 267 SER B C 1
ATOM 4927 O O . SER B 1 267 ? -19.031 12.289 -7.93 1 86.06 267 SER B O 1
ATOM 4929 N N . GLU B 1 268 ? -19.641 11.453 -9.938 1 86.12 268 GLU B N 1
ATOM 4930 C CA . GLU B 1 268 ? -20.5 10.398 -9.43 1 86.12 268 GLU B CA 1
ATOM 4931 C C . GLU B 1 268 ? -19.688 9.266 -8.805 1 86.12 268 GLU B C 1
ATOM 4933 O O . GLU B 1 268 ? -20.234 8.422 -8.094 1 86.12 268 GLU B O 1
ATOM 4938 N N . PHE B 1 269 ? -18.375 9.336 -9 1 87.31 269 PHE B N 1
ATOM 4939 C CA . PHE B 1 269 ? -17.531 8.234 -8.562 1 87.31 269 PHE B CA 1
ATOM 4940 C C . PHE B 1 269 ? -16.859 8.562 -7.234 1 87.31 269 PHE B C 1
ATOM 4942 O O . PHE B 1 269 ? -16.047 7.777 -6.738 1 87.31 269 PHE B O 1
ATOM 4949 N N . SER B 1 270 ? -17.234 9.688 -6.641 1 87.88 270 SER B N 1
ATOM 4950 C CA . SER B 1 270 ? -16.562 10.188 -5.438 1 87.88 270 SER B CA 1
ATOM 4951 C C . SER B 1 270 ? -16.641 9.172 -4.305 1 87.88 270 SER B C 1
ATOM 4953 O O . SER B 1 270 ? -15.609 8.844 -3.693 1 87.88 270 SER B O 1
ATOM 4955 N N . GLN B 1 271 ? -17.812 8.633 -4.055 1 86 271 GLN B N 1
ATOM 4956 C CA . GLN B 1 271 ? -18 7.711 -2.934 1 86 271 GLN B CA 1
ATOM 4957 C C . GLN B 1 271 ? -17.25 6.41 -3.154 1 86 271 GLN B C 1
ATOM 4959 O O . GLN B 1 271 ? -16.594 5.898 -2.236 1 86 271 GLN B O 1
ATOM 4964 N N . ARG B 1 272 ? -17.312 5.91 -4.312 1 88.12 272 ARG B N 1
ATOM 4965 C CA . ARG B 1 272 ? -16.641 4.66 -4.625 1 88.12 272 ARG B CA 1
ATOM 4966 C C . ARG B 1 272 ? -15.125 4.832 -4.559 1 88.12 272 ARG B C 1
ATOM 4968 O O . ARG B 1 272 ? -14.414 3.963 -4.047 1 88.12 272 ARG B O 1
ATOM 4975 N N . ALA B 1 273 ? -14.719 5.902 -5.105 1 87.81 273 ALA B N 1
ATOM 4976 C CA . ALA B 1 273 ? -13.289 6.191 -5.082 1 87.81 273 ALA B CA 1
ATOM 4977 C C . ALA B 1 273 ? -12.773 6.309 -3.648 1 87.81 273 ALA B C 1
ATOM 4979 O O . ALA B 1 273 ? -11.688 5.832 -3.33 1 87.81 273 ALA B O 1
ATOM 4980 N N . ALA B 1 274 ? -13.516 6.934 -2.818 1 85.25 274 ALA B N 1
ATOM 4981 C CA . ALA B 1 274 ? -13.148 7.082 -1.412 1 85.25 274 ALA B CA 1
ATOM 4982 C C . ALA B 1 274 ? -13.062 5.727 -0.721 1 85.25 274 ALA B C 1
ATOM 4984 O O . ALA B 1 274 ? -12.102 5.453 0.006 1 85.25 274 ALA B O 1
ATOM 4985 N N . GLU B 1 275 ? -14.008 4.926 -0.993 1 84.69 275 GLU B N 1
ATOM 4986 C CA . GLU B 1 275 ? -14.062 3.611 -0.365 1 84.69 275 GLU B CA 1
ATOM 4987 C C . GLU B 1 275 ? -12.906 2.727 -0.829 1 84.69 275 GLU B C 1
ATOM 4989 O O . GLU B 1 275 ? -12.289 2.027 -0.023 1 84.69 275 GLU B O 1
ATOM 4994 N N . GLU B 1 276 ? -12.609 2.807 -2.049 1 84.94 276 GLU B N 1
ATOM 4995 C CA . GLU B 1 276 ? -11.594 1.931 -2.627 1 84.94 276 GLU B CA 1
ATOM 4996 C C . GLU B 1 276 ? -10.188 2.398 -2.26 1 84.94 276 GLU B C 1
ATOM 4998 O O . GLU B 1 276 ? -9.234 1.612 -2.287 1 84.94 276 GLU B O 1
ATOM 5003 N N . SER B 1 277 ? -10.039 3.645 -1.92 1 87.5 277 SER B N 1
ATOM 5004 C CA . SER B 1 277 ? -8.711 4.172 -1.617 1 87.5 277 SER B CA 1
ATOM 5005 C C . SER B 1 277 ? -8.438 4.152 -0.116 1 87.5 277 SER B C 1
ATOM 5007 O O . SER B 1 277 ? -7.293 4.324 0.314 1 87.5 277 SER B O 1
ATOM 5009 N N . LEU B 1 278 ? -9.438 3.836 0.706 1 84.88 278 LEU B N 1
ATOM 5010 C CA . LEU B 1 278 ? -9.367 4.008 2.152 1 84.88 278 LEU B CA 1
ATOM 5011 C C . LEU B 1 278 ? -8.32 3.08 2.758 1 84.88 278 LEU B C 1
ATOM 5013 O O . LEU B 1 278 ? -7.496 3.51 3.572 1 84.88 278 LEU B O 1
ATOM 5017 N N . PRO B 1 279 ? -8.266 1.823 2.314 1 86.12 279 PRO B N 1
ATOM 5018 C CA . PRO B 1 279 ? -7.273 0.936 2.926 1 86.12 279 PRO B CA 1
ATOM 5019 C C . PRO B 1 279 ? -5.836 1.35 2.611 1 86.12 279 PRO B C 1
ATOM 5021 O O . PRO B 1 279 ? -4.965 1.267 3.479 1 86.12 279 PRO B O 1
ATOM 5024 N N . LEU B 1 280 ? -5.617 1.8 1.433 1 89.5 280 LEU B N 1
ATOM 5025 C CA . LEU B 1 280 ? -4.281 2.262 1.059 1 89.5 280 LEU B CA 1
ATOM 5026 C C . LEU B 1 280 ? -3.922 3.541 1.804 1 89.5 280 LEU B C 1
ATOM 5028 O O . LEU B 1 280 ? -2.789 3.699 2.266 1 89.5 280 LEU B O 1
ATOM 5032 N N . ARG B 1 281 ? -4.848 4.426 1.831 1 87.44 281 ARG B N 1
ATOM 5033 C CA . ARG B 1 281 ? -4.641 5.676 2.559 1 87.44 281 ARG B CA 1
ATOM 5034 C C . ARG B 1 281 ? -4.289 5.406 4.016 1 87.44 281 ARG B C 1
ATOM 5036 O O . ARG B 1 281 ? -3.34 5.984 4.547 1 87.44 281 ARG B O 1
ATOM 5043 N N . ASP B 1 282 ? -4.996 4.5 4.641 1 87.06 282 ASP B N 1
ATOM 5044 C CA . ASP B 1 282 ? -4.762 4.184 6.047 1 87.06 282 ASP B CA 1
ATOM 5045 C C . ASP B 1 282 ? -3.375 3.58 6.25 1 87.06 282 ASP B C 1
ATOM 5047 O O . ASP B 1 282 ? -2.656 3.965 7.176 1 87.06 282 ASP B O 1
ATOM 5051 N N . ALA B 1 283 ? -3.088 2.654 5.375 1 89.25 283 ALA B N 1
ATOM 5052 C CA . ALA B 1 283 ? -1.805 1.969 5.5 1 89.25 283 ALA B CA 1
ATOM 5053 C C . ALA B 1 283 ? -0.643 2.945 5.348 1 89.25 283 ALA B C 1
ATOM 5055 O O . ALA B 1 283 ? 0.31 2.916 6.129 1 89.25 283 ALA B O 1
ATOM 5056 N N . PHE B 1 284 ? -0.727 3.82 4.41 1 89.62 284 PHE B N 1
ATOM 5057 C CA . PHE B 1 284 ? 0.383 4.727 4.148 1 89.62 284 PHE B CA 1
ATOM 5058 C C . PHE B 1 284 ? 0.365 5.902 5.117 1 89.62 284 PHE B C 1
ATOM 5060 O O . PHE B 1 284 ? 1.407 6.496 5.402 1 89.62 284 PHE B O 1
ATOM 5067 N N . ALA B 1 285 ? -0.8 6.238 5.633 1 86.06 285 ALA B N 1
ATOM 5068 C CA . ALA B 1 285 ? -0.857 7.227 6.703 1 86.06 285 ALA B CA 1
ATOM 5069 C C . ALA B 1 285 ? -0.085 6.754 7.934 1 86.06 285 ALA B C 1
ATOM 5071 O O . ALA B 1 285 ? 0.606 7.543 8.586 1 86.06 285 ALA B O 1
ATOM 5072 N N . VAL B 1 286 ? -0.281 5.48 8.203 1 89.25 286 VAL B N 1
ATOM 5073 C CA . VAL B 1 286 ? 0.438 4.879 9.328 1 89.25 286 VAL B CA 1
ATOM 5074 C C . VAL B 1 286 ? 1.943 5.012 9.102 1 89.25 286 VAL B C 1
ATOM 5076 O O . VAL B 1 286 ? 2.682 5.383 10.016 1 89.25 286 VAL B O 1
ATOM 5079 N N . LEU B 1 287 ? 2.35 4.746 7.898 1 89.88 287 LEU B N 1
ATOM 5080 C CA . LEU B 1 287 ? 3.77 4.832 7.578 1 89.88 287 LEU B CA 1
ATOM 5081 C C . LEU B 1 287 ? 4.25 6.277 7.613 1 89.88 287 LEU B C 1
ATOM 5083 O O . LEU B 1 287 ? 5.395 6.551 7.98 1 89.88 287 LEU B O 1
ATOM 5087 N N . PHE B 1 288 ? 3.434 7.215 7.25 1 85.94 288 PHE B N 1
ATOM 5088 C CA . PHE B 1 288 ? 3.762 8.633 7.32 1 85.94 288 PHE B CA 1
ATOM 5089 C C . PHE B 1 288 ? 3.996 9.062 8.766 1 85.94 288 PHE B C 1
ATOM 5091 O O . PHE B 1 288 ? 5.035 9.641 9.086 1 85.94 288 PHE B O 1
ATOM 5098 N N . PHE B 1 289 ? 3.07 8.727 9.641 1 84.88 289 PHE B N 1
ATOM 5099 C CA . PHE B 1 289 ? 3.176 9.141 11.039 1 84.88 289 PHE B CA 1
ATOM 5100 C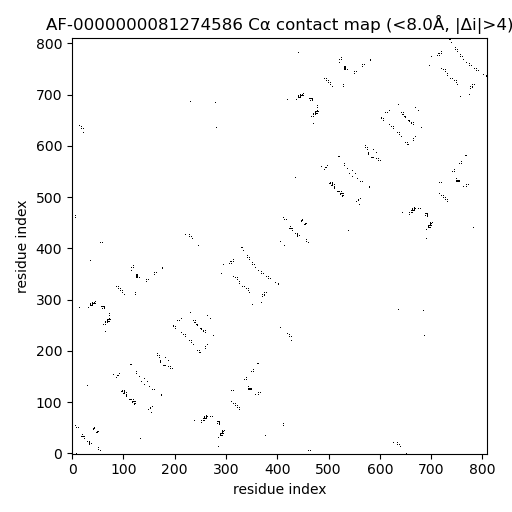 C . PHE B 1 289 ? 4.348 8.438 11.719 1 84.88 289 PHE B C 1
ATOM 5102 O O . PHE B 1 289 ? 5.012 9.023 12.578 1 84.88 289 PHE B O 1
ATOM 5109 N N . MET B 1 290 ? 4.5 7.242 11.297 1 88.69 290 MET B N 1
ATOM 5110 C CA . MET B 1 290 ? 5.668 6.539 11.82 1 88.69 290 MET B CA 1
ATOM 5111 C C . MET B 1 290 ? 6.957 7.227 11.391 1 88.69 290 MET B C 1
ATOM 5113 O O . MET B 1 290 ? 7.875 7.395 12.188 1 88.69 290 MET B O 1
ATOM 5117 N N . SER B 1 291 ? 7.043 7.629 10.148 1 87.12 291 SER B N 1
ATOM 5118 C CA . SER B 1 291 ? 8.227 8.297 9.617 1 87.12 291 SER B CA 1
ATOM 5119 C C . SER B 1 291 ? 8.477 9.625 10.32 1 87.12 291 SER B C 1
ATOM 5121 O O . SER B 1 291 ? 9.625 10.016 10.539 1 87.12 291 SER B O 1
ATOM 5123 N N . VAL B 1 292 ? 7.453 10.328 10.578 1 82.94 292 VAL B N 1
ATOM 5124 C CA . VAL B 1 292 ? 7.543 11.602 11.289 1 82.94 292 VAL B CA 1
ATOM 5125 C C . VAL B 1 292 ? 8.055 11.367 12.703 1 82.94 292 VAL B C 1
ATOM 5127 O O . VAL B 1 292 ? 8.914 12.102 13.195 1 82.94 292 VAL B O 1
ATOM 5130 N N . GLY B 1 293 ? 7.574 10.32 13.336 1 87.12 293 GLY B N 1
ATOM 5131 C CA . GLY B 1 293 ? 8.023 9.977 14.672 1 87.12 293 GLY B CA 1
ATOM 5132 C C . GLY B 1 293 ? 9.492 9.609 14.734 1 87.12 293 GLY B C 1
ATOM 5133 O O . GLY B 1 293 ? 10.156 9.859 15.742 1 87.12 293 GLY B O 1
ATOM 5134 N N . MET B 1 294 ? 9.953 9.055 13.688 1 88.69 294 MET B N 1
ATOM 5135 C CA . MET B 1 294 ? 11.352 8.633 13.648 1 88.69 294 MET B CA 1
ATOM 5136 C C . MET B 1 294 ? 12.289 9.836 13.773 1 88.69 294 MET B C 1
ATOM 5138 O O . MET B 1 294 ? 13.43 9.695 14.203 1 88.69 294 MET B O 1
ATOM 5142 N N . LEU B 1 295 ? 11.82 10.977 13.438 1 82.75 295 LEU B N 1
ATOM 5143 C CA . LEU B 1 295 ? 12.641 12.18 13.43 1 82.75 295 LEU B CA 1
ATOM 5144 C C . LEU B 1 295 ? 12.648 12.844 14.805 1 82.75 295 LEU B C 1
ATOM 5146 O O . LEU B 1 295 ? 13.359 13.828 15.016 1 82.75 295 LEU B O 1
ATOM 5150 N N . PHE B 1 296 ? 11.953 12.266 15.703 1 87 296 PHE B N 1
ATOM 5151 C CA . PHE B 1 296 ? 11.828 12.867 17.031 1 87 296 PHE B CA 1
ATOM 5152 C C . PHE B 1 296 ? 12.945 12.383 17.953 1 87 296 PHE B C 1
ATOM 5154 O O . PHE B 1 296 ? 13.078 11.188 18.188 1 87 296 PHE B O 1
ATOM 5161 N N . ASP B 1 297 ? 13.734 13.281 18.375 1 89.62 297 ASP B N 1
ATOM 5162 C CA . ASP B 1 297 ? 14.727 13.023 19.422 1 89.62 297 ASP B CA 1
ATOM 5163 C C . ASP B 1 297 ? 14.172 13.367 20.797 1 89.62 297 ASP B C 1
ATOM 5165 O O . ASP B 1 297 ? 14.039 14.547 21.141 1 89.62 297 ASP B O 1
ATOM 5169 N N . PRO B 1 298 ? 13.945 12.312 21.609 1 90.06 298 PRO B N 1
ATOM 5170 C CA . PRO B 1 298 ? 13.344 12.562 22.922 1 90.06 298 PRO B CA 1
ATOM 5171 C C . PRO B 1 298 ? 14.211 13.445 23.812 1 90.06 298 PRO B C 1
ATOM 5173 O O . PRO B 1 298 ? 13.719 14.023 24.781 1 90.06 298 PRO B O 1
ATOM 5176 N N . ARG B 1 299 ? 15.547 13.703 23.547 1 89.81 299 ARG B N 1
ATOM 5177 C CA . ARG B 1 299 ? 16.453 14.523 24.344 1 89.81 299 ARG B CA 1
ATOM 5178 C C . ARG B 1 299 ? 16.016 15.992 24.312 1 89.81 299 ARG B C 1
ATOM 5180 O O . ARG B 1 299 ? 16.391 16.766 25.203 1 89.81 299 ARG B O 1
ATOM 5187 N N . VAL B 1 300 ? 15.109 16.297 23.312 1 89.44 300 VAL B N 1
ATOM 5188 C CA . VAL B 1 300 ? 14.625 17.672 23.156 1 89.44 300 VAL B CA 1
ATOM 5189 C C . VAL B 1 300 ? 13.773 18.062 24.375 1 89.44 300 VAL B C 1
ATOM 5191 O O . VAL B 1 300 ? 13.773 19.219 24.797 1 89.44 300 VAL B O 1
ATOM 5194 N N . LEU B 1 301 ? 13.102 17.109 24.984 1 90.44 301 LEU B N 1
ATOM 5195 C CA . LEU B 1 301 ? 12.234 17.344 26.141 1 90.44 301 LEU B CA 1
ATOM 5196 C C . LEU B 1 301 ? 13.039 17.781 27.344 1 90.44 301 LEU B C 1
ATOM 5198 O O . LEU B 1 301 ? 12.547 18.531 28.188 1 90.44 301 LEU B O 1
ATOM 5202 N N . ILE B 1 302 ? 14.273 17.359 27.344 1 91.38 302 ILE B N 1
ATOM 5203 C CA . ILE B 1 302 ? 15.141 17.656 28.484 1 91.38 302 ILE B CA 1
ATOM 5204 C C . ILE B 1 302 ? 16.031 18.844 28.156 1 91.38 302 ILE B C 1
ATOM 5206 O O . ILE B 1 302 ? 16.188 19.766 28.953 1 91.38 302 ILE B O 1
ATOM 5210 N N . ASP B 1 303 ? 16.594 18.859 26.953 1 91.88 303 ASP B N 1
ATOM 5211 C CA . ASP B 1 303 ? 17.562 19.875 26.547 1 91.88 303 ASP B CA 1
ATOM 5212 C C . ASP B 1 303 ? 16.859 21.188 26.219 1 91.88 303 ASP B C 1
ATOM 5214 O O . ASP B 1 303 ? 17.469 22.266 26.312 1 91.88 303 ASP B O 1
ATOM 5218 N N . ASP B 1 304 ? 15.594 21.109 25.797 1 94.81 304 ASP B N 1
ATOM 5219 C CA . ASP B 1 304 ? 14.852 22.297 25.359 1 94.81 304 ASP B CA 1
ATOM 5220 C C . ASP B 1 304 ? 13.508 22.406 26.078 1 94.81 304 ASP B C 1
ATOM 5222 O O . ASP B 1 304 ? 12.484 22.672 25.438 1 94.81 304 ASP B O 1
ATOM 5226 N N . THR B 1 305 ? 13.461 22.188 27.344 1 94.44 305 THR B N 1
ATOM 5227 C CA . THR B 1 305 ? 12.25 22.047 28.141 1 94.44 305 THR B CA 1
ATOM 5228 C C . THR B 1 305 ? 11.375 23.297 28.016 1 94.44 305 THR B C 1
ATOM 5230 O O . THR B 1 305 ? 10.164 23.203 27.812 1 94.44 305 THR B O 1
ATOM 5233 N N . TRP B 1 306 ? 11.969 24.422 28.078 1 95.19 306 TRP B N 1
ATOM 5234 C CA . TRP B 1 306 ? 11.203 25.656 28.094 1 95.19 306 TRP B CA 1
ATOM 5235 C C . TRP B 1 306 ? 10.633 25.969 26.719 1 95.19 306 TRP B C 1
ATOM 5237 O O . TRP B 1 306 ? 9.5 26.438 26.594 1 95.19 306 TRP B O 1
ATOM 5247 N N . ALA B 1 307 ? 11.438 25.781 25.734 1 96.56 307 ALA B N 1
ATOM 5248 C CA . ALA B 1 307 ? 10.953 25.984 24.359 1 96.56 307 ALA B CA 1
ATOM 5249 C C . ALA B 1 307 ? 9.82 25.031 24.031 1 96.56 307 ALA B C 1
ATOM 5251 O O . ALA B 1 307 ? 8.867 25.391 23.344 1 96.56 307 ALA B O 1
ATOM 5252 N N . VAL B 1 308 ? 9.969 23.781 24.516 1 96.81 308 VAL B N 1
ATOM 5253 C CA . VAL B 1 308 ? 8.922 22.781 24.312 1 96.81 308 VAL B CA 1
ATOM 5254 C C . VAL B 1 308 ? 7.648 23.203 25.031 1 96.81 308 VAL B C 1
ATOM 5256 O O . VAL B 1 308 ? 6.559 23.156 24.453 1 96.81 308 VAL B O 1
ATOM 5259 N N . LEU B 1 309 ? 7.773 23.625 26.25 1 96.75 309 LEU B N 1
ATOM 5260 C CA . LEU B 1 309 ? 6.621 24.047 27.031 1 96.75 309 LEU B CA 1
ATOM 5261 C C . LEU B 1 309 ? 5.941 25.25 26.375 1 96.75 309 LEU B C 1
ATOM 5263 O O . LEU B 1 309 ? 4.711 25.328 26.328 1 96.75 309 LEU B O 1
ATOM 5267 N N . GLY B 1 310 ? 6.785 26.203 25.938 1 97.25 310 GLY B N 1
ATOM 5268 C CA . GLY B 1 310 ? 6.234 27.344 25.234 1 97.25 310 GLY B CA 1
ATOM 5269 C C . GLY B 1 310 ? 5.453 26.953 23.984 1 97.25 310 GLY B C 1
ATOM 5270 O O . GLY B 1 310 ? 4.375 27.484 23.734 1 97.25 310 GLY B O 1
ATOM 5271 N N . THR B 1 311 ? 6.035 26.047 23.234 1 97.44 311 THR B N 1
ATOM 5272 C CA . THR B 1 311 ? 5.383 25.594 22.016 1 97.44 311 THR B CA 1
ATOM 5273 C C . THR B 1 311 ? 4.07 24.891 22.328 1 97.44 311 THR B C 1
ATOM 5275 O O . THR B 1 311 ? 3.055 25.125 21.672 1 97.44 311 THR B O 1
ATOM 5278 N N . VAL B 1 312 ? 4.082 24.031 23.328 1 96.69 312 VAL B N 1
ATOM 5279 C CA . VAL B 1 312 ? 2.895 23.281 23.734 1 96.69 312 VAL B CA 1
ATOM 5280 C C . VAL B 1 312 ? 1.817 24.25 24.219 1 96.69 312 VAL B C 1
ATOM 5282 O O . VAL B 1 312 ? 0.637 24.078 23.906 1 96.69 312 VAL B O 1
ATOM 5285 N N . LEU B 1 313 ? 2.223 25.219 24.969 1 96.81 313 LEU B N 1
ATOM 5286 C CA . LEU B 1 313 ? 1.283 26.203 25.5 1 96.81 313 LEU B CA 1
ATOM 5287 C C . LEU B 1 313 ? 0.624 27 24.375 1 96.81 313 LEU B C 1
ATOM 5289 O O . LEU B 1 313 ? -0.56 27.328 24.469 1 96.81 313 LEU B O 1
ATOM 5293 N N . ILE B 1 314 ? 1.373 27.297 23.422 1 97.12 314 ILE B N 1
ATOM 5294 C CA . ILE B 1 314 ? 0.818 28.016 22.281 1 97.12 314 ILE B CA 1
ATOM 5295 C C . ILE B 1 314 ? -0.217 27.141 21.562 1 97.12 314 ILE B C 1
ATOM 5297 O O . ILE B 1 314 ? -1.306 27.609 21.234 1 97.12 314 ILE B O 1
ATOM 5301 N N . VAL B 1 315 ? 0.087 25.891 21.359 1 96.62 315 VAL B N 1
ATOM 5302 C CA . VAL B 1 315 ? -0.763 24.969 20.609 1 96.62 315 VAL B CA 1
ATOM 5303 C C . VAL B 1 315 ? -2.012 24.641 21.422 1 96.62 315 VAL B C 1
ATOM 5305 O O . VAL B 1 315 ? -3.125 24.641 20.891 1 96.62 315 VAL B O 1
ATOM 5308 N N . VAL B 1 316 ? -1.872 24.359 22.703 1 95.25 316 VAL B N 1
ATOM 5309 C CA . VAL B 1 316 ? -2.969 23.844 23.516 1 95.25 316 VAL B CA 1
ATOM 5310 C C . VAL B 1 316 ? -3.791 25.016 24.078 1 95.25 316 VAL B C 1
ATOM 5312 O O . VAL B 1 316 ? -5.023 25 24.016 1 95.25 316 VAL B O 1
ATOM 5315 N N . LEU B 1 317 ? -3.127 26 24.547 1 95 317 LEU B N 1
ATOM 5316 C CA . LEU B 1 317 ? -3.826 27.109 25.203 1 95 317 LEU B CA 1
ATOM 5317 C C . LEU B 1 317 ? -3.924 28.312 24.281 1 95 317 LEU B C 1
ATOM 5319 O O . LEU B 1 317 ? -5.008 28.875 24.094 1 95 317 LEU B O 1
ATOM 5323 N N . GLY B 1 318 ? -2.844 28.75 23.719 1 95.62 318 GLY B N 1
ATOM 5324 C CA . GLY B 1 318 ? -2.828 29.922 22.859 1 95.62 318 GLY B CA 1
ATOM 5325 C C . GLY B 1 318 ? -3.805 29.828 21.703 1 95.62 318 GLY B C 1
ATOM 5326 O O . GLY B 1 318 ? -4.633 30.734 21.516 1 95.62 318 GLY B O 1
ATOM 5327 N N . LYS B 1 319 ? -3.639 28.797 20.953 1 94.75 319 LYS B N 1
ATOM 5328 C CA . LYS B 1 319 ? -4.523 28.594 19.812 1 94.75 319 LYS B CA 1
ATOM 5329 C C . LYS B 1 319 ? -5.977 28.453 20.266 1 94.75 319 LYS B C 1
ATOM 5331 O O . LYS B 1 319 ? -6.883 28.953 19.594 1 94.75 319 LYS B O 1
ATOM 5336 N N . SER B 1 320 ? -6.184 27.734 21.312 1 94.38 320 SER B N 1
ATOM 5337 C CA . SER B 1 320 ? -7.527 27.547 21.859 1 94.38 320 SER B CA 1
ATOM 5338 C C . SER B 1 320 ? -8.141 28.891 22.281 1 94.38 320 SER B C 1
ATOM 5340 O O . SER B 1 320 ? -9.312 29.156 22 1 94.38 320 SER B O 1
ATOM 5342 N N . LEU B 1 321 ? -7.371 29.672 22.922 1 94.5 321 LEU B N 1
ATOM 5343 C CA . LEU B 1 321 ? -7.844 30.984 23.359 1 94.5 321 LEU B CA 1
ATOM 5344 C C . LEU B 1 321 ? -8.117 31.875 22.156 1 94.5 321 LEU B C 1
ATOM 5346 O O . LEU B 1 321 ? -9.078 32.656 22.156 1 94.5 321 LEU B O 1
ATOM 5350 N N . ALA B 1 322 ? -7.258 31.812 21.203 1 94.5 322 ALA B N 1
ATOM 5351 C CA . ALA B 1 322 ? -7.465 32.562 19.984 1 94.5 322 ALA B CA 1
ATOM 5352 C C . ALA B 1 322 ? -8.773 32.188 19.297 1 94.5 322 ALA B C 1
ATOM 5354 O O . ALA B 1 322 ? -9.547 33.031 18.875 1 94.5 322 ALA B O 1
ATOM 5355 N N . ALA B 1 323 ? -8.992 30.891 19.203 1 93.94 323 ALA B N 1
ATOM 5356 C CA . ALA B 1 323 ? -10.227 30.406 18.594 1 93.94 323 ALA B CA 1
ATOM 5357 C C . ALA B 1 323 ? -11.445 30.844 19.406 1 93.94 323 ALA B C 1
ATOM 5359 O O . ALA B 1 323 ? -12.461 31.266 18.828 1 93.94 323 ALA B O 1
ATOM 5360 N N . PHE B 1 324 ? -11.328 30.734 20.703 1 93.62 324 PHE B N 1
ATOM 5361 C CA . PHE B 1 324 ? -12.414 31.156 21.594 1 93.62 324 PHE B CA 1
ATOM 5362 C C . PHE B 1 324 ? -12.742 32.625 21.375 1 93.62 324 PHE B C 1
ATOM 5364 O O . PHE B 1 324 ? -13.906 33 21.219 1 93.62 324 PHE B O 1
ATOM 5371 N N . ALA B 1 325 ? -11.727 33.406 21.359 1 93.75 325 ALA B N 1
ATOM 5372 C CA . ALA B 1 325 ? -11.891 34.844 21.219 1 93.75 325 ALA B CA 1
ATOM 5373 C C . ALA B 1 325 ? -12.516 35.188 19.875 1 93.75 325 ALA B C 1
ATOM 5375 O O . ALA B 1 325 ? -13.398 36.062 19.797 1 93.75 325 ALA B O 1
ATOM 5376 N N . VAL B 1 326 ? -12.078 34.531 18.844 1 92.12 326 VAL B N 1
ATOM 5377 C CA . VAL B 1 326 ? -12.562 34.844 17.5 1 92.12 326 VAL B CA 1
ATOM 5378 C C . VAL B 1 326 ? -14.023 34.438 17.375 1 92.12 326 VAL B C 1
ATOM 5380 O O . VAL B 1 326 ? -14.836 35.156 16.828 1 92.12 326 VAL B O 1
ATOM 5383 N N . VAL B 1 327 ? -14.398 33.25 17.891 1 91.12 327 VAL B N 1
ATOM 5384 C CA . VAL B 1 327 ? -15.766 32.75 17.812 1 91.12 327 VAL B CA 1
ATOM 5385 C C . VAL B 1 327 ? -16.688 33.688 18.609 1 91.12 327 VAL B C 1
ATOM 5387 O O . VAL B 1 327 ? -17.797 34 18.156 1 91.12 327 VAL B O 1
ATOM 5390 N N . ARG B 1 328 ? -16.203 34.156 19.719 1 92.31 328 ARG B N 1
ATOM 5391 C CA . ARG B 1 328 ? -17 35.062 20.547 1 92.31 328 ARG B CA 1
ATOM 5392 C C . ARG B 1 328 ? -17.156 36.438 19.875 1 92.31 328 ARG B C 1
ATOM 5394 O O . ARG B 1 328 ? -18.203 37.062 19.969 1 92.31 328 ARG B O 1
ATOM 5401 N N . ALA B 1 329 ? -16.156 36.844 19.281 1 92.06 329 ALA B N 1
ATOM 5402 C CA . ALA B 1 329 ? -16.172 38.125 18.609 1 92.06 329 ALA B CA 1
ATOM 5403 C C . ALA B 1 329 ? -17.188 38.125 17.453 1 92.06 329 ALA B C 1
ATOM 5405 O O . ALA B 1 329 ? -17.75 39.156 17.125 1 92.06 329 ALA B O 1
ATOM 5406 N N . PHE B 1 330 ? -17.469 36.969 16.906 1 88.88 330 PHE B N 1
ATOM 5407 C CA . PHE B 1 330 ? -18.422 36.875 15.805 1 88.88 330 PHE B CA 1
ATOM 5408 C C . PHE B 1 330 ? -19.828 36.656 16.328 1 88.88 330 PHE B C 1
ATOM 5410 O O . PHE B 1 330 ? -20.766 36.438 15.555 1 88.88 330 PHE B O 1
ATOM 5417 N N . GLY B 1 331 ? -20.016 36.562 17.656 1 87.44 331 GLY B N 1
ATOM 5418 C CA . GLY B 1 331 ? -21.344 36.562 18.266 1 87.44 331 GLY B CA 1
ATOM 5419 C C . GLY B 1 331 ? -21.875 35.188 18.562 1 87.44 331 GLY B C 1
ATOM 5420 O O . GLY B 1 331 ? -23.078 35.031 18.797 1 87.44 331 GLY B O 1
ATOM 5421 N N . HIS B 1 332 ? -21.047 34.281 18.578 1 88.31 332 HIS B N 1
ATOM 5422 C CA . HIS B 1 332 ? -21.531 32.938 18.844 1 88.31 332 HIS B CA 1
ATOM 5423 C C . HIS B 1 332 ? -21.453 32.594 20.328 1 88.31 332 HIS B C 1
ATOM 5425 O O . HIS B 1 332 ? -20.656 33.219 21.062 1 88.31 332 HIS B O 1
ATOM 5431 N N . PRO B 1 333 ? -22.266 31.688 20.719 1 89.62 333 PRO B N 1
ATOM 5432 C CA . PRO B 1 333 ? -22.328 31.359 22.141 1 89.62 333 PRO B CA 1
ATOM 5433 C C . PRO B 1 333 ? -21.016 30.781 22.672 1 89.62 333 PRO B C 1
ATOM 5435 O O . PRO B 1 333 ? -20.234 30.203 21.906 1 89.62 333 PRO B O 1
ATOM 5438 N N . ALA B 1 334 ? -20.859 30.922 23.953 1 91.06 334 ALA B N 1
ATOM 5439 C CA . ALA B 1 334 ? -19.656 30.453 24.625 1 91.06 334 ALA B CA 1
ATOM 5440 C C . ALA B 1 334 ? -19.5 28.953 24.484 1 91.06 334 ALA B C 1
ATOM 5442 O O . ALA B 1 334 ? -18.375 28.438 24.375 1 91.06 334 ALA B O 1
ATOM 5443 N N . ARG B 1 335 ? -20.578 28.25 24.344 1 88.25 335 ARG B N 1
ATOM 5444 C CA . ARG B 1 335 ? -20.547 26.797 24.219 1 88.25 335 ARG B CA 1
ATOM 5445 C C . ARG B 1 335 ? -19.969 26.375 22.875 1 88.25 335 ARG B C 1
ATOM 5447 O O . ARG B 1 335 ? -19.188 25.422 22.797 1 88.25 335 ARG B O 1
ATOM 5454 N N . THR B 1 336 ? -20.391 27.109 21.969 1 88.25 336 THR B N 1
ATOM 5455 C CA . THR B 1 336 ? -19.859 26.859 20.625 1 88.25 336 THR B CA 1
ATOM 5456 C C . THR B 1 336 ? -18.359 27.172 20.578 1 88.25 336 THR B C 1
ATOM 5458 O O . THR B 1 336 ? -17.578 26.406 20 1 88.25 336 THR B O 1
ATOM 5461 N N . ALA B 1 337 ? -18.047 28.266 21.203 1 92.69 337 ALA B N 1
ATOM 5462 C CA . ALA B 1 337 ? -16.641 28.703 21.219 1 92.69 337 ALA B CA 1
ATOM 5463 C C . ALA B 1 337 ? -15.766 27.688 21.953 1 92.69 337 ALA B C 1
ATOM 5465 O O . ALA B 1 337 ? -14.641 27.422 21.531 1 92.69 337 ALA B O 1
ATOM 5466 N N . LEU B 1 338 ? -16.25 27.141 23 1 91.5 338 LEU B N 1
ATOM 5467 C CA . LEU B 1 338 ? -15.5 26.156 23.781 1 91.5 338 LEU B CA 1
ATOM 5468 C C . LEU B 1 338 ? -15.289 24.875 22.984 1 91.5 338 LEU B C 1
ATOM 5470 O O . LEU B 1 338 ? -14.195 24.312 23 1 91.5 338 LEU B O 1
ATOM 5474 N N . THR B 1 339 ? -16.281 24.484 22.266 1 88.38 339 THR B N 1
ATOM 5475 C CA . THR B 1 339 ? -16.188 23.266 21.469 1 88.38 339 THR B CA 1
ATOM 5476 C C . THR B 1 339 ? -15.164 23.438 20.359 1 88.38 339 THR B C 1
ATOM 5478 O O . THR B 1 339 ? -14.336 22.547 20.125 1 88.38 339 THR B O 1
ATOM 5481 N N . ILE B 1 340 ? -15.211 24.562 19.734 1 89.62 340 ILE B N 1
ATOM 5482 C CA . ILE B 1 340 ? -14.289 24.828 18.641 1 89.62 340 ILE B CA 1
ATOM 5483 C C . ILE B 1 340 ? -12.859 24.922 19.172 1 89.62 340 ILE B C 1
ATOM 5485 O O . ILE B 1 340 ? -11.922 24.406 18.562 1 89.62 340 ILE B O 1
ATOM 5489 N N . SER B 1 341 ? -12.742 25.562 20.297 1 92.31 341 SER B N 1
ATOM 5490 C CA . SER B 1 341 ? -11.438 25.734 20.922 1 92.31 341 SER B CA 1
ATOM 5491 C C . SER B 1 341 ? -10.805 24.391 21.266 1 92.31 341 SER B C 1
ATOM 5493 O O . SER B 1 341 ? -9.633 24.156 20.969 1 92.31 341 SER B O 1
ATOM 5495 N N . ALA B 1 342 ? -11.523 23.531 21.828 1 90.38 342 ALA B N 1
ATOM 5496 C CA . ALA B 1 342 ? -11.016 22.203 22.203 1 90.38 342 ALA B CA 1
ATOM 5497 C C . ALA B 1 342 ? -10.672 21.391 20.969 1 90.38 342 ALA B C 1
ATOM 5499 O O . ALA B 1 342 ? -9.711 20.609 20.969 1 90.38 342 ALA B O 1
ATOM 5500 N N . SER B 1 343 ? -11.445 21.594 19.953 1 87.88 343 SER B N 1
ATOM 5501 C CA . SER B 1 343 ? -11.266 20.812 18.734 1 87.88 343 SER B CA 1
ATOM 5502 C C . SER B 1 343 ? -9.953 21.188 18.031 1 87.88 343 SER B C 1
ATOM 5504 O O . SER B 1 343 ? -9.375 20.359 17.328 1 87.88 343 SER B O 1
ATOM 5506 N N . LEU B 1 344 ? -9.445 22.391 18.266 1 89.88 344 LEU B N 1
ATOM 5507 C CA . LEU B 1 344 ? -8.289 22.891 17.531 1 89.88 344 LEU B CA 1
ATOM 5508 C C . LEU B 1 344 ? -7.023 22.812 18.391 1 89.88 344 LEU B C 1
ATOM 5510 O O . LEU B 1 344 ? -5.934 23.141 17.922 1 89.88 344 LEU B O 1
ATOM 5514 N N . ALA B 1 345 ? -7.125 22.25 19.609 1 93.19 345 ALA B N 1
ATOM 5515 C CA . ALA B 1 345 ? -6.047 22.281 20.594 1 93.19 345 ALA B CA 1
ATOM 5516 C C . ALA B 1 345 ? -5.012 21.203 20.312 1 93.19 345 ALA B C 1
ATOM 5518 O O . ALA B 1 345 ? -4.594 20.484 21.234 1 93.19 345 ALA B O 1
ATOM 5519 N N . GLN B 1 346 ? -4.66 20.953 19.109 1 91.44 346 GLN B N 1
ATOM 5520 C CA . GLN B 1 346 ? -3.637 20 18.688 1 91.44 346 GLN B CA 1
ATOM 5521 C C . GLN B 1 346 ? -3.076 20.359 17.312 1 91.44 346 GLN B C 1
ATOM 5523 O O . GLN B 1 346 ? -3.488 21.359 16.719 1 91.44 346 GLN B O 1
ATOM 5528 N N . ILE B 1 347 ? -2.041 19.562 16.891 1 88.62 347 ILE B N 1
ATOM 5529 C CA . ILE B 1 347 ? -1.317 19.906 15.68 1 88.62 347 ILE B CA 1
ATOM 5530 C C . ILE B 1 347 ? -1.664 18.891 14.578 1 88.62 347 ILE B C 1
ATOM 5532 O O . ILE B 1 347 ? -1.979 17.734 14.867 1 88.62 347 ILE B O 1
ATOM 5536 N N . GLY B 1 348 ? -1.661 19.406 13.383 1 78.56 348 GLY B N 1
ATOM 5537 C CA . GLY B 1 348 ? -2.062 18.578 12.25 1 78.56 348 GLY B CA 1
ATOM 5538 C C . GLY B 1 348 ? -0.891 18.109 11.414 1 78.56 348 GLY B C 1
ATOM 5539 O O . GLY B 1 348 ? 0.255 18.484 11.672 1 78.56 348 GLY B O 1
ATOM 5540 N N . GLU B 1 349 ? -1.173 17.25 10.484 1 75.94 349 GLU B N 1
ATOM 5541 C CA . GLU B 1 349 ? -0.194 16.641 9.594 1 75.94 349 GLU B CA 1
ATOM 5542 C C . GLU B 1 349 ? 0.511 17.688 8.734 1 75.94 349 GLU B C 1
ATOM 5544 O O . GLU B 1 349 ? 1.699 17.547 8.43 1 75.94 349 GLU B O 1
ATOM 5549 N N . PHE B 1 350 ? -0.194 18.703 8.359 1 82.62 350 PHE B N 1
ATOM 5550 C CA . PHE B 1 350 ? 0.375 19.719 7.492 1 82.62 350 PHE B CA 1
ATOM 5551 C C . PHE B 1 350 ? 1.511 20.453 8.195 1 82.62 350 PHE B C 1
ATOM 5553 O O . PHE B 1 350 ? 2.439 20.938 7.547 1 82.62 350 PHE B O 1
ATOM 5560 N N . SER B 1 351 ? 1.423 20.438 9.477 1 91.25 351 SER B N 1
ATOM 5561 C CA . SER B 1 351 ? 2.492 21.062 10.258 1 91.25 351 SER B CA 1
ATOM 5562 C C . SER B 1 351 ? 3.818 20.328 10.039 1 91.25 351 SER B C 1
ATOM 5564 O O . SER B 1 351 ? 4.863 20.969 9.906 1 91.25 351 SER B O 1
ATOM 5566 N N . PHE B 1 352 ? 3.713 19.047 9.953 1 85.5 352 PHE B N 1
ATOM 5567 C CA . PHE B 1 352 ? 4.914 18.25 9.742 1 85.5 352 PHE B CA 1
ATOM 5568 C C . PHE B 1 352 ? 5.496 18.5 8.359 1 85.5 352 PHE B C 1
ATOM 5570 O O . PHE B 1 352 ? 6.715 18.609 8.203 1 85.5 352 PHE B O 1
ATOM 5577 N N . ILE B 1 353 ? 4.598 18.609 7.445 1 80.62 353 ILE B N 1
ATOM 5578 C CA . ILE B 1 353 ? 5.023 18.828 6.07 1 80.62 353 ILE B CA 1
ATOM 5579 C C . ILE B 1 353 ? 5.672 20.203 5.934 1 80.62 353 ILE B C 1
ATOM 5581 O O . ILE B 1 353 ? 6.734 20.328 5.316 1 80.62 353 ILE B O 1
ATOM 5585 N N . LEU B 1 354 ? 5.125 21.156 6.539 1 88.75 354 LEU B N 1
ATOM 5586 C CA . LEU B 1 354 ? 5.625 22.531 6.453 1 88.75 354 LEU B CA 1
ATOM 5587 C C . LEU B 1 354 ? 6.988 22.656 7.129 1 88.75 354 LEU B C 1
ATOM 5589 O O . LEU B 1 354 ? 7.902 23.281 6.586 1 88.75 354 LEU B O 1
ATOM 5593 N N . ILE B 1 355 ? 7.109 22.109 8.258 1 92.38 355 ILE B N 1
ATOM 5594 C CA . ILE B 1 355 ? 8.367 22.172 8.992 1 92.38 355 ILE B CA 1
ATOM 5595 C C . ILE B 1 355 ? 9.461 21.453 8.219 1 92.38 355 ILE B C 1
ATOM 5597 O O . ILE B 1 355 ? 10.602 21.922 8.156 1 92.38 355 ILE B O 1
ATOM 5601 N N . GLY B 1 356 ? 9.156 20.312 7.719 1 86.94 356 GLY B N 1
ATOM 5602 C CA . GLY B 1 356 ? 10.125 19.594 6.898 1 86.94 356 GLY B CA 1
ATOM 5603 C C . GLY B 1 356 ? 10.602 20.391 5.703 1 86.94 356 GLY B C 1
ATOM 5604 O O . GLY B 1 356 ? 11.805 20.438 5.422 1 86.94 356 GLY B O 1
ATOM 5605 N N . LEU B 1 357 ? 9.664 20.984 5.043 1 82.62 357 LEU B N 1
ATOM 5606 C CA . LEU B 1 357 ? 10 21.812 3.898 1 82.62 357 LEU B CA 1
ATOM 5607 C C . LEU B 1 357 ? 10.828 23.031 4.332 1 82.62 357 LEU B C 1
ATOM 5609 O O . LEU B 1 357 ? 11.789 23.391 3.654 1 82.62 357 LEU B O 1
ATOM 5613 N N . GLY B 1 358 ? 10.492 23.641 5.395 1 91.56 358 GLY B N 1
ATOM 5614 C CA . GLY B 1 358 ? 11.234 24.766 5.914 1 91.56 358 GLY B CA 1
ATOM 5615 C C . GLY B 1 358 ? 12.68 24.438 6.246 1 91.56 358 GLY B C 1
ATOM 5616 O O . GLY B 1 358 ? 13.578 25.25 6.008 1 91.56 358 GLY B O 1
ATOM 5617 N N . ILE B 1 359 ? 12.852 23.328 6.773 1 91.38 359 ILE B N 1
ATOM 5618 C CA . ILE B 1 359 ? 14.203 22.891 7.121 1 91.38 359 ILE B CA 1
ATOM 5619 C C . ILE B 1 359 ? 14.977 22.547 5.855 1 91.38 359 ILE B C 1
ATOM 5621 O O . ILE B 1 359 ? 16.156 22.891 5.723 1 91.38 359 ILE B O 1
ATOM 5625 N N . GLY B 1 360 ? 14.344 21.859 4.961 1 87.19 360 GLY B N 1
ATOM 5626 C CA . GLY B 1 360 ? 14.969 21.531 3.693 1 87.19 360 GLY B CA 1
ATOM 5627 C C . GLY B 1 360 ? 15.414 22.734 2.898 1 87.19 360 GLY B C 1
ATOM 5628 O O . GLY B 1 360 ? 16.422 22.688 2.197 1 87.19 360 GLY B O 1
ATOM 5629 N N . LEU B 1 361 ? 14.664 23.828 3.031 1 87.5 361 LEU B N 1
ATOM 5630 C CA . LEU B 1 361 ? 14.961 25.078 2.334 1 87.5 361 LEU B CA 1
ATOM 5631 C C . LEU B 1 361 ? 15.922 25.938 3.148 1 87.5 361 LEU B C 1
ATOM 5633 O O . LEU B 1 361 ? 16.219 27.078 2.771 1 87.5 361 LEU B O 1
ATOM 5637 N N . GLU B 1 362 ? 16.344 25.422 4.285 1 92.62 362 GLU B N 1
ATOM 5638 C CA . GLU B 1 362 ? 17.297 26.047 5.191 1 92.62 362 GLU B CA 1
ATOM 5639 C C . GLU B 1 362 ? 16.734 27.328 5.789 1 92.62 362 GLU B C 1
ATOM 5641 O O . GLU B 1 362 ? 17.484 28.266 6.082 1 92.62 362 GLU B O 1
ATOM 5646 N N . ILE B 1 363 ? 15.453 27.391 5.84 1 93.06 363 ILE B N 1
ATOM 5647 C CA . ILE B 1 363 ? 14.789 28.516 6.492 1 93.06 363 ILE B CA 1
ATOM 5648 C C . ILE B 1 363 ? 14.766 28.297 8 1 93.06 363 ILE B C 1
ATOM 5650 O O . ILE B 1 363 ? 15.102 29.203 8.773 1 93.06 363 ILE B O 1
ATOM 5654 N N . LEU B 1 364 ? 14.438 27.062 8.367 1 95.31 364 LEU B N 1
ATOM 5655 C CA . LEU B 1 364 ? 14.297 26.688 9.773 1 95.31 364 LEU B CA 1
ATOM 5656 C C . LEU B 1 364 ? 15.453 25.812 10.234 1 95.31 364 LEU B C 1
ATOM 5658 O O . LEU B 1 364 ? 15.945 24.984 9.461 1 95.31 364 LEU B O 1
ATOM 5662 N N . PRO B 1 365 ? 15.867 26.031 11.445 1 93.38 365 PRO B N 1
ATOM 5663 C CA . PRO B 1 365 ? 16.812 25.078 12.016 1 93.38 365 PRO B CA 1
ATOM 5664 C C . PRO B 1 365 ? 16.172 23.734 12.367 1 93.38 365 PRO B C 1
ATOM 5666 O O . PRO B 1 365 ? 14.953 23.672 12.578 1 93.38 365 PRO B O 1
ATOM 5669 N N . ALA B 1 366 ? 16.953 22.703 12.547 1 91.44 366 ALA B N 1
ATOM 5670 C CA . ALA B 1 366 ? 16.484 21.359 12.891 1 91.44 366 ALA B CA 1
ATOM 5671 C C . ALA B 1 366 ? 15.781 21.359 14.25 1 91.44 366 ALA B C 1
ATOM 5673 O O . ALA B 1 366 ? 14.891 20.547 14.492 1 91.44 366 ALA B O 1
ATOM 5674 N N . ARG B 1 367 ? 16.125 22.359 15.008 1 93.25 367 ARG B N 1
ATOM 5675 C CA . ARG B 1 367 ? 15.539 22.516 16.328 1 93.25 367 ARG B CA 1
ATOM 5676 C C . ARG B 1 367 ? 14.031 22.703 16.25 1 93.25 367 ARG B C 1
ATOM 5678 O O . ARG B 1 367 ? 13.289 22.25 17.109 1 93.25 367 ARG B O 1
ATOM 5685 N N . ALA B 1 368 ? 13.609 23.312 15.188 1 95 368 ALA B N 1
ATOM 5686 C CA . ALA B 1 368 ? 12.18 23.578 14.992 1 95 368 ALA B CA 1
ATOM 5687 C C . ALA B 1 368 ? 11.398 22.266 14.875 1 95 368 ALA B C 1
ATOM 5689 O O . ALA B 1 368 ? 10.266 22.172 15.352 1 95 368 ALA B O 1
ATOM 5690 N N . ARG B 1 369 ? 12.008 21.297 14.25 1 92.56 369 ARG B N 1
ATOM 5691 C CA . ARG B 1 369 ? 11.352 20 14.094 1 92.56 369 ARG B CA 1
ATOM 5692 C C . ARG B 1 369 ? 11.148 19.328 15.438 1 92.56 369 ARG B C 1
ATOM 5694 O O . ARG B 1 369 ? 10.086 18.766 15.711 1 92.56 369 ARG B O 1
ATOM 5701 N N . GLY B 1 370 ? 12.141 19.344 16.234 1 92.75 370 GLY B N 1
ATOM 5702 C CA . GLY B 1 370 ? 12.023 18.75 17.562 1 92.75 370 GLY B CA 1
ATOM 5703 C C . GLY B 1 370 ? 10.938 19.391 18.406 1 92.75 370 GLY B C 1
ATOM 5704 O O . GLY B 1 370 ? 10.172 18.688 19.062 1 92.75 370 GLY B O 1
ATOM 5705 N N . LEU B 1 371 ? 10.859 20.703 18.344 1 95 371 LEU B N 1
ATOM 5706 C CA . LEU B 1 371 ? 9.859 21.422 19.109 1 95 371 LEU B CA 1
ATOM 5707 C C . LEU B 1 371 ? 8.453 21.094 18.609 1 95 371 LEU B C 1
ATOM 5709 O O . LEU B 1 371 ? 7.547 20.859 19.406 1 95 371 LEU B O 1
ATOM 5713 N N . LEU B 1 372 ? 8.312 21.062 17.312 1 94.62 372 LEU B N 1
ATOM 5714 C CA . LEU B 1 372 ? 7.004 20.797 16.734 1 94.62 372 LEU B CA 1
ATOM 5715 C C . LEU B 1 372 ? 6.547 19.375 17.047 1 94.62 372 LEU B C 1
ATOM 5717 O O . LEU B 1 372 ? 5.379 19.156 17.375 1 94.62 372 LEU B O 1
ATOM 5721 N N . LEU B 1 373 ? 7.477 18.453 16.922 1 91 373 LEU B N 1
ATOM 5722 C CA . LEU B 1 373 ? 7.125 17.047 17.141 1 91 373 LEU B CA 1
ATOM 5723 C C . LEU B 1 373 ? 6.754 16.812 18.594 1 91 373 LEU B C 1
ATOM 5725 O O . LEU B 1 373 ? 5.805 16.078 18.891 1 91 373 LEU B O 1
ATOM 5729 N N . ALA B 1 374 ? 7.508 17.406 19.469 1 92.75 374 ALA B N 1
ATOM 5730 C CA . ALA B 1 374 ? 7.172 17.312 20.875 1 92.75 374 ALA B CA 1
ATOM 5731 C C . ALA B 1 374 ? 5.785 17.906 21.156 1 92.75 374 ALA B C 1
ATOM 5733 O O . ALA B 1 374 ? 4.973 17.297 21.844 1 92.75 374 ALA B O 1
ATOM 5734 N N . ALA B 1 375 ? 5.578 19.031 20.594 1 93.75 375 ALA B N 1
ATOM 5735 C CA . ALA B 1 375 ? 4.289 19.688 20.781 1 93.75 375 ALA B CA 1
ATOM 5736 C C . ALA B 1 375 ? 3.154 18.875 20.172 1 93.75 375 ALA B C 1
ATOM 5738 O O . ALA B 1 375 ? 2.045 18.844 20.703 1 93.75 375 ALA B O 1
ATOM 5739 N N . ALA B 1 376 ? 3.41 18.297 19.047 1 90.62 376 ALA B N 1
ATOM 5740 C CA . ALA B 1 376 ? 2.4 17.469 18.375 1 90.62 376 ALA B CA 1
ATOM 5741 C C . ALA B 1 376 ? 1.995 16.281 19.25 1 90.62 376 ALA B C 1
ATOM 5743 O O . ALA B 1 376 ? 0.807 16.062 19.484 1 90.62 376 ALA B O 1
ATOM 5744 N N . ILE B 1 377 ? 2.947 15.555 19.734 1 86.62 377 ILE B N 1
ATOM 5745 C CA . ILE B 1 377 ? 2.689 14.367 20.547 1 86.62 377 ILE B CA 1
ATOM 5746 C C . ILE B 1 377 ? 1.977 14.773 21.844 1 86.62 377 ILE B C 1
ATOM 5748 O O . ILE B 1 377 ? 0.94 14.203 22.188 1 86.62 377 ILE B O 1
ATOM 5752 N N . LEU B 1 378 ? 2.445 15.789 22.469 1 90.31 378 LEU B N 1
ATOM 5753 C CA . LEU B 1 378 ? 1.903 16.203 23.766 1 90.31 378 LEU B CA 1
ATOM 5754 C C . LEU B 1 378 ? 0.517 16.812 23.594 1 90.31 378 LEU B C 1
ATOM 5756 O O . LEU B 1 378 ? -0.368 16.594 24.422 1 90.31 378 LEU B O 1
ATOM 5760 N N . SER B 1 379 ? 0.377 17.578 22.547 1 92.06 379 SER B N 1
ATOM 5761 C CA . SER B 1 379 ? -0.919 18.219 22.344 1 92.06 379 SER B CA 1
ATOM 5762 C C . SER B 1 379 ? -1.994 17.188 22 1 92.06 379 SER B C 1
ATOM 5764 O O . SER B 1 379 ? -3.141 17.312 22.438 1 92.06 379 SER B O 1
ATOM 5766 N N . ILE B 1 380 ? -1.692 16.203 21.281 1 81.94 380 ILE B N 1
ATOM 5767 C CA . ILE B 1 380 ? -2.652 15.148 20.953 1 81.94 380 ILE B CA 1
ATOM 5768 C C . ILE B 1 380 ? -2.984 14.344 22.203 1 81.94 380 ILE B C 1
ATOM 5770 O O . ILE B 1 380 ? -4.141 13.984 22.438 1 81.94 380 ILE B O 1
ATOM 5774 N N . LEU B 1 381 ? -1.969 14.117 23.047 1 83.94 381 LEU B N 1
ATOM 5775 C CA . LEU B 1 381 ? -2.16 13.406 24.312 1 83.94 381 LEU B CA 1
ATOM 5776 C C . LEU B 1 381 ? -3.051 14.203 25.25 1 83.94 381 LEU B C 1
ATOM 5778 O O . LEU B 1 381 ? -3.818 13.625 26.031 1 83.94 381 LEU B O 1
ATOM 5782 N N . LEU B 1 382 ? -2.955 15.422 25.125 1 88.25 382 LEU B N 1
ATOM 5783 C CA . LEU B 1 382 ? -3.66 16.297 26.062 1 88.25 382 LEU B CA 1
ATOM 5784 C C . LEU B 1 382 ? -5.047 16.656 25.531 1 88.25 382 LEU B C 1
ATOM 5786 O O . LEU B 1 382 ? -5.887 17.156 26.281 1 88.25 382 LEU B O 1
ATOM 5790 N N . ASN B 1 383 ? -5.266 16.328 24.312 1 86.62 383 ASN B N 1
ATOM 5791 C CA . ASN B 1 383 ? -6.488 16.781 23.672 1 86.62 383 ASN B CA 1
ATOM 5792 C C . ASN B 1 383 ? -7.73 16.234 24.359 1 86.62 383 ASN B C 1
ATOM 5794 O O . ASN B 1 383 ? -8.695 16.969 24.578 1 86.62 383 ASN B O 1
ATOM 5798 N N . PRO B 1 384 ? -7.758 14.922 24.734 1 79.81 384 PRO B N 1
ATOM 5799 C CA . PRO B 1 384 ? -8.922 14.422 25.453 1 79.81 384 PRO B CA 1
ATOM 5800 C C . PRO B 1 384 ? -9.156 15.156 26.781 1 79.81 384 PRO B C 1
ATOM 5802 O O . PRO B 1 384 ? -10.297 15.359 27.188 1 79.81 384 PRO B O 1
ATOM 5805 N N . LEU B 1 385 ? -8.148 15.523 27.406 1 83 385 LEU B N 1
ATOM 5806 C CA . LEU B 1 385 ? -8.25 16.281 28.656 1 83 385 LEU B CA 1
ATOM 5807 C C . LEU B 1 385 ? -8.844 17.656 28.406 1 83 385 LEU B C 1
ATOM 5809 O O . LEU B 1 385 ? -9.57 18.188 29.25 1 83 385 LEU B O 1
ATOM 5813 N N . MET B 1 386 ? -8.461 18.203 27.297 1 87.56 386 MET B N 1
ATOM 5814 C CA . MET B 1 386 ? -9.016 19.516 26.938 1 87.56 386 MET B CA 1
ATOM 5815 C C . MET B 1 386 ? -10.523 19.422 26.719 1 87.56 386 MET B C 1
ATOM 5817 O O . MET B 1 386 ? -11.273 20.297 27.156 1 87.56 386 MET B O 1
ATOM 5821 N N . PHE B 1 387 ? -10.977 18.391 26.125 1 84.88 387 PHE B N 1
ATOM 5822 C CA . PHE B 1 387 ? -12.406 18.203 25.906 1 84.88 387 PHE B CA 1
ATOM 5823 C C . PHE B 1 387 ? -13.125 17.969 27.234 1 84.88 387 PHE B C 1
ATOM 5825 O O . PHE B 1 387 ? -14.234 18.469 27.438 1 84.88 387 PHE B O 1
ATOM 5832 N N . ALA B 1 388 ? -12.516 17.219 28.078 1 83.5 388 ALA B N 1
ATOM 5833 C CA . ALA B 1 388 ? -13.102 16.984 29.391 1 83.5 388 ALA B CA 1
ATOM 5834 C C . ALA B 1 388 ? -13.258 18.281 30.172 1 83.5 388 ALA B C 1
ATOM 5836 O O . ALA B 1 388 ? -14.266 18.5 30.844 1 83.5 388 ALA B O 1
ATOM 5837 N N . LEU B 1 389 ? -12.242 19.031 30.078 1 85.94 389 LEU B N 1
ATOM 5838 C CA . LEU B 1 389 ? -12.258 20.328 30.766 1 85.94 389 LEU B CA 1
ATOM 5839 C C . LEU B 1 389 ? -13.367 21.203 30.203 1 85.94 389 LEU B C 1
ATOM 5841 O O . LEU B 1 389 ? -14.078 21.859 30.969 1 85.94 389 LEU B O 1
ATOM 5845 N N . ILE B 1 390 ? -13.508 21.203 28.953 1 85.5 390 ILE B N 1
ATOM 5846 C CA . ILE B 1 390 ? -14.5 22.062 28.312 1 85.5 390 ILE B CA 1
ATOM 5847 C C . ILE B 1 390 ? -15.906 21.547 28.609 1 85.5 390 ILE B C 1
ATOM 5849 O O . ILE B 1 390 ? -16.844 22.328 28.781 1 85.5 390 ILE B O 1
ATOM 5853 N N . ASP B 1 391 ? -16.062 20.281 28.656 1 84.12 391 ASP B N 1
ATOM 5854 C CA . ASP B 1 391 ? -17.344 19.719 29.016 1 84.12 391 ASP B CA 1
ATOM 5855 C C . ASP B 1 391 ? -17.766 20.141 30.422 1 84.12 391 ASP B C 1
ATOM 5857 O O . ASP B 1 391 ? -18.953 20.391 30.672 1 84.12 391 ASP B O 1
ATOM 5861 N N . ARG B 1 392 ? -16.844 20.25 31.25 1 86.06 392 ARG B N 1
ATOM 5862 C CA . ARG B 1 392 ? -17.125 20.719 32.594 1 86.06 392 ARG B CA 1
ATOM 5863 C C . ARG B 1 392 ? -17.484 22.203 32.625 1 86.06 392 ARG B C 1
ATOM 5865 O O . ARG B 1 392 ? -18.391 22.609 33.344 1 86.06 392 ARG B O 1
ATOM 5872 N N . LEU B 1 393 ? -16.766 22.922 31.828 1 86.12 393 LEU B N 1
ATOM 5873 C CA . LEU B 1 393 ? -16.984 24.359 31.766 1 86.12 393 LEU B CA 1
ATOM 5874 C C . LEU B 1 393 ? -18.344 24.672 31.125 1 86.12 393 LEU B C 1
ATOM 5876 O O . LEU B 1 393 ? -19 25.625 31.5 1 86.12 393 LEU B O 1
ATOM 5880 N N . LYS B 1 394 ? -18.719 23.875 30.109 1 83.5 394 LYS B N 1
ATOM 5881 C CA . LYS B 1 394 ? -19.984 24.062 29.422 1 83.5 394 LYS B CA 1
ATOM 5882 C C . LYS B 1 394 ? -21.156 23.875 30.375 1 83.5 394 LYS B C 1
ATOM 5884 O O . LYS B 1 394 ? -22.219 24.469 30.188 1 83.5 394 LYS B O 1
ATOM 5889 N N . ARG B 1 395 ? -20.969 23.062 31.312 1 79.25 395 ARG B N 1
ATOM 5890 C CA . ARG B 1 395 ? -22.016 22.828 32.281 1 79.25 395 ARG B CA 1
ATOM 5891 C C . ARG B 1 395 ? -22.25 24.062 33.156 1 79.25 395 ARG B C 1
ATOM 5893 O O . ARG B 1 395 ? -23.359 24.281 33.656 1 79.25 395 ARG B O 1
ATOM 5900 N N . GLU B 1 396 ? -21.281 24.844 33.219 1 77.62 396 GLU B N 1
ATOM 5901 C CA . GLU B 1 396 ? -21.344 26.016 34.062 1 77.62 396 GLU B CA 1
ATOM 5902 C C . GLU B 1 396 ? -21.812 27.25 33.281 1 77.62 396 GLU B C 1
ATOM 5904 O O . GLU B 1 396 ? -22.172 28.266 33.875 1 77.62 396 GLU B O 1
ATOM 5909 N N . VAL B 1 397 ? -21.688 27.188 32.031 1 73.38 397 VAL B N 1
ATOM 5910 C CA . VAL B 1 397 ? -22.062 28.312 31.188 1 73.38 397 VAL B CA 1
ATOM 5911 C C . VAL B 1 397 ? -23.531 28.203 30.797 1 73.38 397 VAL B C 1
ATOM 5913 O O . VAL B 1 397 ? -23.969 27.156 30.312 1 73.38 397 VAL B O 1
ATOM 5916 N N . PRO B 1 398 ? -24.391 29.156 31.203 1 66.56 398 PRO B N 1
ATOM 5917 C CA . PRO B 1 398 ? -25.812 29.109 30.844 1 66.56 398 PRO B CA 1
ATOM 5918 C C . PRO B 1 398 ? -26.047 29.016 29.344 1 66.56 398 PRO B C 1
ATOM 5920 O O . PRO B 1 398 ? -25.25 29.547 28.562 1 66.56 398 PRO B O 1
ATOM 5923 N N . ALA B 1 399 ? -26.922 28.062 28.797 1 65.81 399 ALA B N 1
ATOM 5924 C CA . ALA B 1 399 ? -27.297 27.922 27.391 1 65.81 399 ALA B CA 1
ATOM 5925 C C . ALA B 1 399 ? -27.75 29.25 26.812 1 65.81 399 ALA B C 1
ATOM 5927 O O . ALA B 1 399 ? -28.594 29.938 27.391 1 65.81 399 ALA B O 1
ATOM 5928 N N . GLU B 1 400 ? -26.734 29.922 26.109 1 65.19 400 GLU B N 1
ATOM 5929 C CA . GLU B 1 400 ? -27.141 31.156 25.438 1 65.19 400 GLU B CA 1
ATOM 5930 C C . GLU B 1 400 ? -27.922 30.875 24.172 1 65.19 400 GLU B C 1
ATOM 5932 O O . GLU B 1 400 ? -27.688 29.859 23.5 1 65.19 400 GLU B O 1
ATOM 5937 N N . PRO B 1 401 ? -29.078 31.516 23.891 1 58.56 401 PRO B N 1
ATOM 5938 C CA . PRO B 1 401 ? -29.828 31.297 22.656 1 58.56 401 PRO B CA 1
ATOM 5939 C C . PRO B 1 401 ? -28.969 31.469 21.406 1 58.56 401 PRO B C 1
ATOM 5941 O O . PRO B 1 401 ? -28 32.219 21.422 1 58.56 401 PRO B O 1
ATOM 5944 N N . ALA B 1 402 ? -28.984 30.391 20.484 1 54.31 402 ALA B N 1
ATOM 5945 C CA . ALA B 1 402 ? -28.312 30.469 19.188 1 54.31 402 ALA B CA 1
ATOM 5946 C C . ALA B 1 402 ? -28.625 31.781 18.484 1 54.31 402 ALA B C 1
ATOM 5948 O O . ALA B 1 402 ? -29.781 32.188 18.406 1 54.31 402 ALA B O 1
ATOM 5949 N N . PRO B 1 403 ? -27.656 32.719 18.391 1 47.47 403 PRO B N 1
ATOM 5950 C CA . PRO B 1 403 ? -28.141 33.844 17.609 1 47.47 403 PRO B CA 1
ATOM 5951 C C . PRO B 1 403 ? -28.938 33.438 16.375 1 47.47 403 PRO B C 1
ATOM 5953 O O . PRO B 1 403 ? -28.75 32.312 15.867 1 47.47 403 PRO B O 1
ATOM 5956 N N . ALA B 1 404 ? -30.109 34.188 16.141 1 44.84 404 ALA B N 1
ATOM 5957 C CA . ALA B 1 404 ? -30.781 34 14.844 1 44.84 404 ALA B CA 1
ATOM 5958 C C . ALA B 1 404 ? -29.766 34.094 13.695 1 44.84 404 ALA B C 1
ATOM 5960 O O . ALA B 1 404 ? -29.094 35.125 13.531 1 44.84 404 ALA B O 1
ATOM 5961 N N . ASP B 1 405 ? -29.141 32.906 13.266 1 34.22 405 ASP B N 1
ATOM 5962 C CA . ASP B 1 405 ? -28.391 33 12.016 1 34.22 405 ASP B CA 1
ATOM 5963 C C . ASP B 1 405 ? -29.188 33.75 10.961 1 34.22 405 ASP B C 1
ATOM 5965 O O . ASP B 1 405 ? -30.391 33.531 10.797 1 34.22 405 ASP B O 1
#